Protein AF-0000000066933066 (afdb_homodimer)

pLDDT: mean 74.27, std 22.54, range [19.67, 98.56]

Sequence (942 aa):
MKIEQFQRMLKATSDQQSLPTPPEESVLEAAVDHGLSPKAQSNIPMHVYERLLEVFRLRLYSVWPIVSHDELITALRSNQEDYESYSLAAALCAAVIAQLRLPEHVVSSRSSSSELVAEAQRLRQLFEYREQYSMSSLLTSFFLHIYYANADKLRTAGFYLRETLTYAHGLKLHQLDTYTGIDSRERQLRLRVYWILFISERTYCVQNGLPTTLKPMHEFPSADPTEGYDAAPVPAFIGLIRLFTFLDGDILDSVPSSTSLACNLSAKDRISTLQRDLSCHPLSEGLNESQGVDILATRNWIRILLWQYTIAHFAVSCHARDQAFSALLPTTIARDMLSVLENVSWKSIQPHGYGMVSGIHSLSGFRNNVLQELKVFRIADSLLDVLLCAPPSPGTRGLLMDSRHALHLLEKVLVDVGGTESQFLATLRKRMVESQLPVQNTLENDLQLSRHLETDGNKKPMDGPGPVSNEMKIEQFQRMLKATSDQQSLPTPPEESVLEAAVDHGLSPKAQSNIPMHVYERLLEVFRLRLYSVWPIVSHDELITALRSNQEDYESYSLAAALCAAVIAQLRLPEHVVSSRSSSSELVAEAQRLRQLFEYREQYSMSSLLTSFFLHIYYANADKLRTAGFYLRETLTYAHGLKLHQLDTYTGIDSRERQLRLRVYWILFISERTYCVQNGLPTTLKPMHEFPSADPTEGYDAAPVPAFIGLIRLFTFLDGDILDSVPSSTSLACNLSAKDRISTLQRDLSCHPLSEGLNESQGVDILATRNWIRILLWQYTIAHFAVSCHARDQAFSALLPTTIARDMLSVLENVSWKSIQPHGYGMVSGIHSLSGFRNNVLQELKVFRIADSLLDVLLCAPPSPGTRGLLMDSRHALHLLEKVLVDVGGTESQFLATLRKRMVESQLPVQNTLENDLQLSRHLETDGNKKPMDGPGPVSNE

Secondary structure (DSSP, 8-state):
-HHHHHHHHHHHHHHH-S--------GGGTTTTS-----------HHHHHHHHHHIIIIITTT-TTS-HHHHHHHHHH-TT-HHHHHHHHHHHHHHHHHHT--TTTS-TT--HHHHHHHHHHHHGGGTGGGS--HHHHHHHHHHHHHHHHTT-HHHHHHHHHHHHHHHHHTTTT-GGGGTTS-HHHHHHHHHHHHHHHHHHHHHHHHHT--------S------TTSSS----HHHHHHHHHHHTTS-GGGG--S-----THHHHHHHHHHHHHHHHHHTPPPPSS--HHHHHHHHHHHHHHHHHHHHHHHHHS--BTT-SSGGGBTTHHHHHHHHHHHHHHSS--TTS---SS-GGGGGGG-TTTTT-HHHHHHHHHHHHHHHHHHHHS---TTTHHHHHHHHHHHHHHHHHHHHHH-TT-HHHHHHHHHHHHTT-----STTHHHHHHHHHHHTT--------------/-HHHHHHHHHHHHHHH-S--------GGGGSTTS-----------HHHHHHHHHHIIIIITTT-TTS-HHHHHHHHHH-TT-HHHHHHHHHHHHHHHHHHT--TTTS-TT--HHHHHHHHHHHHHTTTGGGS--HHHHHHHHHHHHHHHHTT-HHHHHHHHHHHHHHHHHTTTT-GGGGTTS-HHHHHHHHHHHHHHHHHHHHHHHHHT--------S-----S--TTS----HHHHHHHHHHHTTS-GGGS--S-----THHHHHHHHHHHHHHHHHHTPPPPTT--HHHHHHHHHHHHHHHHHHHHHHHHHS--BTT-SSGGGBTTHHHHHHHHHHHHHHHS--TT----SS--GGGGGG-TTTTT-HHHHHHHHHHHHHHHHHHHHS---TTTHHHHHHHHHHHHHHHHHHHHHH-TT-HHHHHHHHHHHHTT-----STTHHHHHHHHHHHTTS-------------

Foldseek 3Di:
DLLVVLLVVLLVVVVVLPQDPPPDCDPVNVVPPPDVPVDDPPPDDLVLLLVLLVVCLVPPCLVQVQDDSVVLNCVVVVDVLPLLSLLLSLLQSLLSCLQLVPPQVVRPPRAGSVNSNVSSVVSCVVPVVPVDQDPSSLNSLQSNLSNCVSVVNLVSSVVSLVVSVVSLVVVVLLPCVVVPPDDPVVSLSSQSSLLSSLLVQLLSCQSRVHDDDHADDPDHRDCDPPPPRSNNNRQLSVLSSVLSNLVDDCLSHSDPDPDDDVVVVVVVVVLLVSLVCLVPPDDTPDDDLLSRLVSLLSSLLVSLSSLSSCSNHHAADCPDPRLSRHLLVLLVSLVSNLVSQQPRDCVVPDDDDVCRLSSVLVSSSQASHVSNLVSLLSSLVSLLSSLQRPDDDPVCVVSSVSSLVSSLSSLVNSCSRNNPPRSSSVVSQVSCVVSVNHNPDDPPVVVVVVVVVVVVPPPPVPPPDDPPPDD/DLLVVLLVVLLVVVVVPQLPPPPPCDPVVVPPPDDVPVDDPPPDDLVLLLVLLVVCVVPPCLVVVQDDSVVLNCVVVVDVLPLLSLLLSLLQSLLSCLQLVPPQVVRPPRAGSVNSNVSSVVSCVVPVVLVDQDPSSLNSLQSNLSNCVSVVNLVSSVVSLVVSVVSLVVVVLLPCVVVPPDDPVVSLSSQSSLLSSLLVQLLSCQSRVHDDDHADDPDHRDCDPPPPSPNNNRQLSVLSSVLSNLVDDCLSHSDPDPDDDVVVVVVVVVLLVSLVCLVPPDDTPDDDLLSRLVSLLSSLLVSLSSLSSCSNHHAADCPDPRLSRHLLVLLVSLVSNLVSQQPRDCVVPDDDDVCRLSSVLVSSSQASHVSNLVSLLSSLVSLLSSLQRPDDDPVCVVSSVSSLVSSLVSLVNSCSRNNPPRSSSVVSQVSCVVSVNHNPDDPPVVVVVVVVVVVVVPPPVPPPPPDPPDD

Solvent-accessible surface area (backbone atoms only — not comparable to full-atom values): 53076 Å² total; per-residue (Å²): 112,54,56,58,48,31,34,49,45,48,50,51,43,62,68,55,54,60,75,73,77,70,82,72,82,48,78,79,55,73,72,64,69,65,72,82,52,89,63,76,85,75,74,77,56,68,65,60,54,54,53,42,46,48,49,34,60,75,71,40,26,63,78,52,70,69,69,58,60,67,60,52,53,50,48,54,72,74,35,86,79,41,34,60,59,49,14,25,49,24,13,43,39,18,20,48,35,42,50,66,60,50,58,64,66,77,38,58,89,81,55,44,52,66,50,26,42,51,43,17,56,54,33,38,64,74,67,54,56,58,74,48,78,46,70,56,60,25,50,22,29,40,23,44,15,50,24,27,47,61,67,72,35,52,51,44,13,48,55,26,42,51,51,20,50,50,33,39,54,69,65,39,57,86,39,69,75,72,50,63,90,55,56,69,67,57,45,42,43,47,40,41,46,46,52,53,47,48,48,51,46,49,55,51,18,66,67,67,74,37,83,77,80,78,73,87,70,96,71,76,60,75,62,68,48,75,72,79,52,81,64,38,63,34,52,56,52,50,46,46,52,59,57,50,60,68,67,47,74,61,74,56,45,81,65,80,71,87,66,58,74,81,60,44,56,62,45,47,51,50,47,40,48,50,48,49,50,55,73,64,53,76,79,63,74,91,56,51,69,68,47,45,46,50,47,52,45,49,47,44,35,52,51,46,53,50,40,56,44,38,46,65,74,40,86,52,33,86,78,39,88,52,60,58,35,25,58,54,41,49,41,56,44,43,50,54,49,50,49,52,56,62,65,46,76,38,76,83,36,62,91,86,69,106,63,65,71,49,34,52,65,54,30,55,82,53,26,50,26,67,68,51,38,48,38,52,41,53,48,36,53,46,31,51,50,36,66,73,36,56,72,89,35,87,87,41,43,66,55,49,51,49,32,53,53,48,36,54,51,43,52,50,41,37,39,59,30,46,33,89,80,23,66,62,50,52,52,49,50,52,51,27,49,75,67,72,52,57,79,77,62,79,82,62,60,73,52,50,59,57,45,56,60,51,54,68,65,61,69,66,84,75,76,69,80,74,81,82,76,81,123,113,52,58,58,49,32,34,50,44,47,52,52,42,63,67,55,54,61,74,72,76,70,80,72,82,48,77,79,56,70,73,64,68,67,71,82,52,89,62,78,85,73,73,78,56,67,64,59,55,52,53,43,47,50,48,35,59,75,70,40,26,63,79,52,69,68,68,58,59,68,60,51,52,48,49,54,73,73,37,87,79,42,35,60,59,50,15,25,51,24,14,45,40,20,19,48,35,40,49,65,61,49,57,64,68,78,37,59,91,81,56,46,51,65,51,26,43,52,44,17,55,54,33,38,64,74,68,52,56,58,74,49,78,45,69,55,60,26,50,21,29,40,23,43,15,50,24,28,46,62,67,72,34,52,52,44,13,50,53,25,41,50,51,20,49,50,33,39,54,70,65,38,58,85,40,68,76,71,50,63,90,56,56,68,68,58,45,40,43,46,41,43,46,47,50,53,48,47,50,51,47,47,55,51,18,66,67,66,73,37,83,73,80,78,72,87,71,96,70,74,59,72,64,63,59,51,95,85,54,77,64,39,62,32,52,54,52,50,46,46,51,58,56,51,62,69,67,48,71,63,74,57,45,82,66,80,70,87,66,60,72,81,60,43,56,61,44,46,51,52,48,42,49,49,49,49,50,56,74,63,52,75,78,64,76,91,54,52,69,69,47,45,46,50,47,53,45,47,48,46,35,51,51,47,52,52,42,56,45,38,46,66,74,40,86,54,33,85,80,40,87,53,61,57,35,25,58,53,41,47,43,56,43,44,50,52,47,52,50,51,56,60,63,44,78,36,77,83,43,66,85,87,66,105,61,60,73,50,31,52,67,61,30,56,82,51,28,49,26,67,66,52,37,47,37,53,41,52,46,34,52,47,31,52,50,37,68,73,35,55,71,90,36,87,86,42,43,64,55,50,52,51,32,53,52,48,36,54,52,43,53,50,41,37,38,62,29,46,34,88,80,24,64,62,49,51,52,50,51,51,51,28,47,74,67,72,51,57,78,77,64,79,83,63,60,72,54,49,58,57,44,55,60,52,54,68,64,62,65,63,81,76,75,68,81,75,84,77,77,80,124

Structure (mmCIF, N/CA/C/O backbone):
data_AF-0000000066933066-model_v1
#
loop_
_entity.id
_entity.type
_entity.pdbx_description
1 polymer 'Unplaced genomic scaffold supercont1.4, whole genome shotgun sequence'
#
loop_
_atom_site.group_PDB
_atom_site.id
_atom_site.type_symbol
_atom_site.label_atom_id
_atom_site.label_alt_id
_atom_site.label_comp_id
_atom_site.label_asym_id
_atom_site.label_entity_id
_atom_site.label_seq_id
_atom_site.pdbx_PDB_ins_code
_atom_site.Cartn_x
_atom_site.Cartn_y
_atom_site.Cartn_z
_atom_site.occupancy
_atom_site.B_iso_or_equiv
_atom_site.auth_seq_id
_atom_site.auth_comp_id
_atom_site.auth_asym_id
_atom_site.auth_atom_id
_atom_site.pdbx_PDB_model_num
ATOM 1 N N . MET A 1 1 ? -17.562 4.559 35.719 1 35.97 1 MET A N 1
ATOM 2 C CA . MET A 1 1 ? -18.656 4.355 34.781 1 35.97 1 MET A CA 1
ATOM 3 C C . MET A 1 1 ? -18.531 5.301 33.594 1 35.97 1 MET A C 1
ATOM 5 O O . MET A 1 1 ? -18.594 4.871 32.438 1 35.97 1 MET A O 1
ATOM 9 N N . LYS A 1 2 ? -18.172 6.633 33.875 1 45.44 2 LYS A N 1
ATOM 10 C CA . LYS A 1 2 ? -18.25 7.691 32.875 1 45.44 2 LYS A CA 1
ATOM 11 C C . LYS A 1 2 ? -17.031 7.676 31.953 1 45.44 2 LYS A C 1
ATOM 13 O O . LYS A 1 2 ? -17.172 7.867 30.734 1 45.44 2 LYS A O 1
ATOM 18 N N . ILE A 1 3 ? -15.93 7.359 32.562 1 44.94 3 ILE A N 1
ATOM 19 C CA . ILE A 1 3 ? -14.727 7.254 31.75 1 44.94 3 ILE A CA 1
ATOM 20 C C . ILE A 1 3 ? -14.836 6.047 30.828 1 44.94 3 ILE A C 1
ATOM 22 O O . ILE A 1 3 ? -14.445 6.113 29.656 1 44.94 3 ILE A O 1
ATOM 26 N N . GLU A 1 4 ? -15.367 5.051 31.391 1 54.62 4 GLU A N 1
ATOM 27 C CA . GLU A 1 4 ? -15.594 3.867 30.562 1 54.62 4 GLU A CA 1
ATOM 28 C C . GLU A 1 4 ? -16.547 4.176 29.406 1 54.62 4 GLU A C 1
ATOM 30 O O . GLU A 1 4 ? -16.344 3.697 28.297 1 54.62 4 GLU A O 1
ATOM 35 N N . GLN A 1 5 ? -17.625 4.953 29.719 1 48.53 5 GLN A N 1
ATOM 36 C CA . GLN A 1 5 ? -18.547 5.371 28.672 1 48.53 5 GLN A CA 1
ATOM 37 C C . GLN A 1 5 ? -17.844 6.23 27.625 1 48.53 5 GLN A C 1
ATOM 39 O O . GLN A 1 5 ? -18.109 6.094 26.422 1 48.53 5 GLN A O 1
ATOM 44 N N . PHE A 1 6 ? -17.016 6.891 28.156 1 49.16 6 PHE A N 1
ATOM 45 C CA . PHE A 1 6 ? -16.203 7.75 27.312 1 49.16 6 PHE A CA 1
ATOM 46 C C . PHE A 1 6 ? -15.336 6.922 26.359 1 49.16 6 PHE A C 1
ATOM 48 O O . PHE A 1 6 ? -15.273 7.191 25.172 1 49.16 6 PHE A O 1
ATOM 55 N N . GLN A 1 7 ? -14.734 6.066 26.938 1 54.09 7 GLN A N 1
ATOM 56 C CA . GLN A 1 7 ? -13.891 5.18 26.141 1 54.09 7 GLN A CA 1
ATOM 57 C C . GLN A 1 7 ? -14.711 4.426 25.109 1 54.09 7 GLN A C 1
ATOM 59 O O . GLN A 1 7 ? -14.258 4.234 23.969 1 54.09 7 GLN A O 1
ATOM 64 N N . ARG A 1 8 ? -15.883 4.207 25.453 1 56.34 8 ARG A N 1
ATOM 65 C CA . ARG A 1 8 ? -16.797 3.539 24.516 1 56.34 8 ARG A CA 1
ATOM 66 C C . ARG A 1 8 ? -17.234 4.48 23.406 1 56.34 8 ARG A C 1
ATOM 68 O O . ARG A 1 8 ? -17.328 4.074 22.25 1 56.34 8 ARG A O 1
ATOM 75 N N . MET A 1 9 ? -17.469 5.691 23.812 1 46.34 9 MET A N 1
ATOM 76 C CA . MET A 1 9 ? -17.891 6.707 22.859 1 46.34 9 MET A CA 1
ATOM 77 C C . MET A 1 9 ? -16.75 7.031 21.891 1 46.34 9 MET A C 1
ATOM 79 O O . MET A 1 9 ? -16.984 7.188 20.688 1 46.34 9 MET A O 1
ATOM 83 N N . LEU A 1 10 ? -15.688 7.129 22.5 1 48.66 10 LEU A N 1
ATOM 84 C CA . LEU A 1 10 ? -14.531 7.426 21.672 1 48.66 10 LEU A CA 1
ATOM 85 C C . LEU A 1 10 ? -14.273 6.293 20.688 1 48.66 10 LEU A C 1
ATOM 87 O O . LEU A 1 10 ? -13.914 6.543 19.531 1 48.66 10 LEU A O 1
ATOM 91 N N . LYS A 1 11 ? -14.484 5.184 21.25 1 52.5 11 LYS A N 1
ATOM 92 C CA . LYS A 1 11 ? -14.367 4.016 20.391 1 52.5 11 LYS A CA 1
ATOM 93 C C . LYS A 1 11 ? -15.414 4.059 19.266 1 52.5 11 LYS A C 1
ATOM 95 O O . LYS A 1 11 ? -15.117 3.707 18.125 1 52.5 11 LYS A O 1
ATOM 100 N N . ALA A 1 12 ? -16.562 4.551 19.625 1 46.25 12 ALA A N 1
ATOM 101 C CA . ALA A 1 12 ? -17.656 4.66 18.656 1 46.25 12 ALA A CA 1
ATOM 102 C C . ALA A 1 12 ? -17.391 5.785 17.656 1 46.25 12 ALA A C 1
ATOM 104 O O . ALA A 1 12 ? -17.703 5.656 16.469 1 46.25 12 ALA A O 1
ATOM 105 N N . THR A 1 13 ? -16.953 6.832 18.281 1 43.28 13 THR A N 1
ATOM 106 C CA . THR A 1 13 ? -16.688 7.992 17.438 1 43.28 13 THR A CA 1
ATOM 107 C C . THR A 1 13 ? -15.438 7.766 16.594 1 43.28 13 THR A C 1
ATOM 109 O O . THR A 1 13 ? -15.297 8.336 15.508 1 43.28 13 THR A O 1
ATOM 112 N N . SER A 1 14 ? -14.57 7.176 17.281 1 42.84 14 SER A N 1
ATOM 113 C CA . SER A 1 14 ? -13.383 6.875 16.5 1 42.84 14 SER A CA 1
ATOM 114 C C . SER A 1 14 ? -13.734 6.094 15.234 1 42.84 14 SER A C 1
ATOM 116 O O . SER A 1 14 ? -13.094 6.246 14.203 1 42.84 14 SER A O 1
ATOM 118 N N . ASP A 1 15 ? -14.836 5.336 15.367 1 44.06 15 ASP A N 1
ATOM 119 C CA . ASP A 1 15 ? -15.328 4.578 14.219 1 44.06 15 ASP A CA 1
ATOM 120 C C . ASP A 1 15 ? -15.914 5.504 13.156 1 44.06 15 ASP A C 1
ATOM 122 O O . ASP A 1 15 ? -15.883 5.188 11.969 1 44.06 15 ASP A O 1
ATOM 126 N N . GLN A 1 16 ? -16.578 6.609 13.641 1 36.72 16 GLN A N 1
ATOM 127 C CA . GLN A 1 16 ? -17.266 7.539 12.742 1 36.72 16 GLN A CA 1
ATOM 128 C C . GLN A 1 16 ? -16.297 8.555 12.156 1 36.72 16 GLN A C 1
ATOM 130 O O . GLN A 1 16 ? -16.688 9.391 11.336 1 36.72 16 GLN A O 1
ATOM 135 N N . GLN A 1 17 ? -15.266 8.648 12.695 1 37.28 17 GLN A N 1
ATOM 136 C CA . GLN A 1 17 ? -14.461 9.82 12.391 1 37.28 17 GLN A CA 1
ATOM 137 C C . GLN A 1 17 ? -14.008 9.812 10.93 1 37.28 17 GLN A C 1
ATOM 139 O O . GLN A 1 17 ? -12.914 10.289 10.609 1 37.28 17 GLN A O 1
ATOM 144 N N . SER A 1 18 ? -14.508 8.969 10.164 1 37.22 18 SER A N 1
ATOM 145 C CA . SER A 1 18 ? -14.258 9.352 8.773 1 37.22 18 SER A CA 1
ATOM 146 C C . SER A 1 18 ? -14.891 10.703 8.453 1 37.22 18 SER A C 1
ATOM 148 O O . SER A 1 18 ? -16.062 10.93 8.758 1 37.22 18 SER A O 1
ATOM 150 N N . LEU A 1 19 ? -14.227 11.812 8.531 1 34.75 19 LEU A N 1
ATOM 151 C CA . LEU A 1 19 ? -14.797 13.102 8.156 1 34.75 19 LEU A CA 1
ATOM 152 C C . LEU A 1 19 ? -15.844 12.938 7.062 1 34.75 19 LEU A C 1
ATOM 154 O O . LEU A 1 19 ? -15.547 12.414 5.984 1 34.75 19 LEU A O 1
ATOM 158 N N . PRO A 1 20 ? -17.078 12.969 7.457 1 32.28 20 PRO A N 1
ATOM 159 C CA . PRO A 1 20 ? -18.062 13.016 6.367 1 32.28 20 PRO A CA 1
ATOM 160 C C . PRO A 1 20 ? -17.75 14.102 5.336 1 32.28 20 PRO A C 1
ATOM 162 O O . PRO A 1 20 ? -17.359 15.211 5.703 1 32.28 20 PRO A O 1
ATOM 165 N N . THR A 1 21 ? -17.359 13.812 4.176 1 33 21 THR A N 1
ATOM 166 C CA . THR A 1 21 ? -17.266 14.805 3.109 1 33 21 THR A CA 1
ATOM 167 C C . THR A 1 21 ? -18.578 15.586 2.977 1 33 21 THR A C 1
ATOM 169 O O . THR A 1 21 ? -19.609 15 2.666 1 33 21 THR A O 1
ATOM 172 N N . PRO A 1 22 ? -18.844 16.547 3.791 1 27.61 22 PRO A N 1
ATOM 173 C CA . PRO A 1 22 ? -20.062 17.281 3.457 1 27.61 22 PRO A CA 1
ATOM 174 C C . PRO A 1 22 ? -20.172 17.594 1.966 1 27.61 22 PRO A C 1
ATOM 176 O O . PRO A 1 22 ? -19.156 17.75 1.282 1 27.61 22 PRO A O 1
ATOM 179 N N . PRO A 1 23 ? -21.359 17.375 1.329 1 28.88 23 PRO A N 1
ATOM 180 C CA . PRO A 1 23 ? -21.578 17.719 -0.077 1 28.88 23 PRO A CA 1
ATOM 181 C C . PRO A 1 23 ? -21.312 19.188 -0.374 1 28.88 23 PRO A C 1
ATOM 183 O O . PRO A 1 23 ? -21.734 19.703 -1.419 1 28.88 23 PRO A O 1
ATOM 186 N N . GLU A 1 24 ? -20.938 20.031 0.603 1 26.03 24 GLU A N 1
ATOM 187 C CA . GLU A 1 24 ? -21.109 21.422 0.189 1 26.03 24 GLU A CA 1
ATOM 188 C C . GLU A 1 24 ? -20.328 21.719 -1.09 1 26.03 24 GLU A C 1
ATOM 190 O O . GLU A 1 24 ? -19.281 21.125 -1.338 1 26.03 24 GLU A O 1
ATOM 195 N N . GLU A 1 25 ? -21.062 22.5 -2.062 1 29.55 25 GLU A N 1
ATOM 196 C CA . GLU A 1 25 ? -20.766 23.109 -3.354 1 29.55 25 GLU A CA 1
ATOM 197 C C . GLU A 1 25 ? -19.469 23.922 -3.287 1 29.55 25 GLU A C 1
ATOM 199 O O . GLU A 1 25 ? -19.484 25.062 -2.844 1 29.55 25 GLU A O 1
ATOM 204 N N . SER A 1 26 ? -18.531 23.609 -2.646 1 27.66 26 SER A N 1
ATOM 205 C CA . SER A 1 26 ? -17.359 24.469 -2.531 1 27.66 26 SER A CA 1
ATOM 206 C C . SER A 1 26 ? -16.969 25.062 -3.887 1 27.66 26 SER A C 1
ATOM 208 O O . SER A 1 26 ? -17.234 24.453 -4.926 1 27.66 26 SER A O 1
ATOM 210 N N . VAL A 1 27 ? -16.578 26.344 -3.877 1 28.69 27 VAL A N 1
ATOM 211 C CA . VAL A 1 27 ? -16.25 27.266 -4.969 1 28.69 27 VAL A CA 1
ATOM 212 C C . VAL A 1 27 ? -15.219 26.625 -5.895 1 28.69 27 VAL A C 1
ATOM 214 O O . VAL A 1 27 ? -15.102 2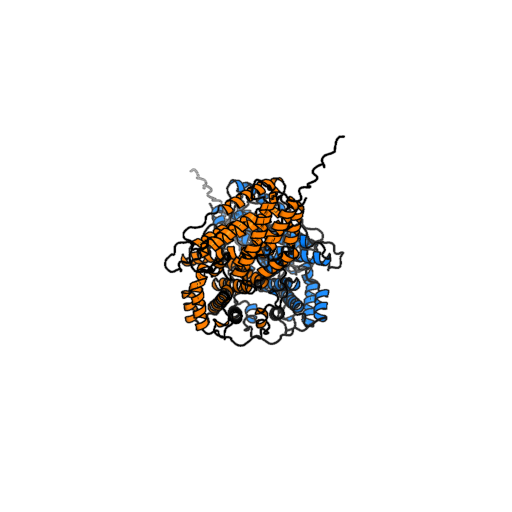7 -7.062 1 28.69 27 VAL A O 1
ATOM 217 N N . LEU A 1 28 ? -14.328 25.875 -5.332 1 29.52 28 LEU A N 1
ATOM 218 C CA . LEU A 1 28 ? -13.406 25.297 -6.301 1 29.52 28 LEU A CA 1
ATOM 219 C C . LEU A 1 28 ? -14.109 24.266 -7.172 1 29.52 28 LEU A C 1
ATOM 221 O O . LEU A 1 28 ? -13.469 23.578 -7.977 1 29.52 28 LEU A O 1
ATOM 225 N N . GLU A 1 29 ? -15.422 23.812 -6.84 1 31.02 29 GLU A N 1
ATOM 226 C CA . GLU A 1 29 ? -16.297 22.844 -7.496 1 31.02 29 GLU A CA 1
ATOM 227 C C . GLU A 1 29 ? -16.547 23.234 -8.953 1 31.02 29 GLU A C 1
ATOM 229 O O . GLU A 1 29 ? -16.969 22.406 -9.758 1 31.02 29 GLU A O 1
ATOM 234 N N . ALA A 1 30 ? -16.766 24.609 -9.125 1 29.3 30 ALA A N 1
ATOM 235 C CA . ALA A 1 30 ? -17.203 25.016 -10.453 1 29.3 30 ALA A CA 1
ATOM 236 C C . ALA A 1 30 ? -16.234 24.531 -11.523 1 29.3 30 ALA A C 1
ATOM 238 O O . ALA A 1 30 ? -16.547 24.562 -12.719 1 29.3 30 ALA A O 1
ATOM 239 N N . ALA A 1 31 ? -14.953 24.594 -11.164 1 28.48 31 ALA A N 1
ATOM 240 C CA . ALA A 1 31 ? -14.055 24.422 -12.312 1 28.48 31 ALA A CA 1
ATOM 241 C C . ALA A 1 31 ? -13.938 22.953 -12.703 1 28.48 31 ALA A C 1
ATOM 243 O O . ALA A 1 31 ? -13.258 22.609 -13.672 1 28.48 31 ALA A O 1
ATOM 244 N N . VAL A 1 32 ? -14.383 21.984 -11.805 1 31.08 32 VAL A N 1
ATOM 245 C CA . VAL A 1 32 ? -14.016 20.609 -12.133 1 31.08 32 VAL A CA 1
ATOM 246 C C . VAL A 1 32 ? -15 20.047 -13.156 1 31.08 32 VAL A C 1
ATOM 248 O O . VAL A 1 32 ? -14.883 18.891 -13.555 1 31.08 32 VAL A O 1
ATOM 251 N N . ASP A 1 33 ? -16.156 20.516 -13.25 1 30.17 33 ASP A N 1
ATOM 252 C CA . ASP A 1 33 ? -17.156 19.812 -14.047 1 30.17 33 ASP A CA 1
ATOM 253 C C . ASP A 1 33 ? -16.703 19.672 -15.492 1 30.17 33 ASP A C 1
ATOM 255 O O . ASP A 1 33 ? -17.516 19.406 -16.391 1 30.17 33 ASP A O 1
ATOM 259 N N . HIS A 1 34 ? -15.75 20.531 -15.977 1 29.75 34 HIS A N 1
ATOM 260 C CA . HIS A 1 34 ? -15.68 20.484 -17.438 1 29.75 34 HIS A CA 1
ATOM 261 C C . HIS A 1 34 ? -15.32 19.094 -17.922 1 29.75 34 HIS A C 1
ATOM 263 O O . HIS A 1 34 ? -14.508 18.391 -17.297 1 29.75 34 HIS A O 1
ATOM 269 N N . GLY A 1 35 ? -16.203 18.375 -18.5 1 29.97 35 GLY A N 1
ATOM 270 C CA . GLY A 1 35 ? -16.078 17.156 -19.297 1 29.97 35 GLY A CA 1
ATOM 271 C C . GLY A 1 35 ? -14.703 17 -19.922 1 29.97 35 GLY A C 1
ATOM 272 O O . GLY A 1 35 ? -14.164 17.953 -20.5 1 29.97 35 GLY A O 1
ATOM 273 N N . LEU A 1 36 ? -13.836 16.188 -19.281 1 31.94 36 LEU A N 1
ATOM 274 C CA . LEU A 1 36 ? -12.547 15.859 -19.875 1 31.94 36 LEU A CA 1
ATOM 275 C C . LEU A 1 36 ? -12.688 15.609 -21.375 1 31.94 36 LEU A C 1
ATOM 277 O O . LEU A 1 36 ? -13.086 14.523 -21.797 1 31.94 36 LEU A O 1
ATOM 281 N N . SER A 1 37 ? -13.477 16.344 -22.062 1 30.86 37 SER A N 1
ATOM 282 C CA . SER A 1 37 ? -13.242 16.25 -23.484 1 30.86 37 SER A CA 1
ATOM 283 C C . SER A 1 37 ? -11.758 16.109 -23.797 1 30.86 37 SER A C 1
ATOM 285 O O . SER A 1 37 ? -10.914 16.656 -23.094 1 30.86 37 SER A O 1
ATOM 287 N N . PRO A 1 38 ? -11.32 15.039 -24.484 1 35.34 38 PRO A N 1
ATOM 288 C CA . PRO A 1 38 ? -9.938 15.156 -24.953 1 35.34 38 PRO A CA 1
ATOM 289 C C . PRO A 1 38 ? -9.57 16.594 -25.344 1 35.34 38 PRO A C 1
ATOM 291 O O . PRO A 1 38 ? -9.984 17.078 -26.391 1 35.34 38 PRO A O 1
ATOM 294 N N . LYS A 1 39 ? -9.891 17.484 -24.5 1 34.09 39 LYS A N 1
ATOM 295 C CA . LYS A 1 39 ? -9.586 18.844 -24.938 1 34.09 39 LYS A CA 1
ATOM 296 C C . LYS A 1 39 ? -8.281 18.891 -25.734 1 34.09 39 LYS A C 1
ATOM 298 O O . LYS A 1 39 ? -7.434 18.016 -25.594 1 34.09 39 LYS A O 1
ATOM 303 N N . ALA A 1 40 ? -8.07 20.203 -26.281 1 35.47 40 ALA A N 1
ATOM 304 C CA . ALA A 1 40 ? -6.98 20.797 -27.047 1 35.47 40 ALA A CA 1
ATOM 305 C C . ALA A 1 40 ? -5.648 20.641 -26.312 1 35.47 40 ALA A C 1
ATOM 307 O O . ALA A 1 40 ? -5.617 20.516 -25.094 1 35.47 40 ALA A O 1
ATOM 308 N N . GLN A 1 41 ? -4.508 20.344 -26.859 1 46.69 41 GLN A N 1
ATOM 309 C CA . GLN A 1 41 ? -3.074 20.438 -26.609 1 46.69 41 GLN A CA 1
ATOM 310 C C . GLN A 1 41 ? -2.752 21.578 -25.656 1 46.69 41 GLN A C 1
ATOM 312 O O . GLN A 1 41 ? -2.705 22.75 -26.062 1 46.69 41 GLN A O 1
ATOM 317 N N . SER A 1 42 ? -3.375 21.672 -24.516 1 54.88 42 SER A N 1
ATOM 318 C CA . SER A 1 42 ? -3.041 22.875 -23.766 1 54.88 42 SER A CA 1
ATOM 319 C C . SER A 1 42 ? -1.538 22.984 -23.531 1 54.88 42 SER A C 1
ATOM 321 O O . SER A 1 42 ? -0.926 22.078 -22.969 1 54.88 42 SER A O 1
ATOM 323 N N . ASN A 1 43 ? -0.791 23.516 -24.406 1 71.75 43 ASN A N 1
ATOM 324 C CA . ASN A 1 43 ? 0.638 23.781 -24.297 1 71.75 43 ASN A CA 1
ATOM 325 C C . ASN A 1 43 ? 0.919 24.891 -23.281 1 71.75 43 ASN A C 1
ATOM 327 O O . ASN A 1 43 ? 0.68 26.062 -23.562 1 71.75 43 ASN A O 1
ATOM 331 N N . ILE A 1 44 ? 1.054 24.547 -21.969 1 88 44 ILE A N 1
ATOM 332 C CA . ILE A 1 44 ? 1.485 25.5 -20.953 1 88 44 ILE A CA 1
ATOM 333 C C . ILE A 1 44 ? 2.807 26.141 -21.375 1 88 44 ILE A C 1
ATOM 335 O O . ILE A 1 44 ? 3.777 25.438 -21.672 1 88 44 ILE A O 1
ATOM 339 N N . PRO A 1 45 ? 2.74 27.422 -21.531 1 88.56 45 PRO A N 1
ATOM 340 C CA . PRO A 1 45 ? 3.967 28.094 -21.969 1 88.56 45 PRO A CA 1
ATOM 341 C C . PRO A 1 45 ? 5.117 27.922 -20.984 1 88.56 45 PRO A C 1
ATOM 343 O O . PRO A 1 45 ? 4.891 27.812 -19.781 1 88.56 45 PRO A O 1
ATOM 346 N N . MET A 1 46 ? 6.309 28.078 -21.469 1 91.31 46 MET A N 1
ATOM 347 C CA . MET A 1 46 ? 7.523 27.828 -20.688 1 91.31 46 MET A CA 1
ATOM 348 C C . MET A 1 46 ? 7.66 28.844 -19.562 1 91.31 46 MET A C 1
ATOM 350 O O . MET A 1 46 ? 8.164 28.531 -18.484 1 91.31 46 MET A O 1
ATOM 354 N N . HIS A 1 47 ? 7.23 30.016 -19.75 1 89 47 HIS A N 1
ATOM 355 C CA . HIS A 1 47 ? 7.414 31.062 -18.75 1 89 47 HIS A CA 1
ATOM 356 C C . HIS A 1 47 ? 6.594 30.781 -17.5 1 89 47 HIS A C 1
ATOM 358 O O . HIS A 1 47 ? 6.98 31.172 -16.391 1 89 47 HIS A O 1
ATOM 364 N N . VAL A 1 48 ? 5.457 30.125 -17.656 1 90.5 48 VAL A N 1
ATOM 365 C CA . VAL A 1 48 ? 4.629 29.75 -16.516 1 90.5 48 VAL A CA 1
ATOM 366 C C . VAL A 1 48 ? 5.383 28.75 -15.633 1 90.5 48 VAL A C 1
ATOM 368 O O . VAL A 1 48 ? 5.418 28.891 -14.406 1 90.5 48 VAL A O 1
ATOM 371 N N . TYR A 1 49 ? 6.02 27.75 -16.281 1 93.88 49 TYR A N 1
ATOM 372 C CA . TYR A 1 49 ? 6.828 26.797 -15.539 1 93.88 49 TYR A CA 1
ATOM 373 C C . TYR A 1 49 ? 7.965 27.484 -14.797 1 93.88 49 TYR A C 1
ATOM 375 O O . TYR A 1 49 ? 8.18 27.234 -13.609 1 93.88 49 TYR A O 1
ATOM 383 N N . GLU A 1 50 ? 8.586 28.375 -15.492 1 93.19 50 GLU A N 1
ATOM 384 C CA . GLU A 1 50 ? 9.75 29.047 -14.922 1 93.19 50 GLU A CA 1
ATOM 385 C C . GLU A 1 50 ? 9.367 29.891 -13.703 1 93.19 50 GLU A C 1
ATOM 387 O O . GLU A 1 50 ? 10.062 29.875 -12.688 1 93.19 50 GLU A O 1
ATOM 392 N N . ARG A 1 51 ? 8.305 30.547 -13.789 1 91.5 51 ARG A N 1
ATOM 393 C CA . ARG A 1 51 ? 7.848 31.391 -12.695 1 91.5 51 ARG A CA 1
ATOM 394 C C . ARG A 1 51 ? 7.477 30.562 -11.477 1 91.5 51 ARG A C 1
ATOM 396 O O . ARG A 1 51 ? 7.902 30.875 -10.359 1 91.5 51 ARG A O 1
ATOM 403 N N . LEU A 1 52 ? 6.723 29.516 -11.688 1 92.56 52 LEU A N 1
ATOM 404 C CA . LEU A 1 52 ? 6.242 28.719 -10.57 1 92.56 52 LEU A CA 1
ATOM 405 C C . LEU A 1 52 ? 7.375 27.891 -9.969 1 92.56 52 LEU A C 1
ATOM 407 O O . LEU A 1 52 ? 7.398 27.656 -8.758 1 92.56 52 LEU A O 1
ATOM 411 N N . LEU A 1 53 ? 8.305 27.453 -10.812 1 94.88 53 LEU A N 1
ATOM 412 C CA . LEU A 1 53 ? 9.469 26.734 -10.297 1 94.88 53 LEU A CA 1
ATOM 413 C C . LEU A 1 53 ? 10.352 27.656 -9.461 1 94.88 53 LEU A C 1
ATOM 415 O O . LEU A 1 53 ? 10.969 27.203 -8.492 1 94.88 53 LEU A O 1
ATOM 419 N N . GLU A 1 54 ? 10.352 28.891 -9.852 1 91.19 54 GLU A N 1
ATOM 420 C CA . GLU A 1 54 ? 11.086 29.859 -9.039 1 91.19 54 GLU A CA 1
ATOM 421 C C . GLU A 1 54 ? 10.414 30.062 -7.684 1 91.19 54 GLU A C 1
ATOM 423 O O . GLU A 1 54 ? 11.086 30.172 -6.66 1 91.19 54 GLU A O 1
ATOM 428 N N . VAL A 1 55 ? 9.141 30.109 -7.66 1 88.5 55 VAL A N 1
ATOM 429 C CA . VAL A 1 55 ? 8.398 30.219 -6.402 1 88.5 55 VAL A CA 1
ATOM 430 C C . VAL A 1 55 ? 8.688 29 -5.535 1 88.5 55 VAL A C 1
ATOM 432 O O . VAL A 1 55 ? 8.891 29.125 -4.324 1 88.5 55 VAL A O 1
ATOM 435 N N . PHE A 1 56 ? 8.695 27.844 -6.141 1 90.25 56 PHE A N 1
ATOM 436 C CA . PHE A 1 56 ? 9.031 26.609 -5.434 1 90.25 56 PHE A CA 1
ATOM 437 C C . PHE A 1 56 ? 10.406 26.719 -4.781 1 90.25 56 PHE A C 1
ATOM 439 O O . PHE A 1 56 ? 10.562 26.422 -3.596 1 90.25 56 PHE A O 1
ATOM 446 N N . ARG A 1 57 ? 11.367 27.109 -5.578 1 89.31 57 ARG A N 1
ATOM 447 C CA . ARG A 1 57 ? 12.742 27.203 -5.102 1 89.31 57 ARG A CA 1
ATOM 448 C C . ARG A 1 57 ? 12.844 28.141 -3.896 1 89.31 57 ARG A C 1
ATOM 450 O O . ARG A 1 57 ? 13.531 27.828 -2.92 1 89.31 57 ARG A O 1
ATOM 457 N N . LEU A 1 58 ? 12.062 29.125 -3.875 1 81.75 58 LEU A N 1
ATOM 458 C CA . LEU A 1 58 ? 12.195 30.172 -2.869 1 81.75 58 LEU A CA 1
ATOM 459 C C . LEU A 1 58 ? 11.352 29.859 -1.638 1 81.75 58 LEU A C 1
ATOM 461 O O . LEU A 1 58 ? 11.766 30.125 -0.51 1 81.75 58 LEU A O 1
ATOM 465 N N . ARG A 1 59 ? 10.227 29.188 -1.887 1 77.75 59 ARG A N 1
ATOM 466 C CA . ARG A 1 59 ? 9.273 29.156 -0.783 1 77.75 59 ARG A CA 1
ATOM 467 C C . ARG A 1 59 ? 9.031 27.734 -0.301 1 77.75 59 ARG A C 1
ATOM 469 O O . ARG A 1 59 ? 8.656 27.516 0.854 1 77.75 59 ARG A O 1
ATOM 476 N N . LEU A 1 60 ? 9.234 26.75 -1.185 1 82.19 60 LEU A N 1
ATOM 477 C CA . LEU A 1 60 ? 8.766 25.422 -0.797 1 82.19 60 LEU A CA 1
ATOM 478 C C . LEU A 1 60 ? 9.906 24.422 -0.835 1 82.19 60 LEU A C 1
ATOM 480 O O . LEU A 1 60 ? 9.742 23.281 -0.386 1 82.19 60 LEU A O 1
ATOM 484 N N . TYR A 1 61 ? 11.047 24.812 -1.267 1 83.75 61 TYR A N 1
ATOM 485 C CA . TYR A 1 61 ? 12.156 23.875 -1.33 1 83.75 61 TYR A CA 1
ATOM 486 C C . TYR A 1 61 ? 12.547 23.406 0.064 1 83.75 61 TYR A C 1
ATOM 488 O O . TYR A 1 61 ? 12.984 22.266 0.234 1 83.75 61 TYR A O 1
ATOM 496 N N . SER A 1 62 ? 12.406 24.203 1.059 1 76.38 62 SER A N 1
ATOM 497 C CA . SER A 1 62 ? 12.719 23.828 2.432 1 76.38 62 SER A CA 1
ATOM 498 C C . SER A 1 62 ? 11.766 22.75 2.939 1 76.38 62 SER A C 1
ATOM 500 O O . SER A 1 62 ? 12.102 22.016 3.865 1 76.38 62 SER A O 1
ATOM 502 N N . VAL A 1 63 ? 10.602 22.672 2.334 1 79 63 VAL A N 1
ATOM 503 C CA . VAL A 1 63 ? 9.586 21.688 2.721 1 79 63 VAL A CA 1
ATOM 504 C C . VAL A 1 63 ? 9.781 20.406 1.922 1 79 63 VAL A C 1
ATOM 506 O O . VAL A 1 63 ? 9.688 19.312 2.473 1 79 63 VAL A O 1
ATOM 509 N N . TRP A 1 64 ? 10.047 20.625 0.627 1 87.12 64 TRP A N 1
ATOM 510 C CA . TRP A 1 64 ? 10.242 19.469 -0.257 1 87.12 64 TRP A CA 1
ATOM 511 C C . TRP A 1 64 ? 11.594 19.547 -0.956 1 87.12 64 TRP A C 1
ATOM 513 O O . TRP A 1 64 ? 11.664 19.766 -2.17 1 87.12 64 TRP A O 1
ATOM 523 N N . PRO A 1 65 ? 12.633 19.297 -0.263 1 87.94 65 PRO A N 1
ATOM 524 C CA . PRO A 1 65 ? 13.953 19.391 -0.878 1 87.94 65 PRO A CA 1
ATOM 525 C C . PRO A 1 65 ? 14.289 18.172 -1.732 1 87.94 65 PRO A C 1
ATOM 527 O O . PRO A 1 65 ? 15.344 17.547 -1.553 1 87.94 65 PRO A O 1
ATOM 530 N N . ILE A 1 66 ? 13.453 17.906 -2.715 1 92.69 66 ILE A N 1
ATOM 531 C CA . ILE A 1 66 ? 13.602 16.656 -3.43 1 92.69 66 ILE A CA 1
ATOM 532 C C . ILE A 1 66 ? 13.609 16.906 -4.934 1 92.69 66 ILE A C 1
ATOM 534 O O . ILE A 1 66 ? 13.758 15.977 -5.73 1 92.69 66 ILE A O 1
ATOM 538 N N . VAL A 1 67 ? 13.445 18.172 -5.371 1 94.31 67 VAL A N 1
ATOM 539 C CA . VAL A 1 67 ? 13.531 18.5 -6.789 1 94.31 67 VAL A CA 1
ATOM 540 C C . VAL A 1 67 ? 14.562 19.609 -6.996 1 94.31 67 VAL A C 1
ATOM 542 O O . VAL A 1 67 ? 14.516 20.641 -6.332 1 94.31 67 VAL A O 1
ATOM 545 N N . SER A 1 68 ? 15.461 19.359 -7.832 1 91 68 SER A N 1
ATOM 546 C CA . SER A 1 68 ? 16.422 20.406 -8.203 1 91 68 SER A CA 1
ATOM 547 C C . SER A 1 68 ? 15.82 21.375 -9.227 1 91 68 SER A C 1
ATOM 549 O O . SER A 1 68 ? 15.531 20.969 -10.352 1 91 68 SER A O 1
ATOM 551 N N . HIS A 1 69 ? 15.703 22.578 -8.82 1 92.62 69 HIS A N 1
ATOM 552 C CA . HIS A 1 69 ? 15.172 23.609 -9.703 1 92.62 69 HIS A CA 1
ATOM 553 C C . HIS A 1 69 ? 15.992 23.719 -10.984 1 92.62 69 HIS A C 1
ATOM 555 O O . HIS A 1 69 ? 15.445 23.672 -12.086 1 92.62 69 HIS A O 1
ATOM 561 N N . ASP A 1 70 ? 17.312 23.781 -10.859 1 91.81 70 ASP A N 1
ATOM 562 C CA . ASP A 1 70 ? 18.203 24 -11.992 1 91.81 70 ASP A CA 1
ATOM 563 C C . ASP A 1 70 ? 18.188 22.812 -12.953 1 91.81 70 ASP A C 1
ATOM 565 O O . ASP A 1 70 ? 18.156 22.984 -14.172 1 91.81 70 ASP A O 1
ATOM 569 N N . GLU A 1 71 ? 18.156 21.688 -12.383 1 93.38 71 GLU A N 1
ATOM 570 C CA . GLU A 1 71 ? 18.156 20.484 -13.219 1 93.38 71 GLU A CA 1
ATOM 571 C C . GLU A 1 71 ? 16.844 20.359 -13.992 1 93.38 71 GLU A C 1
ATOM 573 O O . GLU A 1 71 ? 16.844 19.969 -15.164 1 93.38 71 GLU A O 1
ATOM 578 N N . LEU A 1 72 ? 15.773 20.672 -13.312 1 96.19 72 LEU A N 1
ATOM 579 C CA . LEU A 1 72 ? 14.469 20.531 -13.953 1 96.19 72 LEU A CA 1
ATOM 580 C C . LEU A 1 72 ? 14.312 21.562 -15.07 1 96.19 72 LEU A C 1
ATOM 582 O O . LEU A 1 72 ? 13.859 21.234 -16.172 1 96.19 72 LEU A O 1
ATOM 586 N N . ILE A 1 73 ? 14.781 22.797 -14.875 1 95.31 73 ILE A N 1
ATOM 587 C CA . ILE A 1 73 ? 14.688 23.844 -15.875 1 95.31 73 ILE A CA 1
ATOM 588 C C . ILE A 1 73 ? 15.562 23.5 -17.078 1 95.31 73 ILE A C 1
ATOM 590 O O . ILE A 1 73 ? 15.164 23.688 -18.219 1 95.31 73 ILE A O 1
ATOM 594 N N . THR A 1 74 ? 16.703 23 -16.766 1 95.38 74 THR A N 1
ATOM 595 C CA . THR A 1 74 ? 17.609 22.594 -17.844 1 95.38 74 THR A CA 1
ATOM 596 C C . THR A 1 74 ? 17 21.484 -18.688 1 95.38 74 THR A C 1
ATOM 598 O O . THR A 1 74 ? 17.094 21.5 -19.906 1 95.38 74 THR A O 1
ATOM 601 N N . ALA A 1 75 ? 16.375 20.547 -18.031 1 95.94 75 ALA A N 1
ATOM 602 C CA . ALA A 1 75 ? 15.734 19.438 -18.734 1 95.94 75 ALA A CA 1
ATOM 603 C C . ALA A 1 75 ? 14.609 19.953 -19.625 1 95.94 75 ALA A C 1
ATOM 605 O O . ALA A 1 75 ? 14.461 19.5 -20.766 1 95.94 75 ALA A O 1
ATOM 606 N N . LEU A 1 76 ? 13.828 20.875 -19.141 1 96.06 76 LEU A N 1
ATOM 607 C CA . LEU A 1 76 ? 12.703 21.422 -19.891 1 96.06 76 LEU A CA 1
ATOM 608 C C . LEU A 1 76 ? 13.195 22.203 -21.109 1 96.06 76 LEU A C 1
ATOM 610 O O . LEU A 1 76 ? 12.594 22.125 -22.188 1 96.06 76 LEU A O 1
ATOM 614 N N . ARG A 1 77 ? 14.305 22.844 -20.969 1 95 77 ARG A N 1
ATOM 615 C CA . ARG A 1 77 ? 14.844 23.672 -22.047 1 95 77 ARG A CA 1
ATOM 616 C C . ARG A 1 77 ? 15.562 22.828 -23.078 1 95 77 ARG A C 1
ATOM 618 O O . ARG A 1 77 ? 15.578 23.156 -24.266 1 95 77 ARG A O 1
ATOM 625 N N . SER A 1 78 ? 16.125 21.766 -22.656 1 94.56 78 SER A N 1
ATOM 626 C CA . SER A 1 78 ? 16.984 20.953 -23.516 1 94.56 78 SER A CA 1
ATOM 627 C C . SER A 1 78 ? 16.156 20.141 -24.5 1 94.56 78 SER A C 1
ATOM 629 O O . SER A 1 78 ? 16.594 19.875 -25.625 1 94.56 78 SER A O 1
ATOM 631 N N . ASN A 1 79 ? 15.023 19.562 -24.031 1 93 79 ASN A N 1
ATOM 632 C CA . ASN A 1 79 ? 14.242 18.641 -24.844 1 93 79 ASN A CA 1
ATOM 633 C C . ASN A 1 79 ? 12.742 18.859 -24.656 1 93 79 ASN A C 1
ATOM 635 O O . ASN A 1 79 ? 12.188 18.469 -23.625 1 93 79 ASN A O 1
ATOM 639 N N . GLN A 1 80 ? 12.156 19.234 -25.672 1 89.06 80 GLN A N 1
ATOM 640 C CA . GLN A 1 80 ? 10.734 19.531 -25.609 1 89.06 80 GLN A CA 1
ATOM 641 C C . GLN A 1 80 ? 9.906 18.25 -25.578 1 89.06 80 GLN A C 1
ATOM 643 O O . GLN A 1 80 ? 8.734 18.266 -25.203 1 89.06 80 GLN A O 1
ATOM 648 N N . GLU A 1 81 ? 10.562 17.156 -25.891 1 92 81 GLU A N 1
ATOM 649 C CA . GLU A 1 81 ? 9.844 15.891 -25.891 1 92 81 GLU A CA 1
ATOM 650 C C . GLU A 1 81 ? 10.125 15.086 -24.625 1 92 81 GLU A C 1
ATOM 652 O O . GLU A 1 81 ? 9.805 13.898 -24.562 1 92 81 GLU A O 1
ATOM 657 N N . ASP A 1 82 ? 10.703 15.727 -23.703 1 95.19 82 ASP A N 1
ATOM 658 C CA . ASP A 1 82 ? 10.883 15.094 -22.406 1 95.19 82 ASP A CA 1
ATOM 659 C C . ASP A 1 82 ? 9.594 15.133 -21.594 1 95.19 82 ASP A C 1
ATOM 661 O O . ASP A 1 82 ? 9.508 15.859 -20.594 1 95.19 82 ASP A O 1
ATOM 665 N N . TYR A 1 83 ? 8.672 14.344 -22 1 95.81 83 TYR A N 1
ATOM 666 C CA . TYR A 1 83 ? 7.336 14.344 -21.422 1 95.81 83 TYR A CA 1
ATOM 667 C C . TYR A 1 83 ? 7.387 14.07 -19.922 1 95.81 83 TYR A C 1
ATOM 669 O O . TYR A 1 83 ? 6.562 14.586 -19.156 1 95.81 83 TYR A O 1
ATOM 677 N N . GLU A 1 84 ? 8.336 13.289 -19.547 1 96.62 84 GLU A N 1
ATOM 678 C CA . GLU A 1 84 ? 8.453 12.945 -18.125 1 96.62 84 GLU A CA 1
ATOM 679 C C . GLU A 1 84 ? 8.82 14.164 -17.297 1 96.62 84 GLU A C 1
ATOM 681 O O . GLU A 1 84 ? 8.195 14.414 -16.25 1 96.62 84 GLU A O 1
ATOM 686 N N . SER A 1 85 ? 9.789 14.953 -17.75 1 97.25 85 SER A N 1
ATOM 687 C CA . SER A 1 85 ? 10.188 16.156 -17.031 1 97.25 85 SER A CA 1
ATOM 688 C C . SER A 1 85 ? 9.07 17.203 -17.047 1 97.25 85 SER A C 1
ATOM 690 O O . SER A 1 85 ? 8.844 17.891 -16.062 1 97.25 85 SER A O 1
ATOM 692 N N . TYR A 1 86 ? 8.414 17.312 -18.141 1 97.19 86 TYR A N 1
ATOM 693 C CA . TYR A 1 86 ? 7.312 18.266 -18.234 1 97.19 86 TYR A CA 1
ATOM 694 C C . TYR A 1 86 ? 6.16 17.859 -17.328 1 97.19 86 TYR A C 1
ATOM 696 O O . TYR A 1 86 ? 5.5 18.719 -16.734 1 97.19 86 TYR A O 1
ATOM 704 N N . SER A 1 87 ? 5.875 16.531 -17.297 1 97.69 87 SER A N 1
ATOM 705 C CA . SER A 1 87 ? 4.84 16.031 -16.391 1 97.69 87 SER A CA 1
ATOM 706 C C . SER A 1 87 ? 5.172 16.359 -14.945 1 97.69 87 SER A C 1
ATOM 708 O O . SER A 1 87 ? 4.301 16.797 -14.188 1 97.69 87 SER A O 1
ATOM 710 N N . LEU A 1 88 ? 6.402 16.188 -14.586 1 98.31 88 LEU A N 1
ATOM 711 C CA . LEU A 1 88 ? 6.848 16.516 -13.234 1 98.31 88 LEU A CA 1
ATOM 712 C C . LEU A 1 88 ? 6.699 18 -12.953 1 98.31 88 LEU A C 1
ATOM 714 O O . LEU A 1 88 ? 6.18 18.391 -11.898 1 98.31 88 LEU A O 1
ATOM 718 N N . ALA A 1 89 ? 7.148 18.781 -13.906 1 98 89 ALA A N 1
ATOM 719 C CA . ALA A 1 89 ? 7.07 20.234 -13.742 1 98 89 ALA A CA 1
ATOM 720 C C . ALA A 1 89 ? 5.621 20.688 -13.578 1 98 89 ALA A C 1
ATOM 722 O O . ALA A 1 89 ? 5.32 21.531 -12.727 1 98 89 ALA A O 1
ATOM 723 N N . ALA A 1 90 ? 4.762 20.156 -14.367 1 97.44 90 ALA A N 1
ATOM 724 C CA . ALA A 1 90 ? 3.348 20.516 -14.305 1 97.44 90 ALA A CA 1
ATOM 725 C C . ALA A 1 90 ? 2.74 20.125 -12.961 1 97.44 90 ALA A C 1
ATOM 727 O O . ALA A 1 90 ? 2.021 20.922 -12.344 1 97.44 90 ALA A O 1
ATOM 728 N N . ALA A 1 91 ? 3.004 18.875 -12.516 1 98.06 91 ALA A N 1
ATOM 729 C CA . ALA A 1 91 ? 2.492 18.406 -11.234 1 98.06 91 ALA A CA 1
ATOM 730 C C . ALA A 1 91 ? 3.033 19.266 -10.086 1 98.06 91 ALA A C 1
ATOM 732 O O . ALA A 1 91 ? 2.283 19.656 -9.188 1 98.06 91 ALA A O 1
ATOM 733 N N . LEU A 1 92 ? 4.34 19.547 -10.133 1 98 92 LEU A N 1
ATOM 734 C CA . LEU A 1 92 ? 4.973 20.375 -9.109 1 98 92 LEU A CA 1
ATOM 735 C C . LEU A 1 92 ? 4.363 21.766 -9.07 1 98 92 LEU A C 1
ATOM 737 O O . LEU A 1 92 ? 4.051 22.281 -7.996 1 98 92 LEU A O 1
ATOM 741 N N . CYS A 1 93 ? 4.191 22.328 -10.219 1 95.5 93 CYS A N 1
ATOM 742 C CA . CYS A 1 93 ? 3.625 23.672 -10.297 1 95.5 93 CYS A CA 1
ATOM 743 C C . CYS A 1 93 ? 2.201 23.688 -9.75 1 95.5 93 CYS A C 1
ATOM 745 O O . CYS A 1 93 ? 1.821 24.625 -9.039 1 95.5 93 CYS A O 1
ATOM 747 N N . ALA A 1 94 ? 1.423 22.703 -10.125 1 95 94 ALA A N 1
ATOM 748 C CA . ALA A 1 94 ? 0.072 22.609 -9.578 1 95 94 ALA A CA 1
ATOM 749 C C . ALA A 1 94 ? 0.101 22.5 -8.055 1 95 94 ALA A C 1
ATOM 751 O O . ALA A 1 94 ? -0.694 23.156 -7.371 1 95 94 ALA A O 1
ATOM 752 N N . ALA A 1 95 ? 1.002 21.734 -7.488 1 94.06 95 ALA A N 1
ATOM 753 C CA . ALA A 1 95 ? 1.14 21.562 -6.043 1 94.06 95 ALA A CA 1
ATOM 754 C C . ALA A 1 95 ? 1.551 22.875 -5.375 1 94.06 95 ALA A C 1
ATOM 756 O O . ALA A 1 95 ? 1.099 23.188 -4.27 1 94.06 95 ALA A O 1
ATOM 757 N N . VAL A 1 96 ? 2.418 23.625 -6.047 1 90.69 96 VAL A N 1
ATOM 758 C CA . VAL A 1 96 ? 2.875 24.906 -5.52 1 90.69 96 VAL A CA 1
ATOM 759 C C . VAL A 1 96 ? 1.688 25.859 -5.379 1 90.69 96 VAL A C 1
ATOM 761 O O . VAL A 1 96 ? 1.507 26.484 -4.332 1 90.69 96 VAL A O 1
ATOM 764 N N . ILE A 1 97 ? 0.921 25.891 -6.391 1 88.44 97 ILE A N 1
ATOM 765 C CA . ILE A 1 97 ? -0.245 26.766 -6.375 1 88.44 97 ILE A CA 1
ATOM 766 C C . ILE A 1 97 ? -1.189 26.344 -5.25 1 88.44 97 ILE A C 1
ATOM 768 O O . ILE A 1 97 ? -1.669 27.188 -4.488 1 88.44 97 ILE A O 1
ATOM 772 N N . ALA A 1 98 ? -1.421 25.094 -5.145 1 86.25 98 ALA A N 1
ATOM 773 C CA . ALA A 1 98 ? -2.373 24.578 -4.164 1 86.25 98 ALA A CA 1
ATOM 774 C C . ALA A 1 98 ? -1.85 24.766 -2.744 1 86.25 98 ALA A C 1
ATOM 776 O O . ALA A 1 98 ? -2.588 25.188 -1.853 1 86.25 98 ALA A O 1
ATOM 777 N N . GLN A 1 99 ? -0.586 24.469 -2.576 1 82.5 99 GLN A N 1
ATOM 778 C CA . GLN A 1 99 ? 0.022 24.531 -1.252 1 82.5 99 GLN A CA 1
ATOM 779 C C . GLN A 1 99 ? 0.053 25.953 -0.715 1 82.5 99 GLN A C 1
ATOM 781 O O . GLN A 1 99 ? -0.157 26.188 0.479 1 82.5 99 GLN A O 1
ATOM 786 N N . LEU A 1 100 ? 0.351 26.828 -1.583 1 77.75 100 LEU A N 1
ATOM 787 C CA . LEU A 1 100 ? 0.493 28.219 -1.163 1 77.75 100 LEU A CA 1
ATOM 788 C C . LEU A 1 100 ? -0.815 28.984 -1.352 1 77.75 100 LEU A C 1
ATOM 790 O O . LEU A 1 100 ? -0.893 30.188 -1.052 1 77.75 100 LEU A O 1
ATOM 794 N N . ARG A 1 101 ? -1.834 28.297 -1.874 1 77.62 101 ARG A N 1
ATOM 795 C CA . ARG A 1 101 ? -3.129 28.906 -2.156 1 77.62 101 ARG A CA 1
ATOM 796 C C . ARG A 1 101 ? -2.963 30.188 -2.967 1 77.62 101 ARG A C 1
ATOM 798 O O . ARG A 1 101 ? -3.51 31.234 -2.605 1 77.62 101 ARG A O 1
ATOM 805 N N . LEU A 1 102 ? -2.127 30.031 -3.869 1 74.31 102 LEU A N 1
ATOM 806 C CA . LEU A 1 102 ? -1.883 31.188 -4.727 1 74.31 102 LEU A CA 1
ATOM 807 C C . LEU A 1 102 ? -3.131 31.547 -5.523 1 74.31 102 LEU A C 1
ATOM 809 O O . LEU A 1 102 ? -3.848 30.656 -5.992 1 74.31 102 LEU A O 1
ATOM 813 N N . PRO A 1 103 ? -3.422 32.875 -5.363 1 64.44 103 PRO A N 1
ATOM 814 C CA . PRO A 1 103 ? -4.598 33.25 -6.152 1 64.44 103 PRO A CA 1
ATOM 815 C C . PRO A 1 103 ? -4.492 32.812 -7.613 1 64.44 103 PRO A C 1
ATOM 817 O O . PRO A 1 103 ? -3.389 32.75 -8.164 1 64.44 103 PRO A O 1
ATOM 820 N N . GLU A 1 104 ? -5.516 32.25 -8.039 1 56.62 104 GLU A N 1
ATOM 821 C CA . GLU A 1 104 ? -5.547 31.766 -9.422 1 56.62 104 GLU A CA 1
ATOM 822 C C . GLU A 1 104 ? -5.031 32.812 -10.383 1 56.62 104 GLU A C 1
ATOM 824 O O . GLU A 1 104 ? -4.434 32.5 -11.414 1 56.62 104 GLU A O 1
ATOM 829 N N . HIS A 1 105 ? -5.289 34.094 -9.984 1 48.66 105 HIS A N 1
ATOM 830 C CA . HIS A 1 105 ? -4.93 35.188 -10.891 1 48.66 105 HIS A CA 1
ATOM 831 C C . HIS A 1 105 ? -3.42 35.375 -10.938 1 48.66 105 HIS A C 1
ATOM 833 O O . HIS A 1 105 ? -2.91 36.062 -11.828 1 48.66 105 HIS A O 1
ATOM 839 N N . VAL A 1 106 ? -2.805 35.25 -9.906 1 49.44 106 VAL A N 1
ATOM 840 C CA . VAL A 1 106 ? -1.354 35.406 -9.938 1 49.44 106 VAL A CA 1
ATOM 841 C C . VAL A 1 106 ? -0.765 34.531 -11.039 1 49.44 106 VAL A C 1
ATOM 843 O O . VAL A 1 106 ? 0.246 34.906 -11.648 1 49.44 106 VAL A O 1
ATOM 846 N N . VAL A 1 107 ? -1.325 33.438 -11.172 1 51.38 107 VAL A N 1
ATOM 847 C CA . VAL A 1 107 ? -0.893 32.625 -12.312 1 51.38 107 VAL A CA 1
ATOM 848 C C . VAL A 1 107 ? -1.587 33.094 -13.586 1 51.38 107 VAL A C 1
ATOM 850 O O . VAL A 1 107 ? -2.742 33.531 -13.539 1 51.38 107 VAL A O 1
ATOM 853 N N . SER A 1 108 ? -0.919 33.688 -14.445 1 48.16 108 SER A N 1
ATOM 854 C CA . SER A 1 108 ? -1.521 34.188 -15.672 1 48.16 108 SER A CA 1
ATOM 855 C C . SER A 1 108 ? -2.848 33.5 -15.969 1 48.16 108 SER A C 1
ATOM 857 O O . SER A 1 108 ? -3.053 32.344 -15.578 1 48.16 108 SER A O 1
ATOM 859 N N . SER A 1 109 ? -3.982 34.281 -16.141 1 45.19 109 SER A N 1
ATOM 860 C CA . SER A 1 109 ? -5.367 34 -16.484 1 45.19 109 SER A CA 1
ATOM 861 C C . SER A 1 109 ? -5.496 32.625 -17.156 1 45.19 109 SER A C 1
ATOM 863 O O . SER A 1 109 ? -6.551 32 -17.094 1 45.19 109 SER A O 1
ATOM 865 N N . ARG A 1 110 ? -4.375 32.188 -17.797 1 47.78 110 ARG A N 1
ATOM 866 C CA . ARG A 1 110 ? -4.57 31.141 -18.797 1 47.78 110 ARG A CA 1
ATOM 867 C C . ARG A 1 110 ? -4.383 29.766 -18.188 1 47.78 110 ARG A C 1
ATOM 869 O O . ARG A 1 110 ? -4.848 28.766 -18.75 1 47.78 110 ARG A O 1
ATOM 876 N N . SER A 1 111 ? -3.488 29.75 -17.062 1 59.72 111 SER A N 1
ATOM 877 C CA . SER A 1 111 ? -3.275 28.344 -16.703 1 59.72 111 SER A CA 1
ATOM 878 C C . SER A 1 111 ? -3.619 28.094 -15.242 1 59.72 111 SER A C 1
ATOM 880 O O . SER A 1 111 ? -2.879 28.5 -14.344 1 59.72 111 SER A O 1
ATOM 882 N N . SER A 1 112 ? -4.766 27.547 -14.961 1 79.06 112 SER A N 1
ATOM 883 C CA . SER A 1 112 ? -5.266 27.156 -13.648 1 79.06 112 SER A CA 1
ATOM 884 C C . SER A 1 112 ? -4.559 25.906 -13.125 1 79.06 112 SER A C 1
ATOM 886 O O . SER A 1 112 ? -3.867 25.234 -13.883 1 79.06 112 SER A O 1
ATOM 888 N N . SER A 1 113 ? -4.375 25.844 -11.82 1 85.19 113 SER A N 1
ATOM 889 C CA . SER A 1 113 ? -3.803 24.656 -11.203 1 85.19 113 SER A CA 1
ATOM 890 C C . SER A 1 113 ? -4.43 23.391 -11.773 1 85.19 113 SER A C 1
ATOM 892 O O . SER A 1 113 ? -3.736 22.391 -11.992 1 85.19 113 SER A O 1
ATOM 894 N N . SER A 1 114 ? -5.637 23.5 -12.148 1 87 114 SER A N 1
ATOM 895 C CA . SER A 1 114 ? -6.324 22.344 -12.719 1 87 114 SER A CA 1
ATOM 896 C C . SER A 1 114 ? -5.797 22.031 -14.117 1 87 114 SER A C 1
ATOM 898 O O . SER A 1 114 ? -5.715 20.859 -14.5 1 87 114 SER A O 1
ATOM 900 N N . GLU A 1 115 ? -5.477 23.078 -14.805 1 91.12 115 GLU A N 1
ATOM 901 C CA . GLU A 1 115 ? -4.91 22.875 -16.125 1 91.12 115 GLU A CA 1
ATOM 902 C C . GLU A 1 115 ? -3.535 22.219 -16.047 1 91.12 115 GLU A C 1
ATOM 904 O O . GLU A 1 115 ? -3.18 21.391 -16.906 1 91.12 115 GLU A O 1
ATOM 909 N N . LEU A 1 116 ? -2.83 22.641 -15.094 1 94.12 116 LEU A N 1
ATOM 910 C CA . LEU A 1 116 ? -1.506 22.062 -14.891 1 94.12 116 LEU A CA 1
ATOM 911 C C . LEU A 1 116 ? -1.606 20.578 -14.547 1 94.12 116 LEU A C 1
ATOM 913 O O . LEU A 1 116 ? -0.836 19.766 -15.062 1 94.12 116 LEU A O 1
ATOM 917 N N . VAL A 1 117 ? -2.549 20.219 -13.742 1 95.25 117 VAL A N 1
ATOM 918 C CA . VAL A 1 117 ? -2.764 18.828 -13.383 1 95.25 117 VAL A CA 1
ATOM 919 C C . VAL A 1 117 ? -3.18 18.016 -14.609 1 95.25 117 VAL A C 1
ATOM 921 O O . VAL A 1 117 ? -2.688 16.906 -14.836 1 95.25 117 VAL A O 1
ATOM 924 N N . ALA A 1 118 ? -4.066 18.594 -15.352 1 93.69 118 ALA A N 1
ATOM 925 C CA . ALA A 1 118 ? -4.508 17.938 -16.578 1 93.69 118 ALA A CA 1
ATOM 926 C C . ALA A 1 118 ? -3.344 17.719 -17.531 1 93.69 118 ALA A C 1
ATOM 928 O O . ALA A 1 118 ? -3.246 16.672 -18.172 1 93.69 118 ALA A O 1
ATOM 929 N N . GLU A 1 119 ? -2.508 18.719 -17.594 1 95 119 GLU A N 1
ATOM 930 C CA . GLU A 1 119 ? -1.334 18.609 -18.469 1 95 119 GLU A CA 1
ATOM 931 C C . GLU A 1 119 ? -0.376 17.531 -17.969 1 95 119 GLU A C 1
ATOM 933 O O . GLU A 1 119 ? 0.172 16.766 -18.766 1 95 119 GLU A O 1
ATOM 938 N N . ALA A 1 120 ? -0.132 17.5 -16.672 1 96.69 120 ALA A N 1
ATOM 939 C CA . ALA A 1 120 ? 0.728 16.469 -16.109 1 96.69 120 ALA A CA 1
ATOM 940 C C . ALA A 1 120 ? 0.208 15.078 -16.438 1 96.69 120 ALA A C 1
ATOM 942 O O . ALA A 1 120 ? 0.98 14.195 -16.828 1 96.69 120 ALA A O 1
ATOM 943 N N . GLN A 1 121 ? -1.102 14.898 -16.344 1 94.5 121 GLN A N 1
ATOM 944 C CA . GLN A 1 121 ? -1.727 13.602 -16.594 1 94.5 121 GLN A CA 1
ATOM 945 C C . GLN A 1 121 ? -1.666 13.25 -18.078 1 94.5 121 GLN A C 1
ATOM 947 O O . GLN A 1 121 ? -1.412 12.094 -18.438 1 94.5 121 GLN A O 1
ATOM 952 N N . ARG A 1 122 ? -1.934 14.18 -18.844 1 94.31 122 ARG A N 1
ATOM 953 C CA . ARG A 1 122 ? -1.86 13.953 -20.281 1 94.31 122 ARG A CA 1
ATOM 954 C C . ARG A 1 122 ? -0.451 13.555 -20.703 1 94.31 122 ARG A C 1
ATOM 956 O O . ARG A 1 122 ? -0.27 12.578 -21.438 1 94.31 122 ARG A O 1
ATOM 963 N N . LEU A 1 123 ? 0.55 14.258 -20.281 1 95.19 123 LEU A N 1
ATOM 964 C CA . LEU A 1 123 ? 1.941 14.047 -20.672 1 95.19 123 LEU A CA 1
ATOM 965 C C . LEU A 1 123 ? 2.43 12.672 -20.219 1 95.19 123 LEU A C 1
ATOM 967 O O . LEU A 1 123 ? 3.148 11.992 -20.953 1 95.19 123 LEU A O 1
ATOM 971 N N . ARG A 1 124 ? 2.037 12.25 -18.969 1 93.56 124 ARG A N 1
ATOM 972 C CA . ARG A 1 124 ? 2.574 10.992 -18.469 1 93.56 124 ARG A CA 1
ATOM 973 C C . ARG A 1 124 ? 1.99 9.805 -19.219 1 93.56 124 ARG A C 1
ATOM 975 O O . ARG A 1 124 ? 2.58 8.719 -19.234 1 93.56 124 ARG A O 1
ATOM 982 N N . GLN A 1 125 ? 0.88 10 -19.938 1 89.69 125 GLN A N 1
ATOM 983 C CA . GLN A 1 125 ? 0.29 8.938 -20.75 1 89.69 125 GLN A CA 1
ATOM 984 C C . GLN A 1 125 ? 1.073 8.734 -22.047 1 89.69 125 GLN A C 1
ATOM 986 O O . GLN A 1 125 ? 0.945 7.691 -22.688 1 89.69 125 GLN A O 1
ATOM 991 N N . LEU A 1 126 ? 1.868 9.656 -22.359 1 91.81 126 LEU A N 1
ATOM 992 C CA . LEU A 1 126 ? 2.572 9.625 -23.625 1 91.81 126 LEU A CA 1
ATOM 993 C C . LEU A 1 126 ? 3.805 8.727 -23.547 1 91.81 126 LEU A C 1
ATOM 995 O O . LEU A 1 126 ? 4.387 8.367 -24.578 1 91.81 126 LEU A O 1
ATOM 999 N N . PHE A 1 127 ? 4.273 8.203 -22.359 1 90.94 127 PHE A N 1
ATOM 1000 C CA . PHE A 1 127 ? 5.434 7.324 -22.266 1 90.94 127 PHE A CA 1
ATOM 1001 C C . PHE A 1 127 ? 5.152 6.16 -21.328 1 90.94 127 PHE A C 1
ATOM 1003 O O . PHE A 1 127 ? 6.07 5.598 -20.734 1 90.94 127 PHE A O 1
ATOM 1010 N N . GLU A 1 128 ? 4.066 5.621 -21.141 1 86.88 128 GLU A N 1
ATOM 1011 C CA . GLU A 1 128 ? 3.682 4.492 -20.297 1 86.88 128 GLU A CA 1
ATOM 1012 C C . GLU A 1 128 ? 4.336 4.578 -18.922 1 86.88 128 GLU A C 1
ATOM 1014 O O . GLU A 1 128 ? 5.098 3.688 -18.531 1 86.88 128 GLU A O 1
ATOM 1019 N N . TYR A 1 129 ? 4.043 5.457 -18.156 1 92.06 129 TYR A N 1
ATOM 1020 C CA . TYR A 1 129 ? 4.715 5.828 -16.922 1 92.06 129 TYR A CA 1
ATOM 1021 C C . TYR A 1 129 ? 4.684 4.68 -15.914 1 92.06 129 TYR A C 1
ATOM 1023 O O . TYR A 1 129 ? 5.551 4.586 -15.039 1 92.06 129 TYR A O 1
ATOM 1031 N N . ARG A 1 130 ? 3.799 3.697 -16.078 1 92.38 130 ARG A N 1
ATOM 1032 C CA . ARG A 1 130 ? 3.652 2.631 -15.094 1 92.38 130 ARG A CA 1
ATOM 1033 C C . ARG A 1 130 ? 4.676 1.525 -15.32 1 92.38 130 ARG A C 1
ATOM 1035 O O . ARG A 1 130 ? 4.977 0.752 -14.414 1 92.38 130 ARG A O 1
ATOM 1042 N N . GLU A 1 131 ? 5.18 1.453 -16.5 1 90.62 131 GLU A N 1
ATOM 1043 C CA . GLU A 1 131 ? 6.066 0.345 -16.844 1 90.62 131 GLU A CA 1
ATOM 1044 C C . GLU A 1 131 ? 7.523 0.707 -16.578 1 90.62 131 GLU A C 1
ATOM 1046 O O . GLU A 1 131 ? 8.414 -0.127 -16.75 1 90.62 131 GLU A O 1
ATOM 1051 N N . GLN A 1 132 ? 7.703 1.913 -16.141 1 89.31 132 GLN A N 1
ATOM 1052 C CA . GLN A 1 132 ? 9.062 2.344 -15.828 1 89.31 132 GLN A CA 1
ATOM 1053 C C . GLN A 1 132 ? 9.133 3.01 -14.461 1 89.31 132 GLN A C 1
ATOM 1055 O O . GLN A 1 132 ? 8.492 4.039 -14.227 1 89.31 132 GLN A O 1
ATOM 1060 N N . TYR A 1 133 ? 9.953 2.354 -13.648 1 92.88 133 TYR A N 1
ATOM 1061 C CA . TYR A 1 133 ? 10.156 3.006 -12.359 1 92.88 133 TYR A CA 1
ATOM 1062 C C . TYR A 1 133 ? 11.188 4.121 -12.469 1 92.88 133 TYR A C 1
ATOM 1064 O O . TYR A 1 133 ? 12.32 3.889 -12.906 1 92.88 133 TYR A O 1
ATOM 1072 N N . SER A 1 134 ? 10.781 5.281 -12.211 1 95.88 134 SER A N 1
ATOM 1073 C CA . SER A 1 134 ? 11.695 6.418 -12.242 1 95.88 134 SER A CA 1
ATOM 1074 C C . SER A 1 134 ? 11.406 7.387 -11.102 1 95.88 134 SER A C 1
ATOM 1076 O O . SER A 1 134 ? 10.281 7.457 -10.609 1 95.88 134 SER A O 1
ATOM 1078 N N . MET A 1 135 ? 12.43 8.117 -10.742 1 96.31 135 MET A N 1
ATOM 1079 C CA . MET A 1 135 ? 12.297 9.109 -9.68 1 96.31 135 MET A CA 1
ATOM 1080 C C . MET A 1 135 ? 11.367 10.234 -10.102 1 96.31 135 MET A C 1
ATOM 1082 O O . MET A 1 135 ? 10.539 10.703 -9.305 1 96.31 135 MET A O 1
ATOM 1086 N N . SER A 1 136 ? 11.461 10.617 -11.312 1 97.06 136 SER A N 1
ATOM 1087 C CA . SER A 1 136 ? 10.633 11.703 -11.82 1 97.06 136 SER A CA 1
ATOM 1088 C C . SER A 1 136 ? 9.148 11.336 -11.789 1 97.06 136 SER A C 1
ATOM 1090 O O . SER A 1 136 ? 8.305 12.156 -11.422 1 97.06 136 SER A O 1
ATOM 1092 N N . SER A 1 137 ? 8.844 10.109 -12.172 1 97.5 137 SER A N 1
ATOM 1093 C CA . SER A 1 137 ? 7.457 9.656 -12.133 1 97.5 137 SER A CA 1
ATOM 1094 C C . SER A 1 137 ? 6.949 9.539 -10.703 1 97.5 137 SER A C 1
ATOM 1096 O O . SER A 1 137 ? 5.785 9.836 -10.422 1 97.5 137 SER A O 1
ATOM 1098 N N . LEU A 1 138 ? 7.809 9.062 -9.812 1 98.44 138 LEU A N 1
ATOM 1099 C CA . LEU A 1 138 ? 7.473 9.023 -8.391 1 98.44 138 LEU A CA 1
ATOM 1100 C C . LEU A 1 138 ? 7.098 10.406 -7.879 1 98.44 138 LEU A C 1
ATOM 1102 O O . LEU A 1 138 ? 6.051 10.578 -7.258 1 98.44 138 LEU A O 1
ATOM 1106 N N . LEU A 1 139 ? 7.949 11.375 -8.203 1 98.56 139 LEU A N 1
ATOM 1107 C CA . LEU A 1 139 ? 7.742 12.734 -7.73 1 98.56 139 LEU A CA 1
ATOM 1108 C C . LEU A 1 139 ? 6.484 13.344 -8.352 1 98.56 139 LEU A C 1
ATOM 1110 O O . LEU A 1 139 ? 5.77 14.102 -7.695 1 98.56 139 LEU A O 1
ATOM 1114 N N . THR A 1 140 ? 6.223 13.008 -9.594 1 98.56 140 THR A N 1
ATOM 1115 C CA . THR A 1 140 ? 5 13.484 -10.234 1 98.56 140 THR A CA 1
ATOM 1116 C C . THR A 1 140 ? 3.77 13.023 -9.461 1 98.56 140 THR A C 1
ATOM 1118 O O . THR A 1 140 ? 2.895 13.828 -9.141 1 98.56 140 THR A O 1
ATOM 1121 N N . SER A 1 141 ? 3.701 11.734 -9.148 1 98.5 141 SER A N 1
ATOM 1122 C CA . SER A 1 141 ? 2.59 11.203 -8.359 1 98.5 141 SER A CA 1
ATOM 1123 C C . SER A 1 141 ? 2.512 11.867 -6.992 1 98.5 141 SER A C 1
ATOM 1125 O O . SER A 1 141 ? 1.419 12.156 -6.496 1 98.5 141 SER A O 1
ATOM 1127 N N . PHE A 1 142 ? 3.627 12.133 -6.418 1 98.38 142 PHE A N 1
ATOM 1128 C CA . PHE A 1 142 ? 3.674 12.742 -5.098 1 98.38 142 PHE A CA 1
ATOM 1129 C C . PHE A 1 142 ? 3.066 14.141 -5.125 1 98.38 142 PHE A C 1
ATOM 1131 O O . PHE A 1 142 ? 2.268 14.5 -4.254 1 98.38 142 PHE A O 1
ATOM 1138 N N . PHE A 1 143 ? 3.457 14.875 -6.098 1 98.38 143 PHE A N 1
ATOM 1139 C CA . PHE A 1 143 ? 2.967 16.25 -6.148 1 98.38 143 PHE A CA 1
ATOM 1140 C C . PHE A 1 143 ? 1.496 16.281 -6.547 1 98.38 143 PHE A C 1
ATOM 1142 O O . PHE A 1 143 ? 0.756 17.172 -6.129 1 98.38 143 PHE A O 1
ATOM 1149 N N . LEU A 1 144 ? 1.068 15.312 -7.312 1 97.75 144 LEU A N 1
ATOM 1150 C CA . LEU A 1 144 ? -0.367 15.188 -7.543 1 97.75 144 LEU A CA 1
ATOM 1151 C C . LEU A 1 144 ? -1.101 14.883 -6.238 1 97.75 144 LEU A C 1
ATOM 1153 O O . LEU A 1 144 ? -2.193 15.406 -6 1 97.75 144 LEU A O 1
ATOM 1157 N N . HIS A 1 145 ? -0.536 14.062 -5.406 1 97 145 HIS A N 1
ATOM 1158 C CA . HIS A 1 145 ? -1.085 13.812 -4.082 1 97 145 HIS A CA 1
ATOM 1159 C C . HIS A 1 145 ? -1.22 15.102 -3.281 1 97 145 HIS A C 1
ATOM 1161 O O . HIS A 1 145 ? -2.262 15.352 -2.67 1 97 145 HIS A O 1
ATOM 1167 N N . ILE A 1 146 ? -0.146 15.891 -3.322 1 93.44 146 ILE A N 1
ATOM 1168 C CA . ILE A 1 146 ? -0.145 17.141 -2.576 1 93.44 146 ILE A CA 1
ATOM 1169 C C . ILE A 1 146 ? -1.243 18.062 -3.107 1 93.44 146 ILE A C 1
ATOM 1171 O O . ILE A 1 146 ? -1.979 18.672 -2.33 1 93.44 146 ILE A O 1
ATOM 1175 N N . TYR A 1 147 ? -1.346 18.141 -4.398 1 93.25 147 TYR A N 1
ATOM 1176 C CA . TYR A 1 147 ? -2.354 19 -5.016 1 93.25 147 TYR A CA 1
ATOM 1177 C C . TYR A 1 147 ? -3.754 18.594 -4.57 1 93.25 147 TYR A C 1
ATOM 1179 O O . TYR A 1 147 ? -4.527 19.438 -4.105 1 93.25 147 TYR A O 1
ATOM 1187 N N . TYR A 1 148 ? -4.098 17.344 -4.664 1 92.19 148 TYR A N 1
ATOM 1188 C CA . TYR A 1 148 ? -5.457 16.891 -4.383 1 92.19 148 TYR A CA 1
ATOM 1189 C C . TYR A 1 148 ? -5.75 16.938 -2.889 1 92.19 148 TYR A C 1
ATOM 1191 O O . TYR A 1 148 ? -6.891 17.172 -2.482 1 92.19 148 TYR A O 1
ATOM 1199 N N . ALA A 1 149 ? -4.742 16.688 -2.09 1 88.5 149 ALA A N 1
ATOM 1200 C CA . ALA A 1 149 ? -4.926 16.812 -0.647 1 88.5 149 ALA A CA 1
ATOM 1201 C C . ALA A 1 149 ? -5.336 18.234 -0.273 1 88.5 149 ALA A C 1
ATOM 1203 O O . ALA A 1 149 ? -6.188 18.422 0.597 1 88.5 149 ALA A O 1
ATOM 1204 N N . ASN A 1 150 ? -4.715 19.172 -0.978 1 82.56 150 ASN A N 1
ATOM 1205 C CA . ASN A 1 150 ? -5.023 20.562 -0.704 1 82.56 150 ASN A CA 1
ATOM 1206 C C . ASN A 1 150 ? -6.344 20.984 -1.345 1 82.56 150 ASN A C 1
ATOM 1208 O O . ASN A 1 150 ? -6.953 21.969 -0.93 1 82.56 150 ASN A O 1
ATOM 1212 N N . ALA A 1 151 ? -6.797 20.234 -2.361 1 81.69 151 ALA A N 1
ATOM 1213 C CA . ALA A 1 151 ? -8.055 20.531 -3.039 1 81.69 151 ALA A CA 1
ATOM 1214 C C . ALA A 1 151 ? -9.227 19.812 -2.355 1 81.69 151 ALA A C 1
ATOM 1216 O O . ALA A 1 151 ? -10.328 19.766 -2.898 1 81.69 151 ALA A O 1
ATOM 1217 N N . ASP A 1 152 ? -8.977 19.172 -1.239 1 79.06 152 ASP A N 1
ATOM 1218 C CA . ASP A 1 152 ? -9.969 18.484 -0.423 1 79.06 152 ASP A CA 1
ATOM 1219 C C . ASP A 1 152 ? -10.547 17.281 -1.166 1 79.06 152 ASP A C 1
ATOM 1221 O O . ASP A 1 152 ? -11.742 17.016 -1.08 1 79.06 152 ASP A O 1
ATOM 1225 N N . LYS A 1 153 ? -9.781 16.812 -2.029 1 88.25 153 LYS A N 1
ATOM 1226 C CA . LYS A 1 153 ? -10.07 15.523 -2.646 1 88.25 153 LYS A CA 1
ATOM 1227 C C . LYS A 1 153 ? -9.188 14.422 -2.053 1 88.25 153 LYS A C 1
ATOM 1229 O O . LYS A 1 153 ? -8.297 13.906 -2.723 1 88.25 153 LYS A O 1
ATOM 1234 N N . LEU A 1 154 ? -9.539 14.055 -0.912 1 86.75 154 LEU A N 1
ATOM 1235 C CA . LEU A 1 154 ? -8.664 13.242 -0.065 1 86.75 154 LEU A CA 1
ATOM 1236 C C . LEU A 1 154 ? -8.555 11.82 -0.603 1 86.75 154 LEU A C 1
ATOM 1238 O O . LEU A 1 154 ? -7.496 11.195 -0.508 1 86.75 154 LEU A O 1
ATOM 1242 N N . ARG A 1 155 ? -9.633 11.336 -1.084 1 91.94 155 ARG A N 1
ATOM 1243 C CA . ARG A 1 155 ? -9.555 9.969 -1.604 1 91.94 155 ARG A CA 1
ATOM 1244 C C . ARG A 1 155 ? -8.641 9.898 -2.822 1 91.94 155 ARG A C 1
ATOM 1246 O O . ARG A 1 155 ? -7.777 9.023 -2.908 1 91.94 155 ARG A O 1
ATOM 1253 N N . THR A 1 156 ? -8.828 10.852 -3.732 1 94.31 156 THR A N 1
ATOM 1254 C CA . THR A 1 156 ? -7.941 10.93 -4.887 1 94.31 156 THR A CA 1
ATOM 1255 C C . THR A 1 156 ? -6.492 11.109 -4.441 1 94.31 156 THR A C 1
ATOM 1257 O O . THR A 1 156 ? -5.586 10.492 -5.008 1 94.31 156 THR A O 1
ATOM 1260 N N . ALA A 1 157 ? -6.336 11.969 -3.453 1 94.62 157 ALA A N 1
ATOM 1261 C CA . ALA A 1 157 ? -5 12.172 -2.895 1 94.62 157 ALA A CA 1
ATOM 1262 C C . ALA A 1 157 ? -4.418 10.852 -2.385 1 94.62 157 ALA A C 1
ATOM 1264 O O . ALA A 1 157 ? -3.227 10.586 -2.559 1 94.62 157 ALA A O 1
ATOM 1265 N N . GLY A 1 158 ? -5.258 10.062 -1.765 1 94.94 158 GLY A N 1
ATOM 1266 C CA . GLY A 1 158 ? -4.828 8.766 -1.271 1 94.94 158 GLY A CA 1
ATOM 1267 C C . GLY A 1 158 ? -4.352 7.832 -2.371 1 94.94 158 GLY A C 1
ATOM 1268 O O . GLY A 1 158 ? -3.344 7.141 -2.213 1 94.94 158 GLY A O 1
ATOM 1269 N N . PHE A 1 159 ? -5.02 7.824 -3.49 1 96.19 159 PHE A N 1
ATOM 1270 C CA . PHE A 1 159 ? -4.633 6.988 -4.621 1 96.19 159 PHE A CA 1
ATOM 1271 C C . PHE A 1 159 ? -3.268 7.398 -5.156 1 96.19 159 PHE A C 1
ATOM 1273 O O . PHE A 1 159 ? 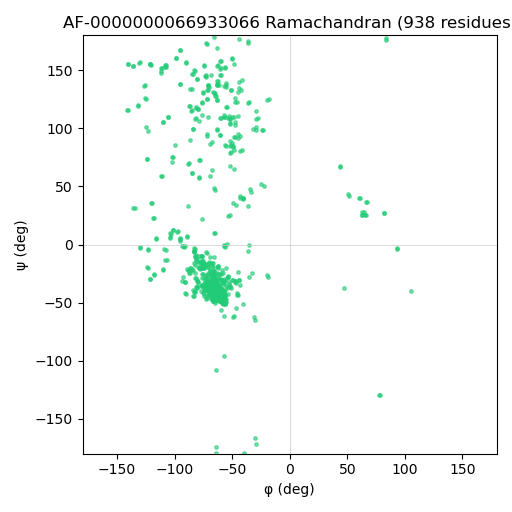-2.432 6.547 -5.465 1 96.19 159 PHE A O 1
ATOM 1280 N N . TYR A 1 160 ? -3.039 8.672 -5.262 1 97.31 160 TYR A N 1
ATOM 1281 C CA . TYR A 1 160 ? -1.76 9.141 -5.781 1 97.31 160 TYR A CA 1
ATOM 1282 C C . TYR A 1 160 ? -0.64 8.883 -4.777 1 97.31 160 TYR A C 1
ATOM 1284 O O . TYR A 1 160 ? 0.5 8.617 -5.168 1 97.31 160 TYR A O 1
ATOM 1292 N N . LEU A 1 161 ? -0.975 8.984 -3.523 1 97.19 161 LEU A N 1
ATOM 1293 C CA . LEU A 1 161 ? 0.02 8.633 -2.518 1 97.19 161 LEU A CA 1
ATOM 1294 C C . LEU A 1 161 ? 0.424 7.164 -2.643 1 97.19 161 LEU A C 1
ATOM 1296 O O . LEU A 1 161 ? 1.612 6.84 -2.609 1 97.19 161 LEU A O 1
ATOM 1300 N N . ARG A 1 162 ? -0.55 6.355 -2.789 1 96.06 162 ARG A N 1
ATOM 1301 C CA . ARG A 1 162 ? -0.269 4.934 -2.932 1 96.06 162 ARG A CA 1
ATOM 1302 C C . ARG A 1 162 ? 0.513 4.656 -4.211 1 96.06 162 ARG A C 1
ATOM 1304 O O . ARG A 1 162 ? 1.367 3.768 -4.242 1 96.06 162 ARG A O 1
ATOM 1311 N N . GLU A 1 163 ? 0.139 5.328 -5.215 1 96.69 163 GLU A N 1
ATOM 1312 C CA . GLU A 1 163 ? 0.922 5.227 -6.441 1 96.69 163 GLU A CA 1
ATOM 1313 C C . GLU A 1 163 ? 2.375 5.625 -6.207 1 96.69 163 GLU A C 1
ATOM 1315 O O . GLU A 1 163 ? 3.295 4.949 -6.676 1 96.69 163 GLU A O 1
ATOM 1320 N N . THR A 1 164 ? 2.564 6.711 -5.496 1 98.19 164 THR A N 1
ATOM 1321 C CA . THR A 1 164 ? 3.902 7.188 -5.156 1 98.19 164 THR A CA 1
ATOM 1322 C C . THR A 1 164 ? 4.676 6.117 -4.387 1 98.19 164 THR A C 1
ATOM 1324 O O . THR A 1 164 ? 5.844 5.859 -4.68 1 98.19 164 THR A O 1
ATOM 1327 N N . LEU A 1 165 ? 4.004 5.535 -3.461 1 97.06 165 LEU A N 1
ATOM 1328 C CA . LEU A 1 165 ? 4.645 4.523 -2.627 1 97.06 165 LEU A CA 1
ATOM 1329 C C . LEU A 1 165 ? 4.984 3.283 -3.445 1 97.06 165 LEU A C 1
ATOM 1331 O O . LEU A 1 165 ? 5.992 2.619 -3.184 1 97.06 165 LEU A O 1
ATOM 1335 N N . THR A 1 166 ? 4.125 2.957 -4.418 1 95.56 166 THR A N 1
ATOM 1336 C CA . THR A 1 166 ? 4.43 1.851 -5.32 1 95.56 166 THR A CA 1
ATOM 1337 C C . THR A 1 166 ? 5.738 2.104 -6.066 1 95.56 166 THR A C 1
ATOM 1339 O O . THR A 1 166 ? 6.578 1.209 -6.176 1 95.56 166 THR A O 1
ATOM 1342 N N . TYR A 1 167 ? 5.945 3.336 -6.547 1 97.12 167 TYR A N 1
ATOM 1343 C CA . TYR A 1 167 ? 7.203 3.711 -7.18 1 97.12 167 TYR A CA 1
ATOM 1344 C C . TYR A 1 167 ? 8.367 3.566 -6.207 1 97.12 167 TYR A C 1
ATOM 1346 O O . TYR A 1 167 ? 9.438 3.08 -6.578 1 97.12 167 TYR A O 1
ATOM 1354 N N . ALA A 1 168 ? 8.133 4.023 -4.98 1 97.56 168 ALA A N 1
ATOM 1355 C CA . ALA A 1 168 ? 9.195 3.996 -3.98 1 97.56 168 ALA A CA 1
ATOM 1356 C C . ALA A 1 168 ? 9.672 2.57 -3.729 1 97.56 168 ALA A C 1
ATOM 1358 O O . ALA A 1 168 ? 10.875 2.318 -3.652 1 97.56 168 ALA A O 1
ATOM 1359 N N . HIS A 1 169 ? 8.75 1.675 -3.613 1 94.62 169 HIS A N 1
ATOM 1360 C CA . HIS A 1 169 ? 9.094 0.271 -3.412 1 94.62 169 HIS A CA 1
ATOM 1361 C C . HIS A 1 169 ? 9.75 -0.319 -4.656 1 94.62 169 HIS A C 1
ATOM 1363 O O . HIS A 1 169 ? 10.695 -1.105 -4.547 1 94.62 169 HIS A O 1
ATOM 1369 N N . GLY A 1 170 ? 9.195 0.057 -5.793 1 92.94 170 GLY A N 1
ATOM 1370 C CA . GLY A 1 170 ? 9.789 -0.409 -7.035 1 92.94 170 GLY A CA 1
ATOM 1371 C C . GLY A 1 170 ? 11.227 0.04 -7.215 1 92.94 170 GLY A C 1
ATOM 1372 O O . GLY A 1 170 ? 12.047 -0.702 -7.754 1 92.94 170 GLY A O 1
ATOM 1373 N N . LEU A 1 171 ? 11.523 1.253 -6.758 1 95.5 171 LEU A N 1
ATOM 1374 C CA . LEU A 1 171 ? 12.867 1.815 -6.848 1 95.5 171 LEU A CA 1
ATOM 1375 C C . LEU A 1 171 ? 13.734 1.323 -5.699 1 95.5 171 LEU A C 1
ATOM 1377 O O . LEU A 1 171 ? 14.906 1.698 -5.598 1 95.5 171 LEU A O 1
ATOM 1381 N N . LYS A 1 172 ? 13.141 0.539 -4.781 1 93.31 172 LYS A N 1
ATOM 1382 C CA . LYS A 1 172 ? 13.82 -0.06 -3.639 1 93.31 172 LYS A CA 1
ATOM 1383 C C . LYS A 1 172 ? 14.414 1.013 -2.732 1 93.31 172 LYS A C 1
ATOM 1385 O O . LYS A 1 172 ? 15.539 0.862 -2.234 1 93.31 172 LYS A O 1
ATOM 1390 N N . LEU A 1 173 ? 13.672 2.068 -2.547 1 96 173 LEU A N 1
ATOM 1391 C CA . LEU A 1 173 ? 14.141 3.141 -1.681 1 96 173 LEU A CA 1
ATOM 1392 C C . LEU A 1 173 ? 14.227 2.674 -0.231 1 96 173 LEU A C 1
ATOM 1394 O O . LEU A 1 173 ? 14.969 3.25 0.57 1 96 173 LEU A O 1
ATOM 1398 N N . HIS A 1 174 ? 13.5 1.663 0.108 1 91.38 174 HIS A N 1
ATOM 1399 C CA . HIS A 1 174 ? 13.43 1.161 1.477 1 91.38 174 HIS A CA 1
ATOM 1400 C C . HIS A 1 174 ? 14.594 0.219 1.774 1 91.38 174 HIS A C 1
ATOM 1402 O O . HIS A 1 174 ? 14.773 -0.206 2.918 1 91.38 174 HIS A O 1
ATOM 1408 N N . GLN A 1 175 ? 15.352 -0.06 0.797 1 90.12 175 GLN A N 1
ATOM 1409 C CA . GLN A 1 175 ? 16.469 -0.976 0.959 1 90.12 175 GLN A CA 1
ATOM 1410 C C . GLN A 1 175 ? 17.812 -0.234 0.873 1 90.12 175 GLN A C 1
ATOM 1412 O O . GLN A 1 175 ? 18.328 0.002 -0.222 1 90.12 175 GLN A O 1
ATOM 1417 N N . LEU A 1 176 ? 18.469 -0.043 1.947 1 90.12 176 LEU A N 1
ATOM 1418 C CA . LEU A 1 176 ? 19.688 0.751 2.021 1 90.12 176 LEU A CA 1
ATOM 1419 C C . LEU A 1 176 ? 20.844 0.049 1.306 1 90.12 176 LEU A C 1
ATOM 1421 O O . LEU A 1 176 ? 21.797 0.698 0.866 1 90.12 176 LEU A O 1
ATOM 1425 N N . ASP A 1 177 ? 20.703 -1.213 1.178 1 85.81 177 ASP A N 1
ATOM 1426 C CA . ASP A 1 177 ? 21.75 -1.981 0.506 1 85.81 177 ASP A CA 1
ATOM 1427 C C . ASP A 1 177 ? 21.891 -1.553 -0.953 1 85.81 177 ASP A C 1
ATOM 1429 O O . ASP A 1 177 ? 22.984 -1.649 -1.529 1 85.81 177 ASP A O 1
ATOM 1433 N N . THR A 1 178 ? 20.812 -1.118 -1.465 1 88.94 178 THR A N 1
ATOM 1434 C CA . THR A 1 178 ? 20.828 -0.714 -2.867 1 88.94 178 THR A CA 1
ATOM 1435 C C . THR A 1 178 ? 21.516 0.642 -3.031 1 88.94 178 THR A C 1
ATOM 1437 O O . THR A 1 178 ? 21.797 1.066 -4.152 1 88.94 178 THR A O 1
ATOM 1440 N N . TYR A 1 179 ? 21.781 1.302 -1.906 1 90.5 179 TYR A N 1
ATOM 1441 C CA . TYR A 1 179 ? 22.406 2.617 -1.947 1 90.5 179 TYR A CA 1
ATOM 1442 C C . TYR A 1 179 ? 23.922 2.494 -2.086 1 90.5 179 TYR A C 1
ATOM 1444 O O . TYR A 1 179 ? 24.609 3.486 -2.326 1 90.5 179 TYR A O 1
ATOM 1452 N N . THR A 1 180 ? 24.359 1.294 -2.02 1 89.25 180 THR A N 1
ATOM 1453 C CA . THR A 1 180 ? 25.797 1.084 -2.098 1 89.25 180 THR A CA 1
ATOM 1454 C C . THR A 1 180 ? 26.297 1.33 -3.516 1 89.25 180 THR A C 1
ATOM 1456 O O . THR A 1 180 ? 25.719 0.829 -4.48 1 89.25 180 THR A O 1
ATOM 1459 N N . GLY A 1 181 ? 27.266 2.197 -3.674 1 90.31 181 GLY A N 1
ATOM 1460 C CA . GLY A 1 181 ? 27.922 2.424 -4.953 1 90.31 181 GLY A CA 1
ATOM 1461 C C . GLY A 1 181 ? 27.297 3.559 -5.746 1 90.31 181 GLY A C 1
ATOM 1462 O O . GLY A 1 181 ? 27.781 3.902 -6.828 1 90.31 181 GLY A O 1
ATOM 1463 N N . ILE A 1 182 ? 26.281 4.082 -5.207 1 90.56 182 ILE A N 1
ATOM 1464 C CA . ILE A 1 182 ? 25.672 5.168 -5.957 1 90.56 182 ILE A CA 1
ATOM 1465 C C . ILE A 1 182 ? 26.297 6.5 -5.555 1 90.56 182 ILE A C 1
ATOM 1467 O O . ILE A 1 182 ? 26.953 6.594 -4.516 1 90.56 182 ILE A O 1
ATOM 1471 N N . ASP A 1 183 ? 26.203 7.453 -6.449 1 90.38 183 ASP A N 1
ATOM 1472 C CA . ASP A 1 183 ? 26.75 8.781 -6.18 1 90.38 183 ASP A CA 1
ATOM 1473 C C . ASP A 1 183 ? 26.094 9.406 -4.957 1 90.38 183 ASP A C 1
ATOM 1475 O O . ASP A 1 183 ? 24.938 9.109 -4.641 1 90.38 183 ASP A O 1
ATOM 1479 N N . SER A 1 184 ? 26.875 10.281 -4.289 1 86.81 184 SER A N 1
ATOM 1480 C CA . SER A 1 184 ? 26.438 10.891 -3.039 1 86.81 184 SER A CA 1
ATOM 1481 C C . SER A 1 184 ? 25.188 11.727 -3.242 1 86.81 184 SER A C 1
ATOM 1483 O O . SER A 1 184 ? 24.312 11.766 -2.373 1 86.81 184 SER A O 1
ATOM 1485 N N . ARG A 1 185 ? 25.109 12.406 -4.32 1 85.88 185 ARG A N 1
ATOM 1486 C CA . ARG A 1 185 ? 23.953 13.234 -4.605 1 85.88 185 ARG A CA 1
ATOM 1487 C C . ARG A 1 185 ? 22.688 12.383 -4.75 1 85.88 185 ARG A C 1
ATOM 1489 O O . ARG A 1 185 ? 21.641 12.727 -4.211 1 85.88 185 ARG A O 1
ATOM 1496 N N . GLU A 1 186 ? 22.859 11.336 -5.438 1 90.5 186 GLU A N 1
ATOM 1497 C CA . GLU A 1 186 ? 21.734 10.422 -5.629 1 90.5 186 GLU A CA 1
ATOM 1498 C C . GLU A 1 186 ? 21.344 9.75 -4.312 1 90.5 186 GLU A C 1
ATOM 1500 O O . GLU A 1 186 ? 20.156 9.555 -4.043 1 90.5 186 GLU A O 1
ATOM 1505 N N . ARG A 1 187 ? 22.328 9.453 -3.592 1 91.19 187 ARG A N 1
ATOM 1506 C CA . ARG A 1 187 ? 22.062 8.844 -2.291 1 91.19 187 ARG A CA 1
ATOM 1507 C C . ARG A 1 187 ? 21.266 9.789 -1.396 1 91.19 187 ARG A C 1
ATOM 1509 O O . ARG A 1 187 ? 20.297 9.375 -0.762 1 91.19 187 ARG A O 1
ATOM 1516 N N . GLN A 1 188 ? 21.641 11.031 -1.362 1 89.62 188 GLN A N 1
ATOM 1517 C CA . GLN A 1 188 ? 20.953 12.023 -0.551 1 89.62 188 GLN A CA 1
ATOM 1518 C C . GLN A 1 188 ? 19.516 12.227 -1.04 1 89.62 188 GLN A C 1
ATOM 1520 O O . GLN A 1 188 ? 18.594 12.375 -0.234 1 89.62 188 GLN A O 1
ATOM 1525 N N . LEU A 1 189 ? 19.375 12.258 -2.293 1 92.5 189 LEU A N 1
ATOM 1526 C CA . LEU A 1 189 ? 18.031 12.43 -2.848 1 92.5 189 LEU A CA 1
ATOM 1527 C C . LEU A 1 189 ? 17.125 11.266 -2.457 1 92.5 189 LEU A C 1
ATOM 1529 O O . LEU A 1 189 ? 15.984 11.477 -2.051 1 92.5 189 LEU A O 1
ATOM 1533 N N . ARG A 1 190 ? 17.609 10.062 -2.559 1 95.25 190 ARG A N 1
ATOM 1534 C CA . ARG A 1 190 ? 16.844 8.875 -2.219 1 95.25 190 ARG A CA 1
ATOM 1535 C C . ARG A 1 190 ? 16.438 8.883 -0.749 1 95.25 190 ARG A C 1
ATOM 1537 O O . ARG A 1 190 ? 15.289 8.562 -0.411 1 95.25 190 ARG A O 1
ATOM 1544 N N . LEU A 1 191 ? 17.375 9.312 0.047 1 93.81 191 LEU A N 1
ATOM 1545 C CA . LEU A 1 191 ? 17.094 9.391 1.475 1 93.81 191 LEU A CA 1
ATOM 1546 C C . LEU A 1 191 ? 16.031 10.445 1.757 1 93.81 191 LEU A C 1
ATOM 1548 O O . LEU A 1 191 ? 15.078 10.203 2.508 1 93.81 191 LEU A O 1
ATOM 1552 N N . ARG A 1 192 ? 16.156 11.539 1.183 1 92.69 192 ARG A N 1
ATOM 1553 C CA . ARG A 1 192 ? 15.195 12.617 1.396 1 92.69 192 ARG A CA 1
ATOM 1554 C C . ARG A 1 192 ? 13.805 12.227 0.922 1 92.69 192 ARG A C 1
ATOM 1556 O O . ARG A 1 192 ? 12.812 12.453 1.622 1 92.69 192 ARG A O 1
ATOM 1563 N N . VAL A 1 193 ? 13.773 11.625 -0.223 1 96.31 193 VAL A N 1
ATOM 1564 C CA . VAL A 1 193 ? 12.492 11.219 -0.775 1 96.31 193 VAL A CA 1
ATOM 1565 C C . VAL A 1 193 ? 11.844 10.18 0.139 1 96.31 193 VAL A C 1
ATOM 1567 O O . VAL A 1 193 ? 10.656 10.281 0.462 1 96.31 193 VAL A O 1
ATOM 1570 N N . TYR A 1 194 ? 12.609 9.234 0.601 1 96.69 194 TYR A N 1
ATOM 1571 C CA . TYR A 1 194 ? 12.062 8.195 1.461 1 96.69 194 TYR A CA 1
ATOM 1572 C C . TYR A 1 194 ? 11.438 8.789 2.717 1 96.69 194 TYR A C 1
ATOM 1574 O O . TYR A 1 194 ? 10.312 8.445 3.086 1 96.69 194 TYR A O 1
ATOM 1582 N N . TRP A 1 195 ? 12.125 9.68 3.281 1 93.44 195 TRP A N 1
ATOM 1583 C CA . TRP A 1 195 ? 11.664 10.203 4.562 1 93.44 195 TRP A CA 1
ATOM 1584 C C . TRP A 1 195 ? 10.492 11.164 4.363 1 93.44 195 TRP A C 1
ATOM 1586 O O . TRP A 1 195 ? 9.594 11.242 5.207 1 93.44 195 TRP A O 1
ATOM 1596 N N . ILE A 1 196 ? 10.461 11.914 3.326 1 94.44 196 ILE A N 1
ATOM 1597 C CA . ILE A 1 196 ? 9.305 12.75 3.021 1 94.44 196 ILE A CA 1
ATOM 1598 C C . ILE A 1 196 ? 8.07 11.867 2.828 1 94.44 196 ILE A C 1
ATOM 1600 O O . ILE A 1 196 ? 6.984 12.195 3.312 1 94.44 196 ILE A O 1
ATOM 1604 N N . LEU A 1 197 ? 8.266 10.766 2.158 1 96.75 197 LEU A N 1
ATOM 1605 C CA . LEU A 1 197 ? 7.164 9.836 1.949 1 96.75 197 LEU A CA 1
ATOM 1606 C C . LEU A 1 197 ? 6.746 9.18 3.264 1 96.75 197 LEU A C 1
ATOM 1608 O O . LEU A 1 197 ? 5.555 8.961 3.498 1 96.75 197 LEU A O 1
ATOM 1612 N N . PHE A 1 198 ? 7.742 8.891 4.066 1 94.88 198 PHE A N 1
ATOM 1613 C CA . PHE A 1 198 ? 7.48 8.336 5.391 1 94.88 198 PHE A CA 1
ATOM 1614 C C . PHE A 1 198 ? 6.559 9.25 6.188 1 94.88 198 PHE A C 1
ATOM 1616 O O . PHE A 1 198 ? 5.566 8.797 6.758 1 94.88 198 PHE A O 1
ATOM 1623 N N . ILE A 1 199 ? 6.832 10.477 6.129 1 90.31 199 ILE A N 1
ATOM 1624 C CA . ILE A 1 199 ? 6.066 11.477 6.859 1 90.31 199 ILE A CA 1
ATOM 1625 C C . ILE A 1 199 ? 4.695 11.656 6.207 1 90.31 199 ILE A C 1
ATOM 1627 O O . ILE A 1 199 ? 3.672 11.656 6.895 1 90.31 199 ILE A O 1
ATOM 1631 N N . SER A 1 200 ? 4.641 11.781 4.926 1 92.38 200 SER A N 1
ATOM 1632 C CA . SER A 1 200 ? 3.396 12 4.195 1 92.38 200 SER A CA 1
ATOM 1633 C C . SER A 1 200 ? 2.436 10.828 4.367 1 92.38 200 SER A C 1
ATOM 1635 O O . SER A 1 200 ? 1.236 11.031 4.574 1 92.38 200 SER A O 1
ATOM 1637 N N . GLU A 1 201 ? 2.996 9.617 4.254 1 93.25 201 GLU A N 1
ATOM 1638 C CA . GLU A 1 201 ? 2.156 8.438 4.406 1 93.25 201 GLU A CA 1
ATOM 1639 C C . GLU A 1 201 ? 1.525 8.375 5.797 1 93.25 201 GLU A C 1
ATOM 1641 O O . GLU A 1 201 ? 0.323 8.141 5.926 1 93.25 201 GLU A O 1
ATOM 1646 N N . ARG A 1 202 ? 2.305 8.617 6.762 1 88.81 202 ARG A N 1
ATOM 1647 C CA . ARG A 1 202 ? 1.815 8.531 8.133 1 88.81 202 ARG A CA 1
ATOM 1648 C C . ARG A 1 202 ? 0.76 9.594 8.406 1 88.81 202 ARG A C 1
ATOM 1650 O O . ARG A 1 202 ? -0.247 9.328 9.07 1 88.81 202 ARG A O 1
ATOM 1657 N N . THR A 1 203 ? 1.038 10.766 7.938 1 86.06 203 THR A N 1
ATOM 1658 C CA . THR A 1 203 ? 0.074 11.844 8.125 1 86.06 203 THR A CA 1
ATOM 1659 C C . THR A 1 203 ? -1.257 11.5 7.457 1 86.06 203 THR A C 1
ATOM 1661 O O . THR A 1 203 ? -2.316 11.633 8.078 1 86.06 203 THR A O 1
ATOM 1664 N N . TYR A 1 204 ? -1.197 11.039 6.277 1 89.44 204 TYR A N 1
ATOM 1665 C CA . TYR A 1 204 ? -2.408 10.695 5.539 1 89.44 204 TYR A CA 1
ATOM 1666 C C . TYR A 1 204 ? -3.119 9.508 6.176 1 89.44 204 TYR A C 1
ATOM 1668 O O . TYR A 1 204 ? -4.34 9.516 6.336 1 89.44 204 TYR A O 1
ATOM 1676 N N . CYS A 1 205 ? -2.365 8.469 6.457 1 88 205 CYS A N 1
ATOM 1677 C CA . CYS A 1 205 ? -2.941 7.219 6.949 1 88 205 CYS A CA 1
ATOM 1678 C C . CYS A 1 205 ? -3.562 7.41 8.328 1 88 205 CYS A C 1
ATOM 1680 O O . CYS A 1 205 ? -4.621 6.852 8.617 1 88 205 CYS A O 1
ATOM 1682 N N . VAL A 1 206 ? -2.932 8.156 9.141 1 81.94 206 VAL A N 1
ATOM 1683 C CA . VAL A 1 206 ? -3.479 8.43 10.461 1 81.94 206 VAL A CA 1
ATOM 1684 C C . VAL A 1 206 ? -4.801 9.18 10.328 1 81.94 206 VAL A C 1
ATOM 1686 O O . VAL A 1 206 ? -5.758 8.898 11.055 1 81.94 206 VAL A O 1
ATOM 1689 N N . GLN A 1 207 ? -4.797 10.07 9.438 1 77.81 207 GLN A N 1
ATOM 1690 C CA . GLN A 1 207 ? -5.984 10.891 9.234 1 77.81 207 GLN A CA 1
ATOM 1691 C C . GLN A 1 207 ? -7.137 10.062 8.68 1 77.81 207 GLN A C 1
ATOM 1693 O O . GLN A 1 207 ? -8.305 10.336 8.969 1 77.81 207 GLN A O 1
ATOM 1698 N N . ASN A 1 208 ? -6.82 9.086 8.008 1 81.31 208 ASN A N 1
ATOM 1699 C CA . ASN A 1 208 ? -7.867 8.367 7.289 1 81.31 208 ASN A CA 1
ATOM 1700 C C . ASN A 1 208 ? -8.023 6.941 7.797 1 81.31 208 ASN A C 1
ATOM 1702 O O . ASN A 1 208 ? -8.805 6.164 7.242 1 81.31 208 ASN A O 1
ATOM 1706 N N . GLY A 1 209 ? -7.293 6.602 8.852 1 79.25 209 GLY A N 1
ATOM 1707 C CA . GLY A 1 209 ? -7.41 5.277 9.438 1 79.25 209 GLY A CA 1
ATOM 1708 C C . GLY A 1 209 ? -6.922 4.172 8.523 1 79.25 209 GLY A C 1
ATOM 1709 O O . GLY A 1 209 ? -7.566 3.129 8.398 1 79.25 209 GLY A O 1
ATOM 1710 N N . LEU A 1 210 ? -5.891 4.418 7.777 1 84.81 210 LEU A N 1
ATOM 1711 C CA . LEU A 1 210 ? -5.328 3.461 6.832 1 84.81 210 LEU A CA 1
ATOM 1712 C C . LEU A 1 210 ? -3.996 2.914 7.336 1 84.81 210 LEU A C 1
ATOM 1714 O O . LEU A 1 210 ? -3.303 3.576 8.109 1 84.81 210 LEU A O 1
ATOM 1718 N N . PRO A 1 211 ? -3.633 1.711 6.93 1 85.38 211 PRO A N 1
ATOM 1719 C CA . PRO A 1 211 ? -2.334 1.165 7.324 1 85.38 211 PRO A CA 1
ATOM 1720 C C . PRO A 1 211 ? -1.17 1.805 6.57 1 85.38 211 PRO A C 1
ATOM 1722 O O . PRO A 1 211 ? -1.351 2.299 5.453 1 85.38 211 PRO A O 1
ATOM 1725 N N . THR A 1 212 ? -0.043 1.784 7.199 1 88.94 212 THR A N 1
ATOM 1726 C CA . THR A 1 212 ? 1.176 2.295 6.582 1 88.94 212 THR A CA 1
ATOM 1727 C C . THR A 1 212 ? 2.012 1.152 6.012 1 88.94 212 THR A C 1
ATOM 1729 O O . THR A 1 212 ? 1.846 -0.003 6.406 1 88.94 212 THR A O 1
ATOM 1732 N N . THR A 1 213 ? 2.898 1.461 5.117 1 87.75 213 THR A N 1
ATOM 1733 C CA . THR A 1 213 ? 3.727 0.438 4.488 1 87.75 213 THR A CA 1
ATOM 1734 C C . THR A 1 213 ? 5.207 0.716 4.73 1 87.75 213 THR A C 1
ATOM 1736 O O . THR A 1 213 ? 6.016 -0.212 4.801 1 87.75 213 THR A O 1
ATOM 1739 N N . LEU A 1 214 ? 5.602 1.99 4.871 1 91.06 214 LEU A N 1
ATOM 1740 C CA . LEU A 1 214 ? 7.012 2.328 5.027 1 91.06 214 LEU A CA 1
ATOM 1741 C C . LEU A 1 214 ? 7.465 2.115 6.469 1 91.06 214 LEU A C 1
ATOM 1743 O O . LEU A 1 214 ? 6.695 2.344 7.406 1 91.06 214 LEU A O 1
ATOM 1747 N N . LYS A 1 215 ? 8.648 1.656 6.59 1 87.25 215 LYS A N 1
ATOM 1748 C CA . LYS A 1 215 ? 9.273 1.46 7.895 1 87.25 215 LYS A CA 1
ATOM 1749 C C . LYS A 1 215 ? 10.422 2.441 8.109 1 87.25 215 LYS A C 1
ATOM 1751 O O . LYS A 1 215 ? 11 2.943 7.141 1 87.25 215 LYS A O 1
ATOM 1756 N N . PRO A 1 216 ? 10.68 2.787 9.406 1 88.12 216 PRO A N 1
ATOM 1757 C CA . PRO A 1 216 ? 11.82 3.682 9.633 1 88.12 216 PRO A CA 1
ATOM 1758 C C . PRO A 1 216 ? 13.148 3.068 9.211 1 88.12 216 PRO A C 1
ATOM 1760 O O . PRO A 1 216 ? 13.367 1.865 9.391 1 88.12 216 PRO A O 1
ATOM 1763 N N . MET A 1 217 ? 13.938 3.877 8.578 1 89.12 217 MET A N 1
ATOM 1764 C CA . MET A 1 217 ? 15.281 3.459 8.211 1 89.12 217 MET A CA 1
ATOM 1765 C C . MET A 1 217 ? 16.297 3.91 9.258 1 89.12 217 MET A C 1
ATOM 1767 O O . MET A 1 217 ? 16.016 4.801 10.055 1 89.12 217 MET A O 1
ATOM 1771 N N . HIS A 1 218 ? 17.484 3.35 9.133 1 87.88 218 HIS A N 1
ATOM 1772 C CA . HIS A 1 218 ? 18.5 3.66 10.125 1 87.88 218 HIS A CA 1
ATOM 1773 C C . HIS A 1 218 ? 19.406 4.793 9.648 1 87.88 218 HIS A C 1
ATOM 1775 O O . HIS A 1 218 ? 20.344 5.191 10.359 1 87.88 218 HIS A O 1
ATOM 1781 N N . GLU A 1 219 ? 19.125 5.32 8.547 1 90.81 219 GLU A N 1
ATOM 1782 C CA . GLU A 1 219 ? 19.953 6.398 8.016 1 90.81 219 GLU A CA 1
ATOM 1783 C C . GLU A 1 219 ? 19.109 7.633 7.695 1 90.81 219 GLU A C 1
ATOM 1785 O O . GLU A 1 219 ? 18 7.52 7.148 1 90.81 219 GLU A O 1
ATOM 1790 N N . PHE A 1 220 ? 19.672 8.805 8.078 1 88.69 220 PHE A N 1
ATOM 1791 C CA . PHE A 1 220 ? 19.031 10.086 7.812 1 88.69 220 PHE A CA 1
ATOM 1792 C C . PHE A 1 220 ? 19.781 10.852 6.723 1 88.69 220 PHE A C 1
ATOM 1794 O O . PHE A 1 220 ? 20.953 10.578 6.457 1 88.69 220 PHE A O 1
ATOM 1801 N N . PRO A 1 221 ? 19.016 11.727 6.059 1 88.12 221 PRO A N 1
ATOM 1802 C CA . PRO A 1 221 ? 19.719 12.602 5.121 1 88.12 221 PRO A CA 1
ATOM 1803 C C . PRO A 1 221 ? 20.766 13.477 5.805 1 88.12 221 PRO A C 1
ATOM 1805 O O . PRO A 1 221 ? 20.609 13.82 6.98 1 88.12 221 PRO A O 1
ATOM 1808 N N . SER A 1 222 ? 21.828 13.703 5.07 1 81.31 222 SER A N 1
ATOM 1809 C CA . SER A 1 222 ? 22.906 14.531 5.617 1 81.31 222 SER A CA 1
ATOM 1810 C C . SER A 1 222 ? 22.469 15.984 5.73 1 81.31 222 SER A C 1
ATOM 1812 O O . SER A 1 222 ? 21.781 16.5 4.848 1 81.31 222 SER A O 1
ATOM 1814 N N . ALA A 1 223 ? 22.797 16.609 6.895 1 67.5 223 ALA A N 1
ATOM 1815 C CA . ALA A 1 223 ? 22.5 18.016 7.125 1 67.5 223 ALA A CA 1
ATOM 1816 C C . ALA A 1 223 ? 23.547 18.922 6.477 1 67.5 223 ALA A C 1
ATOM 1818 O O . ALA A 1 223 ? 23.359 20.125 6.371 1 67.5 223 ALA A O 1
ATOM 1819 N N . ASP A 1 224 ? 24.672 18.25 6.094 1 62.12 224 ASP A N 1
ATOM 1820 C CA . ASP A 1 224 ? 25.797 19.047 5.633 1 62.12 224 ASP A CA 1
ATOM 1821 C C . ASP A 1 224 ? 25.516 19.672 4.266 1 62.12 224 ASP A C 1
ATOM 1823 O O . ASP A 1 224 ? 25.172 18.953 3.318 1 62.12 224 ASP A O 1
ATOM 1827 N N . PRO A 1 225 ? 25.344 21 4.285 1 55.06 225 PRO A N 1
ATOM 1828 C CA . PRO A 1 225 ? 25.141 21.719 3.031 1 55.06 225 PRO A CA 1
ATOM 1829 C C . PRO A 1 225 ? 26.25 21.469 2.018 1 55.06 225 PRO A C 1
ATOM 1831 O O . PRO A 1 225 ? 26.188 21.938 0.877 1 55.06 225 PRO A O 1
ATOM 1834 N N . THR A 1 226 ? 27.328 21.031 2.553 1 49.28 226 THR A N 1
ATOM 1835 C CA . THR A 1 226 ? 28.531 21.125 1.726 1 49.28 226 THR A CA 1
ATOM 1836 C C . THR A 1 226 ? 28.25 20.625 0.31 1 49.28 226 THR A C 1
ATOM 1838 O O . THR A 1 226 ? 28.906 21.078 -0.645 1 49.28 226 THR A O 1
ATOM 1841 N N . GLU A 1 227 ? 27.766 19.469 0.159 1 46 227 GLU A N 1
ATOM 1842 C CA . GLU A 1 227 ? 27.891 19 -1.219 1 46 227 GLU A CA 1
ATOM 1843 C C . GLU A 1 227 ? 26.703 19.469 -2.061 1 46 227 GLU A C 1
ATOM 1845 O O . GLU A 1 227 ? 25.578 18.969 -1.904 1 46 227 GLU A O 1
ATOM 1850 N N . GLY A 1 228 ? 26.891 20.719 -2.684 1 45.81 228 GLY A N 1
ATOM 1851 C CA . GLY A 1 228 ? 26.203 21.375 -3.777 1 45.81 228 GLY A CA 1
ATOM 1852 C C . GLY A 1 228 ? 24.703 21.328 -3.65 1 45.81 228 GLY A C 1
ATOM 1853 O O . GLY A 1 228 ? 23.969 21.812 -4.527 1 45.81 228 GLY A O 1
ATOM 1854 N N . TYR A 1 229 ? 24.266 20.312 -3.199 1 48.78 229 TYR A N 1
ATOM 1855 C CA . TYR A 1 229 ? 22.812 20.266 -3.316 1 48.78 229 TYR A CA 1
ATOM 1856 C C . TYR A 1 229 ? 22.156 21.328 -2.436 1 48.78 229 TYR A C 1
ATOM 1858 O O . TYR A 1 229 ? 22.75 21.766 -1.438 1 48.78 229 TYR A O 1
ATOM 1866 N N . ASP A 1 230 ? 21.266 22.109 -2.865 1 50.22 230 ASP A N 1
ATOM 1867 C CA . ASP A 1 230 ? 20.484 23.219 -2.309 1 50.22 230 ASP A CA 1
ATOM 1868 C C . ASP A 1 230 ? 20.219 23 -0.822 1 50.22 230 ASP A C 1
ATOM 1870 O O . ASP A 1 230 ? 19.766 21.922 -0.415 1 50.22 230 ASP A O 1
ATOM 1874 N N . ALA A 1 231 ? 21.031 23.672 0.025 1 47.88 231 ALA A N 1
ATOM 1875 C CA . ALA A 1 231 ? 21.094 23.75 1.481 1 47.88 231 ALA A CA 1
ATOM 1876 C C . ALA A 1 231 ? 19.703 23.719 2.105 1 47.88 231 ALA A C 1
ATOM 1878 O O . ALA A 1 231 ? 19.062 24.766 2.256 1 47.88 231 ALA A O 1
ATOM 1879 N N . ALA A 1 232 ? 18.812 23.125 1.655 1 52.16 232 ALA A N 1
ATOM 1880 C CA . ALA A 1 232 ? 17.547 23.125 2.375 1 52.16 232 ALA A CA 1
ATOM 1881 C C . ALA A 1 232 ? 17.75 22.828 3.859 1 52.16 232 ALA A C 1
ATOM 1883 O O . ALA A 1 232 ? 18.688 22.125 4.23 1 52.16 232 ALA A O 1
ATOM 1884 N N . PRO A 1 233 ? 17.234 23.875 4.617 1 55.66 233 PRO A N 1
ATOM 1885 C CA . PRO A 1 233 ? 17.359 23.766 6.074 1 55.66 233 PRO A CA 1
ATOM 1886 C C . PRO A 1 233 ? 17.031 22.375 6.594 1 55.66 233 PRO A C 1
ATOM 1888 O O . PRO A 1 233 ? 15.859 21.984 6.641 1 55.66 233 PRO A O 1
ATOM 1891 N N . VAL A 1 234 ? 18.094 21.484 6.746 1 67.19 234 VAL A N 1
ATOM 1892 C CA . VAL A 1 234 ? 18.219 20.047 6.992 1 67.19 234 VAL A CA 1
ATOM 1893 C C . VAL A 1 234 ? 17.891 19.75 8.453 1 67.19 234 VAL A C 1
ATOM 1895 O O . VAL A 1 234 ? 17.234 18.75 8.758 1 67.19 234 VAL A O 1
ATOM 1898 N N . PRO A 1 235 ? 17.938 20.859 9.258 1 75.81 235 PRO A N 1
ATOM 1899 C CA . PRO A 1 235 ? 17.734 20.422 10.648 1 75.81 235 PRO A CA 1
ATOM 1900 C C . PRO A 1 235 ? 16.266 20.234 10.992 1 75.81 235 PRO A C 1
ATOM 1902 O O . PRO A 1 235 ? 15.906 19.281 11.695 1 75.81 235 PRO A O 1
ATOM 1905 N N . ALA A 1 236 ? 15.477 21.188 10.453 1 81.31 236 ALA A N 1
ATOM 1906 C CA . ALA A 1 236 ? 14.047 21.062 10.727 1 81.31 236 ALA A CA 1
ATOM 1907 C C . ALA A 1 236 ? 13.484 19.766 10.141 1 81.31 236 ALA A C 1
ATOM 1909 O O . ALA A 1 236 ? 12.648 19.109 10.758 1 81.31 236 ALA A O 1
ATOM 1910 N N . PHE A 1 237 ? 14.008 19.5 8.984 1 85.31 237 PHE A N 1
ATOM 1911 C CA . PHE A 1 237 ? 13.555 18.281 8.305 1 85.31 237 PHE A CA 1
ATOM 1912 C C . PHE A 1 237 ? 13.922 17.047 9.117 1 85.31 237 PHE A C 1
ATOM 1914 O O . PHE A 1 237 ? 13.086 16.156 9.32 1 85.31 237 PHE A O 1
ATOM 1921 N N . ILE A 1 238 ? 15.055 16.984 9.641 1 86 238 ILE A N 1
ATOM 1922 C CA . ILE A 1 238 ? 15.523 15.867 10.445 1 86 238 ILE A CA 1
ATOM 1923 C C . ILE A 1 238 ? 14.727 15.789 11.742 1 86 238 ILE A C 1
ATOM 1925 O O . ILE A 1 238 ? 14.391 14.695 12.203 1 86 238 ILE A O 1
ATOM 1929 N N . GLY A 1 239 ? 14.523 16.969 12.297 1 85.94 239 GLY A N 1
ATOM 1930 C CA . GLY A 1 239 ? 13.695 17 13.492 1 85.94 239 GLY A CA 1
ATOM 1931 C C . GLY A 1 239 ? 12.312 16.406 13.273 1 85.94 239 GLY A C 1
ATOM 1932 O O . GLY A 1 239 ? 11.805 15.664 14.125 1 85.94 239 GLY A O 1
ATOM 1933 N N . LEU A 1 240 ? 11.734 16.688 12.148 1 87.62 240 LEU A N 1
ATOM 1934 C CA . LEU A 1 240 ? 10.422 16.156 11.82 1 87.62 240 LEU A CA 1
ATOM 1935 C C . LEU A 1 240 ? 10.477 14.641 11.633 1 87.62 240 LEU A C 1
ATOM 1937 O O . LEU A 1 240 ? 9.578 13.922 12.07 1 87.62 240 LEU A O 1
ATOM 1941 N N . ILE A 1 241 ? 11.531 14.203 10.93 1 89.31 241 ILE A N 1
ATOM 1942 C CA . ILE A 1 241 ? 11.711 12.766 10.727 1 89.31 241 ILE A CA 1
ATOM 1943 C C . ILE A 1 241 ? 11.742 12.055 12.07 1 89.31 241 ILE A C 1
ATOM 1945 O O . ILE A 1 241 ? 11.023 11.07 12.281 1 89.31 241 ILE A O 1
ATOM 1949 N N . ARG A 1 242 ? 12.461 12.555 12.938 1 88.44 242 ARG A N 1
ATOM 1950 C CA . ARG A 1 242 ? 12.617 11.922 14.25 1 88.44 242 ARG A CA 1
ATOM 1951 C C . ARG A 1 242 ? 11.289 11.859 14.992 1 88.44 242 ARG A C 1
ATOM 1953 O O . ARG A 1 242 ? 10.977 10.852 15.625 1 88.44 242 ARG A O 1
ATOM 1960 N N . LEU A 1 243 ? 10.578 12.891 14.891 1 89.62 243 LEU A N 1
ATOM 1961 C CA . LEU A 1 243 ? 9.273 12.914 15.539 1 89.62 243 LEU A CA 1
ATOM 1962 C C . LEU A 1 243 ? 8.352 11.852 14.961 1 89.62 243 LEU A C 1
ATOM 1964 O O . LEU A 1 243 ? 7.672 11.141 15.695 1 89.62 243 LEU A O 1
ATOM 1968 N N . PHE A 1 244 ? 8.375 11.734 13.703 1 90.69 244 PHE A N 1
ATOM 1969 C CA . PHE A 1 244 ? 7.441 10.828 13.055 1 90.69 244 PHE A CA 1
ATOM 1970 C C . PHE A 1 244 ? 7.852 9.375 13.266 1 90.69 244 PHE A C 1
ATOM 1972 O O . PHE A 1 244 ? 7.055 8.461 13.062 1 90.69 244 PHE A O 1
ATOM 1979 N N . THR A 1 245 ? 9.047 9.102 13.625 1 89.06 245 THR A N 1
ATOM 1980 C CA . THR A 1 245 ? 9.461 7.738 13.93 1 89.06 245 THR A CA 1
ATOM 1981 C C . THR A 1 245 ? 8.773 7.234 15.195 1 89.06 245 THR A C 1
ATOM 1983 O O . THR A 1 245 ? 8.75 6.027 15.453 1 89.06 245 THR A O 1
ATOM 1986 N N . PHE A 1 246 ? 8.211 8.195 15.945 1 86.31 246 PHE A N 1
ATOM 1987 C CA . PHE A 1 246 ? 7.449 7.777 17.125 1 86.31 246 PHE A CA 1
ATOM 1988 C C . PHE A 1 246 ? 6.148 7.105 16.703 1 86.31 246 PHE A C 1
ATOM 1990 O O . PHE A 1 246 ? 5.562 6.344 17.484 1 86.31 246 PHE A O 1
ATOM 1997 N N . LEU A 1 247 ? 5.738 7.484 15.516 1 82.69 247 LEU A N 1
ATOM 1998 C CA . LEU A 1 247 ? 4.48 6.93 15.023 1 82.69 247 LEU A CA 1
ATOM 1999 C C . LEU A 1 247 ? 4.711 5.578 14.352 1 82.69 247 LEU A C 1
ATOM 2001 O O . LEU A 1 247 ? 4.688 5.48 13.125 1 82.69 247 LEU A O 1
ATOM 2005 N N . ASP A 1 248 ? 5.176 4.633 15.039 1 73.94 248 ASP A N 1
ATOM 2006 C CA . ASP A 1 248 ? 5.457 3.32 14.461 1 73.94 248 ASP A CA 1
ATOM 2007 C C . ASP A 1 248 ? 4.656 2.229 15.172 1 73.94 248 ASP A C 1
ATOM 2009 O O . ASP A 1 248 ? 4.195 2.422 16.297 1 73.94 248 ASP A O 1
ATOM 2013 N N . GLY A 1 249 ? 4.434 1.164 14.469 1 63.31 249 GLY A N 1
ATOM 2014 C CA . GLY A 1 249 ? 3.834 -0.025 15.047 1 63.31 249 GLY A CA 1
ATOM 2015 C C . GLY A 1 249 ? 2.334 0.096 15.242 1 63.31 249 GLY A C 1
ATOM 2016 O O . GLY A 1 249 ? 1.625 0.577 14.359 1 63.31 249 GLY A O 1
ATOM 2017 N N . ASP A 1 250 ? 1.981 -0.244 16.469 1 60.47 250 ASP A N 1
ATOM 2018 C CA . ASP A 1 250 ? 0.586 -0.45 16.844 1 60.47 250 ASP A CA 1
ATOM 2019 C C . ASP A 1 250 ? -0.144 0.882 17 1 60.47 250 ASP A C 1
ATOM 2021 O O . ASP A 1 250 ? -1.365 0.949 16.844 1 60.47 250 ASP A O 1
ATOM 2025 N N . ILE A 1 251 ? 0.638 1.865 17.297 1 63.38 251 ILE A N 1
ATOM 2026 C CA . ILE A 1 251 ? -0.013 3.152 17.516 1 63.38 251 ILE A CA 1
ATOM 2027 C C . ILE A 1 251 ? -0.783 3.566 16.266 1 63.38 251 ILE A C 1
ATOM 2029 O O . ILE A 1 251 ? -1.823 4.223 16.359 1 63.38 251 ILE A O 1
ATOM 2033 N N . LEU A 1 252 ? -0.195 3.082 15.195 1 60.16 252 LEU A N 1
ATOM 2034 C CA . LEU A 1 252 ? -0.804 3.443 13.922 1 60.16 252 LEU A CA 1
ATOM 2035 C C . LEU A 1 252 ? -1.916 2.467 13.555 1 60.16 252 LEU A C 1
ATOM 2037 O O . LEU A 1 252 ? -2.75 2.764 12.695 1 60.16 252 LEU A O 1
ATOM 2041 N N . ASP A 1 253 ? -1.869 1.212 14.211 1 56.84 253 ASP A N 1
ATOM 2042 C CA . ASP A 1 253 ? -2.846 0.186 13.859 1 56.84 253 ASP A CA 1
ATOM 2043 C C . ASP A 1 253 ? -4.148 0.381 14.633 1 56.84 253 ASP A C 1
ATOM 2045 O O . ASP A 1 253 ? -4.141 0.521 15.852 1 56.84 253 ASP A O 1
ATOM 2049 N N . SER A 1 254 ? -5.074 0.952 14.031 1 48.81 254 SER A N 1
ATOM 2050 C CA . SER A 1 254 ? -6.367 1.226 14.648 1 48.81 254 SER A CA 1
ATOM 2051 C C . SER A 1 254 ? -6.91 -0.008 15.359 1 48.81 254 SER A C 1
ATOM 2053 O O . SER A 1 254 ? -7.883 0.082 16.109 1 48.81 254 SER A O 1
ATOM 2055 N N . VAL A 1 255 ? -6.598 -1.232 14.859 1 44.75 255 VAL A N 1
ATOM 2056 C CA . VAL A 1 255 ? -7.359 -2.363 15.375 1 44.75 255 VAL A CA 1
ATOM 2057 C C . VAL A 1 255 ? -6.723 -2.871 16.672 1 44.75 255 VAL A C 1
ATOM 2059 O O . VAL A 1 255 ? -5.523 -3.154 16.703 1 44.75 255 VAL A O 1
ATOM 2062 N N . PRO A 1 256 ? -7.496 -2.734 17.766 1 42.5 256 PRO A N 1
ATOM 2063 C CA . PRO A 1 256 ? -7.023 -3.33 19.016 1 42.5 256 PRO A CA 1
ATOM 2064 C C . PRO A 1 256 ? -6.562 -4.773 18.844 1 42.5 256 PRO A C 1
ATOM 2066 O O . PRO A 1 256 ? -7.289 -5.598 18.266 1 42.5 256 PRO A O 1
ATOM 2069 N N . SER A 1 257 ? -5.375 -5.012 18.609 1 41 257 SER A N 1
ATOM 2070 C CA . SER A 1 257 ? -4.949 -6.402 18.688 1 41 257 SER A CA 1
ATOM 2071 C C . SER A 1 257 ? -5.258 -6.996 20.062 1 41 257 SER A C 1
ATOM 2073 O O . SER A 1 257 ? -5.07 -6.332 21.078 1 41 257 SER A O 1
ATOM 2075 N N . SER A 1 258 ? -6.223 -7.926 20.172 1 38.03 258 SER A N 1
ATOM 2076 C CA . SER A 1 258 ? -6.551 -8.688 21.375 1 38.03 258 SER A CA 1
ATOM 2077 C C . SER A 1 258 ? -5.289 -9.18 22.078 1 38.03 258 SER A C 1
ATOM 2079 O O . SER A 1 258 ? -4.852 -10.312 21.859 1 38.03 258 SER A O 1
ATOM 2081 N N . THR A 1 259 ? -4.348 -8.492 22.188 1 38.94 259 THR A N 1
ATOM 2082 C CA . THR A 1 259 ? -3.213 -9.078 22.891 1 38.94 259 THR A CA 1
ATOM 2083 C C . THR A 1 259 ? -3.586 -9.398 24.344 1 38.94 259 THR A C 1
ATOM 2085 O O . THR A 1 259 ? -4.301 -8.641 24.984 1 38.94 259 THR A O 1
ATOM 2088 N N . SER A 1 260 ? -3.121 -10.523 24.875 1 36.94 260 SER A N 1
ATOM 2089 C CA . SER A 1 260 ? -3.236 -11.117 26.203 1 36.94 260 SER A CA 1
ATOM 2090 C C . SER A 1 260 ? -2.873 -10.117 27.281 1 36.94 260 SER A C 1
ATOM 2092 O O . SER A 1 260 ? -2.135 -9.156 27.031 1 36.94 260 SER A O 1
ATOM 2094 N N . LEU A 1 261 ? -3.318 -10.398 28.516 1 38.12 261 LEU A N 1
ATOM 2095 C CA . LEU A 1 261 ? -3.162 -9.68 29.781 1 38.12 261 LEU A CA 1
ATOM 2096 C C . LEU A 1 261 ? -1.701 -9.305 30.016 1 38.12 261 LEU A C 1
ATOM 2098 O O . LEU A 1 261 ? -1.404 -8.203 30.469 1 38.12 261 LEU A O 1
ATOM 2102 N N . ALA A 1 262 ? -0.87 -10.297 30.125 1 39.69 262 ALA A N 1
ATOM 2103 C CA . ALA A 1 262 ? 0.539 -10.148 30.484 1 39.69 262 ALA A CA 1
ATOM 2104 C C . ALA A 1 262 ? 1.228 -9.133 29.578 1 39.69 262 ALA A C 1
ATOM 2106 O O . ALA A 1 262 ? 2.111 -8.391 30.016 1 39.69 262 ALA A O 1
ATOM 2107 N N . CYS A 1 263 ? 0.888 -8.969 28.328 1 45.91 263 CYS A N 1
ATOM 2108 C CA . CYS A 1 263 ? 1.324 -8.109 27.234 1 45.91 263 CYS A CA 1
ATOM 2109 C C . CYS A 1 263 ? 0.874 -6.668 27.453 1 45.91 263 CYS A C 1
ATOM 2111 O O . CYS A 1 263 ? 1.411 -5.742 26.844 1 45.91 263 CYS A O 1
ATOM 2113 N N . ASN A 1 264 ? 0.062 -6.453 28.484 1 57.47 264 ASN A N 1
ATOM 2114 C CA . ASN A 1 264 ? -0.573 -5.184 28.812 1 57.47 264 ASN A CA 1
ATOM 2115 C C . ASN A 1 264 ? 0.362 -4.281 29.609 1 57.47 264 ASN A C 1
ATOM 2117 O O . ASN A 1 264 ? 0.436 -3.078 29.359 1 57.47 264 ASN A O 1
ATOM 2121 N N . LEU A 1 265 ? 1.02 -4.914 30.594 1 52.31 265 LEU A N 1
ATOM 2122 C CA . LEU A 1 265 ? 1.873 -4.051 31.406 1 52.31 265 LEU A CA 1
ATOM 2123 C C . LEU A 1 265 ? 3.033 -3.506 30.578 1 52.31 265 LEU A C 1
ATOM 2125 O O . LEU A 1 265 ? 3.377 -2.326 30.672 1 52.31 265 LEU A O 1
ATOM 2129 N N . SER A 1 266 ? 3.557 -4.465 29.859 1 75.25 266 SER A N 1
ATOM 2130 C CA . SER A 1 266 ? 4.66 -4.047 29 1 75.25 266 SER A CA 1
ATOM 2131 C C . SER A 1 266 ? 4.195 -3.033 27.969 1 75.25 266 SER A C 1
ATOM 2133 O O . SER A 1 266 ? 4.895 -2.061 27.688 1 75.25 266 SER A O 1
ATOM 2135 N N . ALA A 1 267 ? 3.014 -3.195 27.781 1 77.75 267 ALA A N 1
ATOM 2136 C CA . ALA A 1 267 ? 2.455 -2.252 26.812 1 77.75 267 ALA A CA 1
ATOM 2137 C C . ALA A 1 267 ? 2.195 -0.894 27.469 1 77.75 267 ALA A C 1
ATOM 2139 O O . ALA A 1 267 ? 2.438 0.148 26.844 1 77.75 267 ALA A O 1
ATOM 2140 N N . LYS A 1 268 ? 1.846 -0.887 28.766 1 83.12 268 LYS A N 1
ATOM 2141 C CA . LYS A 1 268 ? 1.601 0.354 29.5 1 83.12 268 LYS A CA 1
ATOM 2142 C C . LYS A 1 268 ? 2.898 1.128 29.719 1 83.12 268 LYS A C 1
ATOM 2144 O O . LYS A 1 268 ? 2.93 2.352 29.562 1 83.12 268 LYS A O 1
ATOM 2149 N N . ASP A 1 269 ? 3.83 0.407 30.016 1 86.94 269 ASP A N 1
ATOM 2150 C CA . ASP A 1 269 ? 5.125 1.044 30.219 1 86.94 269 ASP A CA 1
ATOM 2151 C C . ASP A 1 269 ? 5.648 1.671 28.938 1 86.94 269 ASP A C 1
ATOM 2153 O O . ASP A 1 269 ? 6.27 2.738 28.969 1 86.94 269 ASP A O 1
ATOM 2157 N N . ARG A 1 270 ? 5.457 0.946 27.938 1 85.25 270 ARG A N 1
ATOM 2158 C CA . ARG A 1 270 ? 5.898 1.461 26.641 1 85.25 270 ARG A CA 1
ATOM 2159 C C . ARG A 1 270 ? 5.18 2.762 26.297 1 85.25 270 ARG A C 1
ATOM 2161 O O . ARG A 1 270 ? 5.801 3.711 25.812 1 85.25 270 ARG A O 1
ATOM 2168 N N . ILE A 1 271 ? 3.916 2.803 26.609 1 87.94 271 ILE A N 1
ATOM 2169 C CA . ILE A 1 271 ? 3.121 3.992 26.328 1 87.94 271 ILE A CA 1
ATOM 2170 C C . ILE A 1 271 ? 3.592 5.148 27.203 1 87.94 271 ILE A C 1
ATOM 2172 O O . ILE A 1 271 ? 3.715 6.285 26.734 1 87.94 271 ILE A O 1
ATOM 2176 N N . SER A 1 272 ? 3.789 4.809 28.453 1 91.25 272 SER A N 1
ATOM 2177 C CA . SER A 1 272 ? 4.27 5.82 29.391 1 91.25 272 SER A CA 1
ATOM 2178 C C . SER A 1 272 ? 5.605 6.402 28.938 1 91.25 272 SER A C 1
ATOM 2180 O O . SER A 1 272 ? 5.797 7.617 28.969 1 91.25 272 SER A O 1
ATOM 2182 N N . THR A 1 273 ? 6.418 5.562 28.531 1 89.69 273 THR A N 1
ATOM 2183 C CA . THR A 1 273 ? 7.738 5.988 28.078 1 89.69 273 THR A CA 1
ATOM 2184 C C . THR A 1 273 ? 7.629 6.832 26.812 1 89.69 273 THR A C 1
ATOM 2186 O O . THR A 1 273 ? 8.312 7.848 26.672 1 89.69 273 THR A O 1
ATOM 2189 N N . LEU A 1 274 ? 6.828 6.43 25.891 1 89.19 274 LEU A N 1
ATOM 2190 C CA . LEU A 1 274 ? 6.656 7.145 24.625 1 89.19 274 LEU A CA 1
ATOM 2191 C C . LEU A 1 274 ? 6.121 8.555 24.875 1 89.19 274 LEU A C 1
ATOM 2193 O O . LEU A 1 274 ? 6.617 9.516 24.281 1 89.19 274 LEU A O 1
ATOM 2197 N N . GLN A 1 275 ? 5.117 8.648 25.719 1 91.56 275 GLN A N 1
ATOM 2198 C CA . GLN A 1 275 ? 4.535 9.953 26.031 1 91.56 275 GLN A CA 1
ATOM 2199 C C . GLN A 1 275 ? 5.551 10.867 26.703 1 91.56 275 GLN A C 1
ATOM 2201 O O . GLN A 1 275 ? 5.59 12.07 26.438 1 91.56 275 GLN A O 1
ATOM 2206 N N . ARG A 1 276 ? 6.289 10.297 27.516 1 91.56 276 ARG A N 1
ATOM 2207 C CA . ARG A 1 276 ? 7.324 11.062 28.203 1 91.56 276 ARG A CA 1
ATOM 2208 C C . ARG A 1 276 ? 8.406 11.516 27.234 1 91.56 276 ARG A C 1
ATOM 2210 O O . ARG A 1 276 ? 8.828 12.672 27.25 1 91.56 276 ARG A O 1
ATOM 2217 N N . ASP A 1 277 ? 8.836 10.586 26.422 1 90.12 277 ASP A N 1
ATOM 2218 C CA . ASP A 1 277 ? 9.875 10.906 25.453 1 90.12 277 ASP A CA 1
ATOM 2219 C C . ASP A 1 277 ? 9.414 12 24.484 1 90.12 277 ASP A C 1
ATOM 2221 O O . ASP A 1 277 ? 10.203 12.867 24.109 1 90.12 277 ASP A O 1
ATOM 2225 N N . LEU A 1 278 ? 8.234 11.969 24.109 1 91 278 LEU A N 1
ATOM 2226 C CA . LEU A 1 278 ? 7.688 12.984 23.203 1 91 278 LEU A CA 1
ATOM 2227 C C . LEU A 1 278 ? 7.625 14.344 23.891 1 91 278 LEU A C 1
ATOM 2229 O O . LEU A 1 278 ? 7.973 15.359 23.281 1 91 278 LEU A O 1
ATOM 2233 N N . SER A 1 279 ? 7.184 14.32 25.094 1 88.62 279 SER A N 1
ATOM 2234 C CA . SER A 1 279 ? 7.023 15.578 25.812 1 88.62 279 SER A CA 1
ATOM 2235 C C . SER A 1 279 ? 8.367 16.25 26.062 1 88.62 279 SER A C 1
ATOM 2237 O O . SER A 1 279 ? 8.461 17.469 26.078 1 88.62 279 SER A O 1
ATOM 2239 N N . CYS A 1 280 ? 9.336 15.406 26.141 1 85.5 280 CYS A N 1
ATOM 2240 C CA . CYS A 1 280 ? 10.656 15.93 26.469 1 85.5 280 CYS A CA 1
ATOM 2241 C C . CYS A 1 280 ? 11.539 15.977 25.234 1 85.5 280 CYS A C 1
ATOM 2243 O O . CYS A 1 280 ? 12.727 16.297 25.328 1 85.5 280 CYS A O 1
ATOM 2245 N N . HIS A 1 281 ? 10.938 15.688 24.156 1 84.81 281 HIS A N 1
ATOM 2246 C CA . HIS A 1 281 ? 11.75 15.656 22.953 1 84.81 281 HIS A CA 1
ATOM 2247 C C . HIS A 1 281 ? 12.336 17.031 22.641 1 84.81 281 HIS A C 1
ATOM 2249 O O . HIS A 1 281 ? 11.594 18.016 22.516 1 84.81 281 HIS A O 1
ATOM 2255 N N . PRO A 1 282 ? 13.609 17.078 22.516 1 80.44 282 PRO A N 1
ATOM 2256 C CA . PRO A 1 282 ? 14.25 18.375 22.359 1 80.44 282 PRO A CA 1
ATOM 2257 C C . PRO A 1 282 ? 14.016 18.969 20.969 1 80.44 282 PRO A C 1
ATOM 2259 O O . PRO A 1 282 ? 13.867 18.234 19.984 1 80.44 282 PRO A O 1
ATOM 2262 N N . LEU A 1 283 ? 13.898 20.297 20.984 1 77.88 283 LEU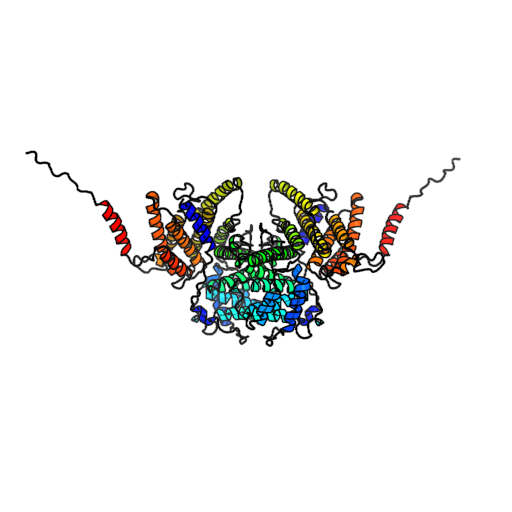 A N 1
ATOM 2263 C CA . LEU A 1 283 ? 13.859 21 19.719 1 77.88 283 LEU A CA 1
ATOM 2264 C C . LEU A 1 283 ? 15.25 21.078 19.094 1 77.88 283 LEU A C 1
ATOM 2266 O O . LEU A 1 283 ? 16.234 21.297 19.797 1 77.88 283 LEU A O 1
ATOM 2270 N N . SER A 1 284 ? 15.289 20.734 17.875 1 71.62 284 SER A N 1
ATOM 2271 C CA . SER A 1 284 ? 16.562 20.828 17.156 1 71.62 284 SER A CA 1
ATOM 2272 C C . SER A 1 284 ? 17.109 22.25 17.219 1 71.62 284 SER A C 1
ATOM 2274 O O . SER A 1 284 ? 16.359 23.219 17.328 1 71.62 284 SER A O 1
ATOM 2276 N N . GLU A 1 285 ? 18.438 22.375 17.141 1 73.69 285 GLU A N 1
ATOM 2277 C CA . GLU A 1 285 ? 19.094 23.672 17.156 1 73.69 285 GLU A CA 1
ATOM 2278 C C . GLU A 1 285 ? 19.094 24.312 15.766 1 73.69 285 GLU A C 1
ATOM 2280 O O . GLU A 1 285 ? 19.016 23.609 14.75 1 73.69 285 GLU A O 1
ATOM 2285 N N . GLY A 1 286 ? 19.062 25.578 15.789 1 73.5 286 GLY A N 1
ATOM 2286 C CA . GLY A 1 286 ? 19.234 26.312 14.547 1 73.5 286 GLY A CA 1
ATOM 2287 C C . GLY A 1 286 ? 17.969 26.406 13.734 1 73.5 286 GLY A C 1
ATOM 2288 O O . GLY A 1 286 ? 18.016 26.516 12.508 1 73.5 286 GLY A O 1
ATOM 2289 N N . LEU A 1 287 ? 16.859 26.344 14.406 1 76.81 287 LEU A N 1
ATOM 2290 C CA . LEU A 1 287 ? 15.602 26.438 13.695 1 76.81 287 LEU A CA 1
ATOM 2291 C C . LEU A 1 287 ? 15.086 27.875 13.695 1 76.81 287 LEU A C 1
ATOM 2293 O O . LEU A 1 287 ? 15.273 28.609 14.672 1 76.81 287 LEU A O 1
ATOM 2297 N N . ASN A 1 288 ? 14.594 28.234 12.531 1 74.38 288 ASN A N 1
ATOM 2298 C CA . ASN A 1 288 ? 13.867 29.5 12.562 1 74.38 288 ASN A CA 1
ATOM 2299 C C . ASN A 1 288 ? 12.523 29.359 13.266 1 74.38 288 ASN A C 1
ATOM 2301 O O . ASN A 1 288 ? 12.141 28.266 13.672 1 74.38 288 ASN A O 1
ATOM 2305 N N . GLU A 1 289 ? 11.945 30.438 13.43 1 73.56 289 GLU A N 1
ATOM 2306 C CA . GLU A 1 289 ? 10.711 30.484 14.211 1 73.56 289 GLU A CA 1
ATOM 2307 C C . GLU A 1 289 ? 9.633 29.609 13.594 1 73.56 289 GLU A C 1
ATOM 2309 O O . GLU A 1 289 ? 8.961 28.844 14.297 1 73.56 289 GLU A O 1
ATOM 2314 N N . SER A 1 290 ? 9.477 29.75 12.289 1 73.06 290 SER A N 1
ATOM 2315 C CA . SER A 1 290 ? 8.445 28.969 11.609 1 73.06 290 SER A CA 1
ATOM 2316 C C . SER A 1 290 ? 8.719 27.469 11.727 1 73.06 290 SER A C 1
ATOM 2318 O O . SER A 1 290 ? 7.793 26.688 11.93 1 73.06 290 SER A O 1
ATOM 2320 N N . GLN A 1 291 ? 9.969 27.141 11.648 1 75.94 291 GLN A N 1
ATOM 2321 C CA . GLN A 1 291 ? 10.359 25.734 11.758 1 75.94 291 GLN A CA 1
ATOM 2322 C C . GLN A 1 291 ? 10.125 25.203 13.164 1 75.94 291 GLN A C 1
ATOM 2324 O O . GLN A 1 291 ? 9.648 24.078 13.336 1 75.94 291 GLN A O 1
ATOM 2329 N N . GLY A 1 292 ? 10.438 26.016 14.047 1 80.25 292 GLY A N 1
ATOM 2330 C CA . GLY A 1 292 ? 10.219 25.625 15.43 1 80.25 292 GLY A CA 1
ATOM 2331 C C . GLY A 1 292 ? 8.766 25.375 15.758 1 80.25 292 GLY A C 1
ATOM 2332 O O . GLY A 1 292 ? 8.43 24.406 16.422 1 80.25 292 GLY A O 1
ATOM 2333 N N . VAL A 1 293 ? 7.957 26.266 15.289 1 80.31 293 VAL A N 1
ATOM 2334 C CA . VAL A 1 293 ? 6.523 26.141 15.523 1 80.31 293 VAL A CA 1
ATOM 2335 C C . VAL A 1 293 ? 6.004 24.859 14.883 1 80.31 293 VAL A C 1
ATOM 2337 O O . VAL A 1 293 ? 5.191 24.141 15.484 1 80.31 293 VAL A O 1
ATOM 2340 N N . ASP A 1 294 ? 6.473 24.562 13.711 1 80 294 ASP A N 1
ATOM 2341 C CA . ASP A 1 294 ? 6.039 23.359 13.008 1 80 294 ASP A CA 1
ATOM 2342 C C . ASP A 1 294 ? 6.422 22.109 13.781 1 80 294 ASP A C 1
ATOM 2344 O O . ASP A 1 294 ? 5.621 21.172 13.898 1 80 294 ASP A O 1
ATOM 2348 N N . ILE A 1 295 ? 7.594 22.078 14.273 1 85.25 295 ILE A N 1
ATOM 2349 C CA . ILE A 1 295 ? 8.102 20.922 15 1 85.25 295 ILE A CA 1
ATOM 2350 C C . ILE A 1 295 ? 7.305 20.719 16.297 1 85.25 295 ILE A C 1
ATOM 2352 O O . ILE A 1 295 ? 6.875 19.609 16.609 1 85.25 295 ILE A O 1
ATOM 2356 N N . LEU A 1 296 ? 7.113 21.797 16.969 1 87.75 296 LEU A N 1
ATOM 2357 C CA . LEU A 1 296 ? 6.418 21.719 18.25 1 87.75 296 LEU A CA 1
ATOM 2358 C C . LEU A 1 296 ? 4.949 21.359 18.047 1 87.75 296 LEU A C 1
ATOM 2360 O O . LEU A 1 296 ? 4.379 20.594 18.828 1 87.75 296 LEU A O 1
ATOM 2364 N N . ALA A 1 297 ? 4.375 21.953 17.016 1 86.25 297 ALA A N 1
ATOM 2365 C CA . ALA A 1 297 ? 2.996 21.609 16.688 1 86.25 297 ALA A CA 1
ATOM 2366 C C . ALA A 1 297 ? 2.875 20.125 16.328 1 86.25 297 ALA A C 1
ATOM 2368 O O . ALA A 1 297 ? 1.907 19.469 16.719 1 86.25 297 ALA A O 1
ATOM 2369 N N . THR A 1 298 ? 3.842 19.656 15.578 1 88.06 298 THR A N 1
ATOM 2370 C CA . THR A 1 298 ? 3.854 18.234 15.203 1 88.06 298 THR A CA 1
ATOM 2371 C C . THR A 1 298 ? 4.012 17.344 16.438 1 88.06 298 THR A C 1
ATOM 2373 O O . THR A 1 298 ? 3.334 16.328 16.547 1 88.06 298 THR A O 1
ATOM 2376 N N . ARG A 1 299 ? 4.898 17.75 17.266 1 91.75 299 ARG A N 1
ATOM 2377 C CA . ARG A 1 299 ? 5.094 17 18.516 1 91.75 299 ARG A CA 1
ATOM 2378 C C . ARG A 1 299 ? 3.791 16.875 19.297 1 91.75 299 ARG A C 1
ATOM 2380 O O . ARG A 1 299 ? 3.43 15.789 19.734 1 91.75 299 ARG A O 1
ATOM 2387 N N . ASN A 1 300 ? 3.145 17.969 19.469 1 92 300 ASN A N 1
ATOM 2388 C CA . ASN A 1 300 ? 1.893 17.969 20.219 1 92 300 ASN A CA 1
ATOM 2389 C C . ASN A 1 300 ? 0.812 17.156 19.516 1 92 300 ASN A C 1
ATOM 2391 O O . ASN A 1 300 ? -0.001 16.5 20.172 1 92 300 ASN A O 1
ATOM 2395 N N . TRP A 1 301 ? 0.833 17.25 18.25 1 91.25 301 TRP A N 1
ATOM 2396 C CA . TRP A 1 301 ? -0.107 16.453 17.469 1 91.25 301 TRP A CA 1
ATOM 2397 C C . TRP A 1 301 ? 0.122 14.961 17.703 1 91.25 301 TRP A C 1
ATOM 2399 O O . TRP A 1 301 ? -0.83 14.203 17.922 1 91.25 301 TRP A O 1
ATOM 2409 N N . ILE A 1 302 ? 1.304 14.508 17.672 1 90.75 302 ILE A N 1
ATOM 2410 C CA . ILE A 1 302 ? 1.632 13.102 17.875 1 90.75 302 ILE A CA 1
ATOM 2411 C C . ILE A 1 302 ? 1.267 12.688 19.297 1 90.75 302 ILE A C 1
ATOM 2413 O O . ILE A 1 302 ? 0.795 11.57 19.531 1 90.75 302 ILE A O 1
ATOM 2417 N N . ARG A 1 303 ? 1.484 13.586 20.219 1 92.75 303 ARG A N 1
ATOM 2418 C CA . ARG A 1 303 ? 1.09 13.312 21.594 1 92.75 303 ARG A CA 1
ATOM 2419 C C . ARG A 1 303 ? -0.41 13.055 21.703 1 92.75 303 ARG A C 1
ATOM 2421 O O . ARG A 1 303 ? -0.846 12.172 22.438 1 92.75 303 ARG A O 1
ATOM 2428 N N . ILE A 1 304 ? -1.196 13.805 20.969 1 92.38 304 ILE A N 1
ATOM 2429 C CA . ILE A 1 304 ? -2.645 13.625 20.953 1 92.38 304 ILE A CA 1
ATOM 2430 C C . ILE A 1 304 ? -2.99 12.273 20.328 1 92.38 304 ILE A C 1
ATOM 2432 O O . ILE A 1 304 ? -3.871 11.562 20.828 1 92.38 304 ILE A O 1
ATOM 2436 N N . LEU A 1 305 ? -2.324 11.969 19.266 1 88.69 305 LEU A N 1
ATOM 2437 C CA . LEU A 1 305 ? -2.561 10.68 18.625 1 88.69 305 LEU A CA 1
ATOM 2438 C C . LEU A 1 305 ? -2.285 9.531 19.594 1 88.69 305 LEU A C 1
ATOM 2440 O O . LEU A 1 305 ? -3.051 8.562 19.656 1 88.69 305 LEU A O 1
ATOM 2444 N N . LEU A 1 306 ? -1.197 9.648 20.312 1 88.25 306 LEU A N 1
ATOM 2445 C CA . LEU A 1 306 ? -0.84 8.625 21.297 1 88.25 306 LEU A CA 1
ATOM 2446 C C . LEU A 1 306 ? -1.886 8.539 22.406 1 88.25 306 LEU A C 1
ATOM 2448 O O . LEU A 1 306 ? -2.213 7.449 22.875 1 88.25 306 LEU A O 1
ATOM 2452 N N . TRP A 1 307 ? -2.328 9.656 22.797 1 90.69 307 TRP A N 1
ATOM 2453 C CA . TRP A 1 307 ? -3.379 9.688 23.812 1 90.69 307 TRP A CA 1
ATOM 2454 C C . TRP A 1 307 ? -4.641 9 23.312 1 90.69 307 TRP A C 1
ATOM 2456 O O . TRP A 1 307 ? -5.273 8.234 24.047 1 90.69 307 TRP A O 1
ATOM 2466 N N . GLN A 1 308 ? -5.043 9.273 22.141 1 85.12 308 GLN A N 1
ATOM 2467 C CA . GLN A 1 308 ? -6.211 8.633 21.547 1 85.12 308 GLN A CA 1
ATOM 2468 C C . GLN A 1 308 ? -6.055 7.113 21.516 1 85.12 308 GLN A C 1
ATOM 2470 O O . GLN A 1 308 ? -7.008 6.379 21.781 1 85.12 308 GLN A O 1
ATOM 2475 N N . TYR A 1 309 ? -4.883 6.715 21.172 1 83.56 309 TYR A N 1
ATOM 2476 C CA . TYR A 1 309 ? -4.594 5.289 21.219 1 83.56 309 TYR A CA 1
ATOM 2477 C C . TYR A 1 309 ? -4.719 4.754 22.641 1 83.56 309 TYR A C 1
ATOM 2479 O O . TYR A 1 309 ? -5.27 3.676 22.859 1 83.56 309 TYR A O 1
ATOM 2487 N N . THR A 1 310 ? -4.172 5.465 23.562 1 85.25 310 THR A N 1
ATOM 2488 C CA . THR A 1 310 ? -4.129 5.055 24.969 1 85.25 310 THR A CA 1
ATOM 2489 C C . THR A 1 310 ? -5.539 4.895 25.531 1 85.25 310 THR A C 1
ATOM 2491 O O . THR A 1 310 ? -5.848 3.889 26.172 1 85.25 310 THR A O 1
ATOM 2494 N N . ILE A 1 311 ? -6.398 5.797 25.25 1 84.69 311 ILE A N 1
ATOM 2495 C CA . ILE A 1 311 ? -7.738 5.77 25.828 1 84.69 311 ILE A CA 1
ATOM 2496 C C . ILE A 1 311 ? -8.555 4.648 25.188 1 84.69 311 ILE A C 1
ATOM 2498 O O . ILE A 1 311 ? -9.492 4.125 25.797 1 84.69 311 ILE A O 1
ATOM 2502 N N . ALA A 1 312 ? -8.203 4.305 23.984 1 76.62 312 ALA A N 1
ATOM 2503 C CA . ALA A 1 312 ? -8.906 3.229 23.297 1 76.62 312 ALA A CA 1
ATOM 2504 C C . ALA A 1 312 ? -8.469 1.862 23.812 1 76.62 312 ALA A C 1
ATOM 2506 O O . ALA A 1 312 ? -9.211 0.883 23.703 1 76.62 312 ALA A O 1
ATOM 2507 N N . HIS A 1 313 ? -7.301 1.792 24.453 1 78.19 313 HIS A N 1
ATOM 2508 C CA . HIS A 1 313 ? -6.742 0.474 24.734 1 78.19 313 HIS A CA 1
ATOM 2509 C C . HIS A 1 313 ? -6.496 0.289 26.234 1 78.19 313 HIS A C 1
ATOM 2511 O O . HIS A 1 313 ? -6.355 -0.84 26.703 1 78.19 313 HIS A O 1
ATOM 2517 N N . PHE A 1 314 ? -6.422 1.353 26.922 1 83 314 PHE A N 1
ATOM 2518 C CA . PHE A 1 314 ? -6.098 1.27 28.328 1 83 314 PHE A CA 1
ATOM 2519 C C . PHE A 1 314 ? -7.082 2.084 29.172 1 83 314 PHE A C 1
ATOM 2521 O O . PHE A 1 314 ? -7.742 2.986 28.641 1 83 314 PHE A O 1
ATOM 2528 N N . ALA A 1 315 ? -7.148 1.655 30.391 1 83.81 315 ALA A N 1
ATOM 2529 C CA . ALA A 1 315 ? -7.949 2.453 31.312 1 83.81 315 ALA A CA 1
ATOM 2530 C C . ALA A 1 315 ? -7.262 3.775 31.641 1 83.81 315 ALA A C 1
ATOM 2532 O O . ALA A 1 315 ? -6.047 3.812 31.859 1 83.81 315 ALA A O 1
ATOM 2533 N N . VAL A 1 316 ? -8.055 4.809 31.562 1 86.75 316 VAL A N 1
ATOM 2534 C CA . VAL A 1 316 ? -7.531 6.137 31.859 1 86.75 316 VAL A CA 1
ATOM 2535 C C . VAL A 1 316 ? -8.32 6.758 33 1 86.75 316 VAL A C 1
ATOM 2537 O O . VAL A 1 316 ? -9.414 6.297 33.344 1 86.75 316 VAL A O 1
ATOM 2540 N N . SER A 1 317 ? -7.664 7.672 33.688 1 85.31 317 SER A N 1
ATOM 2541 C CA . SER A 1 317 ? -8.297 8.336 34.844 1 85.31 317 SER A CA 1
ATOM 2542 C C . SER A 1 317 ? -8.031 9.836 34.812 1 85.31 317 SER A C 1
ATOM 2544 O O . SER A 1 317 ? -7.043 10.289 34.219 1 85.31 317 SER A O 1
ATOM 2546 N N . CYS A 1 318 ? -8.938 10.711 35.438 1 83.19 318 CYS A N 1
ATOM 2547 C CA . CYS A 1 318 ? -8.734 12.156 35.562 1 83.19 318 CYS A CA 1
ATOM 2548 C C . CYS A 1 318 ? -7.691 12.469 36.625 1 83.19 318 CYS A C 1
ATOM 2550 O O . CYS A 1 318 ? -7.16 13.586 36.656 1 83.19 318 CYS A O 1
ATOM 2552 N N . HIS A 1 319 ? -7.477 11.438 37.406 1 81.56 319 HIS A N 1
ATOM 2553 C CA . HIS A 1 319 ? -6.523 11.617 38.5 1 81.56 319 HIS A CA 1
ATOM 2554 C C . HIS A 1 319 ? -5.355 10.648 38.375 1 81.56 319 HIS A C 1
ATOM 2556 O O . HIS A 1 319 ? -4.855 10.141 39.375 1 81.56 319 HIS A O 1
ATOM 2562 N N . ALA A 1 320 ? -5.023 10.438 37.125 1 86.69 320 ALA A N 1
ATOM 2563 C CA . ALA A 1 320 ? -3.949 9.477 36.906 1 86.69 320 ALA A CA 1
ATOM 2564 C C . ALA A 1 320 ? -2.605 10.031 37.344 1 86.69 320 ALA A C 1
ATOM 2566 O O . ALA A 1 320 ? -2.316 11.219 37.156 1 86.69 320 ALA A O 1
ATOM 2567 N N . ARG A 1 321 ? -1.799 9.25 38 1 88.44 321 ARG A N 1
ATOM 2568 C CA . ARG A 1 321 ? -0.45 9.633 38.406 1 88.44 321 ARG A CA 1
ATOM 2569 C C . ARG A 1 321 ? 0.466 9.773 37.188 1 88.44 321 ARG A C 1
ATOM 2571 O O . ARG A 1 321 ? 1.253 10.719 37.094 1 88.44 321 ARG A O 1
ATOM 2578 N N . ASP A 1 322 ? 0.33 8.812 36.344 1 91.38 322 ASP A N 1
ATOM 2579 C CA . ASP A 1 322 ? 1.044 8.875 35.062 1 91.38 322 ASP A CA 1
ATOM 2580 C C . ASP A 1 322 ? 0.241 9.641 34.031 1 91.38 322 ASP A C 1
ATOM 2582 O O . ASP A 1 322 ? -0.839 9.211 33.625 1 91.38 322 ASP A O 1
ATOM 2586 N N . GLN A 1 323 ? 0.828 10.719 33.562 1 89.88 323 GLN A N 1
ATOM 2587 C CA . GLN A 1 323 ? 0.132 11.625 32.656 1 89.88 323 GLN A CA 1
ATOM 2588 C C . GLN A 1 323 ? -0.279 10.914 31.375 1 89.88 323 GLN A C 1
ATOM 2590 O O . GLN A 1 323 ? -1.249 11.305 30.719 1 89.88 323 GLN A O 1
ATOM 2595 N N . ALA A 1 324 ? 0.483 9.852 31.078 1 91.69 324 ALA A N 1
ATOM 2596 C CA . ALA A 1 324 ? 0.188 9.117 29.859 1 91.69 324 ALA A CA 1
ATOM 2597 C C . ALA A 1 324 ? -1.21 8.508 29.906 1 91.69 324 ALA A C 1
ATOM 2599 O O . ALA A 1 324 ? -1.83 8.266 28.859 1 91.69 324 ALA A O 1
ATOM 2600 N N . PHE A 1 325 ? -1.708 8.375 31.078 1 92 325 PHE A N 1
ATOM 2601 C CA . PHE A 1 325 ? -3.004 7.727 31.234 1 92 325 PHE A CA 1
ATOM 2602 C C . PHE A 1 325 ? -4.02 8.688 31.844 1 92 325 PHE A C 1
ATOM 2604 O O . PHE A 1 325 ? -5.023 8.258 32.406 1 92 325 PHE A O 1
ATOM 2611 N N . SER A 1 326 ? -3.734 9.922 31.672 1 90.25 326 SER A N 1
ATOM 2612 C CA . SER A 1 326 ? -4.668 10.938 32.125 1 90.25 326 SER A CA 1
ATOM 2613 C C . SER A 1 326 ? -5.742 11.227 31.094 1 90.25 326 SER A C 1
ATOM 2615 O O . SER A 1 326 ? -5.426 11.5 29.938 1 90.25 326 SER A O 1
ATOM 2617 N N . ALA A 1 327 ? -6.965 11.281 31.531 1 88.31 327 ALA A N 1
ATOM 2618 C CA . ALA A 1 327 ? -8.07 11.633 30.641 1 88.31 327 ALA A CA 1
ATOM 2619 C C . ALA A 1 327 ? -8 13.109 30.234 1 88.31 327 ALA A C 1
ATOM 2621 O O . ALA A 1 327 ? -8.625 13.516 29.25 1 88.31 327 ALA A O 1
ATOM 2622 N N . LEU A 1 328 ? -7.199 13.859 31 1 88.5 328 LEU A N 1
ATOM 2623 C CA . LEU A 1 328 ? -7.16 15.305 30.797 1 88.5 328 LEU A CA 1
ATOM 2624 C C . LEU A 1 328 ? -5.891 15.711 30.047 1 88.5 328 LEU A C 1
ATOM 2626 O O . LEU A 1 328 ? -5.629 16.906 29.875 1 88.5 328 LEU A O 1
ATOM 2630 N N . LEU A 1 329 ? -5.18 14.766 29.562 1 92 329 LEU A N 1
ATOM 2631 C CA . LEU A 1 329 ? -3.91 15.039 28.906 1 92 329 LEU A CA 1
ATOM 2632 C C . LEU A 1 329 ? -4.109 15.969 27.703 1 92 329 LEU A C 1
ATOM 2634 O O . LEU A 1 329 ? -3.279 16.844 27.453 1 92 329 LEU A O 1
ATOM 2638 N N . PRO A 1 330 ? -5.148 15.906 26.891 1 93.62 330 PRO A N 1
ATOM 2639 C CA . PRO A 1 330 ? -5.363 16.828 25.781 1 93.62 330 PRO A CA 1
ATOM 2640 C C . PRO A 1 330 ? -5.41 18.281 26.219 1 93.62 330 PRO A C 1
ATOM 2642 O O . PRO A 1 330 ? -5.02 19.172 25.453 1 93.62 330 PRO A O 1
ATOM 2645 N N . THR A 1 331 ? -5.883 18.5 27.422 1 91.75 331 THR A N 1
ATOM 2646 C CA . THR A 1 331 ? -5.91 19.875 27.938 1 91.75 331 THR A CA 1
ATOM 2647 C C . THR A 1 331 ? -4.496 20.422 28.078 1 91.75 331 THR A C 1
ATOM 2649 O O . THR A 1 331 ? -4.215 21.547 27.672 1 91.75 331 THR A O 1
ATOM 2652 N N . THR A 1 332 ? -3.709 19.609 28.656 1 91.81 332 THR A N 1
ATOM 2653 C CA . THR A 1 332 ? -2.318 20.016 28.828 1 91.81 332 THR A CA 1
ATOM 2654 C C . THR A 1 332 ? -1.646 20.219 27.469 1 91.81 332 THR A C 1
ATOM 2656 O O . THR A 1 332 ? -0.898 21.172 27.281 1 91.81 332 THR A O 1
ATOM 2659 N N . ILE A 1 333 ? -1.889 19.344 26.547 1 94.44 333 ILE A N 1
ATOM 2660 C CA . ILE A 1 333 ? -1.282 19.422 25.234 1 94.44 333 ILE A CA 1
ATOM 2661 C C . ILE A 1 333 ? -1.783 20.656 24.5 1 94.44 333 ILE A C 1
ATOM 2663 O O . ILE A 1 333 ? -1.016 21.328 23.812 1 94.44 333 ILE A O 1
ATOM 2667 N N . ALA A 1 334 ? -3.008 20.953 24.656 1 93.38 334 ALA A N 1
ATOM 2668 C CA . ALA A 1 334 ? -3.576 22.141 24.031 1 93.38 334 ALA A CA 1
ATOM 2669 C C . ALA A 1 334 ? -2.914 23.406 24.578 1 93.38 334 ALA A C 1
ATOM 2671 O O . ALA A 1 334 ? -2.625 24.344 23.812 1 93.38 334 ALA A O 1
ATOM 2672 N N . ARG A 1 335 ? -2.713 23.406 25.828 1 90.62 335 ARG A N 1
ATOM 2673 C CA . ARG A 1 335 ? -2.027 24.531 26.438 1 90.62 335 ARG A CA 1
ATOM 2674 C C . ARG A 1 335 ? -0.613 24.688 25.891 1 90.62 335 ARG A C 1
ATOM 2676 O O . ARG A 1 335 ? -0.159 25.797 25.625 1 90.62 335 ARG A O 1
ATOM 2683 N N . ASP A 1 336 ? 0.031 23.578 25.797 1 89.75 336 ASP A N 1
ATOM 2684 C CA . ASP A 1 336 ? 1.369 23.594 25.203 1 89.75 336 ASP A CA 1
ATOM 2685 C C . ASP A 1 336 ? 1.34 24.125 23.781 1 89.75 336 ASP A C 1
ATOM 2687 O O . ASP A 1 336 ? 2.217 24.906 23.391 1 89.75 336 ASP A O 1
ATOM 2691 N N . MET A 1 337 ? 0.365 23.75 23.016 1 88.94 337 MET A N 1
ATOM 2692 C CA . MET A 1 337 ? 0.218 24.203 21.641 1 88.94 337 MET A CA 1
ATOM 2693 C C . MET A 1 337 ? 0.003 25.719 21.578 1 88.94 337 MET A C 1
ATOM 2695 O O . MET A 1 337 ? 0.619 26.391 20.75 1 88.94 337 MET A O 1
ATOM 2699 N N . LEU A 1 338 ? -0.848 26.172 22.453 1 86.12 338 LEU A N 1
ATOM 2700 C CA . LEU A 1 338 ? -1.158 27.609 22.469 1 86.12 338 LEU A CA 1
ATOM 2701 C C . LEU A 1 338 ? 0.053 28.422 22.922 1 86.12 338 LEU A C 1
ATOM 2703 O O . LEU A 1 338 ? 0.288 29.516 22.406 1 86.12 338 LEU A O 1
ATOM 2707 N N . SER A 1 339 ? 0.758 27.812 23.828 1 84.5 339 SER A N 1
ATOM 2708 C CA . SER A 1 339 ? 1.972 28.484 24.281 1 84.5 339 SER A CA 1
ATOM 2709 C C . SER A 1 339 ? 2.986 28.625 23.156 1 84.5 339 SER A C 1
ATOM 2711 O O . SER A 1 339 ? 3.664 29.641 23.047 1 84.5 339 SER A O 1
ATOM 2713 N N . VAL A 1 340 ? 3.133 27.641 22.328 1 81.06 340 VAL A N 1
ATOM 2714 C CA . VAL A 1 340 ? 4.031 27.656 21.172 1 81.06 340 VAL A CA 1
ATOM 2715 C C . VAL A 1 340 ? 3.6 28.75 20.203 1 81.06 340 VAL A C 1
ATOM 2717 O O . VAL A 1 340 ? 4.438 29.469 19.672 1 81.06 340 VAL A O 1
ATOM 2720 N N . LEU A 1 341 ? 2.389 28.875 20.016 1 78.12 341 LEU A N 1
ATOM 2721 C CA . LEU A 1 341 ? 1.854 29.797 19.016 1 78.12 341 LEU A CA 1
ATOM 2722 C C . LEU A 1 341 ? 1.926 31.234 19.531 1 78.12 341 LEU A C 1
ATOM 2724 O O . LEU A 1 341 ? 2.041 32.188 18.75 1 78.12 341 LEU A O 1
ATOM 2728 N N . GLU A 1 342 ? 1.847 31.328 20.875 1 72.75 342 GLU A N 1
ATOM 2729 C CA . GLU A 1 342 ? 1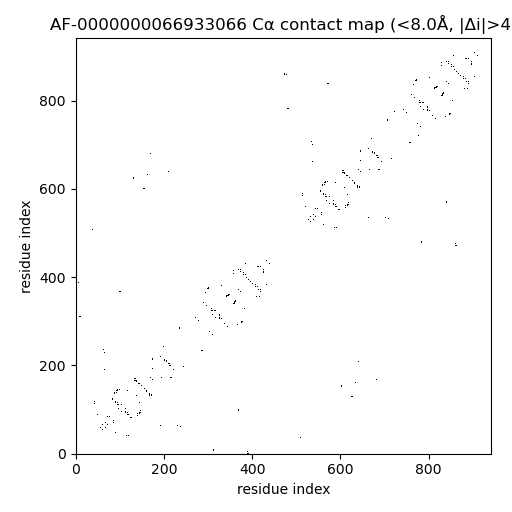.909 32.656 21.5 1 72.75 342 GLU A CA 1
ATOM 2730 C C . GLU A 1 342 ? 3.33 33.219 21.469 1 72.75 342 GLU A C 1
ATOM 2732 O O . GLU A 1 342 ? 3.523 34.438 21.391 1 72.75 342 GLU A O 1
ATOM 2737 N N . ASN A 1 343 ? 4.359 32.344 21.688 1 65.12 343 ASN A N 1
ATOM 2738 C CA . ASN A 1 343 ? 5.754 32.75 21.766 1 65.12 343 ASN A CA 1
ATOM 2739 C C . ASN A 1 343 ? 6.312 33.094 20.375 1 65.12 343 ASN A C 1
ATOM 2741 O O . ASN A 1 343 ? 7.457 33.531 20.266 1 65.12 343 ASN A O 1
ATOM 2745 N N . VAL A 1 344 ? 5.82 32.781 19.422 1 59.25 344 VAL A N 1
ATOM 2746 C CA . VAL A 1 344 ? 6.273 33.125 18.078 1 59.25 344 VAL A CA 1
ATOM 2747 C C . VAL A 1 344 ? 6.211 34.625 17.859 1 59.25 344 VAL A C 1
ATOM 2749 O O . VAL A 1 344 ? 5.219 35.281 18.203 1 59.25 344 VAL A O 1
ATOM 2752 N N . SER A 1 345 ? 7.578 35.281 18.031 1 50.38 345 SER A N 1
ATOM 2753 C CA . SER A 1 345 ? 7.824 36.719 17.844 1 50.38 345 SER A CA 1
ATOM 2754 C C . SER A 1 345 ? 6.852 37.312 16.828 1 50.38 345 SER A C 1
ATOM 2756 O O . SER A 1 345 ? 6.586 36.719 15.789 1 50.38 345 SER A O 1
ATOM 2758 N N . TRP A 1 346 ? 6.047 38.188 17.406 1 38.62 346 TRP A N 1
ATOM 2759 C CA . TRP A 1 346 ? 5.223 39.219 16.766 1 38.62 346 TRP A CA 1
ATOM 2760 C C . TRP A 1 346 ? 5.988 39.938 15.656 1 38.62 346 TRP A C 1
ATOM 2762 O O . TRP A 1 346 ? 5.461 40.844 15.008 1 38.62 346 TRP A O 1
ATOM 2772 N N . LYS A 1 347 ? 7.203 40.125 15.797 1 38.09 347 LYS A N 1
ATOM 2773 C CA . LYS A 1 347 ? 7.762 41.125 14.898 1 38.09 347 LYS A CA 1
ATOM 2774 C C . LYS A 1 347 ? 7.008 41.156 13.57 1 38.09 347 LYS A C 1
ATOM 2776 O O . LYS A 1 347 ? 6.906 42.219 12.938 1 38.09 347 LYS A O 1
ATOM 2781 N N . SER A 1 348 ? 6.961 40.188 12.789 1 32.78 348 SER A N 1
ATOM 2782 C CA . SER A 1 348 ? 6.379 40.531 11.5 1 32.78 348 SER A CA 1
ATOM 2783 C C . SER A 1 348 ? 4.895 40.844 11.633 1 32.78 348 SER A C 1
ATOM 2785 O O . SER A 1 348 ? 4.27 41.344 10.688 1 32.78 348 SER A O 1
ATOM 2787 N N . ILE A 1 349 ? 4.043 40.25 12.586 1 33.03 349 ILE A N 1
ATOM 2788 C CA . ILE A 1 349 ? 2.652 40.688 12.539 1 33.03 349 ILE A CA 1
ATOM 2789 C C . ILE A 1 349 ? 2.379 41.688 13.672 1 33.03 349 ILE A C 1
ATOM 2791 O O . ILE A 1 349 ? 2.391 41.312 14.844 1 33.03 349 ILE A O 1
ATOM 2795 N N . GLN A 1 350 ? 2.828 42.969 13.766 1 29.34 350 GLN A N 1
ATOM 2796 C CA . GLN A 1 350 ? 2.533 44.062 14.695 1 29.34 350 GLN A CA 1
ATOM 2797 C C . GLN A 1 350 ? 1.03 44.188 14.93 1 29.34 350 GLN A C 1
ATOM 2799 O O . GLN A 1 350 ? 0.591 45.031 15.727 1 29.34 350 GLN A O 1
ATOM 2804 N N . PRO A 1 351 ? -0.174 44.156 14.312 1 31.09 351 PRO A N 1
ATOM 2805 C CA . PRO A 1 351 ? -1.031 45.25 14.797 1 31.09 351 PRO A CA 1
ATOM 2806 C C . PRO A 1 351 ? -1.34 45.125 16.281 1 31.09 351 PRO A C 1
ATOM 2808 O O . PRO A 1 351 ? -1.197 44.031 16.875 1 31.09 351 PRO A O 1
ATOM 2811 N N . HIS A 1 352 ? -1.959 46.125 17.156 1 26.94 352 HIS A N 1
ATOM 2812 C CA . HIS A 1 352 ? -2.275 46.688 18.469 1 26.94 352 HIS A CA 1
ATOM 2813 C C . HIS A 1 352 ? -3.01 45.656 19.344 1 26.94 352 HIS A C 1
ATOM 2815 O O . HIS A 1 352 ? -2.682 45.5 20.516 1 26.94 352 HIS A O 1
ATOM 2821 N N . GLY A 1 353 ? -4.48 45.625 19.438 1 27.58 353 GLY A N 1
ATOM 2822 C CA . GLY A 1 353 ? -5.391 45.344 20.547 1 27.58 353 GLY A CA 1
ATOM 2823 C C . GLY A 1 353 ? -5.281 43.906 21.062 1 27.58 353 GLY A C 1
ATOM 2824 O O . GLY A 1 353 ? -4.543 43.094 20.5 1 27.58 353 GLY A O 1
ATOM 2825 N N . TYR A 1 354 ? -6.164 43.469 22.188 1 29.59 354 TYR A N 1
ATOM 2826 C CA . TYR A 1 354 ? -6.297 42.25 22.984 1 29.59 354 TYR A CA 1
ATOM 2827 C C . TYR A 1 354 ? -6.043 41 22.141 1 29.59 354 TYR A C 1
ATOM 2829 O O . TYR A 1 354 ? -6.359 39.906 22.562 1 29.59 354 TYR A O 1
ATOM 2837 N N . GLY A 1 355 ? -5.828 40.938 20.812 1 32.66 355 GLY A N 1
ATOM 2838 C CA . GLY A 1 355 ? -5.93 40.469 19.438 1 32.66 355 GLY A CA 1
ATOM 2839 C C . GLY A 1 355 ? -4.926 39.375 19.094 1 32.66 355 GLY A C 1
ATOM 2840 O O . GLY A 1 355 ? -3.846 39.656 18.578 1 32.66 355 GLY A O 1
ATOM 2841 N N . MET A 1 356 ? -4.414 38.375 19.891 1 33.5 356 MET A N 1
ATOM 2842 C CA . MET A 1 356 ? -3.359 37.406 20.188 1 33.5 356 MET A CA 1
ATOM 2843 C C . MET A 1 356 ? -3.133 36.469 19.016 1 33.5 356 MET A C 1
ATOM 2845 O O . MET A 1 356 ? -1.995 36.094 18.734 1 33.5 356 MET A O 1
ATOM 2849 N N . VAL A 1 357 ? -4.152 35.75 18.688 1 38.59 357 VAL A N 1
ATOM 2850 C CA . VAL A 1 357 ? -4.039 34.719 17.672 1 38.59 357 VAL A CA 1
ATOM 2851 C C . VAL A 1 357 ? -3.484 35.312 16.375 1 38.59 357 VAL A C 1
ATOM 2853 O O . VAL A 1 357 ? -3.465 34.656 15.336 1 38.59 357 VAL A O 1
ATOM 2856 N N . SER A 1 358 ? -3.174 36.656 16.344 1 36.81 358 SER A N 1
ATOM 2857 C CA . SER A 1 358 ? -2.781 37.406 15.164 1 36.81 358 SER A CA 1
ATOM 2858 C C . SER A 1 358 ? -1.42 36.969 14.648 1 36.81 358 SER A C 1
ATOM 2860 O O . SER A 1 358 ? -1.106 37.156 13.469 1 36.81 358 SER A O 1
ATOM 2862 N N . GLY A 1 359 ? -0.607 36.438 15.523 1 43.66 359 GLY A N 1
ATOM 2863 C CA . GLY A 1 359 ? 0.755 36.094 15.141 1 43.66 359 GLY A CA 1
ATOM 2864 C C . GLY A 1 359 ? 0.831 34.969 14.117 1 43.66 359 GLY A C 1
ATOM 2865 O O . GLY A 1 359 ? 1.761 34.938 13.312 1 43.66 359 GLY A O 1
ATOM 2866 N N . ILE A 1 360 ? -0.161 34.25 14.117 1 49.03 360 ILE A N 1
ATOM 2867 C CA . ILE A 1 360 ? -0.158 33.094 13.203 1 49.03 360 ILE A CA 1
ATOM 2868 C C . ILE A 1 360 ? -0.211 33.594 11.758 1 49.03 360 ILE A C 1
ATOM 2870 O O . ILE A 1 360 ? 0.315 32.938 10.859 1 49.03 360 ILE A O 1
ATOM 2874 N N . HIS A 1 361 ? -0.671 34.938 11.664 1 46.91 361 HIS A N 1
ATOM 2875 C CA . HIS A 1 361 ? -0.809 35.438 10.312 1 46.91 361 HIS A CA 1
ATOM 2876 C C . HIS A 1 361 ? 0.551 35.594 9.641 1 46.91 361 HIS A C 1
ATOM 2878 O O . HIS A 1 361 ? 0.646 35.562 8.406 1 46.91 361 HIS A O 1
ATOM 2884 N N . SER A 1 362 ? 1.533 35.781 10.562 1 45.44 362 SER A N 1
ATOM 2885 C CA . SER A 1 362 ? 2.855 36 9.977 1 45.44 362 SER A CA 1
ATOM 2886 C C . SER A 1 362 ? 3.502 34.656 9.586 1 45.44 362 SER A C 1
ATOM 2888 O O . SER A 1 362 ? 4.512 34.656 8.875 1 45.44 362 SER A O 1
ATOM 2890 N N . LEU A 1 363 ? 2.893 33.688 10.062 1 54.47 363 LEU A N 1
ATOM 2891 C CA . LEU A 1 363 ? 3.508 32.406 9.758 1 54.47 363 LEU A CA 1
ATOM 2892 C C . LEU A 1 363 ? 3.01 31.859 8.414 1 54.47 363 LEU A C 1
ATOM 2894 O O . LEU A 1 363 ? 2.121 31.016 8.375 1 54.47 363 LEU A O 1
ATOM 2898 N N . SER A 1 364 ? 3.473 32.562 7.438 1 51.03 364 SER A N 1
ATOM 2899 C CA . SER A 1 364 ? 3.039 32.25 6.086 1 51.03 364 SER A CA 1
ATOM 2900 C C . SER A 1 364 ? 3.102 30.734 5.848 1 51.03 364 SER A C 1
ATOM 2902 O O . SER A 1 364 ? 2.176 30.141 5.281 1 51.03 364 SER A O 1
ATOM 2904 N N . GLY A 1 365 ? 4.277 30.156 6.355 1 55.97 365 GLY A N 1
ATOM 2905 C CA . GLY A 1 365 ? 4.445 28.734 6.094 1 55.97 365 GLY A CA 1
ATOM 2906 C C . GLY A 1 365 ? 3.498 27.875 6.895 1 55.97 365 GLY A C 1
ATOM 2907 O O . GLY A 1 365 ? 3.186 26.75 6.488 1 55.97 365 GLY A O 1
ATOM 2908 N N . PHE A 1 366 ? 3.061 28.516 7.867 1 57.81 366 PHE A N 1
ATOM 2909 C CA . PHE A 1 366 ? 2.137 27.797 8.727 1 57.81 366 PHE A CA 1
ATOM 2910 C C . PHE A 1 366 ? 0.701 27.953 8.242 1 57.81 366 PHE A C 1
ATOM 2912 O O . PHE A 1 366 ? -0.114 27.047 8.383 1 57.81 366 PHE A O 1
ATOM 2919 N N . ARG A 1 367 ? 0.607 29.031 7.5 1 55.78 367 ARG A N 1
ATOM 2920 C CA . ARG A 1 367 ? -0.729 29.312 6.984 1 55.78 367 ARG A CA 1
ATOM 2921 C C . ARG A 1 367 ? -0.998 28.516 5.707 1 55.78 367 ARG A C 1
ATOM 2923 O O . ARG A 1 367 ? -0.083 28.281 4.914 1 55.78 367 ARG A O 1
ATOM 2930 N N . ASN A 1 368 ? -2.102 28.266 5.715 1 54.53 368 ASN A N 1
ATOM 2931 C CA . ASN A 1 368 ? -2.635 27.656 4.504 1 54.53 368 ASN A CA 1
ATOM 2932 C C . ASN A 1 368 ? -1.986 26.297 4.227 1 54.53 368 ASN A C 1
ATOM 2934 O O . ASN A 1 368 ? -1.67 25.984 3.076 1 54.53 368 ASN A O 1
ATOM 2938 N N . ASN A 1 369 ? -1.554 25.766 5.258 1 65.88 369 ASN A N 1
ATOM 2939 C CA . ASN A 1 369 ? -1.039 24.406 5.207 1 65.88 369 ASN A CA 1
ATOM 2940 C C . ASN A 1 369 ? -2.014 23.406 5.836 1 65.88 369 ASN A C 1
ATOM 2942 O O . ASN A 1 369 ? -2.271 23.469 7.039 1 65.88 369 ASN A O 1
ATOM 2946 N N . VAL A 1 370 ? -2.547 22.672 5.02 1 70.06 370 VAL A N 1
ATOM 2947 C CA . VAL A 1 370 ? -3.605 21.766 5.43 1 70.06 370 VAL A CA 1
ATOM 2948 C C . VAL A 1 370 ? -3.102 20.859 6.555 1 70.06 370 VAL A C 1
ATOM 2950 O O . VAL A 1 370 ? -3.865 20.484 7.445 1 70.06 370 VAL A O 1
ATOM 2953 N N . LEU A 1 371 ? -1.854 20.594 6.496 1 73.31 371 LEU A N 1
ATOM 2954 C CA . LEU A 1 371 ? -1.292 19.734 7.535 1 73.31 371 LEU A CA 1
ATOM 2955 C C . LEU A 1 371 ? -1.34 20.438 8.891 1 73.31 371 LEU A C 1
ATOM 2957 O O . LEU A 1 371 ? -1.629 19.797 9.906 1 73.31 371 LEU A O 1
ATOM 2961 N N . GLN A 1 372 ? -1.049 21.688 8.875 1 78.62 372 GLN A N 1
ATOM 2962 C CA . GLN A 1 372 ? -1.114 22.453 10.117 1 78.62 372 GLN A CA 1
ATOM 2963 C C . GLN A 1 372 ? -2.553 22.578 10.609 1 78.62 372 GLN A C 1
ATOM 2965 O O . GLN A 1 372 ? -2.816 22.484 11.812 1 78.62 372 GLN A O 1
ATOM 2970 N N . GLU A 1 373 ? -3.406 22.781 9.742 1 81.69 373 GLU A N 1
ATOM 2971 C CA . GLU A 1 373 ? -4.824 22.828 10.086 1 81.69 373 GLU A CA 1
ATOM 2972 C C . GLU A 1 373 ? -5.27 21.531 10.758 1 81.69 373 GLU A C 1
ATOM 2974 O O . GLU A 1 373 ? -5.996 21.547 11.75 1 81.69 373 GLU A O 1
ATOM 2979 N N . LEU A 1 374 ? -4.809 20.547 10.164 1 83 374 LEU A N 1
ATOM 2980 C CA . LEU A 1 374 ? -5.18 19.234 10.672 1 83 374 LEU A CA 1
ATOM 2981 C C . LEU A 1 374 ? -4.68 19.047 12.102 1 83 374 LEU A C 1
ATOM 2983 O O . LEU A 1 374 ? -5.402 18.516 12.945 1 83 374 LEU A O 1
ATOM 2987 N N . LYS A 1 375 ? -3.486 19.438 12.328 1 85.31 375 LYS A N 1
ATOM 2988 C CA . LYS A 1 375 ? -2.891 19.281 13.656 1 85.31 375 LYS A CA 1
ATOM 2989 C C . LYS A 1 375 ? -3.682 20.047 14.703 1 85.31 375 LYS A C 1
ATOM 2991 O O . LYS A 1 375 ? -4.023 19.5 15.758 1 85.31 375 LYS A O 1
ATOM 2996 N N . VAL A 1 376 ? -4 21.25 14.383 1 87.62 376 VAL A N 1
ATOM 2997 C CA . VAL A 1 376 ? -4.75 22.094 15.305 1 87.62 376 VAL A CA 1
ATOM 2998 C C . VAL A 1 376 ? -6.156 21.531 15.5 1 87.62 376 VAL A C 1
ATOM 3000 O O . VAL A 1 376 ? -6.66 21.469 16.625 1 87.62 376 VAL A O 1
ATOM 3003 N N . PHE A 1 377 ? -6.691 21.156 14.5 1 91.06 377 PHE A N 1
ATOM 3004 C CA . PHE A 1 377 ? -8.039 20.594 14.547 1 91.06 377 PHE A CA 1
ATOM 3005 C C . PHE A 1 377 ? -8.078 19.375 15.469 1 91.06 377 PHE A C 1
ATOM 3007 O O . PHE A 1 377 ? -8.984 19.25 16.297 1 91.06 377 PHE A O 1
ATOM 3014 N N . ARG A 1 378 ? -7.172 18.5 15.273 1 89.38 378 ARG A N 1
ATOM 3015 C CA . ARG A 1 378 ? -7.184 17.25 16.031 1 89.38 378 ARG A CA 1
ATOM 3016 C C . ARG A 1 378 ? -7.039 17.531 17.531 1 89.38 378 ARG A C 1
ATOM 3018 O O . ARG A 1 378 ? -7.633 16.828 18.359 1 89.38 378 ARG A O 1
ATOM 3025 N N . ILE A 1 379 ? -6.223 18.453 17.828 1 92.69 379 ILE A N 1
ATOM 3026 C CA . ILE A 1 379 ? -6.062 18.812 19.234 1 92.69 379 ILE A CA 1
ATOM 3027 C C . ILE A 1 379 ? -7.367 19.406 19.766 1 92.69 379 ILE A C 1
ATOM 3029 O O . ILE A 1 379 ? -7.848 19 20.828 1 92.69 379 ILE A O 1
ATOM 3033 N N . ALA A 1 380 ? -7.93 20.266 19 1 93.88 380 ALA A N 1
ATOM 3034 C CA . ALA A 1 380 ? -9.195 20.875 19.406 1 93.88 380 ALA A CA 1
ATOM 3035 C C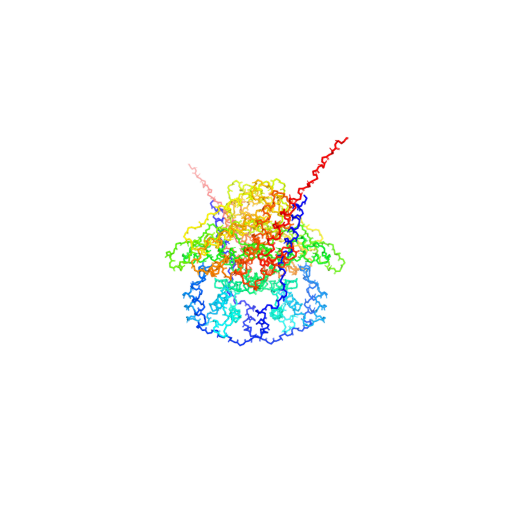 . ALA A 1 380 ? -10.297 19.828 19.531 1 93.88 380 ALA A C 1
ATOM 3037 O O . ALA A 1 380 ? -11.078 19.844 20.484 1 93.88 380 ALA A O 1
ATOM 3038 N N . ASP A 1 381 ? -10.32 18.984 18.609 1 92.56 381 ASP A N 1
ATOM 3039 C CA . ASP A 1 381 ? -11.312 17.922 18.594 1 92.56 381 ASP A CA 1
ATOM 3040 C C . ASP A 1 381 ? -11.18 17.016 19.812 1 92.56 381 ASP A C 1
ATOM 3042 O O . ASP A 1 381 ? -12.18 16.594 20.391 1 92.56 381 ASP A O 1
ATOM 3046 N N . SER A 1 382 ? -9.992 16.719 20.156 1 91.19 382 SER A N 1
ATOM 3047 C CA . SER A 1 382 ? -9.742 15.891 21.344 1 91.19 382 SER A CA 1
ATOM 3048 C C . SER A 1 382 ? -10.172 16.609 22.609 1 91.19 382 SER A C 1
ATOM 3050 O O . SER A 1 382 ? -10.648 15.984 23.562 1 91.19 382 SER A O 1
ATOM 3052 N N . LEU A 1 383 ? -9.992 17.906 22.625 1 90.81 383 LEU A N 1
ATOM 3053 C CA . LEU A 1 383 ? -10.461 18.688 23.766 1 90.81 383 LEU A CA 1
ATOM 3054 C C . LEU A 1 383 ? -11.977 18.594 23.906 1 90.81 383 LEU A C 1
ATOM 3056 O O . LEU A 1 383 ? -12.5 18.531 25.016 1 90.81 383 LEU A O 1
ATOM 3060 N N . LEU A 1 384 ? -12.594 18.672 22.812 1 89.25 384 LEU A N 1
ATOM 3061 C CA . LEU A 1 384 ? -14.047 18.531 22.828 1 89.25 384 LEU A CA 1
ATOM 3062 C C . LEU A 1 384 ? -14.469 17.188 23.422 1 89.25 384 LEU A C 1
ATOM 3064 O O . LEU A 1 384 ? -15.422 17.125 24.203 1 89.25 384 LEU A O 1
ATOM 3068 N N . ASP A 1 385 ? -13.734 16.172 23.094 1 84.62 385 ASP A N 1
ATOM 3069 C CA . ASP A 1 385 ? -14.008 14.859 23.656 1 84.62 385 ASP A CA 1
ATOM 3070 C C . ASP A 1 385 ? -13.844 14.867 25.172 1 84.62 385 ASP A C 1
ATOM 3072 O O . ASP A 1 385 ? -14.633 14.258 25.891 1 84.62 385 ASP A O 1
ATOM 3076 N N . VAL A 1 386 ? -12.82 15.523 25.594 1 85.62 386 VAL A N 1
ATOM 3077 C CA . VAL A 1 386 ? -12.562 15.633 27.031 1 85.62 386 VAL A CA 1
ATOM 3078 C C . VAL A 1 386 ? -13.719 16.359 27.719 1 85.62 386 VAL A C 1
ATOM 3080 O O . VAL A 1 386 ? -14.219 15.93 28.75 1 85.62 386 VAL A O 1
ATOM 3083 N N . LEU A 1 387 ? -14.148 17.406 27.141 1 85.56 387 LEU A N 1
ATOM 3084 C CA . LEU A 1 387 ? -15.195 18.234 27.719 1 85.56 387 LEU A CA 1
ATOM 3085 C C . LEU A 1 387 ? -16.531 17.5 27.75 1 85.56 387 LEU A C 1
ATOM 3087 O O . LEU A 1 387 ? -17.344 17.719 28.656 1 85.56 387 LEU A O 1
ATOM 3091 N N . LEU A 1 388 ? -16.719 16.656 26.875 1 80.44 388 LEU A N 1
ATOM 3092 C CA . LEU A 1 388 ? -17.969 15.906 26.797 1 80.44 388 LEU A CA 1
ATOM 3093 C C . LEU A 1 388 ? -17.984 14.734 27.766 1 80.44 388 LEU A C 1
ATOM 3095 O O . LEU A 1 388 ? -19.031 14.336 28.266 1 80.44 388 LEU A O 1
ATOM 3099 N N . CYS A 1 389 ? -16.812 14.203 28.062 1 75.19 389 CYS A N 1
ATOM 3100 C CA . CYS A 1 389 ? -16.797 12.93 28.781 1 75.19 389 CYS A CA 1
ATOM 3101 C C . CYS A 1 389 ? -16.312 13.109 30.203 1 75.19 389 CYS A C 1
ATOM 3103 O O . CYS A 1 389 ? -16.578 12.266 31.062 1 75.19 389 CYS A O 1
ATOM 3105 N N . ALA A 1 390 ? -15.609 14.141 30.484 1 74.56 390 ALA A N 1
ATOM 3106 C CA . ALA A 1 390 ? -15.039 14.281 31.828 1 74.56 390 ALA A CA 1
ATOM 3107 C C . ALA A 1 390 ? -16.109 14.695 32.844 1 74.56 390 ALA A C 1
ATOM 3109 O O . ALA A 1 390 ? -16.875 15.617 32.594 1 74.56 390 ALA A O 1
ATOM 3110 N N . PRO A 1 391 ? -16.219 13.828 33.875 1 71.12 391 PRO A N 1
ATOM 3111 C CA . PRO A 1 391 ? -17.203 14.172 34.875 1 71.12 391 PRO A CA 1
ATOM 3112 C C . PRO A 1 391 ? -16.875 15.484 35.594 1 71.12 391 PRO A C 1
ATOM 3114 O O . PRO A 1 391 ? -15.703 15.773 35.844 1 71.12 391 PRO A O 1
ATOM 3117 N N . PRO A 1 392 ? -17.922 16.25 35.781 1 69.5 392 PRO A N 1
ATOM 3118 C CA . PRO A 1 392 ? -17.672 17.484 36.531 1 69.5 392 PRO A CA 1
ATOM 3119 C C . PRO A 1 392 ? -17.406 17.234 38.031 1 69.5 392 PRO A C 1
ATOM 3121 O O . PRO A 1 392 ? -18.188 16.562 38.688 1 69.5 392 PRO A O 1
ATOM 3124 N N . SER A 1 393 ? -16.25 17.141 38.406 1 69.62 393 SER A N 1
ATOM 3125 C CA . SER A 1 393 ? -15.891 17.062 39.812 1 69.62 393 SER A CA 1
ATOM 3126 C C . SER A 1 393 ? -15.148 18.328 40.25 1 69.62 393 SER A C 1
ATOM 3128 O O . SER A 1 393 ? -14.57 19.031 39.438 1 69.62 393 SER A O 1
ATOM 3130 N N . PRO A 1 394 ? -15.367 18.625 41.531 1 67.31 394 PRO A N 1
ATOM 3131 C CA . PRO A 1 394 ? -14.68 19.828 42.031 1 67.31 394 PRO A CA 1
ATOM 3132 C C . PRO A 1 394 ? -13.195 19.828 41.688 1 67.31 394 PRO A C 1
ATOM 3134 O O . PRO A 1 394 ? -12.625 20.891 41.406 1 67.31 394 PRO A O 1
ATOM 3137 N N . GLY A 1 395 ? -12.57 18.719 41.594 1 70.5 395 GLY A N 1
ATOM 3138 C CA . GLY A 1 395 ? -11.148 18.656 41.344 1 70.5 395 GLY A CA 1
ATOM 3139 C C . GLY A 1 395 ? -10.812 18.859 39.875 1 70.5 395 GLY A C 1
ATOM 3140 O O . GLY A 1 395 ? -9.688 19.234 39.531 1 70.5 395 GLY A O 1
ATOM 3141 N N . THR A 1 396 ? -11.789 18.656 39.062 1 76.62 396 THR A N 1
ATOM 3142 C CA . THR A 1 396 ? -11.516 18.703 37.625 1 76.62 396 THR A CA 1
ATOM 3143 C C . THR A 1 396 ? -12.109 19.969 37 1 76.62 396 THR A C 1
ATOM 3145 O O . THR A 1 396 ? -11.852 20.281 35.844 1 76.62 396 THR A O 1
ATOM 3148 N N . ARG A 1 397 ? -12.82 20.703 37.812 1 77.38 397 ARG A N 1
ATOM 3149 C CA . ARG A 1 397 ? -13.555 21.859 37.312 1 77.38 397 ARG A CA 1
ATOM 3150 C C . ARG A 1 397 ? -12.609 22.875 36.688 1 77.38 397 ARG A C 1
ATOM 3152 O O . ARG A 1 397 ? -12.891 23.422 35.594 1 77.38 397 ARG A O 1
ATOM 3159 N N . GLY A 1 398 ? -11.508 23.141 37.406 1 77.94 398 GLY A N 1
ATOM 3160 C CA . GLY A 1 398 ? -10.539 24.094 36.875 1 77.94 398 GLY A CA 1
ATOM 3161 C C . GLY A 1 398 ? -9.961 23.672 35.531 1 77.94 398 GLY A C 1
ATOM 3162 O O . GLY A 1 398 ? -9.875 24.484 34.625 1 77.94 398 GLY A O 1
ATOM 3163 N N . LEU A 1 399 ? -9.719 22.484 35.469 1 78.19 399 LEU A N 1
ATOM 3164 C CA . LEU A 1 399 ? -9.117 21.953 34.25 1 78.19 399 LEU A CA 1
ATOM 3165 C C . LEU A 1 399 ? -10.117 21.938 33.094 1 78.19 399 LEU A C 1
ATOM 3167 O O . LEU A 1 399 ? -9.75 22.156 31.938 1 78.19 399 LEU A O 1
ATOM 3171 N N . LEU A 1 400 ? -11.336 21.734 33.438 1 81.12 400 LEU A N 1
ATOM 3172 C CA . LEU A 1 400 ? -12.375 21.719 32.406 1 81.12 400 LEU A CA 1
ATOM 3173 C C . LEU A 1 400 ? -12.633 23.125 31.875 1 81.12 400 LEU A C 1
ATOM 3175 O O . LEU A 1 400 ? -12.883 23.312 30.688 1 81.12 400 LEU A O 1
ATOM 3179 N N . MET A 1 401 ? -12.508 24.047 32.812 1 82.06 401 MET A N 1
ATOM 3180 C CA . MET A 1 401 ? -12.633 25.438 32.375 1 82.06 401 MET A CA 1
ATOM 3181 C C . MET A 1 401 ? -11.484 25.828 31.453 1 82.06 401 MET A C 1
ATOM 3183 O O . MET A 1 401 ? -11.695 26.484 30.438 1 82.06 401 MET A O 1
ATOM 3187 N N . ASP A 1 402 ? -10.359 25.375 31.859 1 83.81 402 ASP A N 1
ATOM 3188 C CA . ASP A 1 402 ? -9.188 25.609 31.031 1 83.81 402 ASP A CA 1
ATOM 3189 C C . ASP A 1 402 ? -9.352 24.953 29.656 1 83.81 402 ASP A C 1
ATOM 3191 O O . ASP A 1 402 ? -8.922 25.516 28.641 1 83.81 402 ASP A O 1
ATOM 3195 N N . SER A 1 403 ? -9.914 23.781 29.641 1 87.44 403 SER A N 1
ATOM 3196 C CA . SER A 1 403 ? -10.148 23.062 28.391 1 87.44 403 SER A CA 1
ATOM 3197 C C . SER A 1 403 ? -11.094 23.812 27.469 1 87.44 403 SER A C 1
ATOM 3199 O O . SER A 1 403 ? -10.883 23.875 26.266 1 87.44 403 SER A O 1
ATOM 3201 N N . ARG A 1 404 ? -12.086 24.359 28.062 1 88.06 404 ARG A N 1
ATOM 3202 C CA . ARG A 1 404 ? -13.055 25.125 27.281 1 88.06 404 ARG A CA 1
ATOM 3203 C C . ARG A 1 404 ? -12.406 26.359 26.656 1 88.06 404 ARG A C 1
ATOM 3205 O O . ARG A 1 404 ? -12.633 26.672 25.484 1 88.06 404 ARG A O 1
ATOM 3212 N N . HIS A 1 405 ? -11.656 27.016 27.5 1 86.94 405 HIS A N 1
ATOM 3213 C CA . HIS A 1 405 ? -10.953 28.203 27.016 1 86.94 405 HIS A CA 1
ATOM 3214 C C . HIS A 1 405 ? -9.984 27.844 25.891 1 86.94 405 HIS A C 1
ATOM 3216 O O . HIS A 1 405 ? -9.922 28.547 24.875 1 86.94 405 HIS A O 1
ATOM 3222 N N . ALA A 1 406 ? -9.266 26.859 26.109 1 89.94 406 ALA A N 1
ATOM 3223 C CA . ALA A 1 406 ? -8.305 26.406 25.109 1 89.94 406 ALA A CA 1
ATOM 3224 C C . ALA A 1 406 ? -9.008 26.031 23.812 1 89.94 406 ALA A C 1
ATOM 3226 O O . ALA A 1 406 ? -8.492 26.281 22.719 1 89.94 406 ALA A O 1
ATOM 3227 N N . LEU A 1 407 ? -10.133 25.391 23.922 1 92.62 407 LEU A N 1
ATOM 3228 C CA . LEU A 1 407 ? -10.906 24.984 22.75 1 92.62 407 LEU A CA 1
ATOM 3229 C C . LEU A 1 407 ? -11.297 26.203 21.922 1 92.62 407 LEU A C 1
ATOM 3231 O O . LEU A 1 407 ? -11.141 26.188 20.688 1 92.62 407 LEU A O 1
ATOM 3235 N N . HIS A 1 408 ? -11.703 27.219 22.562 1 88.81 408 HIS A N 1
ATOM 3236 C CA . HIS A 1 408 ? -12.117 28.438 21.859 1 88.81 408 HIS A CA 1
ATOM 3237 C C . HIS A 1 408 ? -10.93 29.109 21.188 1 88.81 408 HIS A C 1
ATOM 3239 O O . HIS A 1 408 ? -11.047 29.625 20.078 1 88.81 408 HIS A O 1
ATOM 3245 N N . LEU A 1 409 ? -9.867 29.125 21.906 1 86.25 409 LEU A N 1
ATOM 3246 C CA . LEU A 1 409 ? -8.672 29.719 21.328 1 86.25 409 LEU A CA 1
ATOM 3247 C C . LEU A 1 409 ? -8.195 28.938 20.125 1 86.25 409 LEU A C 1
ATOM 3249 O O . LEU A 1 409 ? -7.77 29.516 19.125 1 86.25 409 LEU A O 1
ATOM 3253 N N . LEU A 1 410 ? -8.25 27.625 20.188 1 89.94 410 LEU A N 1
ATOM 3254 C CA . LEU A 1 410 ? -7.836 26.797 19.078 1 89.94 410 LEU A CA 1
ATOM 3255 C C . LEU A 1 410 ? -8.773 26.969 17.891 1 89.94 410 LEU A C 1
ATOM 3257 O O . LEU A 1 410 ? -8.344 26.891 16.734 1 89.94 410 LEU A O 1
ATOM 3261 N N . GLU A 1 411 ? -10.023 27.188 18.188 1 90.69 411 GLU A N 1
ATOM 3262 C CA . GLU A 1 411 ? -10.977 27.484 17.125 1 90.69 411 GLU A CA 1
ATOM 3263 C C . GLU A 1 411 ? -10.586 28.75 16.359 1 90.69 411 GLU A C 1
ATOM 3265 O O . GLU A 1 411 ? -10.664 28.797 15.133 1 90.69 411 GLU A O 1
ATOM 3270 N N . LYS A 1 412 ? -10.125 29.703 17.062 1 84.62 412 LYS A N 1
ATOM 3271 C CA . LYS A 1 412 ? -9.672 30.938 16.453 1 84.62 412 LYS A CA 1
ATOM 3272 C C . LYS A 1 412 ? -8.391 30.719 15.648 1 84.62 412 LYS A C 1
ATOM 3274 O O . LYS A 1 412 ? -8.219 31.312 14.578 1 84.62 412 LYS A O 1
ATOM 3279 N N . VAL A 1 413 ? -7.574 29.938 16.25 1 84.12 413 VAL A N 1
ATOM 3280 C CA . VAL A 1 413 ? -6.336 29.609 15.547 1 84.12 413 VAL A CA 1
ATOM 3281 C C . VAL A 1 413 ? -6.652 28.922 14.219 1 84.12 413 VAL A C 1
ATOM 3283 O O . VAL A 1 413 ? -5.996 29.172 13.211 1 84.12 413 VAL A O 1
ATOM 3286 N N . LEU A 1 414 ? -7.621 28.047 14.195 1 86.06 414 LEU A N 1
ATOM 3287 C CA . LEU A 1 414 ? -8.008 27.328 12.984 1 86.06 414 LEU A CA 1
ATOM 3288 C C . LEU A 1 414 ? -8.523 28.297 11.922 1 86.06 414 LEU A C 1
ATOM 3290 O O . LEU A 1 414 ? -8.32 28.078 10.727 1 86.06 414 LEU A O 1
ATOM 3294 N N . VAL A 1 415 ? -9.188 29.344 12.367 1 81.12 415 VAL A N 1
ATOM 3295 C CA . VAL A 1 415 ? -9.641 30.375 11.438 1 81.12 415 VAL A CA 1
ATOM 3296 C C . VAL A 1 415 ? -8.445 31.078 10.797 1 81.12 415 VAL A C 1
ATOM 3298 O O . VAL A 1 415 ? -8.438 31.328 9.586 1 81.12 415 VAL A O 1
ATOM 3301 N N . ASP A 1 416 ? -7.492 31.281 11.594 1 76.56 416 ASP A N 1
ATOM 3302 C CA . ASP A 1 416 ? -6.316 32 11.133 1 76.56 416 ASP A CA 1
ATOM 3303 C C . ASP A 1 416 ? -5.473 31.156 10.195 1 76.56 416 ASP A C 1
ATOM 3305 O O . ASP A 1 416 ? -4.891 31.672 9.234 1 76.56 416 ASP A O 1
ATOM 3309 N N . VAL A 1 417 ? -5.391 29.922 10.516 1 76.44 417 VAL A N 1
ATOM 3310 C CA . VAL A 1 417 ? -4.496 29.047 9.766 1 76.44 417 VAL A CA 1
ATOM 3311 C C . VAL A 1 417 ? -5.195 28.547 8.508 1 76.44 417 VAL A C 1
ATOM 3313 O O . VAL A 1 417 ? -4.57 28.422 7.449 1 76.44 417 VAL A O 1
ATOM 3316 N N . GLY A 1 418 ? -6.41 28.234 8.555 1 75.44 418 GLY A N 1
ATOM 3317 C CA . GLY A 1 418 ? -7.098 27.594 7.445 1 75.44 418 GLY A CA 1
ATOM 3318 C C . GLY A 1 418 ? -8.07 28.516 6.738 1 75.44 418 GLY A C 1
ATOM 3319 O O . GLY A 1 418 ? -8.523 28.219 5.629 1 75.44 418 GLY A O 1
ATOM 3320 N N . GLY A 1 419 ? -8.359 29.609 7.34 1 74.94 419 GLY A N 1
ATOM 3321 C CA . GLY A 1 419 ? -9.359 30.5 6.777 1 74.94 419 GLY A CA 1
ATOM 3322 C C . GLY A 1 419 ? -10.773 30.109 7.148 1 74.94 419 GLY A C 1
ATOM 3323 O O . GLY A 1 419 ? -11 29.078 7.781 1 74.94 419 GLY A O 1
ATOM 3324 N N . THR A 1 420 ? -11.688 30.891 6.758 1 77.31 420 THR A N 1
ATOM 3325 C CA . THR A 1 420 ? -13.086 30.703 7.133 1 77.31 420 THR A CA 1
ATOM 3326 C C . THR A 1 420 ? -13.711 29.547 6.348 1 77.31 420 THR A C 1
ATOM 3328 O O . THR A 1 420 ? -14.727 28.984 6.762 1 77.31 420 THR A O 1
ATOM 3331 N N . GLU A 1 421 ? -13.07 29.219 5.328 1 75.31 421 GLU A N 1
ATOM 3332 C CA . GLU A 1 421 ? -13.648 28.172 4.484 1 75.31 421 GLU A CA 1
ATOM 3333 C C . GLU A 1 421 ? -13.031 26.812 4.789 1 75.31 421 GLU A C 1
ATOM 3335 O O . GLU A 1 421 ? -13.281 25.844 4.078 1 75.31 421 GLU A O 1
ATOM 3340 N N . SER A 1 422 ? -12.312 26.75 5.812 1 78.88 422 SER A N 1
ATOM 3341 C CA . SER A 1 422 ? -11.656 25.5 6.195 1 78.88 422 SER A CA 1
ATOM 3342 C C . SER A 1 422 ? -12.68 24.422 6.562 1 78.88 422 SER A C 1
ATOM 3344 O O . SER A 1 422 ? -13.586 24.672 7.355 1 78.88 422 SER A O 1
ATOM 3346 N N . GLN A 1 423 ? -12.539 23.266 6.016 1 81.75 423 GLN A N 1
ATOM 3347 C CA . GLN A 1 423 ? -13.43 22.156 6.34 1 81.75 423 GLN A CA 1
ATOM 3348 C C . GLN A 1 423 ? -13.227 21.688 7.777 1 81.75 423 GLN A C 1
ATOM 3350 O O . GLN A 1 423 ? -14.172 21.266 8.438 1 81.75 423 GLN A O 1
ATOM 3355 N N . PHE A 1 424 ? -12.039 21.797 8.211 1 85.44 424 PHE A N 1
ATOM 3356 C CA . PHE A 1 424 ? -11.75 21.406 9.586 1 85.44 424 PHE A CA 1
ATOM 3357 C C . PHE A 1 424 ? -12.461 22.328 10.57 1 85.44 424 PHE A C 1
ATOM 3359 O O . PHE A 1 424 ? -13 21.875 11.578 1 85.44 424 PHE A O 1
ATOM 3366 N N . LEU A 1 425 ? -12.461 23.609 10.195 1 87.88 425 LEU A N 1
ATOM 3367 C CA . LEU A 1 425 ? -13.156 24.594 11.031 1 87.88 425 LEU A CA 1
ATOM 3368 C C . LEU A 1 425 ? -14.648 24.297 11.07 1 87.88 425 LEU A C 1
ATOM 3370 O O . LEU A 1 425 ? -15.266 24.328 12.141 1 87.88 425 LEU A O 1
ATOM 3374 N N . ALA A 1 426 ? -15.141 24.031 9.945 1 89.38 426 ALA A N 1
ATOM 3375 C CA . ALA A 1 426 ? -16.578 23.75 9.844 1 89.38 426 ALA A CA 1
ATOM 3376 C C . ALA A 1 426 ? -16.953 22.531 10.672 1 89.38 426 ALA A C 1
ATOM 3378 O O . ALA A 1 426 ? -17.969 22.547 11.375 1 89.38 426 ALA A O 1
ATOM 3379 N N . THR A 1 427 ? -16.172 21.531 10.586 1 89.38 427 THR A N 1
ATOM 3380 C CA . THR A 1 427 ? -16.422 20.297 11.328 1 89.38 427 THR A CA 1
ATOM 3381 C C . THR A 1 427 ? -16.344 20.547 12.828 1 89.38 427 THR A C 1
ATOM 3383 O O . THR A 1 427 ? -17.188 20.062 13.594 1 89.38 427 THR A O 1
ATOM 3386 N N . LEU A 1 428 ? -15.344 21.312 13.242 1 92.19 428 LEU A N 1
ATOM 3387 C CA . LEU A 1 428 ? -15.172 21.594 14.656 1 92.19 428 LEU A CA 1
ATOM 3388 C C . LEU A 1 428 ? -16.359 22.391 15.195 1 92.19 428 LEU A C 1
ATOM 3390 O O . LEU A 1 428 ? -16.906 22.078 16.25 1 92.19 428 LEU A O 1
ATOM 3394 N N . ARG A 1 429 ? -16.734 23.344 14.438 1 91.19 429 ARG A N 1
ATOM 3395 C CA . ARG A 1 429 ? -17.828 24.203 14.867 1 91.19 429 ARG A CA 1
ATOM 3396 C C . ARG A 1 429 ? -19.141 23.422 14.93 1 91.19 429 ARG A C 1
ATOM 3398 O O . ARG A 1 429 ? -19.953 23.625 15.836 1 91.19 429 ARG A O 1
ATOM 3405 N N . LYS A 1 430 ? -19.328 22.609 13.984 1 91.12 430 LYS A N 1
ATOM 3406 C CA . LYS A 1 430 ? -20.516 21.75 14.008 1 91.12 430 LYS A CA 1
ATOM 3407 C C . LYS A 1 430 ? -20.547 20.891 15.266 1 91.12 430 LYS A C 1
ATOM 3409 O O . LYS A 1 430 ? -21.578 20.797 15.938 1 91.12 430 LYS A O 1
ATOM 3414 N N . ARG A 1 431 ? -19.469 20.312 15.594 1 90.19 431 ARG A N 1
ATOM 3415 C CA . ARG A 1 431 ? -19.375 19.469 16.781 1 90.19 431 ARG A CA 1
ATOM 3416 C C . ARG A 1 431 ? -19.547 20.297 18.062 1 90.19 431 ARG A C 1
ATOM 3418 O O . ARG A 1 431 ? -20.156 19.828 19.031 1 90.19 431 ARG A O 1
ATOM 3425 N N . MET A 1 432 ? -18.984 21.453 18.078 1 90.44 432 MET A N 1
ATOM 3426 C CA . MET A 1 432 ? -19.109 22.344 19.219 1 90.44 432 MET A CA 1
ATOM 3427 C C . MET A 1 432 ? -20.562 22.719 19.469 1 90.44 432 MET A C 1
ATOM 3429 O O . MET A 1 432 ? -21.031 22.719 20.609 1 90.44 432 MET A O 1
ATOM 3433 N N . VAL A 1 433 ? -21.266 22.922 18.406 1 88.5 433 VAL A N 1
ATOM 3434 C CA . VAL A 1 433 ? -22.688 23.281 18.5 1 88.5 433 VAL A CA 1
ATOM 3435 C C . VAL A 1 433 ? -23.484 22.078 19 1 88.5 433 VAL A C 1
ATOM 3437 O O . VAL A 1 433 ? -24.344 22.219 19.875 1 88.5 433 VAL A O 1
ATOM 3440 N N . GLU A 1 434 ? -23.156 20.953 18.469 1 85.12 434 GLU A N 1
ATOM 3441 C CA . GLU A 1 434 ? -23.859 19.734 18.859 1 85.12 434 GLU A CA 1
ATOM 3442 C C . GLU A 1 434 ? -23.594 19.406 20.328 1 85.12 434 GLU A C 1
ATOM 3444 O O . GLU A 1 434 ? -24.422 18.797 21 1 85.12 434 GLU A O 1
ATOM 3449 N N . SER A 1 435 ? -22.484 19.844 20.812 1 81.94 435 SER A N 1
ATOM 3450 C CA . SER A 1 435 ? -22.078 19.531 22.188 1 81.94 435 SER A CA 1
ATOM 3451 C C . SER A 1 435 ? -22.469 20.656 23.141 1 81.94 435 SER A C 1
ATOM 3453 O O . SER A 1 435 ? -22.094 20.641 24.312 1 81.94 435 SER A O 1
ATOM 3455 N N . GLN A 1 436 ? -23.188 21.641 22.641 1 78.25 436 GLN A N 1
ATOM 3456 C CA . GLN A 1 436 ? -23.688 22.781 23.406 1 78.25 436 GLN A CA 1
ATOM 3457 C C . GLN A 1 436 ? -22.531 23.609 23.969 1 78.25 436 GLN A C 1
ATOM 3459 O O . GLN A 1 436 ? -22.547 24 25.141 1 78.25 436 GLN A O 1
ATOM 3464 N N . LEU A 1 437 ? -21.469 23.547 23.281 1 76 437 LEU A N 1
ATOM 3465 C CA . LEU A 1 437 ? -20.328 24.422 23.562 1 76 437 LEU A CA 1
ATOM 3466 C C . LEU A 1 437 ? -20.125 25.438 22.438 1 76 437 LEU A C 1
ATOM 3468 O O . LEU A 1 437 ? -19.094 25.438 21.766 1 76 437 LEU A O 1
ATOM 3472 N N . PRO A 1 438 ? -21.141 26.266 22.156 1 69.44 438 PRO A N 1
ATOM 3473 C CA . PRO A 1 438 ? -21.094 27.125 20.969 1 69.44 438 PRO A CA 1
ATOM 3474 C C . PRO A 1 438 ? -19.953 28.141 21 1 69.44 438 PRO A C 1
ATOM 3476 O O . PRO A 1 438 ? -19.391 28.406 22.078 1 69.44 438 PRO A O 1
ATOM 3479 N N . VAL A 1 439 ? -19.469 28.594 19.797 1 66.56 439 VAL A N 1
ATOM 3480 C CA . VAL A 1 439 ? -18.406 29.578 19.625 1 66.56 439 VAL A CA 1
ATOM 3481 C C . VAL A 1 439 ? -18.703 30.828 20.438 1 66.56 439 VAL A C 1
ATOM 3483 O O . VAL A 1 439 ? -19.859 31.266 20.516 1 66.56 439 VAL A O 1
ATOM 3486 N N . GLN A 1 440 ? -17.953 31 21.5 1 53.5 440 GLN A N 1
ATOM 3487 C CA . GLN A 1 440 ? -18.172 32.188 22.312 1 53.5 440 GLN A CA 1
ATOM 3488 C C . GLN A 1 440 ? -18.406 33.406 21.438 1 53.5 440 GLN A C 1
ATOM 3490 O O . GLN A 1 440 ? -17.562 33.75 20.594 1 53.5 440 GLN A O 1
ATOM 3495 N N . ASN A 1 441 ? -19.484 33.656 20.938 1 43.94 441 ASN A N 1
ATOM 3496 C CA . ASN A 1 441 ? -19.594 35.062 20.531 1 43.94 441 ASN A CA 1
ATOM 3497 C C . ASN A 1 441 ? -18.75 35.969 21.406 1 43.94 441 ASN A C 1
ATOM 3499 O O . ASN A 1 441 ? -18.312 35.562 22.484 1 43.94 441 ASN A O 1
ATOM 3503 N N . THR A 1 442 ? -18.812 37.406 21.344 1 35.69 442 THR A N 1
ATOM 3504 C CA . THR A 1 442 ? -18.141 38.406 22.172 1 35.69 442 THR A CA 1
ATOM 3505 C C . THR A 1 442 ? -18.109 37.969 23.625 1 35.69 442 THR A C 1
ATOM 3507 O O . THR A 1 442 ? -18.906 37.156 24.047 1 35.69 442 THR A O 1
ATOM 3510 N N . LEU A 1 443 ? -17.453 38.906 24.656 1 35 443 LEU A N 1
ATOM 3511 C CA . LEU A 1 443 ? -17.156 39.281 26.047 1 35 443 LEU A CA 1
ATOM 3512 C C . LEU A 1 443 ? -18.344 38.938 26.953 1 35 443 LEU A C 1
ATOM 3514 O O . LEU A 1 443 ? -18.234 39.031 28.172 1 35 443 LEU A O 1
ATOM 3518 N N . GLU A 1 444 ? -19.547 38.906 26.531 1 36.53 444 GLU A N 1
ATOM 3519 C CA . GLU A 1 444 ? -20.656 39.125 27.453 1 36.53 444 GLU A CA 1
ATOM 3520 C C . GLU A 1 444 ? -20.984 37.844 28.234 1 36.53 444 GLU A C 1
ATOM 3522 O O . GLU A 1 444 ? -21.344 37.906 29.406 1 36.53 444 GLU A O 1
ATOM 3527 N N . ASN A 1 445 ? -20.891 36.719 27.641 1 36.09 445 ASN A N 1
ATOM 3528 C CA . ASN A 1 445 ? -21.438 35.625 28.422 1 36.09 445 ASN A CA 1
ATOM 3529 C C . ASN A 1 445 ? -20.406 35.031 29.391 1 36.09 445 ASN A C 1
ATOM 3531 O O . ASN A 1 445 ? -20.688 34.125 30.141 1 36.09 445 ASN A O 1
ATOM 3535 N N . ASP A 1 446 ? -19.172 35.125 29.172 1 35.12 446 ASP A N 1
ATOM 3536 C CA . ASP A 1 446 ? -18.25 34.75 30.234 1 35.12 446 ASP A CA 1
ATOM 3537 C C . ASP A 1 446 ? -18.562 35.5 31.531 1 35.12 446 ASP A C 1
ATOM 3539 O O . ASP A 1 446 ? -18.156 35.062 32.625 1 35.12 446 ASP A O 1
ATOM 3543 N N . LEU A 1 447 ? -19.141 36.688 31.484 1 35.28 447 LEU A N 1
ATOM 3544 C CA . LEU A 1 447 ? -19.562 37.469 32.656 1 35.28 447 LEU A CA 1
ATOM 3545 C C . LEU A 1 447 ? -20.734 36.781 33.344 1 35.28 447 LEU A C 1
ATOM 3547 O O . LEU A 1 447 ? -20.859 36.875 34.562 1 35.28 447 LEU A O 1
ATOM 3551 N N . GLN A 1 448 ? -21.672 36.188 32.656 1 36.41 448 GLN A N 1
ATOM 3552 C CA . GLN A 1 448 ? -22.844 35.656 33.344 1 36.41 448 GLN A CA 1
ATOM 3553 C C . GLN A 1 448 ? -22.516 34.344 34.062 1 36.41 448 GLN A C 1
ATOM 3555 O O . GLN A 1 448 ? -23.109 34.031 35.094 1 36.41 448 GLN A O 1
ATOM 3560 N N . LEU A 1 449 ? -21.672 33.5 33.531 1 36.03 449 LEU A N 1
ATOM 3561 C CA . LEU A 1 449 ? -21.375 32.281 34.281 1 36.03 449 LEU A CA 1
ATOM 3562 C C . LEU A 1 449 ? -20.547 32.594 35.531 1 36.03 449 LEU A C 1
ATOM 3564 O O . LEU A 1 449 ? -20.734 32 36.562 1 36.03 449 LEU A O 1
ATOM 3568 N N . SER A 1 450 ? -19.688 33.594 35.469 1 35.69 450 SER A N 1
ATOM 3569 C CA . SER A 1 450 ? -19.062 34.031 36.719 1 35.69 450 SER A CA 1
ATOM 3570 C C . SER A 1 450 ? -20.109 34.594 37.688 1 35.69 450 SER A C 1
ATOM 3572 O O . SER A 1 450 ? -19.938 34.531 38.906 1 35.69 450 SER A O 1
ATOM 3574 N N . ARG A 1 451 ? -21.188 35.219 37.156 1 39.91 451 ARG A N 1
ATOM 3575 C CA . ARG A 1 451 ? -22.203 35.812 38.031 1 39.91 451 ARG A CA 1
ATOM 3576 C C . ARG A 1 451 ? -23.078 34.75 38.688 1 39.91 451 ARG A C 1
ATOM 3578 O O . ARG A 1 451 ? -23.469 34.875 39.844 1 39.91 451 ARG A O 1
ATOM 3585 N N . HIS A 1 452 ? -23.406 33.656 37.938 1 39.41 452 HIS A N 1
ATOM 3586 C CA . HIS A 1 452 ? -24.281 32.688 38.562 1 39.41 452 HIS A CA 1
ATOM 3587 C C . HIS A 1 452 ? -23.531 31.875 39.625 1 39.41 452 HIS A C 1
ATOM 3589 O O . HIS A 1 452 ? -24.141 31.375 40.562 1 39.41 452 HIS A O 1
ATOM 3595 N N . LEU A 1 453 ? -22.25 31.656 39.438 1 37.53 453 LEU A N 1
ATOM 3596 C CA . LEU A 1 453 ? -21.516 30.969 40.5 1 37.53 453 LEU A CA 1
ATOM 3597 C C . LEU A 1 453 ? -21.344 31.891 41.719 1 37.53 453 LEU A C 1
ATOM 3599 O O . LEU A 1 453 ? -21.203 31.406 42.844 1 37.53 453 LEU A O 1
ATOM 3603 N N . GLU A 1 454 ? -21.234 33.219 41.469 1 38.59 454 GLU A N 1
ATOM 3604 C CA . GLU A 1 454 ? -21.172 34.094 42.656 1 38.59 454 GLU A CA 1
ATOM 3605 C C . GLU A 1 454 ? -22.5 34.156 43.375 1 38.59 454 GLU A C 1
ATOM 3607 O O . GLU A 1 454 ? -22.547 34.344 44.594 1 38.59 454 GLU A O 1
ATOM 3612 N N . THR A 1 455 ? -23.625 34.125 42.594 1 40.5 455 THR A N 1
ATOM 3613 C CA . THR A 1 455 ? -24.891 34.344 43.281 1 40.5 455 THR A CA 1
ATOM 3614 C C . THR A 1 455 ? -25.234 33.125 44.156 1 40.5 455 THR A C 1
ATOM 3616 O O . THR A 1 455 ? -25.984 33.25 45.125 1 40.5 455 THR A O 1
ATOM 3619 N N . ASP A 1 456 ? -24.859 31.906 43.75 1 39.38 456 ASP A N 1
ATOM 3620 C CA . ASP A 1 456 ? -25.344 30.828 44.594 1 39.38 456 ASP A CA 1
ATOM 3621 C C . ASP A 1 456 ? -24.562 30.781 45.906 1 39.38 456 ASP A C 1
ATOM 3623 O O . ASP A 1 456 ? -24.859 29.953 46.781 1 39.38 456 ASP A O 1
ATOM 3627 N N . GLY A 1 457 ? -23.328 31.391 45.938 1 35.62 457 GLY A N 1
ATOM 3628 C CA . GLY A 1 457 ? -22.656 31.328 47.219 1 35.62 457 GLY A CA 1
ATOM 3629 C C . GLY A 1 457 ? -23.281 32.219 48.281 1 35.62 457 GLY A C 1
ATOM 3630 O O . GLY A 1 457 ? -22.922 32.156 49.438 1 35.62 457 GLY A O 1
ATOM 3631 N N . ASN A 1 458 ? -23.719 33.406 47.812 1 35.75 458 ASN A N 1
ATOM 3632 C CA . ASN A 1 458 ? -24.016 34.344 48.875 1 35.75 458 ASN A CA 1
ATOM 3633 C C . ASN A 1 458 ? -25.375 34.062 49.531 1 35.75 458 ASN A C 1
ATOM 3635 O O . ASN A 1 458 ? -25.953 34.938 50.156 1 35.75 458 ASN A O 1
ATOM 3639 N N . LYS A 1 459 ? -26.203 33.156 48.938 1 35.66 459 LYS A N 1
ATOM 3640 C CA . LYS A 1 459 ? -27.438 33.094 49.719 1 35.66 459 LYS A CA 1
ATOM 3641 C C . LYS A 1 459 ? -27.203 32.5 51.094 1 35.66 459 LYS A C 1
ATOM 3643 O O . LYS A 1 459 ? -27.109 31.281 51.25 1 35.66 459 LYS A O 1
ATOM 3648 N N . LYS A 1 460 ? -26.375 33.219 51.938 1 34.66 460 LYS A N 1
ATOM 3649 C CA . LYS A 1 460 ? -26.391 32.938 53.375 1 34.66 460 LYS A CA 1
ATOM 3650 C C . LYS A 1 460 ? -27.812 32.969 53.938 1 34.66 460 LYS A C 1
ATOM 3652 O O . LYS A 1 460 ? -28.531 33.969 53.719 1 34.66 460 LYS A O 1
ATOM 3657 N N . PRO A 1 461 ? -28.484 31.797 54.25 1 31.88 461 PRO A N 1
ATOM 3658 C CA . PRO A 1 461 ? -29.75 31.844 54.969 1 31.88 461 PRO A CA 1
ATOM 3659 C C . PRO A 1 461 ? -29.688 32.688 56.25 1 31.88 461 PRO A C 1
ATOM 3661 O O . PRO A 1 461 ? -28.812 32.469 57.094 1 31.88 461 PRO A O 1
ATOM 3664 N N . MET A 1 462 ? -29.875 33.969 56.188 1 27.8 462 MET A N 1
ATOM 3665 C CA . MET A 1 462 ? -29.953 34.906 57.312 1 27.8 462 MET A CA 1
ATOM 3666 C C . MET A 1 462 ? -30.984 34.469 58.312 1 27.8 462 MET A C 1
ATOM 3668 O O . MET A 1 462 ? -32.094 35 58.375 1 27.8 462 MET A O 1
ATOM 3672 N N . ASP A 1 463 ? -31.406 33.219 58.5 1 29.28 463 ASP A N 1
ATOM 3673 C CA . ASP A 1 463 ? -32.5 32.969 59.438 1 29.28 463 ASP A CA 1
ATOM 3674 C C . ASP A 1 463 ? -32.062 33.312 60.875 1 29.28 463 ASP A C 1
ATOM 3676 O O . ASP A 1 463 ? -31.344 32.531 61.5 1 29.28 463 ASP A O 1
ATOM 3680 N N . GLY A 1 464 ? -31.469 34.469 61.125 1 26.02 464 GLY A N 1
ATOM 3681 C CA . GLY A 1 464 ? -31.219 34.812 62.531 1 26.02 464 GLY A CA 1
ATOM 3682 C C . GLY A 1 464 ? -32.469 34.812 63.375 1 26.02 464 GLY A C 1
ATOM 3683 O O . GLY A 1 464 ? -33.562 35.125 62.906 1 26.02 464 GLY A O 1
ATOM 3684 N N . PRO A 1 465 ? -32.594 33.781 64.375 1 30.56 465 PRO A N 1
ATOM 3685 C CA . PRO A 1 465 ? -33.688 33.688 65.312 1 30.56 465 PRO A CA 1
ATOM 3686 C C . PRO A 1 465 ? -34 35 66 1 30.56 465 PRO A C 1
ATOM 3688 O O . PRO A 1 465 ? -33.094 35.781 66.25 1 30.56 465 PRO A O 1
ATOM 3691 N N . GLY A 1 466 ? -35.062 35.75 65.625 1 28.61 466 GLY A N 1
ATOM 3692 C CA . GLY A 1 466 ? -35.562 36.938 66.312 1 28.61 466 GLY A CA 1
ATOM 3693 C C . GLY A 1 466 ? -35.656 36.75 67.812 1 28.61 466 GLY A C 1
ATOM 3694 O O . GLY A 1 466 ? -35.75 35.594 68.312 1 28.61 466 GLY A O 1
ATOM 3695 N N . PRO A 1 467 ? -34.969 37.625 68.625 1 30.05 467 PRO A N 1
ATOM 3696 C CA . PRO A 1 467 ? -34.875 37.625 70.125 1 30.05 467 PRO A CA 1
ATOM 3697 C C . PRO A 1 467 ? -36.219 37.406 70.812 1 30.05 467 PRO A C 1
ATOM 3699 O O . PRO A 1 467 ? -37.25 37.906 70.312 1 30.05 467 PRO A O 1
ATOM 3702 N N . VAL A 1 468 ? -36.562 36.125 71.188 1 26.81 468 VAL A N 1
ATOM 3703 C CA . VAL A 1 468 ? -37.719 35.875 72.062 1 26.81 468 VAL A CA 1
ATOM 3704 C C . VAL A 1 468 ? -37.656 36.781 73.312 1 26.81 468 VAL A C 1
ATOM 3706 O O . VAL A 1 468 ? -36.656 36.812 74 1 26.81 468 VAL A O 1
ATOM 3709 N N . SER A 1 469 ? -38.25 38.062 73.125 1 24.91 469 SER A N 1
ATOM 3710 C CA . SER A 1 469 ? -38.531 38.969 74.25 1 24.91 469 SER A CA 1
ATOM 3711 C C . SER A 1 469 ? -39.281 38.25 75.375 1 24.91 469 SER A C 1
ATOM 3713 O O . SER A 1 469 ? -40.375 37.688 75.125 1 24.91 469 SER A O 1
ATOM 3715 N N . ASN A 1 470 ? -38.594 37.562 76.25 1 24.7 470 ASN A N 1
ATOM 3716 C CA . ASN A 1 470 ? -39.094 37.125 77.5 1 24.7 470 ASN A CA 1
ATOM 3717 C C . ASN A 1 470 ? -39.781 38.25 78.25 1 24.7 470 ASN A C 1
ATOM 3719 O O . ASN A 1 470 ? -39.188 39.281 78.625 1 24.7 470 ASN A O 1
ATOM 3723 N N . GLU A 1 471 ? -41.094 38.531 77.875 1 20.03 471 GLU A N 1
ATOM 3724 C CA . GLU A 1 471 ? -42 38.844 79 1 20.03 471 GLU A CA 1
ATOM 3725 C C . GLU A 1 471 ? -42.25 37.594 79.875 1 20.03 471 GLU A C 1
ATOM 3727 O O . GLU A 1 471 ? -42.375 36.5 79.312 1 20.03 471 GLU A O 1
ATOM 3732 N N . MET B 1 1 ? 32.656 -23.703 3.859 1 36.16 1 MET B N 1
ATOM 3733 C CA . MET B 1 1 ? 33.062 -22.609 2.975 1 36.16 1 MET B CA 1
ATOM 3734 C C . MET B 1 1 ? 32.062 -22.438 1.834 1 36.16 1 MET B C 1
ATOM 3736 O O . MET B 1 1 ? 31.625 -21.312 1.567 1 36.16 1 MET B O 1
ATOM 3740 N N . LYS B 1 2 ? 31.594 -23.594 1.221 1 45.78 2 LYS B N 1
ATOM 3741 C CA . LYS B 1 2 ? 30.844 -23.562 -0.03 1 45.78 2 LYS B CA 1
ATOM 3742 C C . LYS B 1 2 ? 29.375 -23.203 0.219 1 45.78 2 LYS B C 1
ATOM 3744 O O . LYS B 1 2 ? 28.781 -22.453 -0.544 1 45.78 2 LYS B O 1
ATOM 3749 N N . ILE B 1 3 ? 28.906 -23.703 1.328 1 44.91 3 ILE B N 1
ATOM 3750 C CA . ILE B 1 3 ? 27.531 -23.375 1.679 1 44.91 3 ILE B CA 1
ATOM 3751 C C . ILE B 1 3 ? 27.438 -21.891 2.031 1 44.91 3 ILE B C 1
ATOM 3753 O O . ILE B 1 3 ? 26.469 -21.203 1.66 1 44.91 3 ILE B O 1
ATOM 3757 N N . GLU B 1 4 ? 28.422 -21.469 2.701 1 54.84 4 GLU B N 1
ATOM 3758 C CA . GLU B 1 4 ? 28.469 -20.047 3.018 1 54.84 4 GLU B CA 1
ATOM 3759 C C . GLU B 1 4 ? 28.516 -19.203 1.75 1 54.84 4 GLU B C 1
ATOM 3761 O O . GLU B 1 4 ? 27.891 -18.156 1.673 1 54.84 4 GLU B O 1
ATOM 3766 N N . GLN B 1 5 ? 29.344 -19.672 0.773 1 48.69 5 GLN B N 1
ATOM 3767 C CA . GLN B 1 5 ? 29.406 -18.984 -0.509 1 48.69 5 GLN B CA 1
ATOM 3768 C C . GLN B 1 5 ? 28.062 -19 -1.213 1 48.69 5 GLN B C 1
ATOM 3770 O O . GLN B 1 5 ? 27.656 -18 -1.817 1 48.69 5 GLN B O 1
ATOM 3775 N N . PHE B 1 6 ? 27.516 -20.016 -0.964 1 49.16 6 PHE B N 1
ATOM 3776 C CA . PHE B 1 6 ? 26.188 -20.188 -1.534 1 49.16 6 PHE B CA 1
ATOM 3777 C C . PHE B 1 6 ? 25.203 -19.203 -0.914 1 49.16 6 PHE B C 1
ATOM 3779 O O . PHE B 1 6 ? 24.438 -18.562 -1.627 1 49.16 6 PHE B O 1
ATOM 3786 N N . GLN B 1 7 ? 25.25 -19.172 0.282 1 54.59 7 GLN B N 1
ATOM 3787 C CA . GLN B 1 7 ? 24.375 -18.25 0.997 1 54.59 7 GLN B CA 1
ATOM 3788 C C . GLN B 1 7 ? 24.672 -16.797 0.592 1 54.59 7 GLN B C 1
ATOM 3790 O O . GLN B 1 7 ? 23.75 -15.992 0.446 1 54.59 7 GLN B O 1
ATOM 3795 N N . ARG B 1 8 ? 25.844 -16.594 0.264 1 56.81 8 ARG B N 1
ATOM 3796 C CA . ARG B 1 8 ? 26.25 -15.266 -0.192 1 56.81 8 ARG B CA 1
ATOM 3797 C C . ARG B 1 8 ? 25.75 -15 -1.604 1 56.81 8 ARG B C 1
ATOM 3799 O O . ARG B 1 8 ? 25.312 -13.883 -1.91 1 56.81 8 ARG B O 1
ATOM 3806 N N . MET B 1 9 ? 25.859 -16 -2.389 1 48.22 9 MET B N 1
ATOM 3807 C CA . MET B 1 9 ? 25.406 -15.898 -3.771 1 48.22 9 MET B CA 1
ATOM 3808 C C . MET B 1 9 ? 23.891 -15.703 -3.834 1 48.22 9 MET B C 1
ATOM 3810 O O . MET B 1 9 ? 23.391 -14.906 -4.629 1 48.22 9 MET B O 1
ATOM 3814 N N . LEU B 1 10 ? 23.328 -16.5 -3.043 1 48.53 10 LEU B N 1
ATOM 3815 C CA . LEU B 1 10 ? 21.875 -16.391 -3.008 1 48.53 10 LEU B CA 1
ATOM 3816 C C . LEU B 1 10 ? 21.438 -15 -2.525 1 48.53 10 LEU B C 1
ATOM 3818 O O . LEU B 1 10 ? 20.469 -14.438 -3.039 1 48.53 10 LEU B O 1
ATOM 3822 N N . LYS B 1 11 ? 22.219 -14.625 -1.597 1 52.09 11 LYS B N 1
ATOM 3823 C CA . LYS B 1 11 ? 21.953 -13.273 -1.114 1 52.09 11 LYS B CA 1
ATOM 3824 C C . LYS B 1 11 ? 22.188 -12.242 -2.217 1 52.09 11 LYS B C 1
ATOM 3826 O O . LYS B 1 11 ? 21.438 -11.273 -2.334 1 52.09 11 LYS B O 1
ATOM 3831 N N . ALA B 1 12 ? 23.156 -12.539 -3.029 1 46.31 12 ALA B N 1
ATOM 3832 C CA . ALA B 1 12 ? 23.5 -11.648 -4.141 1 46.31 12 ALA B CA 1
ATOM 3833 C C . ALA B 1 12 ? 22.453 -11.758 -5.258 1 46.31 12 ALA B C 1
ATOM 3835 O O . ALA B 1 12 ? 22.094 -10.75 -5.875 1 46.31 12 ALA B O 1
ATOM 3836 N N . THR B 1 13 ? 22.172 -13 -5.473 1 43.19 13 THR B N 1
ATOM 3837 C CA . THR B 1 13 ? 21.203 -13.242 -6.535 1 43.19 13 THR B CA 1
ATOM 3838 C C . THR B 1 13 ? 19.797 -12.812 -6.102 1 43.19 13 THR B C 1
ATOM 3840 O O . THR B 1 13 ? 18.984 -12.422 -6.938 1 43.19 13 THR B O 1
ATOM 3843 N N . SER B 1 14 ? 19.609 -13.133 -4.91 1 42.84 14 SER B N 1
ATOM 3844 C CA . SER B 1 14 ? 18.312 -12.656 -4.434 1 42.84 14 SER B CA 1
ATOM 3845 C C . SER B 1 14 ? 18.156 -11.164 -4.664 1 42.84 14 SER B C 1
ATOM 3847 O O . SER B 1 14 ? 17.031 -10.68 -4.883 1 42.84 14 SER B O 1
ATOM 3849 N N . ASP B 1 15 ? 19.312 -10.484 -4.68 1 44.03 15 ASP B N 1
ATOM 3850 C CA . ASP B 1 15 ? 19.312 -9.055 -4.961 1 44.03 15 ASP B CA 1
ATOM 3851 C C . ASP B 1 15 ? 18.969 -8.781 -6.422 1 44.03 15 ASP B C 1
ATOM 3853 O O . ASP B 1 15 ? 18.391 -7.746 -6.746 1 44.03 15 ASP B O 1
ATOM 3857 N N . GLN B 1 16 ? 19.5 -9.695 -7.316 1 36.81 16 GLN B N 1
ATOM 3858 C CA . GLN B 1 16 ? 19.328 -9.516 -8.758 1 36.81 16 GLN B CA 1
ATOM 3859 C C . GLN B 1 16 ? 17.969 -10.039 -9.219 1 36.81 16 GLN B C 1
ATOM 3861 O O . GLN B 1 16 ? 17.625 -9.914 -10.398 1 36.81 16 GLN B O 1
ATOM 3866 N N . GLN B 1 17 ? 17.438 -10.75 -8.484 1 37.16 17 GLN B N 1
ATOM 3867 C CA . GLN B 1 17 ? 16.328 -11.531 -9.016 1 37.16 17 GLN B CA 1
ATOM 3868 C C . GLN B 1 17 ? 15.172 -10.633 -9.445 1 37.16 17 GLN B C 1
ATOM 3870 O O . GLN B 1 17 ? 14 -11.016 -9.336 1 37.16 17 GLN B O 1
ATOM 3875 N N . SER B 1 18 ? 15.375 -9.398 -9.484 1 37.34 18 SER B N 1
ATOM 3876 C CA . SER B 1 18 ? 14.312 -8.766 -10.258 1 37.34 18 SER B CA 1
ATOM 3877 C C . SER B 1 18 ? 14.281 -9.289 -11.688 1 37.34 18 SER B C 1
ATOM 3879 O O . SER B 1 18 ? 15.32 -9.352 -12.352 1 37.34 18 SER B O 1
ATOM 3881 N N . LEU B 1 19 ? 13.516 -10.258 -12.062 1 34.75 19 LEU B N 1
ATOM 3882 C CA . LEU B 1 19 ? 13.414 -10.727 -13.445 1 34.75 19 LEU B CA 1
ATOM 3883 C C . LEU B 1 19 ? 13.695 -9.586 -14.422 1 34.75 19 LEU B C 1
ATOM 3885 O O . LEU B 1 19 ? 13 -8.57 -14.406 1 34.75 19 LEU B O 1
ATOM 3889 N N . PRO B 1 20 ? 14.898 -9.539 -14.914 1 32.09 20 PRO B N 1
ATOM 3890 C CA . PRO B 1 20 ? 15.07 -8.555 -15.992 1 32.09 20 PRO B CA 1
ATOM 3891 C C . PRO B 1 20 ? 13.984 -8.648 -17.062 1 32.09 20 PRO B C 1
ATOM 3893 O O . PRO B 1 20 ? 13.594 -9.75 -17.453 1 32.09 20 PRO B O 1
ATOM 3896 N N . THR B 1 21 ? 13.117 -7.754 -17.188 1 33.03 21 THR B N 1
ATOM 3897 C CA . THR B 1 21 ? 12.219 -7.707 -18.344 1 33.03 21 THR B CA 1
ATOM 3898 C C . THR B 1 21 ? 13.016 -7.777 -19.641 1 33.03 21 THR B C 1
ATOM 3900 O O . THR B 1 21 ? 13.82 -6.895 -19.938 1 33.03 21 THR B O 1
ATOM 3903 N N . PRO B 1 22 ? 13.477 -8.906 -20.078 1 27.36 22 PRO B N 1
ATOM 3904 C CA . PRO B 1 22 ? 14.102 -8.82 -21.406 1 27.36 22 PRO B CA 1
ATOM 3905 C C . PRO B 1 22 ? 13.297 -7.957 -22.375 1 27.36 22 PRO B C 1
ATOM 3907 O O . PRO B 1 22 ? 12.07 -7.875 -22.266 1 27.36 22 PRO B O 1
ATOM 3910 N N . PRO B 1 23 ? 13.922 -7.039 -23.109 1 28.78 23 PRO B N 1
ATOM 3911 C CA . PRO B 1 23 ? 13.242 -6.234 -24.125 1 28.78 23 PRO B CA 1
ATOM 3912 C C . PRO B 1 23 ? 12.547 -7.09 -25.188 1 28.78 23 PRO B C 1
ATOM 3914 O O . PRO B 1 23 ? 12.195 -6.586 -26.25 1 28.78 23 PRO B O 1
ATOM 3917 N N . GLU B 1 24 ? 12.609 -8.43 -25.125 1 25.66 24 GLU B N 1
ATOM 3918 C CA . GLU B 1 24 ? 12.211 -9.016 -26.406 1 25.66 24 GLU B CA 1
ATOM 3919 C C . GLU B 1 24 ? 10.82 -8.539 -26.828 1 25.66 24 GLU B C 1
ATOM 3921 O O . GLU B 1 24 ? 9.984 -8.25 -25.969 1 25.66 24 GLU B O 1
ATOM 3926 N N . GLU B 1 25 ? 10.719 -8.156 -28.203 1 29.06 25 GLU B N 1
ATOM 3927 C CA . GLU B 1 25 ? 9.633 -7.762 -29.094 1 29.06 25 GLU B CA 1
ATOM 3928 C C . GLU B 1 25 ? 8.445 -8.711 -28.969 1 29.06 25 GLU B C 1
ATOM 3930 O O . GLU B 1 25 ? 8.445 -9.797 -29.547 1 29.06 25 GLU B O 1
ATOM 3935 N N . SER B 1 26 ? 8.109 -9.25 -27.938 1 28.19 26 SER B N 1
ATOM 3936 C CA . SER B 1 26 ? 7.055 -10.258 -27.875 1 28.19 26 SER B CA 1
ATOM 3937 C C . SER B 1 26 ? 5.867 -9.867 -28.75 1 28.19 26 SER B C 1
ATOM 3939 O O . SER B 1 26 ? 5.621 -8.68 -28.984 1 28.19 26 SER B O 1
ATOM 3941 N N . VAL B 1 27 ? 5.262 -10.844 -29.422 1 27.34 27 VAL B N 1
ATOM 3942 C CA . VAL B 1 27 ? 4.211 -10.844 -30.422 1 27.34 27 VAL B CA 1
ATOM 3943 C C . VAL B 1 27 ? 2.992 -10.086 -29.906 1 27.34 27 VAL B C 1
ATOM 3945 O O . VAL B 1 27 ? 2.156 -9.625 -30.688 1 27.34 27 VAL B O 1
ATOM 3948 N N . LEU B 1 28 ? 2.732 -10.227 -28.594 1 28.91 28 LEU B N 1
ATOM 3949 C CA . LEU B 1 28 ? 1.567 -9.43 -28.219 1 28.91 28 LEU B CA 1
ATOM 3950 C C . LEU B 1 28 ? 1.858 -7.938 -28.359 1 28.91 28 LEU B C 1
ATOM 3952 O O . LEU B 1 28 ? 1.031 -7.105 -27.984 1 28.91 28 LEU B O 1
ATOM 3956 N N . GLU B 1 29 ? 3.18 -7.496 -28.578 1 30.72 29 GLU B N 1
ATOM 3957 C CA . GLU B 1 29 ? 3.689 -6.145 -28.797 1 30.72 29 GLU B CA 1
ATOM 3958 C C . GLU B 1 29 ? 2.986 -5.477 -29.969 1 30.72 29 GLU B C 1
ATOM 3960 O O . GLU B 1 29 ? 3.207 -4.293 -30.234 1 30.72 29 GLU B O 1
ATOM 3965 N N . ALA B 1 30 ? 2.682 -6.309 -30.953 1 30.55 30 ALA B N 1
ATOM 3966 C CA . ALA B 1 30 ? 2.164 -5.664 -32.156 1 30.55 30 ALA B CA 1
ATOM 3967 C C . ALA B 1 30 ? 0.981 -4.758 -31.828 1 30.55 30 ALA B C 1
ATOM 3969 O O . ALA B 1 30 ? 0.735 -3.773 -32.531 1 30.55 30 ALA B O 1
ATOM 3970 N N . ALA B 1 31 ? 0.11 -5.242 -30.969 1 29.66 31 ALA B N 1
ATOM 3971 C CA . ALA B 1 31 ? -1.158 -4.52 -30.969 1 29.66 31 ALA B CA 1
ATOM 3972 C C . ALA B 1 31 ? -1.073 -3.258 -30.109 1 29.66 31 ALA B C 1
ATOM 3974 O O . ALA B 1 31 ? -2.043 -2.502 -30.016 1 29.66 31 ALA B O 1
ATOM 3975 N N . VAL B 1 32 ? 0.036 -3.064 -29.312 1 30.67 32 VAL B N 1
ATOM 3976 C CA . VAL B 1 32 ? -0.114 -2.025 -28.297 1 30.67 32 VAL B CA 1
ATOM 3977 C C . VAL B 1 32 ? 0.266 -0.669 -28.891 1 30.67 32 VAL B C 1
ATOM 3979 O O . VAL B 1 32 ? 0.278 0.342 -28.188 1 30.67 32 VAL B O 1
ATOM 3982 N N . ASP B 1 33 ? 1.02 -0.592 -29.891 1 29.83 33 ASP B N 1
ATOM 3983 C CA . ASP B 1 33 ? 1.563 0.705 -30.281 1 29.83 33 ASP B CA 1
ATOM 3984 C C . ASP B 1 33 ? 0.446 1.707 -30.562 1 29.83 33 ASP B C 1
ATOM 3986 O O . ASP B 1 33 ? 0.681 2.75 -31.172 1 29.83 33 ASP B O 1
ATOM 3990 N N . HIS B 1 34 ? -0.807 1.24 -30.922 1 29.53 34 HIS B N 1
ATOM 3991 C CA . HIS B 1 34 ? -1.632 2.301 -31.484 1 29.53 34 HIS B CA 1
ATOM 3992 C C . HIS B 1 34 ? -1.831 3.438 -30.484 1 29.53 34 HIS B C 1
ATOM 3994 O O . HIS B 1 34 ? -2.018 3.197 -29.297 1 29.53 34 HIS B O 1
ATOM 4000 N N . GLY B 1 35 ? -1.271 4.566 -30.641 1 29.56 35 GLY B N 1
ATOM 4001 C CA . GLY B 1 35 ? -1.494 5.875 -30.047 1 29.56 35 GLY B CA 1
ATOM 4002 C C . GLY B 1 35 ? -2.9 6.051 -29.516 1 29.56 35 GLY B C 1
ATOM 4003 O O . GLY B 1 35 ? -3.877 5.723 -30.188 1 29.56 35 GLY B O 1
ATOM 4004 N N . LEU B 1 36 ? -3.066 5.863 -28.188 1 31.64 36 LEU B N 1
ATOM 4005 C CA . LEU B 1 36 ? -4.352 6.129 -27.547 1 31.64 36 LEU B CA 1
ATOM 4006 C C . LEU B 1 36 ? -4.984 7.395 -28.109 1 31.64 36 LEU B C 1
ATOM 4008 O O . LEU B 1 36 ? -4.625 8.508 -27.719 1 31.64 36 LEU B O 1
ATOM 4012 N N . SER B 1 37 ? -4.906 7.645 -29.375 1 30.94 37 SER B N 1
ATOM 4013 C CA . SER B 1 37 ? -5.844 8.672 -29.828 1 30.94 37 SER B CA 1
ATOM 4014 C C . SER B 1 37 ? -7.164 8.578 -29.062 1 30.94 37 SER B C 1
ATOM 4016 O O . SER B 1 37 ? -7.586 7.492 -28.672 1 30.94 37 SER B O 1
ATOM 4018 N N . PRO B 1 38 ? -7.609 9.625 -28.391 1 35.28 38 PRO B N 1
ATOM 4019 C CA . PRO B 1 38 ? -9 9.531 -27.938 1 35.28 38 PRO B CA 1
ATOM 4020 C C . PRO B 1 38 ? -9.891 8.758 -28.906 1 35.28 38 PRO B C 1
ATOM 4022 O O . PRO B 1 38 ? -10.281 9.297 -29.953 1 35.28 38 PRO B O 1
ATOM 4025 N N . LYS B 1 39 ? -9.406 7.668 -29.344 1 33.84 39 LYS B N 1
ATOM 4026 C CA . LYS B 1 39 ? -10.242 7 -30.344 1 33.84 39 LYS B CA 1
ATOM 4027 C C . LYS B 1 39 ? -11.719 7.172 -30.016 1 33.84 39 LYS B C 1
ATOM 4029 O O . LYS B 1 39 ? -12.086 7.422 -28.875 1 33.84 39 LYS B O 1
ATOM 4034 N N . ALA B 1 40 ? -12.547 6.617 -31.062 1 35.62 40 ALA B N 1
ATOM 4035 C CA . ALA B 1 40 ? -13.992 6.469 -31.25 1 35.62 40 ALA B CA 1
ATOM 4036 C C . ALA B 1 40 ? -14.617 5.719 -30.078 1 35.62 40 ALA B C 1
ATOM 4038 O O . ALA B 1 40 ? -13.945 4.945 -29.391 1 35.62 40 ALA B O 1
ATOM 4039 N N . GLN B 1 41 ? -15.727 6.02 -29.484 1 46.81 41 GLN B N 1
ATOM 4040 C CA . GLN B 1 41 ? -16.766 5.414 -28.656 1 46.81 41 GLN B CA 1
ATOM 4041 C C . GLN B 1 41 ? -16.797 3.898 -28.828 1 46.81 41 GLN B C 1
ATOM 4043 O O . GLN B 1 41 ? -17.359 3.4 -29.812 1 46.81 41 GLN B O 1
ATOM 4048 N N . SER B 1 42 ? -15.703 3.217 -28.719 1 54.34 42 SER B N 1
ATOM 4049 C CA . SER B 1 42 ? -15.875 1.802 -29.016 1 54.34 42 SER B CA 1
ATOM 4050 C C . SER B 1 42 ? -16.969 1.174 -28.156 1 54.34 42 SER B C 1
ATOM 4052 O O . SER B 1 42 ? -16.891 1.207 -26.938 1 54.34 42 SER B O 1
ATOM 4054 N N . ASN B 1 43 ? -18.188 1.257 -28.516 1 71.56 43 ASN B N 1
ATOM 4055 C CA . ASN B 1 43 ? -19.328 0.625 -27.875 1 71.56 43 ASN B CA 1
ATOM 4056 C C . ASN B 1 43 ? -19.281 -0.894 -28.016 1 71.56 43 ASN B C 1
ATOM 4058 O O . ASN B 1 43 ? -19.547 -1.43 -29.094 1 71.56 43 ASN B O 1
ATOM 4062 N N . ILE B 1 44 ? -18.609 -1.594 -27.078 1 88 44 ILE B N 1
ATOM 4063 C CA . ILE B 1 44 ? -18.641 -3.051 -27.031 1 88 44 ILE B CA 1
ATOM 4064 C C . ILE B 1 44 ? -20.094 -3.531 -26.953 1 88 44 ILE B C 1
ATOM 4066 O O . ILE B 1 44 ? -20.844 -3.109 -26.078 1 88 44 ILE B O 1
ATOM 4070 N N . PRO B 1 45 ? -20.438 -4.254 -27.969 1 88.44 45 PRO B N 1
ATOM 4071 C CA . PRO B 1 45 ? -21.828 -4.727 -27.984 1 88.44 45 PRO B CA 1
ATOM 4072 C C . PRO B 1 45 ? -22.172 -5.586 -26.766 1 88.44 45 PRO B C 1
ATOM 4074 O O . PRO B 1 45 ? -21.297 -6.297 -26.25 1 88.44 45 PRO B O 1
ATOM 4077 N N . MET B 1 46 ? -23.422 -5.676 -26.453 1 91.31 46 MET B N 1
ATOM 4078 C CA . MET B 1 46 ? -23.906 -6.363 -25.266 1 91.31 46 MET B CA 1
ATOM 4079 C C . MET B 1 46 ? -23.672 -7.867 -25.359 1 91.31 46 MET B C 1
ATOM 4081 O O . MET B 1 46 ? -23.391 -8.523 -24.359 1 91.31 46 MET B O 1
ATOM 4085 N N . HIS B 1 47 ? -23.734 -8.406 -26.484 1 89 47 HIS B N 1
ATOM 4086 C CA . HIS B 1 47 ? -23.609 -9.844 -26.641 1 89 47 HIS B CA 1
ATOM 4087 C C . HIS B 1 47 ? -22.188 -10.312 -26.297 1 89 47 HIS B C 1
ATOM 4089 O O . HIS B 1 47 ? -22 -11.445 -25.844 1 89 47 HIS B O 1
ATOM 4095 N N . VAL B 1 48 ? -21.203 -9.469 -26.547 1 90.38 48 VAL B N 1
ATOM 4096 C CA . VAL B 1 48 ? -19.828 -9.797 -26.203 1 90.38 48 VAL B CA 1
ATOM 4097 C C . VAL B 1 48 ? -19.688 -9.938 -24.688 1 90.38 48 VAL B C 1
ATOM 4099 O O . VAL B 1 48 ? -19.094 -10.898 -24.188 1 90.38 48 VAL B O 1
ATOM 4102 N N . TYR B 1 49 ? -20.297 -8.992 -23.953 1 93.81 49 TYR B N 1
ATOM 4103 C CA . TYR B 1 49 ? -20.297 -9.07 -22.484 1 93.81 49 TYR B CA 1
ATOM 4104 C C . TYR B 1 49 ? -20.969 -10.344 -22.016 1 93.81 49 TYR B C 1
ATOM 4106 O O . TYR B 1 49 ? -20.438 -11.062 -21.156 1 93.81 49 TYR B O 1
ATOM 4114 N N . GLU B 1 50 ? -22.094 -10.617 -22.625 1 93.12 50 GLU B N 1
ATOM 4115 C CA . GLU B 1 50 ? -22.875 -11.766 -22.188 1 93.12 50 GLU B CA 1
ATOM 4116 C C . GLU B 1 50 ? -22.125 -13.07 -22.406 1 93.12 50 GLU B C 1
ATOM 4118 O O . GLU B 1 50 ? -22.141 -13.945 -21.547 1 93.12 50 GLU B O 1
ATOM 4123 N N . ARG B 1 51 ? -21.5 -13.18 -23.469 1 91.44 51 ARG B N 1
ATOM 4124 C CA . ARG B 1 51 ? -20.75 -14.391 -23.797 1 91.44 51 ARG B CA 1
ATOM 4125 C C . ARG B 1 51 ? -19.594 -14.594 -22.844 1 91.44 51 ARG B C 1
ATOM 4127 O O . ARG B 1 51 ? -19.406 -15.68 -22.297 1 91.44 51 ARG B O 1
ATOM 4134 N N . LEU B 1 52 ? -18.828 -13.555 -22.641 1 92.5 52 LEU B N 1
ATOM 4135 C CA . LEU B 1 52 ? -17.641 -13.664 -21.797 1 92.5 52 LEU B CA 1
ATOM 4136 C C . LEU B 1 52 ? -18 -13.82 -20.328 1 92.5 52 LEU B C 1
ATOM 4138 O O . LEU B 1 52 ? -17.312 -14.508 -19.578 1 92.5 52 LEU B O 1
ATOM 4142 N N . LEU B 1 53 ? -19.094 -13.188 -19.922 1 94.88 53 LEU B N 1
ATOM 4143 C CA . LEU B 1 53 ? -19.562 -13.359 -18.547 1 94.88 53 LEU B CA 1
ATOM 4144 C C . LEU B 1 53 ? -20.047 -14.789 -18.312 1 94.88 53 LEU B C 1
ATOM 4146 O O . LEU B 1 53 ? -19.906 -15.32 -17.219 1 94.88 53 LEU B O 1
ATOM 4150 N N . GLU B 1 54 ? -20.578 -15.352 -19.359 1 91.19 54 GLU B N 1
ATOM 4151 C CA . GLU B 1 54 ? -20.969 -16.75 -19.25 1 91.19 54 GLU B CA 1
ATOM 4152 C C . GLU B 1 54 ? -19.75 -17.656 -19.109 1 91.19 54 GLU B C 1
ATOM 4154 O O . GLU B 1 54 ? -19.766 -18.609 -18.328 1 91.19 54 GLU B O 1
ATOM 4159 N N . VAL B 1 55 ? -18.734 -17.375 -19.828 1 88.38 55 VAL B N 1
ATOM 4160 C CA . VAL B 1 55 ? -17.484 -18.125 -19.703 1 88.38 55 VAL B CA 1
ATOM 4161 C C . VAL B 1 55 ? -16.938 -17.984 -18.297 1 88.38 55 VAL B C 1
ATOM 4163 O O . VAL B 1 55 ? -16.484 -18.969 -17.688 1 88.38 55 VAL B O 1
ATOM 4166 N N . PHE B 1 56 ? -16.969 -16.781 -17.766 1 90.19 56 PHE B N 1
ATOM 4167 C CA . PHE B 1 56 ? -16.547 -16.547 -16.406 1 90.19 56 PHE B CA 1
ATOM 4168 C C . PHE B 1 56 ? -17.312 -17.422 -15.422 1 90.19 56 PHE B C 1
ATOM 4170 O O . PHE B 1 56 ? -16.719 -18.094 -14.578 1 90.19 56 PHE B O 1
ATOM 4177 N N . ARG B 1 57 ? -18.625 -17.375 -15.555 1 89.19 57 ARG B N 1
ATOM 4178 C CA . ARG B 1 57 ? -19.484 -18.125 -14.648 1 89.19 57 ARG B CA 1
ATOM 4179 C C . ARG B 1 57 ? -19.156 -19.609 -14.68 1 89.19 57 ARG B C 1
ATOM 4181 O O . ARG B 1 57 ? -19.094 -20.266 -13.625 1 89.19 57 ARG B O 1
ATOM 4188 N N . LEU B 1 58 ? -18.766 -20.094 -15.766 1 81.75 58 LEU B N 1
ATOM 4189 C CA . LEU B 1 58 ? -18.594 -21.531 -15.945 1 81.75 58 LEU B CA 1
ATOM 4190 C C . LEU B 1 58 ? -17.172 -21.953 -15.602 1 81.75 58 LEU B C 1
ATOM 4192 O O . LEU B 1 58 ? -16.969 -23.031 -15.031 1 81.75 58 LEU B O 1
ATOM 4196 N N . ARG B 1 59 ? -16.25 -21.047 -15.859 1 77.88 59 ARG B N 1
ATOM 4197 C CA . ARG B 1 59 ? -14.875 -21.547 -15.836 1 77.88 59 ARG B CA 1
ATOM 4198 C C . ARG B 1 59 ? -14.055 -20.859 -14.75 1 77.88 59 ARG B C 1
ATOM 4200 O O . ARG B 1 59 ? -13.078 -21.438 -14.25 1 77.88 59 ARG B O 1
ATOM 4207 N N . LEU B 1 60 ? -14.438 -19.641 -14.383 1 82 60 LEU B N 1
ATOM 4208 C CA . LEU B 1 60 ? -13.508 -18.906 -13.531 1 82 60 LEU B CA 1
ATOM 4209 C C . LEU B 1 60 ? -14.18 -18.484 -12.227 1 82 60 LEU B C 1
ATOM 4211 O O . LEU B 1 60 ? -13.516 -17.984 -11.312 1 82 60 LEU B O 1
ATOM 4215 N N . TYR B 1 61 ? -15.445 -18.75 -12.102 1 83.69 61 TYR B N 1
ATOM 4216 C CA . TYR B 1 61 ? -16.125 -18.359 -10.875 1 83.69 61 TYR B CA 1
ATOM 4217 C C . TYR B 1 61 ? -15.562 -19.109 -9.672 1 83.69 61 TYR B C 1
ATOM 4219 O O . TYR B 1 61 ? -15.539 -18.578 -8.555 1 83.69 61 TYR B O 1
ATOM 4227 N N . SER B 1 62 ? -15.125 -20.312 -9.844 1 76.31 62 SER B N 1
ATOM 4228 C CA . SER B 1 62 ? -14.531 -21.094 -8.766 1 76.31 62 SER B CA 1
ATOM 4229 C C . SER B 1 62 ? -13.219 -20.484 -8.289 1 76.31 62 SER B C 1
ATOM 4231 O O . SER B 1 62 ? -12.797 -20.719 -7.152 1 76.31 62 SER B O 1
ATOM 4233 N N . VAL B 1 63 ? -12.586 -19.688 -9.141 1 78.94 63 VAL B N 1
ATOM 4234 C CA . VAL B 1 63 ? -11.32 -19.047 -8.828 1 78.94 63 VAL B CA 1
ATOM 4235 C C . VAL B 1 63 ? -11.57 -17.672 -8.211 1 78.94 63 VAL B C 1
ATOM 4237 O O . VAL B 1 63 ? -10.922 -17.297 -7.238 1 78.94 63 VAL B O 1
ATOM 4240 N N . TRP B 1 64 ? -12.547 -17 -8.828 1 87.12 64 TRP B N 1
ATOM 4241 C CA . TRP B 1 64 ? -12.891 -15.664 -8.352 1 87.12 64 TRP B CA 1
ATOM 4242 C C . TRP B 1 64 ? -14.375 -15.578 -8 1 87.12 64 TRP B C 1
ATOM 4244 O O . TRP B 1 64 ? -15.141 -14.891 -8.68 1 87.12 64 TRP B O 1
ATOM 4254 N N . PRO B 1 65 ? -14.758 -16.156 -6.941 1 87.94 65 PRO B N 1
ATOM 4255 C CA . PRO B 1 65 ? -16.172 -16.141 -6.57 1 87.94 65 PRO B CA 1
ATOM 4256 C C . PRO B 1 65 ? -16.594 -14.812 -5.941 1 87.94 65 PRO B C 1
ATOM 4258 O O . PRO B 1 65 ? -17.188 -14.797 -4.855 1 87.94 65 PRO B O 1
ATOM 4261 N N . ILE B 1 66 ? -16.391 -13.734 -6.668 1 92.56 66 ILE B N 1
ATOM 4262 C CA . ILE B 1 66 ? -16.578 -12.43 -6.043 1 92.56 66 ILE B CA 1
ATOM 4263 C C . ILE B 1 66 ? -17.469 -11.562 -6.926 1 92.56 66 ILE B C 1
ATOM 4265 O O . ILE B 1 66 ? -17.781 -10.422 -6.574 1 92.56 66 ILE B O 1
ATOM 4269 N N . VAL B 1 67 ? -17.891 -12.055 -8.109 1 94.31 67 VAL B N 1
ATOM 4270 C CA . VAL B 1 67 ? -18.812 -11.32 -8.969 1 94.31 67 VAL B CA 1
ATOM 4271 C C . VAL B 1 67 ? -20.031 -12.18 -9.281 1 94.31 67 VAL B C 1
ATOM 4273 O O . VAL B 1 67 ? -19.891 -13.328 -9.719 1 94.31 67 VAL B O 1
ATOM 4276 N N . SER B 1 68 ? -21.141 -11.672 -9.016 1 90.94 68 SER B N 1
ATOM 4277 C CA . SER B 1 68 ? -22.375 -12.359 -9.398 1 90.94 68 SER B CA 1
ATOM 4278 C C . SER B 1 68 ? -22.688 -12.141 -10.875 1 90.94 68 SER B C 1
ATOM 4280 O O . SER B 1 68 ? -22.969 -11.008 -11.289 1 90.94 68 SER B O 1
ATOM 4282 N N . HIS B 1 69 ? -22.688 -13.203 -11.586 1 92.56 69 HIS B N 1
ATOM 4283 C CA . HIS B 1 69 ? -23.016 -13.141 -13.008 1 92.56 69 HIS B CA 1
ATOM 4284 C C . HIS B 1 69 ? -24.391 -12.539 -13.242 1 92.56 69 HIS B C 1
ATOM 4286 O O . HIS B 1 69 ? -24.531 -11.594 -14.023 1 92.56 69 HIS B O 1
ATOM 4292 N N . ASP B 1 70 ? -25.391 -13 -12.516 1 91.56 70 ASP B N 1
ATOM 4293 C CA . ASP B 1 70 ? -26.781 -12.586 -12.727 1 91.56 70 ASP B CA 1
ATOM 4294 C C . ASP B 1 70 ? -26.984 -11.125 -12.352 1 91.56 70 ASP B C 1
ATOM 4296 O O . ASP B 1 70 ? -27.672 -10.383 -13.062 1 91.56 70 ASP B O 1
ATOM 4300 N N . GLU B 1 71 ? -26.359 -10.75 -11.305 1 93.12 71 GLU B N 1
ATOM 4301 C CA . GLU B 1 71 ? -26.5 -9.367 -10.867 1 93.12 71 GLU B CA 1
ATOM 4302 C C . GLU B 1 71 ? -25.844 -8.406 -11.852 1 93.12 71 GLU B C 1
ATOM 4304 O O . GLU B 1 71 ? -26.375 -7.332 -12.141 1 93.12 71 GLU B O 1
ATOM 4309 N N . LEU B 1 72 ? -24.688 -8.812 -12.328 1 96.12 72 LEU B N 1
ATOM 4310 C CA . LEU B 1 72 ? -23.969 -7.941 -13.25 1 96.12 72 LEU B CA 1
ATOM 4311 C C . LEU B 1 72 ? -24.703 -7.816 -14.578 1 96.12 72 LEU B C 1
ATOM 4313 O O . LEU B 1 72 ? -24.859 -6.711 -15.102 1 96.12 72 LEU B O 1
ATOM 4317 N N . ILE B 1 73 ? -25.281 -8.891 -15.086 1 95.38 73 ILE B N 1
ATOM 4318 C CA . ILE B 1 73 ? -26.016 -8.883 -16.344 1 95.38 73 ILE B CA 1
ATOM 4319 C C . ILE B 1 73 ? -27.281 -8.039 -16.188 1 95.38 73 ILE B C 1
ATOM 4321 O O . ILE B 1 73 ? -27.641 -7.262 -17.078 1 95.38 73 ILE B O 1
ATOM 4325 N N . THR B 1 74 ? -27.906 -8.211 -15.078 1 95.38 74 THR B N 1
ATOM 4326 C CA . THR B 1 74 ? -29.109 -7.426 -14.812 1 95.38 74 THR B CA 1
ATOM 4327 C C . THR B 1 74 ? -28.797 -5.938 -14.773 1 95.38 74 THR B C 1
ATOM 4329 O O . THR B 1 74 ? -29.531 -5.117 -15.312 1 95.38 74 THR B O 1
ATOM 4332 N N . ALA B 1 75 ? -27.703 -5.617 -14.156 1 95.88 75 ALA B N 1
ATOM 4333 C CA . ALA B 1 75 ? -27.297 -4.223 -14.062 1 95.88 75 ALA B CA 1
ATOM 4334 C C . ALA B 1 75 ? -27 -3.646 -15.445 1 95.88 75 ALA B C 1
ATOM 4336 O O . ALA B 1 75 ? -27.391 -2.516 -15.75 1 95.88 75 ALA B O 1
ATOM 4337 N N . LEU B 1 76 ? -26.344 -4.406 -16.281 1 96.06 76 LEU B N 1
ATOM 4338 C CA . LEU B 1 76 ? -26 -3.959 -17.625 1 96.06 76 LEU B CA 1
ATOM 4339 C C . LEU B 1 76 ? -27.25 -3.766 -18.484 1 96.06 76 LEU B C 1
ATOM 4341 O O . LEU B 1 76 ? -27.328 -2.814 -19.266 1 96.06 76 LEU B O 1
ATOM 4345 N N . ARG B 1 77 ? -28.234 -4.578 -18.266 1 94.94 77 ARG B N 1
ATOM 4346 C CA . ARG B 1 77 ? -29.469 -4.531 -19.062 1 94.94 77 ARG B CA 1
ATOM 4347 C C . ARG B 1 77 ? -30.375 -3.418 -18.562 1 94.94 77 ARG B C 1
ATOM 4349 O O . ARG B 1 77 ? -31.125 -2.824 -19.359 1 94.94 77 ARG B O 1
ATOM 4356 N N . SER B 1 78 ? -30.312 -3.145 -17.328 1 94.62 78 SER B N 1
ATOM 4357 C CA . SER B 1 78 ? -31.266 -2.225 -16.703 1 94.62 78 SER B CA 1
ATOM 4358 C C . SER B 1 78 ? -30.922 -0.775 -17.031 1 94.62 78 SER B C 1
ATOM 4360 O O . SER B 1 78 ? -31.828 0.062 -17.156 1 94.62 78 SER B O 1
ATOM 4362 N N . ASN B 1 79 ? -29.625 -0.413 -17.031 1 93 79 ASN B N 1
ATOM 4363 C CA . ASN B 1 79 ? -29.203 0.975 -17.203 1 93 79 ASN B CA 1
ATOM 4364 C C . ASN B 1 79 ? -27.953 1.081 -18.062 1 93 79 ASN B C 1
ATOM 4366 O O . ASN B 1 79 ? -26.844 0.778 -17.609 1 93 79 ASN B O 1
ATOM 4370 N N . GLN B 1 80 ? -28.125 1.677 -19.125 1 88.94 80 GLN B N 1
ATOM 4371 C CA . GLN B 1 80 ? -27.016 1.801 -20.078 1 88.94 80 GLN B CA 1
ATOM 4372 C C . GLN B 1 80 ? -26.016 2.848 -19.609 1 88.94 80 GLN B C 1
ATOM 4374 O O . GLN B 1 80 ? -24.875 2.875 -20.078 1 88.94 80 GLN B O 1
ATOM 4379 N N . GLU B 1 81 ? -26.438 3.635 -18.641 1 91.88 81 GLU B N 1
ATOM 4380 C CA . GLU B 1 81 ? -25.531 4.676 -18.156 1 91.88 81 GLU B CA 1
ATOM 4381 C C . GLU B 1 81 ? -24.875 4.262 -16.844 1 91.88 81 GLU B C 1
ATOM 4383 O O . GLU B 1 81 ? -24.281 5.09 -16.156 1 91.88 81 GLU B O 1
ATOM 4388 N N . ASP B 1 82 ? -25.016 3.029 -16.531 1 95.12 82 ASP B N 1
ATOM 4389 C CA . ASP B 1 82 ? -24.297 2.512 -15.383 1 95.12 82 ASP B CA 1
ATOM 4390 C C . ASP B 1 82 ? -22.828 2.242 -15.719 1 95.12 82 ASP B C 1
ATOM 4392 O O . ASP B 1 82 ? -22.406 1.086 -15.805 1 95.12 82 ASP B O 1
ATOM 4396 N N . TYR B 1 83 ? -22.109 3.299 -15.859 1 95.75 83 TYR B N 1
ATOM 4397 C CA . TYR B 1 83 ? -20.719 3.238 -16.312 1 95.75 83 TYR B CA 1
ATOM 4398 C C . TYR B 1 83 ? -19.875 2.367 -15.391 1 95.75 83 TYR B C 1
ATOM 4400 O O . TYR B 1 83 ? -18.938 1.707 -15.836 1 95.75 83 TYR B O 1
ATOM 4408 N N . GLU B 1 84 ? -20.25 2.383 -14.156 1 96.62 84 GLU B N 1
ATOM 4409 C CA . GLU B 1 84 ? -19.484 1.604 -13.188 1 96.62 84 GLU B CA 1
ATOM 4410 C C . GLU B 1 84 ? -19.625 0.107 -13.445 1 96.62 84 GLU B C 1
ATOM 4412 O O . GLU B 1 84 ? -18.641 -0.624 -13.477 1 96.62 84 GLU B O 1
ATOM 4417 N N . SER B 1 85 ? -20.859 -0.344 -13.688 1 97.19 85 SER B N 1
ATOM 4418 C CA . SER B 1 85 ? -21.094 -1.756 -13.977 1 97.19 85 SER B CA 1
ATOM 4419 C C . SER B 1 85 ? -20.469 -2.154 -15.312 1 97.19 85 SER B C 1
ATOM 4421 O O . SER B 1 85 ? -19.922 -3.25 -15.445 1 97.19 85 SER B O 1
ATOM 4423 N N . TYR B 1 86 ? -20.578 -1.306 -16.266 1 97.12 86 TYR B N 1
ATOM 4424 C CA . TYR B 1 86 ? -19.984 -1.594 -17.562 1 97.12 86 TYR B CA 1
ATOM 4425 C C . TYR B 1 86 ? -18.469 -1.654 -17.469 1 97.12 86 TYR B C 1
ATOM 4427 O O . TYR B 1 86 ? -17.828 -2.471 -18.141 1 97.12 86 TYR B O 1
ATOM 4435 N N . SER B 1 87 ? -17.875 -0.709 -16.688 1 97.69 87 SER B N 1
ATOM 4436 C CA . SER B 1 87 ? -16.438 -0.741 -16.484 1 97.69 87 SER B CA 1
ATOM 4437 C C . SER B 1 87 ? -16 -2.057 -15.844 1 97.69 87 SER B C 1
ATOM 4439 O O . SER B 1 87 ? -15 -2.65 -16.266 1 97.69 87 SER B O 1
ATOM 4441 N N . LEU B 1 88 ? -16.734 -2.51 -14.891 1 98.31 88 LEU B N 1
ATOM 4442 C CA . LEU B 1 88 ? -16.453 -3.781 -14.234 1 98.31 88 LEU B CA 1
ATOM 4443 C C . LEU B 1 88 ? -16.562 -4.938 -15.227 1 98.31 88 LEU B C 1
ATOM 4445 O O . LEU B 1 88 ? -15.672 -5.793 -15.289 1 98.31 88 LEU B O 1
ATOM 4449 N N . ALA B 1 89 ? -17.641 -4.922 -15.969 1 98 89 ALA B N 1
ATOM 4450 C CA . ALA B 1 89 ? -17.859 -5.984 -16.953 1 98 89 ALA B CA 1
ATOM 4451 C C . ALA B 1 89 ? -16.719 -6.027 -17.969 1 98 89 ALA B C 1
ATOM 4453 O O . ALA B 1 89 ? -16.234 -7.105 -18.312 1 98 89 ALA B O 1
ATOM 4454 N N . ALA B 1 90 ? -16.328 -4.887 -18.438 1 97.38 90 ALA B N 1
ATOM 4455 C CA . ALA B 1 90 ? -15.25 -4.809 -19.422 1 97.38 90 ALA B CA 1
ATOM 4456 C C . ALA B 1 90 ? -13.938 -5.328 -18.844 1 97.38 90 ALA B C 1
ATOM 4458 O O . ALA B 1 90 ? -13.227 -6.105 -19.5 1 97.38 90 ALA B O 1
ATOM 4459 N N . ALA B 1 91 ? -13.586 -4.875 -17.625 1 98 91 ALA B N 1
ATOM 4460 C CA . ALA B 1 91 ? -12.359 -5.328 -16.969 1 98 91 ALA B CA 1
ATOM 4461 C C . ALA B 1 91 ? -12.391 -6.836 -16.734 1 98 91 ALA B C 1
ATOM 4463 O O . ALA B 1 91 ? -11.398 -7.527 -16.984 1 98 91 ALA B O 1
ATOM 4464 N N . LEU B 1 92 ? -13.539 -7.328 -16.25 1 97.94 92 LEU B N 1
ATOM 4465 C CA . LEU B 1 92 ? -13.695 -8.75 -15.992 1 97.94 92 LEU B CA 1
ATOM 4466 C C . LEU B 1 92 ? -13.539 -9.562 -17.281 1 97.94 92 LEU B C 1
ATOM 4468 O O . LEU B 1 92 ? -12.836 -10.57 -17.297 1 97.94 92 LEU B O 1
ATOM 4472 N N . CYS B 1 93 ? -14.172 -9.094 -18.297 1 95.44 93 CYS B N 1
ATOM 4473 C CA . CYS B 1 93 ? -14.109 -9.789 -19.578 1 95.44 93 CYS B CA 1
ATOM 4474 C C . CYS B 1 93 ? -12.68 -9.82 -20.109 1 95.44 93 CYS B C 1
ATOM 4476 O O . CYS B 1 93 ? -12.227 -10.844 -20.625 1 95.44 93 CYS B O 1
ATOM 4478 N N . ALA B 1 94 ? -11.992 -8.695 -20.016 1 94.94 94 ALA B N 1
ATOM 4479 C CA . ALA B 1 94 ? -10.594 -8.664 -20.422 1 94.94 94 ALA B CA 1
ATOM 4480 C C . ALA B 1 94 ? -9.766 -9.664 -19.609 1 94.94 94 ALA B C 1
ATOM 4482 O O . ALA B 1 94 ? -8.922 -10.375 -20.172 1 94.94 94 ALA B O 1
ATOM 4483 N N . ALA B 1 95 ? -9.984 -9.781 -18.328 1 94 95 ALA B N 1
ATOM 4484 C CA . ALA B 1 95 ? -9.273 -10.711 -17.453 1 94 95 ALA B CA 1
ATOM 4485 C C . ALA B 1 95 ? -9.57 -12.156 -17.828 1 94 95 ALA B C 1
ATOM 4487 O O . ALA B 1 95 ? -8.688 -13.016 -17.766 1 94 95 ALA B O 1
ATOM 4488 N N . VAL B 1 96 ? -10.828 -12.406 -18.188 1 90.44 96 VAL B N 1
ATOM 4489 C CA . VAL B 1 96 ? -11.234 -13.75 -18.578 1 90.44 96 VAL B CA 1
ATOM 4490 C C . VAL B 1 96 ? -10.453 -14.188 -19.828 1 90.44 96 VAL B C 1
ATOM 4492 O O . VAL B 1 96 ? -9.891 -15.289 -19.859 1 90.44 96 VAL B O 1
ATOM 4495 N N . ILE B 1 97 ? -10.391 -13.305 -20.734 1 88.31 97 ILE B N 1
ATOM 4496 C CA . ILE B 1 97 ? -9.672 -13.602 -21.969 1 88.31 97 ILE B CA 1
ATOM 4497 C C . ILE B 1 97 ? -8.203 -13.859 -21.656 1 88.31 97 ILE B C 1
ATOM 4499 O O . ILE B 1 97 ? -7.621 -14.836 -22.141 1 88.31 97 ILE B O 1
ATOM 4503 N N . ALA B 1 98 ? -7.625 -13.039 -20.875 1 86.06 98 ALA B N 1
ATOM 4504 C CA . ALA B 1 98 ? -6.199 -13.133 -20.562 1 86.06 98 ALA B CA 1
ATOM 4505 C C . ALA B 1 98 ? -5.895 -14.375 -19.734 1 86.06 98 ALA B C 1
ATOM 4507 O O . ALA B 1 98 ? -4.926 -15.094 -20.016 1 86.06 98 ALA B O 1
ATOM 4508 N N . GLN B 1 99 ? -6.754 -14.625 -18.781 1 82.31 99 GLN B N 1
ATOM 4509 C CA . GLN B 1 99 ? -6.535 -15.742 -17.859 1 82.31 99 GLN B CA 1
ATOM 4510 C C . GLN B 1 99 ? -6.633 -17.078 -18.594 1 82.31 99 GLN B C 1
ATOM 4512 O O . GLN B 1 99 ? -5.875 -18 -18.297 1 82.31 99 GLN B O 1
ATOM 4517 N N . LEU B 1 100 ? -7.566 -17.156 -19.438 1 77.62 100 LEU B N 1
ATOM 4518 C CA . LEU B 1 100 ? -7.805 -18.406 -20.141 1 77.62 100 LEU B CA 1
ATOM 4519 C C . LEU B 1 100 ? -7.055 -18.453 -21.469 1 77.62 100 LEU B C 1
ATOM 4521 O O . LEU B 1 100 ? -7.133 -19.438 -22.203 1 77.62 100 LEU B O 1
ATOM 4525 N N . ARG B 1 101 ? -6.34 -17.359 -21.797 1 77.44 101 ARG B N 1
ATOM 4526 C CA . ARG B 1 101 ? -5.613 -17.25 -23.047 1 77.44 101 ARG B CA 1
ATOM 4527 C C . ARG B 1 101 ? -6.508 -17.578 -24.234 1 77.44 101 ARG B C 1
ATOM 4529 O O . ARG B 1 101 ? -6.141 -18.391 -25.094 1 77.44 101 ARG B O 1
ATOM 4536 N N . LEU B 1 102 ? -7.637 -17.062 -24.078 1 74.12 102 LEU B N 1
ATOM 4537 C CA . LEU B 1 102 ? -8.594 -17.312 -25.156 1 74.12 102 LEU B CA 1
ATOM 4538 C C . LEU B 1 102 ? -8.117 -16.672 -26.453 1 74.12 102 LEU B C 1
ATOM 4540 O O . LEU B 1 102 ? -7.574 -15.555 -26.453 1 74.12 102 LEU B O 1
ATOM 4544 N N . PRO B 1 103 ? -8.109 -17.562 -27.469 1 64.06 103 PRO B N 1
ATOM 4545 C CA . PRO B 1 103 ? -7.684 -16.969 -28.734 1 64.06 103 PRO B CA 1
ATOM 4546 C C . PRO B 1 103 ? -8.453 -15.703 -29.078 1 64.06 103 PRO B C 1
ATOM 4548 O O . PRO B 1 103 ? -9.609 -15.547 -28.688 1 64.06 103 PRO B O 1
ATOM 4551 N N . GLU B 1 104 ? -7.711 -14.773 -29.438 1 56.34 104 GLU B N 1
ATOM 4552 C CA . GLU B 1 104 ? -8.32 -13.492 -29.781 1 56.34 104 GLU B CA 1
ATOM 4553 C C . GLU B 1 104 ? -9.523 -13.688 -30.703 1 56.34 104 GLU B C 1
ATOM 4555 O O . GLU B 1 104 ? -10.484 -12.914 -30.641 1 56.34 104 GLU B O 1
ATOM 4560 N N . HIS B 1 105 ? -9.422 -14.734 -31.562 1 48 105 HIS B N 1
ATOM 4561 C CA . HIS B 1 105 ? -10.477 -14.938 -32.531 1 48 105 HIS B CA 1
ATOM 4562 C C . HIS B 1 105 ? -11.758 -15.43 -31.891 1 48 105 HIS B C 1
ATOM 4564 O O . HIS B 1 105 ? -12.82 -15.422 -32.5 1 48 105 HIS B O 1
ATOM 4570 N N . VAL B 1 106 ? -11.672 -16.219 -30.953 1 49.12 106 VAL B N 1
ATOM 4571 C CA . VAL B 1 106 ? -12.883 -16.672 -30.281 1 49.12 106 VAL B CA 1
ATOM 4572 C C . VAL B 1 106 ? -13.727 -15.469 -29.859 1 49.12 106 VAL B C 1
ATOM 4574 O O . VAL B 1 106 ? -14.953 -15.547 -29.828 1 49.12 106 VAL B O 1
ATOM 4577 N N . VAL B 1 107 ? -13.055 -14.445 -29.469 1 51.53 107 VAL B N 1
ATOM 4578 C CA . VAL B 1 107 ? -13.812 -13.227 -29.188 1 51.53 107 VAL B CA 1
ATOM 4579 C C . VAL B 1 107 ? -14.078 -12.477 -30.484 1 51.53 107 VAL B C 1
ATOM 4581 O O . VAL B 1 107 ? -13.234 -12.469 -31.391 1 51.53 107 VAL B O 1
ATOM 4584 N N . SER B 1 108 ? -15.258 -12.445 -30.984 1 48.28 108 SER B N 1
ATOM 4585 C CA . SER B 1 108 ? -15.602 -11.781 -32.219 1 48.28 108 SER B CA 1
ATOM 4586 C C . SER B 1 108 ? -14.531 -10.766 -32.625 1 48.28 108 SER B C 1
ATOM 4588 O O . SER B 1 108 ? -13.852 -10.211 -31.766 1 48.28 108 SER B O 1
ATOM 4590 N N . SER B 1 109 ? -13.961 -10.875 -33.906 1 46.84 109 SER B N 1
ATOM 4591 C CA . SER B 1 109 ? -12.977 -10.086 -34.656 1 46.84 109 SER B CA 1
ATOM 4592 C C . SER B 1 109 ? -12.844 -8.68 -34.062 1 46.84 109 SER B C 1
ATOM 4594 O O . SER B 1 109 ? -11.836 -8.008 -34.281 1 46.84 109 SER B O 1
ATOM 4596 N N . ARG B 1 110 ? -13.984 -8.227 -33.438 1 48.34 110 ARG B N 1
ATOM 4597 C CA . ARG B 1 110 ? -14.117 -6.781 -33.281 1 48.34 110 ARG B CA 1
ATOM 4598 C C . ARG B 1 110 ? -13.586 -6.332 -31.922 1 48.34 110 ARG B C 1
ATOM 4600 O O . ARG B 1 110 ? -13.242 -5.16 -31.734 1 48.34 110 ARG B O 1
ATOM 4607 N N . SER B 1 111 ? -13.688 -7.262 -30.766 1 59.09 111 SER B N 1
ATOM 4608 C CA . SER B 1 111 ? -13.297 -6.617 -29.516 1 59.09 111 SER B CA 1
ATOM 4609 C C . SER B 1 111 ? -12.156 -7.375 -28.844 1 59.09 111 SER B C 1
ATOM 4611 O O . SER B 1 111 ? -12.359 -8.469 -28.297 1 59.09 111 SER B O 1
ATOM 4613 N N . SER B 1 112 ? -10.898 -6.945 -29.016 1 78.69 112 SER B N 1
ATOM 4614 C CA . SER B 1 112 ? -9.68 -7.469 -28.391 1 78.69 112 SER B CA 1
ATOM 4615 C C . SER B 1 112 ? -9.648 -7.184 -26.906 1 78.69 112 SER B C 1
ATOM 4617 O O . SER B 1 112 ? -10.43 -6.371 -26.406 1 78.69 112 SER B O 1
ATOM 4619 N N . SER B 1 113 ? -9.07 -8.117 -26.141 1 85.25 113 SER B N 1
ATOM 4620 C CA . SER B 1 113 ? -8.891 -7.898 -24.703 1 85.25 113 SER B CA 1
ATOM 4621 C C . SER B 1 113 ? -8.375 -6.492 -24.422 1 85.25 113 SER B C 1
ATOM 4623 O O . SER B 1 113 ? -8.789 -5.855 -23.453 1 85.25 113 SER B O 1
ATOM 4625 N N . SER B 1 114 ? -7.637 -6 -25.344 1 87 114 SER B N 1
ATOM 4626 C CA . SER B 1 114 ? -7.105 -4.648 -25.188 1 87 114 SER B CA 1
ATOM 4627 C C . SER B 1 114 ? -8.203 -3.602 -25.328 1 87 114 SER B C 1
ATOM 4629 O O . SER B 1 114 ? -8.18 -2.572 -24.656 1 87 114 SER B O 1
ATOM 4631 N N . GLU B 1 115 ? -9.094 -3.91 -26.203 1 91 115 GLU B N 1
ATOM 4632 C CA . GLU B 1 115 ? -10.211 -2.996 -26.391 1 91 115 GLU B CA 1
ATOM 4633 C C . GLU B 1 115 ? -11.109 -2.971 -25.156 1 91 115 GLU B C 1
ATOM 4635 O O . GLU B 1 115 ? -11.648 -1.922 -24.797 1 91 115 GLU B O 1
ATOM 4640 N N . LEU B 1 116 ? -11.266 -4.113 -24.625 1 94 116 LEU B N 1
ATOM 4641 C CA . LEU B 1 116 ? -12.07 -4.207 -23.406 1 94 116 LEU B CA 1
ATOM 4642 C C . LEU B 1 116 ? -11.422 -3.426 -22.266 1 94 116 LEU B C 1
ATOM 4644 O O . LEU B 1 116 ? -12.109 -2.721 -21.531 1 94 116 LEU B O 1
ATOM 4648 N N . VAL B 1 117 ? -10.141 -3.49 -22.141 1 95.19 117 VAL B N 1
ATOM 4649 C CA . VAL B 1 117 ? -9.406 -2.754 -21.109 1 95.19 117 VAL B CA 1
ATOM 4650 C C . VAL B 1 117 ? -9.547 -1.252 -21.359 1 95.19 117 VAL B C 1
ATOM 4652 O O . VAL B 1 117 ? -9.781 -0.481 -20.422 1 95.19 117 VAL B O 1
ATOM 4655 N N . ALA B 1 118 ? -9.375 -0.894 -22.594 1 93.62 118 ALA B N 1
ATOM 4656 C CA . ALA B 1 118 ? -9.516 0.516 -22.953 1 93.62 118 ALA B CA 1
ATOM 4657 C C . ALA B 1 118 ? -10.914 1.028 -22.609 1 93.62 118 ALA B C 1
ATOM 4659 O O . ALA B 1 118 ? -11.07 2.152 -22.141 1 93.62 118 ALA B O 1
ATOM 4660 N N . GLU B 1 119 ? -11.875 0.188 -22.891 1 94.94 119 GLU B N 1
ATOM 4661 C CA . GLU B 1 119 ? -13.258 0.555 -22.594 1 94.94 119 GLU B CA 1
ATOM 4662 C C . GLU B 1 119 ? -13.477 0.684 -21.094 1 94.94 119 GLU B C 1
ATOM 4664 O O . GLU B 1 119 ? -14.156 1.607 -20.625 1 94.94 119 GLU B O 1
ATOM 4669 N N . ALA B 1 120 ? -12.977 -0.257 -20.328 1 96.69 120 ALA B N 1
ATOM 4670 C CA . ALA B 1 120 ? -13.094 -0.187 -18.875 1 96.69 120 ALA B CA 1
ATOM 4671 C C . ALA B 1 120 ? -12.5 1.113 -18.344 1 96.69 120 ALA B C 1
ATOM 4673 O O . ALA B 1 120 ? -13.102 1.772 -17.484 1 96.69 120 ALA B O 1
ATOM 4674 N N . GLN B 1 121 ? -11.344 1.505 -18.875 1 94.5 121 GLN B N 1
ATOM 4675 C CA . GLN B 1 121 ? -10.656 2.709 -18.438 1 94.5 121 GLN B CA 1
ATOM 4676 C C . GLN B 1 121 ? -11.414 3.967 -18.844 1 94.5 121 GLN B C 1
ATOM 4678 O O . GLN B 1 121 ? -11.516 4.922 -18.078 1 94.5 121 GLN B O 1
ATOM 4683 N N . ARG B 1 122 ? -11.867 3.951 -20 1 94.25 122 ARG B N 1
ATOM 4684 C CA . ARG B 1 122 ? -12.648 5.086 -20.484 1 94.25 122 ARG B CA 1
ATOM 4685 C C . ARG B 1 122 ? -13.898 5.285 -19.641 1 94.25 122 ARG B C 1
ATOM 4687 O O . ARG B 1 122 ? -14.195 6.398 -19.203 1 94.25 122 ARG B O 1
ATOM 4694 N N . LEU B 1 123 ? -14.648 4.262 -19.391 1 95.06 123 LEU B N 1
ATOM 4695 C CA . LEU B 1 123 ? -15.922 4.316 -18.672 1 95.06 123 LEU B CA 1
ATOM 4696 C C . LEU B 1 123 ? -15.719 4.793 -17.25 1 95.06 123 LEU B C 1
ATOM 4698 O O . LEU B 1 123 ? -16.516 5.574 -16.719 1 95.06 123 LEU B O 1
ATOM 4702 N N . ARG B 1 124 ? -14.625 4.305 -16.578 1 93.56 124 ARG B N 1
ATOM 4703 C CA . ARG B 1 124 ? -14.453 4.652 -15.164 1 93.56 124 ARG B CA 1
ATOM 4704 C C . ARG B 1 124 ? -14.086 6.125 -15.008 1 93.56 124 ARG B C 1
ATOM 4706 O O . ARG B 1 124 ? -14.289 6.707 -13.938 1 93.56 124 ARG B O 1
ATOM 4713 N N . GLN B 1 125 ? -13.633 6.785 -16.094 1 89.69 125 GLN B N 1
ATOM 4714 C CA . GLN B 1 125 ? -13.32 8.211 -16.047 1 89.69 125 GLN B CA 1
ATOM 4715 C C . GLN B 1 125 ? -14.594 9.055 -16.094 1 89.69 125 GLN B C 1
ATOM 4717 O O . GLN B 1 125 ? -14.578 10.234 -15.734 1 89.69 125 GLN B O 1
ATOM 4722 N N . LEU B 1 126 ? -15.641 8.453 -16.453 1 91.81 126 LEU B N 1
ATOM 4723 C CA . LEU B 1 126 ? -16.891 9.188 -16.656 1 91.81 126 LEU B CA 1
ATOM 4724 C C . LEU B 1 126 ? -17.594 9.414 -15.32 1 91.81 126 LEU B C 1
ATOM 4726 O O . LEU B 1 126 ? -18.516 10.227 -15.242 1 91.81 126 LEU B O 1
ATOM 4730 N N . PHE B 1 127 ? -17.219 8.805 -14.156 1 90.94 127 PHE B N 1
ATOM 4731 C CA . PHE B 1 127 ? -17.859 9.031 -12.867 1 90.94 127 PHE B CA 1
ATOM 4732 C C . PHE B 1 127 ? -16.828 9.234 -11.766 1 90.94 127 PHE B C 1
ATOM 4734 O O . PHE B 1 127 ? -17.094 8.969 -10.594 1 90.94 127 PHE B O 1
ATOM 4741 N N . GLU B 1 128 ? -15.719 9.742 -11.898 1 86.81 128 GLU B N 1
ATOM 4742 C CA . GLU B 1 128 ? -14.664 10.016 -10.93 1 86.81 128 GLU B CA 1
ATOM 4743 C C . GLU B 1 128 ? -14.469 8.836 -9.977 1 86.81 128 GLU B C 1
ATOM 4745 O O . GLU B 1 128 ? -14.641 8.969 -8.766 1 86.81 128 GLU B O 1
ATOM 4750 N N . TYR B 1 129 ? -14.031 7.789 -10.391 1 92 129 TYR B N 1
ATOM 4751 C CA . TYR B 1 129 ? -14 6.508 -9.695 1 92 129 TYR B CA 1
ATOM 4752 C C . TYR B 1 129 ? -13.141 6.594 -8.438 1 92 129 TYR B C 1
ATOM 4754 O O . TYR B 1 129 ? -13.336 5.828 -7.492 1 92 129 TYR B O 1
ATOM 4762 N N . ARG B 1 130 ? -12.273 7.598 -8.312 1 92.38 130 ARG B N 1
ATOM 4763 C CA . ARG B 1 130 ? -11.344 7.664 -7.191 1 92.38 130 ARG B CA 1
ATOM 4764 C C . ARG B 1 130 ? -12.008 8.312 -5.977 1 92.38 130 ARG B C 1
ATOM 4766 O O . ARG B 1 130 ? -11.555 8.125 -4.844 1 92.38 130 ARG B O 1
ATOM 4773 N N . GLU B 1 131 ? -13.023 9.055 -6.207 1 90.69 131 GLU B N 1
ATOM 4774 C CA . GLU B 1 131 ? -13.633 9.805 -5.117 1 90.69 131 GLU B CA 1
ATOM 4775 C C . GLU B 1 131 ? -14.75 9.008 -4.453 1 90.69 131 GLU B C 1
ATOM 4777 O O . GLU B 1 131 ? -15.344 9.461 -3.469 1 90.69 131 GLU B O 1
ATOM 4782 N N . GLN B 1 132 ? -14.969 7.844 -4.977 1 89.44 132 GLN B N 1
ATOM 4783 C CA . GLN B 1 132 ? -15.992 6.992 -4.387 1 89.44 132 GLN B CA 1
ATOM 4784 C C . GLN B 1 132 ? -15.477 5.57 -4.176 1 89.44 132 GLN B C 1
ATOM 4786 O O . GLN B 1 132 ? -15.102 4.895 -5.133 1 89.44 132 GLN B O 1
ATOM 4791 N N . TYR B 1 133 ? -15.531 5.227 -2.896 1 93.06 133 TYR B N 1
ATOM 4792 C CA . TYR B 1 133 ? -15.164 3.838 -2.637 1 93.06 133 TYR B CA 1
ATOM 4793 C C . TYR B 1 133 ? -16.344 2.904 -2.912 1 93.06 133 TYR B C 1
ATOM 4795 O O . TYR B 1 133 ? -17.422 3.08 -2.35 1 93.06 133 TYR B O 1
ATOM 4803 N N . SER B 1 134 ? -16.172 2.053 -3.803 1 95.94 134 SER B N 1
ATOM 4804 C CA . SER B 1 134 ? -17.203 1.074 -4.113 1 95.94 134 SER B CA 1
ATOM 4805 C C . SER B 1 134 ? -16.609 -0.296 -4.406 1 95.94 134 SER B C 1
ATOM 4807 O O . SER B 1 134 ? -15.453 -0.396 -4.832 1 95.94 134 SER B O 1
ATOM 4809 N N . MET B 1 135 ? -17.422 -1.303 -4.191 1 96.31 135 MET B N 1
ATOM 4810 C CA . MET B 1 135 ? -16.984 -2.672 -4.453 1 96.31 135 MET B CA 1
ATOM 4811 C C . MET B 1 135 ? -16.766 -2.896 -5.945 1 96.31 135 MET B C 1
ATOM 4813 O O . MET B 1 135 ? -15.789 -3.547 -6.34 1 96.31 135 MET B O 1
ATOM 4817 N N . SER B 1 136 ? -17.594 -2.332 -6.734 1 97.06 136 SER B N 1
ATOM 4818 C CA . SER B 1 136 ? -17.484 -2.494 -8.18 1 97.06 136 SER B CA 1
ATOM 4819 C C . SER B 1 136 ? -16.188 -1.893 -8.711 1 97.06 136 SER B C 1
ATOM 4821 O O . SER B 1 136 ? -15.523 -2.484 -9.562 1 97.06 136 SER B O 1
ATOM 4823 N N . SER B 1 137 ? -15.836 -0.734 -8.203 1 97.5 137 SER B N 1
ATOM 4824 C CA . SER B 1 137 ? -14.594 -0.095 -8.625 1 97.5 137 SER B CA 1
ATOM 4825 C C . SER B 1 137 ? -13.383 -0.878 -8.141 1 97.5 137 SER B C 1
ATOM 4827 O O . SER B 1 137 ? -12.375 -0.977 -8.844 1 97.5 137 SER B O 1
ATOM 4829 N N . LEU B 1 138 ? -13.461 -1.401 -6.918 1 98.44 138 LEU B N 1
ATOM 4830 C CA . LEU B 1 138 ? -12.414 -2.273 -6.402 1 98.44 138 LEU B CA 1
ATOM 4831 C C . LEU B 1 138 ? -12.188 -3.463 -7.332 1 98.44 138 LEU B C 1
ATOM 4833 O O . LEU B 1 138 ? -11.055 -3.742 -7.73 1 98.44 138 LEU B O 1
ATOM 4837 N N . LEU B 1 139 ? -13.289 -4.109 -7.691 1 98.56 139 LEU B N 1
ATOM 4838 C CA . LEU B 1 139 ? -13.211 -5.297 -8.531 1 98.56 139 LEU B CA 1
ATOM 4839 C C . LEU B 1 139 ? -12.695 -4.949 -9.93 1 98.56 139 LEU B C 1
ATOM 4841 O O . LEU B 1 139 ? -11.961 -5.727 -10.531 1 98.56 139 LEU B O 1
ATOM 4845 N N . THR B 1 140 ? -13.07 -3.803 -10.422 1 98.56 140 THR B N 1
ATOM 4846 C CA . THR B 1 140 ? -12.562 -3.352 -11.711 1 98.56 140 THR B CA 1
ATOM 4847 C C . THR B 1 140 ? -11.039 -3.268 -11.688 1 98.56 140 THR B C 1
ATOM 4849 O O . THR B 1 140 ? -10.367 -3.809 -12.57 1 98.56 140 THR B O 1
ATOM 4852 N N . SER B 1 141 ? -10.484 -2.607 -10.695 1 98.5 141 SER B N 1
ATOM 4853 C CA . SER B 1 141 ? -9.031 -2.51 -10.555 1 98.5 141 SER B CA 1
ATOM 4854 C C . SER B 1 141 ? -8.398 -3.889 -10.414 1 98.5 141 SER B C 1
ATOM 4856 O O . SER B 1 141 ? -7.328 -4.145 -10.977 1 98.5 141 SER B O 1
ATOM 4858 N N . PHE B 1 142 ? -9.055 -4.75 -9.719 1 98.38 142 PHE B N 1
ATOM 4859 C CA . PHE B 1 142 ? -8.531 -6.094 -9.5 1 98.38 142 PHE B CA 1
ATOM 4860 C C . PHE B 1 142 ? -8.422 -6.852 -10.812 1 98.38 142 PHE B C 1
ATOM 4862 O O . PHE B 1 142 ? -7.402 -7.492 -11.078 1 98.38 142 PHE B O 1
ATOM 4869 N N . PHE B 1 143 ? -9.445 -6.77 -11.562 1 98.38 143 PHE B N 1
ATOM 4870 C CA . PHE B 1 143 ? -9.43 -7.527 -12.812 1 98.38 143 PHE B CA 1
ATOM 4871 C C . PHE B 1 143 ? -8.477 -6.895 -13.82 1 98.38 143 PHE B C 1
ATOM 4873 O O . PHE B 1 143 ? -7.887 -7.594 -14.641 1 98.38 143 PHE B O 1
ATOM 4880 N N . LEU B 1 144 ? -8.305 -5.602 -13.742 1 97.75 144 LEU B N 1
ATOM 4881 C CA . LEU B 1 144 ? -7.246 -4.988 -14.539 1 97.75 144 LEU B CA 1
ATOM 4882 C C . LEU B 1 144 ? -5.875 -5.504 -14.109 1 97.75 144 LEU B C 1
ATOM 4884 O O . LEU B 1 144 ? -5.008 -5.738 -14.953 1 97.75 144 LEU B O 1
ATOM 4888 N N . HIS B 1 145 ? -5.668 -5.68 -12.844 1 96.94 145 HIS B N 1
ATOM 4889 C CA . HIS B 1 145 ? -4.445 -6.289 -12.336 1 96.94 145 HIS B CA 1
ATOM 4890 C C . HIS B 1 145 ? -4.234 -7.68 -12.93 1 96.94 145 HIS B C 1
ATOM 4892 O O . HIS B 1 145 ? -3.135 -8.008 -13.383 1 96.94 145 HIS B O 1
ATOM 4898 N N . ILE B 1 146 ? -5.305 -8.453 -12.914 1 93.31 146 ILE B N 1
ATOM 4899 C CA . ILE B 1 146 ? -5.223 -9.812 -13.438 1 93.31 146 ILE B CA 1
ATOM 4900 C C . ILE B 1 146 ? -4.867 -9.781 -14.922 1 93.31 146 ILE B C 1
ATOM 4902 O O . ILE B 1 146 ? -4.012 -10.539 -15.375 1 93.31 146 ILE B O 1
ATOM 4906 N N . TYR B 1 147 ? -5.512 -8.914 -15.641 1 93 147 TYR B N 1
ATOM 4907 C CA . TYR B 1 147 ? -5.258 -8.797 -17.078 1 93 147 TYR B CA 1
ATOM 4908 C C . TYR B 1 147 ? -3.793 -8.477 -17.344 1 93 147 TYR B C 1
ATOM 4910 O O . TYR B 1 147 ? -3.139 -9.164 -18.125 1 93 147 TYR B O 1
ATOM 4918 N N . TYR B 1 148 ? -3.244 -7.477 -16.703 1 92.12 148 TYR B N 1
ATOM 4919 C CA . TYR B 1 148 ? -1.891 -7.012 -16.984 1 92.12 148 TYR B CA 1
ATOM 4920 C C . TYR B 1 148 ? -0.857 -8.008 -16.484 1 92.12 148 TYR B C 1
ATOM 4922 O O . TYR B 1 148 ? 0.212 -8.164 -17.078 1 92.12 148 TYR B O 1
ATOM 4930 N N . ALA B 1 149 ? -1.166 -8.656 -15.383 1 88.5 149 ALA B N 1
ATOM 4931 C CA . ALA B 1 149 ? -0.269 -9.703 -14.891 1 88.5 149 ALA B CA 1
ATOM 4932 C C . ALA B 1 149 ? -0.099 -10.805 -15.93 1 88.5 149 ALA B C 1
ATOM 4934 O O . ALA B 1 149 ? 1.004 -11.32 -16.125 1 88.5 149 ALA B O 1
ATOM 4935 N N . ASN B 1 150 ? -1.215 -11.109 -16.562 1 82.31 150 ASN B N 1
ATOM 4936 C CA . ASN B 1 150 ? -1.177 -12.156 -17.578 1 82.31 150 ASN B CA 1
ATOM 4937 C C . ASN B 1 150 ? -0.574 -11.656 -18.891 1 82.31 150 ASN B C 1
ATOM 4939 O O . ASN B 1 150 ? -0.111 -12.445 -19.719 1 82.31 150 ASN B O 1
ATOM 4943 N N . ALA B 1 151 ? -0.577 -10.32 -19.094 1 81.5 151 ALA B N 1
ATOM 4944 C CA . ALA B 1 151 ? -0.011 -9.727 -20.297 1 81.5 151 ALA B CA 1
ATOM 4945 C C . ALA B 1 151 ? 1.474 -9.422 -20.109 1 81.5 151 ALA B C 1
ATOM 4947 O O . ALA B 1 151 ? 2.076 -8.719 -20.938 1 81.5 151 ALA B O 1
ATOM 4948 N N . ASP B 1 152 ? 2.057 -9.836 -19.016 1 78.94 152 ASP B N 1
ATOM 4949 C CA . ASP B 1 152 ? 3.471 -9.68 -18.688 1 78.94 152 ASP B CA 1
ATOM 4950 C C . ASP B 1 152 ? 3.832 -8.211 -18.516 1 78.94 152 ASP B C 1
ATOM 4952 O O . ASP B 1 152 ? 4.906 -7.773 -18.922 1 78.94 152 ASP B O 1
ATOM 4956 N N . LYS B 1 153 ? 2.869 -7.496 -18.188 1 88.25 153 LYS B N 1
ATOM 4957 C CA . LYS B 1 153 ? 3.088 -6.125 -17.719 1 88.25 153 LYS B CA 1
ATOM 4958 C C . LYS B 1 153 ? 2.99 -6.031 -16.203 1 88.25 153 LYS B C 1
ATOM 4960 O O . LYS B 1 153 ? 2.037 -5.453 -15.672 1 88.25 153 LYS B O 1
ATOM 4965 N N . LEU B 1 154 ? 3.98 -6.477 -15.594 1 86.81 154 LEU B N 1
ATOM 4966 C CA . LEU B 1 154 ? 3.951 -6.746 -14.156 1 86.81 154 LEU B CA 1
ATOM 4967 C C . LEU B 1 154 ? 3.934 -5.445 -13.359 1 86.81 154 LEU B C 1
ATOM 4969 O O . LEU B 1 154 ? 3.295 -5.371 -12.305 1 86.81 154 LEU B O 1
ATOM 4973 N N . ARG B 1 155 ? 4.656 -4.508 -13.836 1 92 155 ARG B N 1
ATOM 4974 C CA . ARG B 1 155 ? 4.66 -3.252 -13.094 1 92 155 ARG B CA 1
ATOM 4975 C C . ARG B 1 155 ? 3.285 -2.594 -13.117 1 92 155 ARG B C 1
ATOM 4977 O O . ARG B 1 155 ? 2.771 -2.174 -12.086 1 92 155 ARG B O 1
ATOM 4984 N N . THR B 1 156 ? 2.699 -2.547 -14.312 1 94.31 156 THR B N 1
ATOM 4985 C CA . THR B 1 156 ? 1.342 -2.029 -14.438 1 94.31 156 THR B CA 1
ATOM 4986 C C . THR B 1 156 ? 0.377 -2.832 -13.562 1 94.31 156 THR B C 1
ATOM 4988 O O . THR B 1 156 ? -0.497 -2.262 -12.906 1 94.31 156 THR B O 1
ATOM 4991 N N . ALA B 1 157 ? 0.566 -4.133 -13.609 1 94.56 157 ALA B N 1
ATOM 4992 C CA . ALA B 1 157 ? -0.249 -5 -12.766 1 94.56 157 ALA B CA 1
ATOM 4993 C C . ALA B 1 157 ? -0.102 -4.621 -11.297 1 94.56 157 ALA B C 1
ATOM 4995 O O . ALA B 1 157 ? -1.081 -4.633 -10.539 1 94.56 157 ALA B O 1
ATOM 4996 N N . GLY B 1 158 ? 1.106 -4.309 -10.898 1 95 158 GLY B N 1
ATOM 4997 C CA . GLY B 1 158 ? 1.363 -3.895 -9.531 1 95 158 GLY B CA 1
ATOM 4998 C C . GLY B 1 158 ? 0.625 -2.627 -9.141 1 95 158 GLY B C 1
ATOM 4999 O O . GLY B 1 158 ? 0.082 -2.531 -8.039 1 95 158 GLY B O 1
ATOM 5000 N N . PHE B 1 159 ? 0.553 -1.669 -10.031 1 96.25 159 PHE B N 1
ATOM 5001 C CA . PHE B 1 159 ? -0.156 -0.422 -9.773 1 96.25 159 PHE B CA 1
ATOM 5002 C C . PHE B 1 159 ? -1.646 -0.678 -9.57 1 96.25 159 PHE B C 1
ATOM 5004 O O . PHE B 1 159 ? -2.262 -0.107 -8.664 1 96.25 159 PHE B O 1
ATOM 5011 N N . TYR B 1 160 ? -2.201 -1.516 -10.375 1 97.38 160 TYR B N 1
ATOM 5012 C CA . TYR B 1 160 ? -3.627 -1.798 -10.258 1 97.38 160 TYR B CA 1
ATOM 5013 C C . TYR B 1 160 ? -3.916 -2.611 -9 1 97.38 160 TYR B C 1
ATOM 5015 O O . TYR B 1 160 ? -4.969 -2.451 -8.383 1 97.38 160 TYR B O 1
ATOM 5023 N N . LEU B 1 161 ? -2.998 -3.467 -8.664 1 97.19 161 LEU B N 1
ATOM 5024 C CA . LEU B 1 161 ? -3.158 -4.184 -7.402 1 97.19 161 LEU B CA 1
ATOM 5025 C C . LEU B 1 161 ? -3.174 -3.217 -6.223 1 97.19 161 LEU B C 1
ATOM 5027 O O . LEU B 1 161 ? -4.023 -3.326 -5.336 1 97.19 161 LEU B O 1
ATOM 5031 N N . ARG B 1 162 ? -2.271 -2.312 -6.254 1 96.12 162 ARG B N 1
ATOM 5032 C CA . ARG B 1 162 ? -2.209 -1.329 -5.18 1 96.12 162 ARG B CA 1
ATOM 5033 C C . ARG B 1 162 ? -3.459 -0.455 -5.164 1 96.12 162 ARG B C 1
ATOM 5035 O O . ARG B 1 162 ? -3.932 -0.059 -4.098 1 96.12 162 ARG B O 1
ATOM 5042 N N . GLU B 1 163 ? -3.869 -0.118 -6.301 1 96.69 163 GLU B N 1
ATOM 5043 C CA . GLU B 1 163 ? -5.137 0.602 -6.387 1 96.69 163 GLU B CA 1
ATOM 5044 C C . GLU B 1 163 ? -6.273 -0.206 -5.762 1 96.69 163 GLU B C 1
ATOM 5046 O O . GLU B 1 163 ? -7.09 0.336 -5.016 1 96.69 163 GLU B O 1
ATOM 5051 N N . THR B 1 164 ? -6.309 -1.478 -6.09 1 98.19 164 THR B N 1
ATOM 5052 C CA . THR B 1 164 ? -7.32 -2.373 -5.535 1 98.19 164 THR B CA 1
ATOM 5053 C C . THR B 1 164 ? -7.25 -2.389 -4.012 1 98.19 164 THR B C 1
ATOM 5055 O O . THR B 1 164 ? -8.281 -2.311 -3.336 1 98.19 164 THR B O 1
ATOM 5058 N N . LEU B 1 165 ? -6.062 -2.471 -3.525 1 97.06 165 LEU B N 1
ATOM 5059 C CA . LEU B 1 165 ? -5.863 -2.535 -2.082 1 97.06 165 LEU B CA 1
ATOM 5060 C C . LEU B 1 165 ? -6.266 -1.222 -1.419 1 97.06 165 LEU B C 1
ATOM 5062 O O . LEU B 1 165 ? -6.758 -1.217 -0.289 1 97.06 165 LEU B O 1
ATOM 5066 N N . THR B 1 166 ? -6.023 -0.104 -2.121 1 95.56 166 THR B N 1
ATOM 5067 C CA . THR B 1 166 ? -6.473 1.187 -1.609 1 95.56 166 THR B CA 1
ATOM 5068 C C . THR B 1 166 ? -7.988 1.201 -1.432 1 95.56 166 THR B C 1
ATOM 5070 O O . THR B 1 166 ? -8.492 1.667 -0.408 1 95.56 166 THR B O 1
ATOM 5073 N N . TYR B 1 167 ? -8.734 0.656 -2.404 1 97.12 167 TYR B N 1
ATOM 5074 C CA . TYR B 1 167 ? -10.18 0.523 -2.279 1 97.12 167 TYR B CA 1
ATOM 5075 C C . TYR B 1 167 ? -10.547 -0.356 -1.09 1 97.12 167 TYR B C 1
ATOM 5077 O O . TYR B 1 167 ? -11.484 -0.046 -0.346 1 97.12 167 TYR B O 1
ATOM 5085 N N . ALA B 1 168 ? -9.812 -1.452 -0.963 1 97.56 168 ALA B N 1
ATOM 5086 C CA . ALA B 1 168 ? -10.109 -2.402 0.104 1 97.56 168 ALA B CA 1
ATOM 5087 C C . ALA B 1 168 ? -10 -1.742 1.475 1 97.56 168 ALA B C 1
ATOM 5089 O O . ALA B 1 168 ? -10.852 -1.938 2.34 1 97.56 168 ALA B O 1
ATOM 5090 N N . HIS B 1 169 ? -8.969 -0.98 1.658 1 94.62 169 HIS B N 1
ATOM 5091 C CA . HIS B 1 169 ? -8.773 -0.266 2.914 1 94.62 169 HIS B CA 1
ATOM 5092 C C . HIS B 1 169 ? -9.82 0.825 3.098 1 94.62 169 HIS B C 1
ATOM 5094 O O . HIS B 1 169 ? -10.32 1.033 4.207 1 94.62 169 HIS B O 1
ATOM 5100 N N . GLY B 1 170 ? -10.078 1.506 2 1 93 170 GLY B N 1
ATOM 5101 C CA . GLY B 1 170 ? -11.109 2.531 2.061 1 93 170 GLY B CA 1
ATOM 5102 C C . GLY B 1 170 ? -12.469 1.986 2.438 1 93 170 GLY B C 1
ATOM 5103 O O . GLY B 1 170 ? -13.234 2.645 3.15 1 93 170 GLY B O 1
ATOM 5104 N N . LEU B 1 171 ? -12.781 0.781 1.965 1 95.56 171 LEU B N 1
ATOM 5105 C CA . LEU B 1 171 ? -14.055 0.122 2.256 1 95.56 171 LEU B CA 1
ATOM 5106 C C . LEU B 1 171 ? -14.008 -0.569 3.615 1 95.56 171 LEU B C 1
ATOM 5108 O O . LEU B 1 171 ? -14.984 -1.188 4.035 1 95.56 171 LEU B O 1
ATOM 5112 N N . LYS B 1 172 ? -12.828 -0.527 4.266 1 93.31 172 LYS B N 1
ATOM 5113 C CA . LYS B 1 172 ? -12.602 -1.096 5.594 1 93.31 172 LYS B CA 1
ATOM 5114 C C . LYS B 1 172 ? -12.859 -2.6 5.598 1 93.31 172 LYS B C 1
ATOM 5116 O O . LYS B 1 172 ? -13.453 -3.131 6.543 1 93.31 172 LYS B O 1
ATOM 5121 N N . LEU B 1 173 ? -12.438 -3.248 4.543 1 96 173 LEU B N 1
ATOM 5122 C CA . LEU B 1 173 ? -12.617 -4.695 4.461 1 96 173 LEU B CA 1
ATOM 5123 C C . LEU B 1 173 ? -11.781 -5.41 5.516 1 96 173 LEU B C 1
ATOM 5125 O O . LEU B 1 173 ? -12.086 -6.543 5.895 1 96 173 LEU B O 1
ATOM 5129 N N . HIS B 1 174 ? -10.75 -4.785 5.988 1 91.38 174 HIS B N 1
ATOM 5130 C CA . HIS B 1 174 ? -9.828 -5.379 6.949 1 91.38 174 HIS B CA 1
ATOM 5131 C C . HIS B 1 174 ? -10.359 -5.254 8.375 1 91.38 174 HIS B C 1
ATOM 5133 O O . HIS B 1 174 ? -9.781 -5.816 9.305 1 91.38 174 HIS B O 1
ATOM 5139 N N . GLN B 1 175 ? -11.422 -4.582 8.516 1 90.06 175 GLN B N 1
ATOM 5140 C CA . GLN B 1 175 ? -12 -4.367 9.836 1 90.06 175 GLN B CA 1
ATOM 5141 C C . GLN B 1 175 ? -13.305 -5.148 10 1 90.06 175 GLN B C 1
ATOM 5143 O O . GLN B 1 175 ? -14.367 -4.676 9.602 1 90.06 175 GLN B O 1
ATOM 5148 N N . LEU B 1 176 ? -13.305 -6.195 10.727 1 89.94 176 LEU B N 1
ATOM 5149 C CA . LEU B 1 176 ? -14.445 -7.094 10.867 1 89.94 176 LEU B CA 1
ATOM 5150 C C . LEU B 1 176 ? -15.57 -6.418 11.641 1 89.94 176 LEU B C 1
ATOM 5152 O O . LEU B 1 176 ? -16.734 -6.789 11.492 1 89.94 176 LEU B O 1
ATOM 5156 N N . ASP B 1 177 ? -15.195 -5.445 12.398 1 85.81 177 ASP B N 1
ATOM 5157 C CA . ASP B 1 177 ? -16.203 -4.73 13.18 1 85.81 177 ASP B CA 1
ATOM 5158 C C . ASP B 1 177 ? -17.219 -4.039 12.273 1 85.81 177 ASP B C 1
ATOM 5160 O O . ASP B 1 177 ? -18.375 -3.852 12.656 1 85.81 177 ASP B O 1
ATOM 5164 N N . THR B 1 178 ? -16.75 -3.699 11.148 1 88.94 178 THR B N 1
ATOM 5165 C CA . THR B 1 178 ? -17.625 -2.998 10.211 1 88.94 178 THR B CA 1
ATOM 5166 C C . THR B 1 178 ? -18.609 -3.965 9.562 1 88.94 178 THR B C 1
ATOM 5168 O O . THR B 1 178 ? -19.547 -3.541 8.891 1 88.94 178 THR B O 1
ATOM 5171 N N . TYR B 1 179 ? -18.391 -5.262 9.773 1 90.38 179 TYR B N 1
ATOM 5172 C CA . TYR B 1 179 ? -19.25 -6.273 9.172 1 90.38 179 TYR B CA 1
ATOM 5173 C C . TYR B 1 179 ? -20.5 -6.484 10.008 1 90.38 179 TYR B C 1
ATOM 5175 O O . TYR B 1 179 ? -21.438 -7.156 9.578 1 90.38 179 TYR B O 1
ATOM 5183 N N . THR B 1 180 ? -20.5 -5.844 11.117 1 89.25 180 THR B N 1
ATOM 5184 C CA . THR B 1 180 ? -21.641 -6.02 12.008 1 89.25 180 THR B CA 1
ATOM 5185 C C . THR B 1 180 ? -22.891 -5.328 11.445 1 89.25 180 THR B C 1
ATOM 5187 O O . THR B 1 180 ? -22.812 -4.168 11.023 1 89.25 180 THR B O 1
ATOM 5190 N N . GLY B 1 181 ? -23.969 -6.047 11.289 1 90.12 181 GLY B N 1
ATOM 5191 C CA . GLY B 1 181 ? -25.234 -5.477 10.883 1 90.12 181 GLY B CA 1
ATOM 5192 C C . GLY B 1 181 ? -25.469 -5.52 9.383 1 90.12 181 GLY B C 1
ATOM 5193 O O . GLY B 1 181 ? -26.516 -5.117 8.891 1 90.12 181 GLY B O 1
ATOM 5194 N N . ILE B 1 182 ? -24.5 -5.98 8.727 1 90.44 182 ILE B N 1
ATOM 5195 C CA . ILE B 1 182 ? -24.688 -6.023 7.277 1 90.44 182 ILE B CA 1
ATOM 5196 C C . ILE B 1 182 ? -25.312 -7.359 6.879 1 90.44 182 ILE B C 1
ATOM 5198 O O . ILE B 1 182 ? -25.297 -8.312 7.66 1 90.44 182 ILE B O 1
ATOM 5202 N N . ASP B 1 183 ? -25.953 -7.371 5.734 1 90.06 183 ASP B N 1
ATOM 5203 C CA . ASP B 1 183 ? -26.578 -8.586 5.234 1 90.06 183 ASP B CA 1
ATOM 5204 C C . ASP B 1 183 ? -25.562 -9.695 5.016 1 90.06 183 ASP B C 1
ATOM 5206 O O . ASP B 1 183 ? -24.391 -9.414 4.75 1 90.06 183 ASP B O 1
ATOM 5210 N N . SER B 1 184 ? -26.047 -10.953 5.148 1 86.5 184 SER B N 1
ATOM 5211 C CA . SER B 1 184 ? -25.188 -12.117 5.074 1 86.5 184 SER B CA 1
ATOM 5212 C C . SER B 1 184 ? -24.5 -12.211 3.717 1 86.5 184 SER B C 1
ATOM 5214 O O . SER B 1 184 ? -23.328 -12.617 3.631 1 86.5 184 SER B O 1
ATOM 5216 N N . ARG B 1 185 ? -25.203 -11.898 2.705 1 85.62 185 ARG B N 1
ATOM 5217 C CA . ARG B 1 185 ? -24.625 -11.961 1.363 1 85.62 185 ARG B CA 1
ATOM 5218 C C . ARG B 1 185 ? -23.484 -10.961 1.213 1 85.62 185 ARG B C 1
ATOM 5220 O O . ARG B 1 185 ? -22.438 -11.297 0.656 1 85.62 185 ARG B O 1
ATOM 5227 N N . GLU B 1 186 ? -23.719 -9.82 1.703 1 90.44 186 GLU B N 1
ATOM 5228 C CA . GLU B 1 186 ? -22.688 -8.781 1.65 1 90.44 186 GLU B CA 1
ATOM 5229 C C . GLU B 1 186 ? -21.484 -9.148 2.521 1 90.44 186 GLU B C 1
ATOM 5231 O O . GLU B 1 186 ? -20.344 -8.898 2.146 1 90.44 186 GLU B O 1
ATOM 5236 N N . ARG B 1 187 ? -21.812 -9.711 3.6 1 90.88 187 ARG B N 1
ATOM 5237 C CA . ARG B 1 187 ? -20.734 -10.148 4.496 1 90.88 187 ARG B CA 1
ATOM 5238 C C . ARG B 1 187 ? -19.859 -11.195 3.828 1 90.88 187 ARG B C 1
ATOM 5240 O O . ARG B 1 187 ? -18.625 -11.109 3.893 1 90.88 187 ARG B O 1
ATOM 5247 N N . GLN B 1 188 ? -20.469 -12.148 3.186 1 89.56 188 GLN B N 1
ATOM 5248 C CA . GLN B 1 188 ? -19.719 -13.203 2.498 1 89.56 188 GLN B CA 1
ATOM 5249 C C . GLN B 1 188 ? -18.891 -12.625 1.354 1 89.56 188 GLN B C 1
ATOM 5251 O O . GLN B 1 188 ? -17.75 -13.047 1.135 1 89.56 188 GLN B O 1
ATOM 5256 N N . LEU B 1 189 ? -19.453 -11.734 0.667 1 92.38 189 LEU B N 1
ATOM 5257 C CA . LEU B 1 189 ? -18.734 -11.117 -0.437 1 92.38 189 LEU B CA 1
ATOM 5258 C C . LEU B 1 189 ? -17.5 -10.375 0.071 1 92.38 189 LEU B C 1
ATOM 5260 O O . LEU B 1 189 ? -16.406 -10.508 -0.5 1 92.38 189 LEU B O 1
ATOM 5264 N N . ARG B 1 190 ? -17.625 -9.625 1.113 1 95.12 190 ARG B N 1
ATOM 5265 C CA . ARG B 1 190 ? -16.516 -8.859 1.684 1 95.12 190 ARG B CA 1
ATOM 5266 C C . ARG B 1 190 ? -15.406 -9.789 2.15 1 95.12 190 ARG B C 1
ATOM 5268 O O . ARG B 1 190 ? -14.227 -9.516 1.914 1 95.12 190 ARG B O 1
ATOM 5275 N N . LEU B 1 191 ? -15.836 -10.867 2.744 1 93.69 191 LEU B N 1
ATOM 5276 C CA . LEU B 1 191 ? -14.852 -11.836 3.207 1 93.69 191 LEU B CA 1
ATOM 5277 C C . LEU B 1 191 ? -14.117 -12.477 2.031 1 93.69 191 LEU B C 1
ATOM 5279 O O . LEU B 1 191 ? -12.891 -12.586 2.045 1 93.69 191 LEU B O 1
ATOM 5283 N N . ARG B 1 192 ? -14.812 -12.844 1.065 1 92.69 192 ARG B N 1
ATOM 5284 C CA . ARG B 1 192 ? -14.203 -13.477 -0.102 1 92.69 192 ARG B CA 1
ATOM 5285 C C . ARG B 1 192 ? -13.242 -12.523 -0.806 1 92.69 192 ARG B C 1
ATOM 5287 O O . ARG B 1 192 ? -12.133 -12.914 -1.169 1 92.69 192 ARG B O 1
ATOM 5294 N N . VAL B 1 193 ? -13.695 -11.32 -0.948 1 96.31 193 VAL B N 1
ATOM 5295 C CA . VAL B 1 193 ? -12.859 -10.328 -1.62 1 96.31 193 VAL B CA 1
ATOM 5296 C C . VAL B 1 193 ? -11.578 -10.102 -0.816 1 96.31 193 VAL B C 1
ATOM 5298 O O . VAL B 1 193 ? -10.484 -10.086 -1.376 1 96.31 193 VAL B O 1
ATOM 5301 N N . TYR B 1 194 ? -11.695 -9.984 0.47 1 96.62 194 TYR B N 1
ATOM 5302 C CA . TYR B 1 194 ? -10.523 -9.742 1.304 1 96.62 194 TYR B CA 1
ATOM 5303 C C . TYR B 1 194 ? -9.5 -10.859 1.145 1 96.62 194 TYR B C 1
ATOM 5305 O O . TYR B 1 194 ? -8.312 -10.594 0.946 1 96.62 194 TYR B O 1
ATOM 5313 N N . TRP B 1 195 ? -9.969 -12.023 1.164 1 93.44 195 TRP B N 1
ATOM 5314 C CA . TRP B 1 195 ? -9.039 -13.148 1.151 1 93.44 195 TRP B CA 1
ATOM 5315 C C . TRP B 1 195 ? -8.461 -13.352 -0.241 1 93.44 195 TRP B C 1
ATOM 5317 O O . TRP B 1 195 ? -7.301 -13.766 -0.382 1 93.44 195 TRP B O 1
ATOM 5327 N N . ILE B 1 196 ? -9.188 -13.133 -1.268 1 94.31 196 ILE B N 1
ATOM 5328 C CA . ILE B 1 196 ? -8.641 -13.18 -2.619 1 94.31 196 ILE B CA 1
ATOM 5329 C C . ILE B 1 196 ? -7.531 -12.141 -2.764 1 94.31 196 ILE B C 1
ATOM 5331 O O . ILE B 1 196 ? -6.484 -12.422 -3.348 1 94.31 196 ILE B O 1
ATOM 5335 N N . LEU B 1 197 ? -7.77 -10.984 -2.211 1 96.75 197 LEU B N 1
ATOM 5336 C CA . LEU B 1 197 ? -6.762 -9.93 -2.26 1 96.75 197 LEU B CA 1
ATOM 5337 C C . LEU B 1 197 ? -5.547 -10.297 -1.412 1 96.75 197 LEU B C 1
ATOM 5339 O O . LEU B 1 197 ? -4.41 -10.008 -1.792 1 96.75 197 LEU B O 1
ATOM 5343 N N . PHE B 1 198 ? -5.836 -10.914 -0.294 1 94.75 198 PHE B N 1
ATOM 5344 C CA . PHE B 1 198 ? -4.766 -11.398 0.576 1 94.75 198 PHE B CA 1
ATOM 5345 C C . PHE B 1 198 ? -3.828 -12.328 -0.182 1 94.75 198 PHE B C 1
ATOM 5347 O O . PHE B 1 198 ? -2.607 -12.164 -0.135 1 94.75 198 PHE B O 1
ATOM 5354 N N . ILE B 1 199 ? -4.398 -13.18 -0.908 1 90.25 199 ILE B N 1
ATOM 5355 C CA . ILE B 1 199 ? -3.643 -14.164 -1.674 1 90.25 199 ILE B CA 1
ATOM 5356 C C . ILE B 1 199 ? -2.943 -13.484 -2.848 1 90.25 199 ILE B C 1
ATOM 5358 O O . ILE B 1 199 ? -1.751 -13.695 -3.078 1 90.25 199 ILE B O 1
ATOM 5362 N N . SER B 1 200 ? -3.627 -12.656 -3.568 1 92.31 200 SER B N 1
ATOM 5363 C CA . SER B 1 200 ? -3.082 -11.977 -4.742 1 92.31 200 SER B CA 1
ATOM 5364 C C . SER B 1 200 ? -1.921 -11.062 -4.367 1 92.31 200 SER B C 1
ATOM 5366 O O . SER B 1 200 ? -0.9 -11.031 -5.055 1 92.31 200 SER B O 1
ATOM 5368 N N . GLU B 1 201 ? -2.121 -10.32 -3.268 1 93.12 201 GLU B N 1
ATOM 5369 C CA . GLU B 1 201 ? -1.065 -9.414 -2.826 1 93.12 201 GLU B CA 1
ATOM 5370 C C . GLU B 1 201 ? 0.207 -10.18 -2.473 1 93.12 201 GLU B C 1
ATOM 5372 O O . GLU B 1 201 ? 1.302 -9.805 -2.896 1 93.12 201 GLU B O 1
ATOM 5377 N N . ARG B 1 202 ? 0.051 -11.211 -1.766 1 88.81 202 ARG B N 1
ATOM 5378 C CA . ARG B 1 202 ? 1.208 -11.977 -1.321 1 88.81 202 ARG B CA 1
ATOM 5379 C C . ARG B 1 202 ? 1.929 -12.617 -2.504 1 88.81 202 ARG B C 1
ATOM 5381 O O . ARG B 1 202 ? 3.16 -12.633 -2.551 1 88.81 202 ARG B O 1
ATOM 5388 N N . THR B 1 203 ? 1.155 -13.148 -3.389 1 86.06 203 THR B N 1
ATOM 5389 C CA . THR B 1 203 ? 1.754 -13.758 -4.574 1 86.06 203 THR B CA 1
ATOM 5390 C C . THR B 1 203 ? 2.545 -12.719 -5.367 1 86.06 203 THR B C 1
ATOM 5392 O O . THR B 1 203 ? 3.693 -12.961 -5.742 1 86.06 203 THR B O 1
ATOM 5395 N N . TYR B 1 204 ? 1.971 -11.609 -5.57 1 89.31 204 TYR B N 1
ATOM 5396 C CA . TYR B 1 204 ? 2.627 -10.555 -6.34 1 89.31 204 TYR B CA 1
ATOM 5397 C C . TYR B 1 204 ? 3.844 -10.016 -5.594 1 89.31 204 TYR B C 1
ATOM 5399 O O . TYR B 1 204 ? 4.906 -9.82 -6.191 1 89.31 204 TYR B O 1
ATOM 5407 N N . CYS B 1 205 ? 3.67 -9.711 -4.34 1 87.94 205 CYS B N 1
ATOM 5408 C CA . CYS B 1 205 ? 4.715 -9.07 -3.551 1 87.94 205 CYS B CA 1
ATOM 5409 C C . CYS B 1 205 ? 5.91 -10 -3.369 1 87.94 205 CYS B C 1
ATOM 5411 O O . CYS B 1 205 ? 7.059 -9.555 -3.412 1 87.94 205 CYS B O 1
ATOM 5413 N N . VAL B 1 206 ? 5.652 -11.219 -3.164 1 82 206 VAL B N 1
ATOM 5414 C CA . VAL B 1 206 ? 6.738 -12.18 -3.025 1 82 206 VAL B CA 1
ATOM 5415 C C . VAL B 1 206 ? 7.535 -12.258 -4.324 1 82 206 VAL B C 1
ATOM 5417 O O . VAL B 1 206 ? 8.766 -12.328 -4.301 1 82 206 VAL B O 1
ATOM 5420 N N . GLN B 1 207 ? 6.816 -12.234 -5.371 1 77.75 207 GLN B N 1
ATOM 5421 C CA . GLN B 1 207 ? 7.449 -12.336 -6.68 1 77.75 207 GLN B CA 1
ATOM 5422 C C . GLN B 1 207 ? 8.281 -11.102 -6.988 1 77.75 207 GLN B C 1
ATOM 5424 O O . GLN B 1 207 ? 9.305 -11.18 -7.668 1 77.75 207 GLN B O 1
ATOM 5429 N N . ASN B 1 208 ? 7.914 -10.062 -6.457 1 81.38 208 ASN B N 1
ATOM 5430 C CA . ASN B 1 208 ? 8.539 -8.812 -6.871 1 81.38 208 ASN B CA 1
ATOM 5431 C C . ASN B 1 208 ? 9.312 -8.164 -5.723 1 81.38 208 ASN B C 1
ATOM 5433 O O . ASN B 1 208 ? 9.836 -7.055 -5.867 1 81.38 208 ASN B O 1
ATOM 5437 N N . GLY B 1 209 ? 9.383 -8.844 -4.582 1 79.31 209 GLY B N 1
ATOM 5438 C CA . GLY B 1 209 ? 10.133 -8.336 -3.445 1 79.31 209 GLY B CA 1
ATOM 5439 C C . GLY B 1 209 ? 9.523 -7.082 -2.844 1 79.31 209 GLY B C 1
ATOM 5440 O O . GLY B 1 209 ? 10.234 -6.129 -2.525 1 79.31 209 GLY B O 1
ATOM 5441 N N . LEU B 1 210 ? 8.227 -7.004 -2.809 1 84.69 210 LEU B N 1
ATOM 5442 C CA . LEU B 1 210 ? 7.508 -5.848 -2.285 1 84.69 210 LEU B CA 1
ATOM 5443 C C . LEU B 1 210 ? 6.855 -6.172 -0.946 1 84.69 210 LEU B C 1
ATOM 5445 O O . LEU B 1 210 ? 6.547 -7.332 -0.667 1 84.69 210 LEU B O 1
ATOM 5449 N N . PRO B 1 211 ? 6.656 -5.168 -0.1 1 85.25 211 PRO B N 1
ATOM 5450 C CA . PRO B 1 211 ? 5.969 -5.414 1.171 1 85.25 211 PRO B CA 1
ATOM 5451 C C . PRO B 1 211 ? 4.465 -5.613 1.001 1 85.25 211 PRO B C 1
ATOM 5453 O O . PRO B 1 211 ? 3.881 -5.125 0.032 1 85.25 211 PRO B O 1
ATOM 5456 N N . THR B 1 212 ? 3.9 -6.324 1.927 1 88.94 212 THR B N 1
ATOM 5457 C CA . THR B 1 212 ? 2.459 -6.547 1.938 1 88.94 212 THR B CA 1
ATOM 5458 C C . THR B 1 212 ? 1.771 -5.594 2.912 1 88.94 212 THR B C 1
ATOM 5460 O O . THR B 1 212 ? 2.414 -5.043 3.807 1 88.94 212 THR B O 1
ATOM 5463 N N . THR B 1 213 ? 0.509 -5.414 2.748 1 87.75 213 THR B N 1
ATOM 5464 C CA . THR B 1 213 ? -0.235 -4.5 3.609 1 87.75 213 THR B CA 1
ATOM 5465 C C . THR B 1 213 ? -1.36 -5.234 4.332 1 87.75 213 THR B C 1
ATOM 5467 O O . THR B 1 213 ? -1.731 -4.867 5.449 1 87.75 213 THR B O 1
ATOM 5470 N N . LEU B 1 214 ? -1.926 -6.293 3.729 1 91.12 214 LEU B N 1
ATOM 5471 C CA . LEU B 1 214 ? -3.055 -6.992 4.332 1 91.12 214 LEU B CA 1
ATOM 5472 C C . LEU B 1 214 ? -2.582 -7.965 5.406 1 91.12 214 LEU B C 1
ATOM 5474 O O . LEU B 1 214 ? -1.517 -8.57 5.273 1 91.12 214 LEU B O 1
ATOM 5478 N N . LYS B 1 215 ? -3.344 -8.031 6.422 1 87.12 215 LYS B N 1
ATOM 5479 C CA . LYS B 1 215 ? -3.088 -8.969 7.512 1 87.12 215 LYS B CA 1
ATOM 5480 C C . LYS B 1 215 ? -4.145 -10.07 7.551 1 87.12 215 LYS B C 1
ATOM 5482 O O . LYS B 1 215 ? -5.262 -9.883 7.062 1 87.12 215 LYS B O 1
ATOM 5487 N N . PRO B 1 216 ? -3.74 -11.273 8.07 1 88.12 216 PRO B N 1
ATOM 5488 C CA . PRO B 1 216 ? -4.754 -12.328 8.18 1 88.12 216 PRO B CA 1
ATOM 5489 C C . PRO B 1 216 ? -5.895 -11.961 9.125 1 88.12 216 PRO B C 1
ATOM 5491 O O . PRO B 1 216 ? -5.66 -11.328 10.156 1 88.12 216 PRO B O 1
ATOM 5494 N N . MET B 1 217 ? -7.074 -12.266 8.688 1 89 217 MET B N 1
ATOM 5495 C CA . MET B 1 217 ? -8.25 -12.07 9.531 1 89 217 MET B CA 1
ATOM 5496 C C . MET B 1 217 ? -8.609 -13.367 10.266 1 89 217 MET B C 1
ATOM 5498 O O . MET B 1 217 ? -8.172 -14.445 9.867 1 89 217 MET B O 1
ATOM 5502 N N . HIS B 1 218 ? -9.484 -13.211 11.242 1 87.75 218 HIS B N 1
ATOM 5503 C CA . HIS B 1 218 ? -9.844 -14.367 12.047 1 87.75 218 HIS B CA 1
ATOM 5504 C C . HIS B 1 218 ? -11.117 -15.023 11.531 1 87.75 218 HIS B C 1
ATOM 5506 O O . HIS B 1 218 ? -11.586 -16.016 12.094 1 87.75 218 HIS B O 1
ATOM 5512 N N . GLU B 1 219 ? -11.609 -14.555 10.477 1 90.62 219 GLU B N 1
ATOM 5513 C CA . GLU B 1 219 ? -12.836 -15.117 9.922 1 90.62 219 GLU B CA 1
ATOM 5514 C C . GLU B 1 219 ? -12.656 -15.508 8.461 1 90.62 219 GLU B C 1
ATOM 5516 O O . GLU B 1 219 ? -12.055 -14.766 7.684 1 90.62 219 GLU B O 1
ATOM 5521 N N . PHE B 1 220 ? -13.195 -16.719 8.133 1 88.69 220 PHE B N 1
ATOM 5522 C CA . PHE B 1 220 ? -13.156 -17.219 6.766 1 88.69 220 PHE B CA 1
ATOM 5523 C C . PHE B 1 220 ? -14.531 -17.172 6.125 1 88.69 220 PHE B C 1
ATOM 5525 O O . PHE B 1 220 ? -15.547 -17.109 6.824 1 88.69 220 PHE B O 1
ATOM 5532 N N . PRO B 1 221 ? -14.492 -17.094 4.801 1 88 221 PRO B N 1
ATOM 5533 C CA . PRO B 1 221 ? -15.789 -17.203 4.137 1 88 221 PRO B CA 1
ATOM 5534 C C . PRO B 1 221 ? -16.484 -18.531 4.43 1 88 221 PRO B C 1
ATOM 5536 O O . PRO B 1 221 ? -15.82 -19.547 4.668 1 88 221 PRO B O 1
ATOM 5539 N N . SER B 1 222 ? -17.781 -18.453 4.496 1 81.62 222 SER B N 1
ATOM 5540 C CA . SER B 1 222 ? -18.547 -19.656 4.762 1 81.62 222 SER B CA 1
ATOM 5541 C C . SER B 1 222 ? -18.531 -20.594 3.562 1 81.62 222 SER B C 1
ATOM 5543 O O . SER B 1 222 ? -18.609 -20.156 2.416 1 81.62 222 SER B O 1
ATOM 5545 N N . ALA B 1 223 ? -18.328 -21.906 3.887 1 68.38 223 ALA B N 1
ATOM 5546 C CA . ALA B 1 223 ? -18.359 -22.922 2.842 1 68.38 223 ALA B CA 1
ATOM 5547 C C . ALA B 1 223 ? -19.797 -23.297 2.48 1 68.38 223 ALA B C 1
ATOM 5549 O O . ALA B 1 223 ? -20.031 -23.938 1.453 1 68.38 223 ALA B O 1
ATOM 5550 N N . ASP B 1 224 ? -20.672 -22.875 3.391 1 63.66 224 ASP B N 1
ATOM 5551 C CA . ASP B 1 224 ? -22.047 -23.281 3.191 1 63.66 224 ASP B CA 1
ATOM 5552 C C . ASP B 1 224 ? -22.719 -22.469 2.082 1 63.66 224 ASP B C 1
ATOM 5554 O O . ASP B 1 224 ? -22.656 -21.234 2.094 1 63.66 224 ASP B O 1
ATOM 5558 N N . PRO B 1 225 ? -22.969 -23.25 0.983 1 54.09 225 PRO B N 1
ATOM 5559 C CA . PRO B 1 225 ? -23.688 -22.531 -0.071 1 54.09 225 PRO B CA 1
ATOM 5560 C C . PRO B 1 225 ? -24.953 -21.844 0.439 1 54.09 225 PRO B C 1
ATOM 5562 O O . PRO B 1 225 ? -25.781 -22.484 1.09 1 54.09 225 PRO B O 1
ATOM 5565 N N . THR B 1 226 ? -24.875 -20.875 1.228 1 51.78 226 THR B N 1
ATOM 5566 C CA . THR B 1 226 ? -26.172 -20.297 1.556 1 51.78 226 THR B CA 1
ATOM 5567 C C . THR B 1 226 ? -26.984 -20.047 0.292 1 51.78 226 THR B C 1
ATOM 5569 O O . THR B 1 226 ? -26.422 -19.922 -0.801 1 51.78 226 THR B O 1
ATOM 5572 N N . GLU B 1 227 ? -28.328 -20 0.377 1 44.81 227 GLU B N 1
ATOM 5573 C CA . GLU B 1 227 ? -29.359 -19.703 -0.611 1 44.81 227 GLU B CA 1
ATOM 5574 C C . GLU B 1 227 ? -28.984 -18.484 -1.449 1 44.81 227 GLU B C 1
ATOM 5576 O O . GLU B 1 227 ? -28.703 -17.422 -0.907 1 44.81 227 GLU B O 1
ATOM 5581 N N . GLY B 1 228 ? -28.641 -18.75 -2.869 1 48.09 228 GLY B N 1
ATOM 5582 C CA . GLY B 1 228 ? -28.531 -17.812 -3.979 1 48.09 228 GLY B CA 1
ATOM 5583 C C . GLY B 1 228 ? -27.094 -17.516 -4.375 1 48.09 228 GLY B C 1
ATOM 5584 O O . GLY B 1 228 ? -26.859 -16.906 -5.418 1 48.09 228 GLY B O 1
ATOM 5585 N N . TYR B 1 229 ? -26.219 -17.375 -3.32 1 50.75 229 TYR B N 1
ATOM 5586 C CA . TYR B 1 229 ? -24.875 -17.016 -3.766 1 50.75 229 TYR B CA 1
ATOM 5587 C C . TYR B 1 229 ? -24.125 -18.234 -4.297 1 50.75 229 TYR B C 1
ATOM 5589 O O . TYR B 1 229 ? -24.219 -19.312 -3.727 1 50.75 229 TYR B O 1
ATOM 5597 N N . ASP B 1 230 ? -23.938 -18.375 -5.488 1 52.22 230 ASP B N 1
ATOM 5598 C CA . ASP B 1 230 ? -23.328 -19.438 -6.273 1 52.22 230 ASP B CA 1
ATOM 5599 C C . ASP B 1 230 ? -22.25 -20.172 -5.473 1 52.22 230 ASP B C 1
ATOM 5601 O O . ASP B 1 230 ? -21.422 -19.547 -4.82 1 52.22 230 ASP B O 1
ATOM 5605 N N . ALA B 1 231 ? -22.547 -21.406 -5.078 1 48.88 231 ALA B N 1
ATOM 5606 C CA . ALA B 1 231 ? -21.781 -22.406 -4.348 1 48.88 231 ALA B CA 1
ATOM 5607 C C . ALA B 1 231 ? -20.328 -22.438 -4.828 1 48.88 231 ALA B C 1
ATOM 5609 O O . ALA B 1 231 ? -20.031 -23.031 -5.875 1 48.88 231 ALA B O 1
ATOM 5610 N N . ALA B 1 232 ? -19.719 -21.484 -5.094 1 52.66 232 ALA B N 1
ATOM 5611 C CA . ALA B 1 232 ? -18.328 -21.656 -5.5 1 52.66 232 ALA B CA 1
ATOM 5612 C C . ALA B 1 232 ? -17.578 -22.578 -4.539 1 52.66 232 ALA B C 1
ATOM 5614 O O . ALA B 1 232 ? -17.906 -22.641 -3.352 1 52.66 232 ALA B O 1
ATOM 5615 N N . PRO B 1 233 ? -16.969 -23.625 -5.246 1 55.84 233 PRO B N 1
ATOM 5616 C CA . PRO B 1 233 ? -16.234 -24.625 -4.477 1 55.84 233 PRO B CA 1
ATOM 5617 C C . PRO B 1 233 ? -15.328 -24 -3.412 1 55.84 233 PRO B C 1
ATOM 5619 O O . PRO B 1 233 ? -14.25 -23.5 -3.73 1 55.84 233 PRO B O 1
ATOM 5622 N N . VAL B 1 234 ? -15.883 -23.828 -2.135 1 67 234 VAL B N 1
ATOM 5623 C CA . VAL B 1 234 ? -15.477 -23.078 -0.946 1 67 234 VAL B CA 1
ATOM 5624 C C . VAL B 1 234 ? -14.359 -23.828 -0.222 1 67 234 VAL B C 1
ATOM 5626 O O . VAL B 1 234 ? -13.406 -23.203 0.266 1 67 234 VAL B O 1
ATOM 5629 N N . PRO B 1 235 ? -14.242 -25.156 -0.584 1 75.5 235 PRO B N 1
ATOM 5630 C CA . PRO B 1 235 ? -13.219 -25.781 0.259 1 75.5 235 PRO B CA 1
ATOM 5631 C C . PRO B 1 235 ? -11.797 -25.516 -0.247 1 75.5 235 PRO B C 1
ATOM 5633 O O . PRO B 1 235 ? -10.891 -25.281 0.551 1 75.5 235 PRO B O 1
ATOM 5636 N N . ALA B 1 236 ? -11.711 -25.594 -1.597 1 81.25 236 ALA B N 1
ATOM 5637 C CA . ALA B 1 236 ? -10.391 -25.344 -2.156 1 81.25 236 ALA B CA 1
ATOM 5638 C C . ALA B 1 236 ? -9.922 -23.922 -1.848 1 81.25 236 ALA B C 1
ATOM 5640 O O . ALA B 1 236 ? -8.75 -23.703 -1.549 1 81.25 236 ALA B O 1
ATOM 5641 N N . PHE B 1 237 ? -10.906 -23.078 -1.917 1 85.25 237 PHE B N 1
ATOM 5642 C CA . PHE B 1 237 ? -10.602 -21.672 -1.639 1 85.25 237 PHE B CA 1
ATOM 5643 C C . PHE B 1 237 ? -10.133 -21.5 -0.198 1 85.25 237 PHE B C 1
ATOM 5645 O O . PHE B 1 237 ? -9.133 -20.828 0.059 1 85.25 237 PHE B O 1
ATOM 5652 N N . ILE B 1 238 ? -10.734 -22.109 0.707 1 85.94 238 ILE B N 1
ATOM 5653 C CA . ILE B 1 238 ? -10.391 -22.031 2.121 1 85.94 238 ILE B CA 1
ATOM 5654 C C . ILE B 1 238 ? -9.031 -22.672 2.357 1 85.94 238 ILE B C 1
ATOM 5656 O O . ILE B 1 238 ? -8.227 -22.172 3.152 1 85.94 238 ILE B O 1
ATOM 5660 N N . GLY B 1 239 ? -8.867 -23.797 1.678 1 85.75 239 GLY B N 1
ATOM 5661 C CA . GLY B 1 239 ? -7.566 -24.438 1.77 1 85.75 239 GLY B CA 1
ATOM 5662 C C . GLY B 1 239 ? -6.43 -23.531 1.328 1 85.75 239 GLY B C 1
ATOM 5663 O O . GLY B 1 239 ? -5.375 -23.5 1.966 1 85.75 239 GLY B O 1
ATOM 5664 N N . LEU B 1 240 ? -6.652 -22.797 0.291 1 87.5 240 LEU B N 1
ATOM 5665 C CA . LEU B 1 240 ? -5.641 -21.875 -0.213 1 87.5 240 LEU B CA 1
ATOM 5666 C C . LEU B 1 240 ? -5.402 -20.75 0.78 1 87.5 240 LEU B C 1
ATOM 5668 O O . LEU B 1 240 ? -4.258 -20.344 0.999 1 87.5 240 LEU B O 1
ATOM 5672 N N . ILE B 1 241 ? -6.504 -20.234 1.328 1 89.25 241 ILE B N 1
ATOM 5673 C CA . ILE B 1 241 ? -6.398 -19.172 2.326 1 89.25 241 ILE B CA 1
ATOM 5674 C C . ILE B 1 241 ? -5.508 -19.641 3.477 1 89.25 241 ILE B C 1
ATOM 5676 O O . ILE B 1 241 ? -4.57 -18.938 3.865 1 89.25 241 ILE B O 1
ATOM 5680 N N . ARG B 1 242 ? -5.738 -20.75 3.924 1 88.44 242 ARG B N 1
ATOM 5681 C CA . ARG B 1 242 ? -4.996 -21.281 5.062 1 88.44 242 ARG B CA 1
ATOM 5682 C C . ARG B 1 242 ? -3.512 -21.422 4.734 1 88.44 242 ARG B C 1
ATOM 5684 O O . ARG B 1 242 ? -2.656 -21.094 5.566 1 88.44 242 ARG B O 1
ATOM 5691 N N . LEU B 1 243 ? -3.268 -21.859 3.588 1 89.69 243 LEU B N 1
ATOM 5692 C CA . LEU B 1 243 ? -1.876 -22 3.172 1 89.69 243 LEU B CA 1
ATOM 5693 C C . LEU B 1 243 ? -1.183 -20.641 3.135 1 89.69 243 LEU B C 1
ATOM 5695 O O . LEU B 1 243 ? -0.055 -20.5 3.613 1 89.69 243 LEU B O 1
ATOM 5699 N N . PHE B 1 244 ? -1.848 -19.688 2.639 1 90.69 244 PHE B N 1
ATOM 5700 C CA . PHE B 1 244 ? -1.22 -18.391 2.451 1 90.69 244 PHE B CA 1
ATOM 5701 C C . PHE B 1 244 ? -1.062 -17.672 3.783 1 90.69 244 PHE B C 1
ATOM 5703 O O . PHE B 1 244 ? -0.303 -16.703 3.887 1 90.69 244 PHE B O 1
ATOM 5710 N N . THR B 1 245 ? -1.754 -18.031 4.793 1 89.06 245 THR B N 1
ATOM 5711 C CA . THR B 1 245 ? -1.57 -17.438 6.113 1 89.06 245 THR B CA 1
ATOM 5712 C C . THR B 1 245 ? -0.204 -17.797 6.688 1 89.06 245 THR B C 1
ATOM 5714 O O . THR B 1 245 ? 0.27 -17.156 7.629 1 89.06 245 THR B O 1
ATOM 5717 N N . PHE B 1 246 ? 0.408 -18.828 6.074 1 86.31 246 PHE B N 1
ATOM 5718 C CA . PHE B 1 246 ? 1.761 -19.172 6.496 1 86.31 246 PHE B CA 1
ATOM 5719 C C . PHE B 1 246 ? 2.752 -18.094 6.059 1 86.31 246 PHE B C 1
ATOM 5721 O O . PHE B 1 246 ? 3.838 -17.984 6.629 1 86.31 246 PHE B O 1
ATOM 5728 N N . LEU B 1 247 ? 2.332 -17.422 5.004 1 82.62 247 LEU B N 1
ATOM 5729 C CA . LEU B 1 247 ? 3.211 -16.391 4.473 1 82.62 247 LEU B CA 1
ATOM 5730 C C . LEU B 1 247 ? 3.014 -15.07 5.215 1 82.62 247 LEU B C 1
ATOM 5732 O O . LEU B 1 247 ? 2.387 -14.141 4.695 1 82.62 247 LEU B O 1
ATOM 5736 N N . ASP B 1 248 ? 3.254 -15.031 6.453 1 73.88 248 ASP B N 1
ATOM 5737 C CA . ASP B 1 248 ? 3.061 -13.812 7.242 1 73.88 248 ASP B CA 1
ATOM 5738 C C . ASP B 1 248 ? 4.367 -13.375 7.898 1 73.88 248 ASP B C 1
ATOM 5740 O O . ASP B 1 248 ? 5.293 -14.172 8.055 1 73.88 248 ASP B O 1
ATOM 5744 N N . GLY B 1 249 ? 4.449 -12.109 8.172 1 63.12 249 GLY B N 1
ATOM 5745 C CA . GLY B 1 249 ? 5.551 -11.57 8.953 1 63.12 249 GLY B CA 1
ATOM 5746 C C . GLY B 1 249 ? 6.828 -11.398 8.148 1 63.12 249 GLY B C 1
ATOM 5747 O O . GLY B 1 249 ? 6.793 -10.93 7.012 1 63.12 249 GLY B O 1
ATOM 5748 N N . ASP B 1 250 ? 7.852 -11.938 8.766 1 60.31 250 ASP B N 1
ATOM 5749 C CA . ASP B 1 250 ? 9.227 -11.711 8.328 1 60.31 250 ASP B CA 1
ATOM 5750 C C . ASP B 1 250 ? 9.547 -12.523 7.074 1 60.31 250 ASP B C 1
ATOM 5752 O O . ASP B 1 250 ? 10.43 -12.141 6.297 1 60.31 250 ASP B O 1
ATOM 5756 N N . ILE B 1 251 ? 8.82 -13.578 6.957 1 63.53 251 ILE B N 1
ATOM 5757 C CA . ILE B 1 251 ? 9.133 -14.43 5.812 1 63.53 251 ILE B CA 1
ATOM 5758 C C . ILE B 1 251 ? 8.961 -13.633 4.52 1 63.53 251 ILE B C 1
ATOM 5760 O O . ILE B 1 251 ? 9.672 -13.867 3.541 1 63.53 251 ILE B O 1
ATOM 5764 N N . LEU B 1 252 ? 8.023 -12.711 4.676 1 60.28 252 LEU B N 1
ATOM 5765 C CA . LEU B 1 252 ? 7.73 -11.906 3.496 1 60.28 252 LEU B CA 1
ATOM 5766 C C . LEU B 1 252 ? 8.68 -10.711 3.396 1 60.28 252 LEU B C 1
ATOM 5768 O O . LEU B 1 252 ? 8.805 -10.102 2.332 1 60.28 252 LEU B O 1
ATOM 5772 N N . ASP B 1 253 ? 9.32 -10.352 4.602 1 56.84 253 ASP B N 1
ATOM 5773 C CA . ASP B 1 253 ? 10.188 -9.172 4.617 1 56.84 253 ASP B CA 1
ATOM 5774 C C . ASP B 1 253 ? 11.594 -9.516 4.129 1 56.84 253 ASP B C 1
ATOM 5776 O O . ASP B 1 253 ? 12.203 -10.477 4.605 1 56.84 253 ASP B O 1
ATOM 5780 N N . SER B 1 254 ? 11.859 -9.242 2.949 1 48.81 254 SER B N 1
ATOM 5781 C CA . SER B 1 254 ? 13.148 -9.539 2.346 1 48.81 254 SER B CA 1
ATOM 5782 C C . SER B 1 254 ? 14.297 -9.086 3.246 1 48.81 254 SER B C 1
ATOM 5784 O O . SER B 1 254 ? 15.453 -9.438 3.01 1 48.81 254 SER B O 1
ATOM 5786 N N . VAL B 1 255 ? 14.102 -7.984 4.027 1 44.81 255 VAL B N 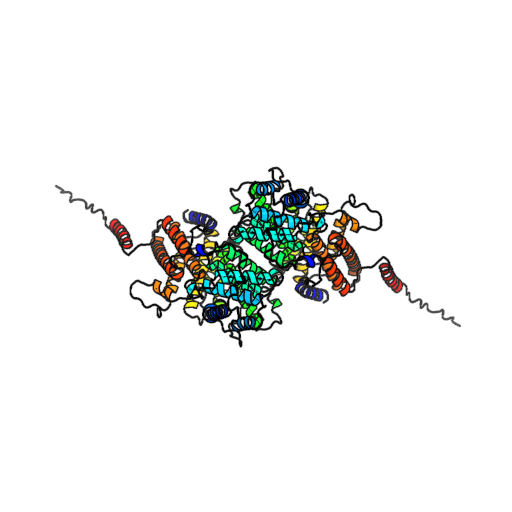1
ATOM 5787 C CA . VAL B 1 255 ? 15.289 -7.395 4.641 1 44.81 255 VAL B CA 1
ATOM 5788 C C . VAL B 1 255 ? 15.602 -8.109 5.953 1 44.81 255 VAL B C 1
ATOM 5790 O O . VAL B 1 255 ? 14.734 -8.25 6.816 1 44.81 255 VAL B O 1
ATOM 5793 N N . PRO B 1 256 ? 16.766 -8.773 5.945 1 42.53 256 PRO B N 1
ATOM 5794 C CA . PRO B 1 256 ? 17.219 -9.367 7.207 1 42.53 256 PRO B CA 1
ATOM 5795 C C . PRO B 1 256 ? 17.125 -8.391 8.383 1 42.53 256 PRO B C 1
ATOM 5797 O O . PRO B 1 256 ? 17.609 -7.258 8.281 1 42.53 256 PRO B O 1
ATOM 5800 N N . SER B 1 257 ? 16.125 -8.359 9.086 1 41.22 257 SER B N 1
ATOM 5801 C CA . SER B 1 257 ? 16.188 -7.586 10.328 1 41.22 257 SER B CA 1
ATOM 5802 C C . SER B 1 257 ? 17.328 -8.062 11.219 1 41.22 257 SER B C 1
ATOM 5804 O O . SER B 1 257 ? 17.562 -9.266 11.344 1 41.22 257 SER B O 1
ATOM 5806 N N . SER B 1 258 ? 18.406 -7.258 11.383 1 38.03 258 SER B N 1
ATOM 5807 C CA . SER B 1 258 ? 19.516 -7.488 12.297 1 38.03 258 SER B CA 1
ATOM 5808 C C . SER B 1 258 ? 19.031 -7.965 13.656 1 38.03 258 SER B C 1
ATOM 5810 O O . SER B 1 258 ? 18.844 -7.164 14.57 1 38.03 258 SER B O 1
ATOM 5812 N N . THR B 1 259 ? 18.141 -8.75 13.766 1 38.62 259 THR B N 1
ATOM 5813 C CA . THR B 1 259 ? 17.781 -9.133 15.125 1 38.62 259 THR B CA 1
ATOM 5814 C C . THR B 1 259 ? 18.938 -9.812 15.828 1 38.62 259 THR B C 1
ATOM 5816 O O . THR B 1 259 ? 19.656 -10.617 15.227 1 38.62 259 THR B O 1
ATOM 5819 N N . SER B 1 260 ? 19.156 -9.539 17.109 1 36.78 260 SER B N 1
ATOM 5820 C CA . SER B 1 260 ? 20.125 -10.023 18.094 1 36.78 260 SER B CA 1
ATOM 5821 C C . SER B 1 260 ? 20.172 -11.547 18.125 1 36.78 260 SER B C 1
ATOM 5823 O O . SER B 1 260 ? 19.203 -12.211 17.75 1 36.78 260 SER B O 1
ATOM 5825 N N . LEU B 1 261 ? 21.266 -12.117 18.641 1 38.06 261 LEU B N 1
ATOM 5826 C CA . LEU B 1 261 ? 21.641 -13.508 18.828 1 38.06 261 LEU B CA 1
ATOM 5827 C C . LEU B 1 261 ? 20.516 -14.289 19.484 1 38.06 261 LEU B C 1
ATOM 5829 O O . LEU B 1 261 ? 20.25 -15.438 19.125 1 38.06 261 LEU B O 1
ATOM 5833 N N . ALA B 1 262 ? 20.156 -13.914 20.672 1 39.84 262 ALA B N 1
ATOM 5834 C CA . ALA B 1 262 ? 19.188 -14.609 21.516 1 39.84 262 ALA B CA 1
ATOM 5835 C C . ALA B 1 262 ? 17.875 -14.844 20.766 1 39.84 262 ALA B C 1
ATOM 5837 O O . ALA B 1 262 ? 17.219 -15.875 20.969 1 39.84 262 ALA B O 1
ATOM 5838 N N . CYS B 1 263 ? 17.406 -14 19.875 1 45.75 263 CYS B N 1
ATOM 5839 C CA . CYS B 1 263 ? 16.234 -13.938 19.016 1 45.75 263 CYS B CA 1
ATOM 5840 C C . CYS B 1 263 ? 16.344 -14.945 17.875 1 45.75 263 CYS B C 1
ATOM 5842 O O . CYS B 1 263 ? 15.336 -15.273 17.234 1 45.75 263 CYS B O 1
ATOM 5844 N N . ASN B 1 264 ? 17.484 -15.594 17.766 1 57.56 264 ASN B N 1
ATOM 5845 C CA . ASN B 1 264 ? 17.859 -16.516 16.688 1 57.56 264 ASN B CA 1
ATOM 5846 C C . ASN B 1 264 ? 17.312 -17.922 16.953 1 57.56 264 ASN B C 1
ATOM 5848 O O . ASN B 1 264 ? 16.797 -18.578 16.047 1 57.56 264 ASN B O 1
ATOM 5852 N N . LEU B 1 265 ? 17.469 -18.344 18.219 1 52.59 265 LEU B N 1
ATOM 5853 C CA . LEU B 1 265 ? 17 -19.703 18.469 1 52.59 265 LEU B CA 1
ATOM 5854 C C . LEU B 1 265 ? 15.484 -19.797 18.328 1 52.59 265 LEU B C 1
ATOM 5856 O O . LEU B 1 265 ? 14.969 -20.75 17.734 1 52.59 265 LEU B O 1
ATOM 5860 N N . SER B 1 266 ? 14.93 -18.797 18.938 1 75.5 266 SER B N 1
ATOM 5861 C CA . SER B 1 266 ? 13.477 -18.766 18.828 1 75.5 266 SER B CA 1
ATOM 5862 C C . SER B 1 266 ? 13.023 -18.594 17.375 1 75.5 266 SER B C 1
ATOM 5864 O O . SER B 1 266 ? 12.062 -19.234 16.953 1 75.5 266 SER B O 1
ATOM 5866 N N . ALA B 1 267 ? 13.922 -18.062 16.766 1 77.81 267 ALA B N 1
ATOM 5867 C CA . ALA B 1 267 ? 13.609 -17.875 15.352 1 77.81 267 ALA B CA 1
ATOM 5868 C C . ALA B 1 267 ? 13.812 -19.172 14.57 1 77.81 267 ALA B C 1
ATOM 5870 O O . ALA B 1 267 ? 13.016 -19.516 13.688 1 77.81 267 ALA B O 1
ATOM 5871 N N . LYS B 1 268 ? 14.781 -19.984 14.992 1 83.25 268 LYS B N 1
ATOM 5872 C CA . LYS B 1 268 ? 15.055 -21.266 14.344 1 83.25 268 LYS B CA 1
ATOM 5873 C C . LYS B 1 268 ? 13.938 -22.266 14.609 1 83.25 268 LYS B C 1
ATOM 5875 O O . LYS B 1 268 ? 13.516 -23 13.711 1 83.25 268 LYS B O 1
ATOM 5880 N N . ASP B 1 269 ? 13.539 -22.234 15.75 1 87 269 ASP B N 1
ATOM 5881 C CA . ASP B 1 269 ? 12.453 -23.141 16.125 1 87 269 ASP B CA 1
ATOM 5882 C C . ASP B 1 269 ? 11.172 -22.797 15.359 1 87 269 ASP B C 1
ATOM 5884 O O . ASP B 1 269 ? 10.422 -23.688 14.969 1 87 269 ASP B O 1
ATOM 5888 N N . ARG B 1 270 ? 10.977 -21.562 15.281 1 85.31 270 ARG B N 1
ATOM 5889 C CA . ARG B 1 270 ? 9.789 -21.125 14.547 1 85.31 270 ARG B CA 1
ATOM 5890 C C . ARG B 1 270 ? 9.844 -21.578 13.094 1 85.31 270 ARG B C 1
ATOM 5892 O O . ARG B 1 270 ? 8.844 -22.047 12.539 1 85.31 270 ARG B O 1
ATOM 5899 N N . ILE B 1 271 ? 11.023 -21.516 12.531 1 87.94 271 ILE B N 1
ATOM 5900 C CA . ILE B 1 271 ? 11.203 -21.922 11.141 1 87.94 271 ILE B CA 1
ATOM 5901 C C . ILE B 1 271 ? 11 -23.422 11.008 1 87.94 271 ILE B C 1
ATOM 5903 O O . ILE B 1 271 ? 10.359 -23.891 10.062 1 87.94 271 ILE B O 1
ATOM 5907 N N . SER B 1 272 ? 11.594 -24.094 11.953 1 91.25 272 SER B N 1
ATOM 5908 C CA . SER B 1 272 ? 11.453 -25.547 11.953 1 91.25 272 SER B CA 1
ATOM 5909 C C . SER B 1 272 ? 9.992 -25.969 12.062 1 91.25 272 SER B C 1
ATOM 5911 O O . SER B 1 272 ? 9.539 -26.844 11.328 1 91.25 272 SER B O 1
ATOM 5913 N N . THR B 1 273 ? 9.336 -25.328 12.883 1 89.62 273 THR B N 1
ATOM 5914 C CA . THR B 1 273 ? 7.922 -25.641 13.086 1 89.62 273 THR B CA 1
ATOM 5915 C C . THR B 1 273 ? 7.109 -25.297 11.844 1 89.62 273 THR B C 1
ATOM 5917 O O . THR B 1 273 ? 6.23 -26.062 11.445 1 89.62 273 THR B O 1
ATOM 5920 N N . LEU B 1 274 ? 7.367 -24.188 11.258 1 89.25 274 LEU B N 1
ATOM 5921 C CA . LEU B 1 274 ? 6.641 -23.75 10.07 1 89.25 274 LEU B CA 1
ATOM 5922 C C . LEU B 1 274 ? 6.836 -24.719 8.922 1 89.25 274 LEU B C 1
ATOM 5924 O O . LEU B 1 274 ? 5.871 -25.094 8.242 1 89.25 274 LEU B O 1
ATOM 5928 N N . GLN B 1 275 ? 8.078 -25.125 8.703 1 91.62 275 GLN B N 1
ATOM 5929 C CA . GLN B 1 275 ? 8.375 -26.062 7.629 1 91.62 275 GLN B CA 1
ATOM 5930 C C . GLN B 1 275 ? 7.688 -27.406 7.871 1 91.62 275 GLN B C 1
ATOM 5932 O O . GLN B 1 275 ? 7.203 -28.047 6.93 1 91.62 275 GLN B O 1
ATOM 5937 N N . ARG B 1 276 ? 7.68 -27.766 9.047 1 91.5 276 ARG B N 1
ATOM 5938 C CA . ARG B 1 276 ? 7.027 -29.031 9.406 1 91.5 276 ARG B CA 1
ATOM 5939 C C . ARG B 1 276 ? 5.516 -28.938 9.219 1 91.5 276 ARG B C 1
ATOM 5941 O O . ARG B 1 276 ? 4.898 -29.828 8.648 1 91.5 276 ARG B O 1
ATOM 5948 N N . ASP B 1 277 ? 4.969 -27.859 9.719 1 90.12 277 ASP B N 1
ATOM 5949 C CA . ASP B 1 277 ? 3.527 -27.672 9.602 1 90.12 277 ASP B CA 1
ATOM 5950 C C . ASP B 1 277 ? 3.094 -27.625 8.141 1 90.12 277 ASP B C 1
ATOM 5952 O O . ASP B 1 277 ? 2.033 -28.141 7.781 1 90.12 277 ASP B O 1
ATOM 5956 N N . LEU B 1 278 ? 3.844 -27.031 7.332 1 91.06 278 LEU B N 1
ATOM 5957 C CA . LEU B 1 278 ? 3.535 -26.953 5.906 1 91.06 278 LEU B CA 1
ATOM 5958 C C . LEU B 1 278 ? 3.609 -28.328 5.25 1 91.06 278 LEU B C 1
ATOM 5960 O O . LEU B 1 278 ? 2.742 -28.688 4.449 1 91.06 278 LEU B O 1
ATOM 5964 N N . SER B 1 279 ? 4.621 -29.031 5.594 1 88.69 279 SER B N 1
ATOM 5965 C CA . SER B 1 279 ? 4.82 -30.344 4.977 1 88.69 279 SER B CA 1
ATOM 5966 C C . SER B 1 279 ? 3.707 -31.312 5.363 1 88.69 279 SER B C 1
ATOM 5968 O O . SER B 1 279 ? 3.324 -32.156 4.566 1 88.69 279 SER B O 1
ATOM 5970 N N . CYS B 1 280 ? 3.191 -31.047 6.512 1 85.5 280 CYS B N 1
ATOM 5971 C CA . CYS B 1 280 ? 2.178 -31.953 7.02 1 85.5 280 CYS B CA 1
ATOM 5972 C C . CYS B 1 280 ? 0.782 -31.359 6.879 1 85.5 280 CYS B C 1
ATOM 5974 O O . CYS B 1 280 ? -0.197 -31.953 7.344 1 85.5 280 CYS B O 1
ATOM 5976 N N . HIS B 1 281 ? 0.753 -30.266 6.25 1 84.88 281 HIS B N 1
ATOM 5977 C CA . HIS B 1 281 ? -0.543 -29.609 6.137 1 84.88 281 HIS B CA 1
ATOM 5978 C C . HIS B 1 281 ? -1.532 -30.469 5.355 1 84.88 281 HIS B C 1
ATOM 5980 O O . HIS B 1 281 ? -1.261 -30.859 4.215 1 84.88 281 HIS B O 1
ATOM 5986 N N . PRO B 1 282 ? -2.631 -30.734 5.957 1 80.31 282 PRO B N 1
ATOM 5987 C CA . PRO B 1 282 ? -3.568 -31.656 5.32 1 80.31 282 PRO B CA 1
ATOM 5988 C C . PRO B 1 282 ? -4.285 -31.047 4.121 1 80.31 282 PRO B C 1
ATOM 5990 O O . PRO B 1 282 ? -4.504 -29.828 4.09 1 80.31 282 PRO B O 1
ATOM 5993 N N . LEU B 1 283 ? -4.512 -31.906 3.148 1 77.75 283 LEU B N 1
ATOM 5994 C CA . LEU B 1 283 ? -5.355 -31.5 2.031 1 77.75 283 LEU B CA 1
ATOM 5995 C C . LEU B 1 283 ? -6.824 -31.484 2.438 1 77.75 283 LEU B C 1
ATOM 5997 O O . LEU B 1 283 ? -7.289 -32.375 3.146 1 77.75 283 LEU B O 1
ATOM 6001 N N . SER B 1 284 ? -7.43 -30.406 2.125 1 71.38 284 SER B N 1
ATOM 6002 C CA . SER B 1 284 ? -8.859 -30.312 2.402 1 71.38 284 SER B CA 1
ATOM 6003 C C . SER B 1 284 ? -9.633 -31.453 1.746 1 71.38 284 SER B C 1
ATOM 6005 O O . SER B 1 284 ? -9.211 -31.984 0.716 1 71.38 284 SER B O 1
ATOM 6007 N N . GLU B 1 285 ? -10.766 -31.812 2.332 1 73.62 285 GLU B N 1
ATOM 6008 C CA . GLU B 1 285 ? -11.609 -32.875 1.789 1 73.62 285 GLU B CA 1
ATOM 6009 C C . GLU B 1 285 ? -12.516 -32.344 0.685 1 73.62 285 GLU B C 1
ATOM 6011 O O . GLU B 1 285 ? -12.836 -31.141 0.655 1 73.62 285 GLU B O 1
ATOM 6016 N N . GLY B 1 286 ? -12.805 -33.188 -0.201 1 73.44 286 GLY B N 1
ATOM 6017 C CA . GLY B 1 286 ? -13.812 -32.875 -1.199 1 73.44 286 GLY B CA 1
ATOM 6018 C C . GLY B 1 286 ? -13.266 -32.031 -2.348 1 73.44 286 GLY B C 1
ATOM 6019 O O . GLY B 1 286 ? -14 -31.281 -2.975 1 73.44 286 GLY B O 1
ATOM 6020 N N . LEU B 1 287 ? -11.992 -32.188 -2.568 1 76.75 287 LEU B N 1
ATOM 6021 C CA . LEU B 1 287 ? -11.391 -31.406 -3.66 1 76.75 287 LEU B CA 1
ATOM 6022 C C . LEU B 1 287 ? -11.344 -32.25 -4.938 1 76.75 287 LEU B C 1
ATOM 6024 O O . LEU B 1 287 ? -11.148 -33.469 -4.887 1 76.75 287 LEU B O 1
ATOM 6028 N N . ASN B 1 288 ? -11.688 -31.547 -5.996 1 74.38 288 ASN B N 1
ATOM 6029 C CA . ASN B 1 288 ? -11.414 -32.219 -7.262 1 74.38 288 ASN B CA 1
ATOM 6030 C C . ASN B 1 288 ? -9.922 -32.281 -7.562 1 74.38 288 ASN B C 1
ATOM 6032 O O . ASN B 1 288 ? -9.117 -31.719 -6.812 1 74.38 288 ASN B O 1
ATOM 6036 N N . GLU B 1 289 ? -9.641 -32.969 -8.547 1 73.44 289 GLU B N 1
ATOM 6037 C CA . GLU B 1 289 ? -8.242 -33.219 -8.875 1 73.44 289 GLU B CA 1
ATOM 6038 C C . GLU B 1 289 ? -7.484 -31.938 -9.133 1 73.44 289 GLU B C 1
ATOM 6040 O O . GLU B 1 289 ? -6.375 -31.734 -8.633 1 73.44 289 GLU B O 1
ATOM 6045 N N . SER B 1 290 ? -8.102 -31.078 -9.938 1 73.12 290 SER B N 1
ATOM 6046 C CA . SER B 1 290 ? -7.441 -29.828 -10.273 1 73.12 290 SER B CA 1
ATOM 6047 C C . SER B 1 290 ? -7.215 -28.969 -9.031 1 73.12 290 SER B C 1
ATOM 6049 O O . SER B 1 290 ? -6.164 -28.344 -8.891 1 73.12 290 SER B O 1
ATOM 6051 N N . GLN B 1 291 ? -8.172 -29.016 -8.156 1 76 291 GLN B N 1
ATOM 6052 C CA . GLN B 1 291 ? -8.07 -28.25 -6.914 1 76 291 GLN B CA 1
ATOM 6053 C C . GLN B 1 291 ? -6.977 -28.812 -6.008 1 76 291 GLN B C 1
ATOM 6055 O O . GLN B 1 291 ? -6.219 -28.062 -5.402 1 76 291 GLN B O 1
ATOM 6060 N N . GLY B 1 292 ? -6.957 -30.047 -5.996 1 80.25 292 GLY B N 1
ATOM 6061 C CA . GLY B 1 292 ? -5.934 -30.703 -5.191 1 80.25 292 GLY B CA 1
ATOM 6062 C C . GLY B 1 292 ? -4.523 -30.391 -5.652 1 80.25 292 GLY B C 1
ATOM 6063 O O . GLY B 1 292 ? -3.645 -30.109 -4.836 1 80.25 292 GLY B O 1
ATOM 6064 N N . VAL B 1 293 ? -4.355 -30.438 -6.926 1 80.38 293 VAL B N 1
ATOM 6065 C CA . VAL B 1 293 ? -3.049 -30.156 -7.508 1 80.38 293 VAL B CA 1
ATOM 6066 C C . VAL B 1 293 ? -2.652 -28.719 -7.195 1 80.38 293 VAL B C 1
ATOM 6068 O O . VAL B 1 293 ? -1.499 -28.438 -6.855 1 80.38 293 VAL B O 1
ATOM 6071 N N . ASP B 1 294 ? -3.59 -27.828 -7.289 1 79.88 294 ASP B N 1
ATOM 6072 C CA . ASP B 1 294 ? -3.322 -26.422 -7.02 1 79.88 294 ASP B CA 1
ATOM 6073 C C . ASP B 1 294 ? -2.887 -26.219 -5.57 1 79.88 294 ASP B C 1
ATOM 6075 O O . ASP B 1 294 ? -1.942 -25.469 -5.301 1 79.88 294 ASP B O 1
ATOM 6079 N N . ILE B 1 295 ? -3.549 -26.844 -4.68 1 85.12 295 ILE B N 1
ATOM 6080 C CA . ILE B 1 295 ? -3.266 -26.688 -3.256 1 85.12 295 ILE B CA 1
ATOM 6081 C C . ILE B 1 295 ? -1.881 -27.25 -2.945 1 85.12 295 ILE B C 1
ATOM 6083 O O . ILE B 1 295 ? -1.084 -26.625 -2.254 1 85.12 295 ILE B O 1
ATOM 6087 N N . LEU B 1 296 ? -1.637 -28.391 -3.484 1 87.62 296 LEU B N 1
ATOM 6088 C CA . LEU B 1 296 ? -0.364 -29.047 -3.195 1 87.62 296 LEU B CA 1
ATOM 6089 C C . LEU B 1 296 ? 0.792 -28.297 -3.84 1 87.62 296 LEU B C 1
ATOM 6091 O O . LEU B 1 296 ? 1.867 -28.172 -3.248 1 87.62 296 LEU B O 1
ATOM 6095 N N . ALA B 1 297 ? 0.542 -27.828 -5.051 1 86.19 297 ALA B N 1
ATOM 6096 C CA . ALA B 1 297 ? 1.556 -27 -5.711 1 86.19 297 ALA B CA 1
ATOM 6097 C C . ALA B 1 297 ? 1.841 -25.734 -4.914 1 86.19 297 ALA B C 1
ATOM 6099 O O . ALA B 1 297 ? 2.994 -25.312 -4.793 1 86.19 297 ALA B O 1
ATOM 6100 N N . THR B 1 298 ? 0.783 -25.156 -4.406 1 88.06 298 THR B N 1
ATOM 6101 C CA . THR B 1 298 ? 0.931 -23.938 -3.604 1 88.06 298 THR B CA 1
ATOM 6102 C C . THR B 1 298 ? 1.7 -24.234 -2.318 1 88.06 298 THR B C 1
ATOM 6104 O O . THR B 1 298 ? 2.572 -23.469 -1.918 1 88.06 298 THR B O 1
ATOM 6107 N N . ARG B 1 299 ? 1.35 -25.312 -1.714 1 91.75 299 ARG B N 1
ATOM 6108 C CA . ARG B 1 299 ? 2.057 -25.719 -0.505 1 91.75 299 ARG B CA 1
ATOM 6109 C C . ARG B 1 299 ? 3.555 -25.844 -0.762 1 91.75 299 ARG B C 1
ATOM 6111 O O . ARG B 1 299 ? 4.367 -25.328 0.011 1 91.75 299 ARG B O 1
ATOM 6118 N N . ASN B 1 300 ? 3.889 -26.547 -1.782 1 92 300 ASN B N 1
ATOM 6119 C CA . ASN B 1 300 ? 5.293 -26.75 -2.115 1 92 300 ASN B CA 1
ATOM 6120 C C . ASN B 1 300 ? 5.988 -25.438 -2.467 1 92 300 ASN B C 1
ATOM 6122 O O . ASN B 1 300 ? 7.16 -25.25 -2.146 1 92 300 ASN B O 1
ATOM 6126 N N . TRP B 1 301 ? 5.254 -24.609 -3.125 1 91.12 301 TRP B N 1
ATOM 6127 C CA . TRP B 1 301 ? 5.793 -23.297 -3.441 1 91.12 301 TRP B CA 1
ATOM 6128 C C . TRP B 1 301 ? 6.121 -22.516 -2.17 1 91.12 301 TRP B C 1
ATOM 6130 O O . TRP B 1 301 ? 7.195 -21.922 -2.059 1 91.12 301 TRP B O 1
ATOM 6140 N N . ILE B 1 302 ? 5.27 -22.5 -1.229 1 90.75 302 ILE B N 1
ATOM 6141 C CA . ILE B 1 302 ? 5.477 -21.781 0.021 1 90.75 302 ILE B CA 1
ATOM 6142 C C . ILE B 1 302 ? 6.648 -22.391 0.784 1 90.75 302 ILE B C 1
ATOM 6144 O O . ILE B 1 302 ? 7.434 -21.672 1.409 1 90.75 302 ILE B O 1
ATOM 6148 N N . ARG B 1 303 ? 6.742 -23.688 0.711 1 92.81 303 ARG B N 1
ATOM 6149 C CA . ARG B 1 303 ? 7.875 -24.359 1.338 1 92.81 303 ARG B CA 1
ATOM 6150 C C . ARG B 1 303 ? 9.195 -23.875 0.75 1 92.81 303 ARG B C 1
ATOM 6152 O O . ARG B 1 303 ? 10.172 -23.688 1.479 1 92.81 303 ARG B O 1
ATOM 6159 N N . ILE B 1 304 ? 9.234 -23.672 -0.547 1 92.38 304 ILE B N 1
ATOM 6160 C CA . ILE B 1 304 ? 10.43 -23.172 -1.215 1 92.38 304 ILE B CA 1
ATOM 6161 C C . ILE B 1 304 ? 10.727 -21.75 -0.751 1 92.38 304 ILE B C 1
ATOM 6163 O O . ILE B 1 304 ? 11.875 -21.406 -0.502 1 92.38 304 ILE B O 1
ATOM 6167 N N . LEU B 1 305 ? 9.703 -20.969 -0.678 1 88.62 305 LEU B N 1
ATOM 6168 C CA . LEU B 1 305 ? 9.875 -19.609 -0.215 1 88.62 305 LEU B CA 1
ATOM 6169 C C . LEU B 1 305 ? 10.477 -19.578 1.188 1 88.62 305 LEU B C 1
ATOM 6171 O O . LEU B 1 305 ? 11.367 -18.781 1.471 1 88.62 305 LEU B O 1
ATOM 6175 N N . LEU B 1 306 ? 9.961 -20.422 2.037 1 88.25 306 LEU B N 1
ATOM 6176 C CA . LEU B 1 306 ? 10.469 -20.516 3.402 1 88.25 306 LEU B CA 1
ATOM 6177 C C . LEU B 1 306 ? 11.922 -20.969 3.418 1 88.25 306 LEU B C 1
ATOM 6179 O O . LEU B 1 306 ? 12.719 -20.469 4.223 1 88.25 306 LEU B O 1
ATOM 6183 N N . TRP B 1 307 ? 12.203 -21.875 2.58 1 90.81 307 TRP B N 1
ATOM 6184 C CA . TRP B 1 307 ? 13.586 -22.344 2.469 1 90.81 307 TRP B CA 1
ATOM 6185 C C . TRP B 1 307 ? 14.5 -21.203 2.029 1 90.81 307 TRP B C 1
ATOM 6187 O O . TRP B 1 307 ? 15.602 -21.047 2.564 1 90.81 307 TRP B O 1
ATOM 6197 N N . GLN B 1 308 ? 14.109 -20.469 1.075 1 85.19 308 GLN B N 1
ATOM 6198 C CA . GLN B 1 308 ? 14.898 -19.328 0.605 1 85.19 308 GLN B CA 1
ATOM 6199 C C . GLN B 1 308 ? 15.148 -18.328 1.732 1 85.19 308 GLN B C 1
ATOM 6201 O O . GLN B 1 308 ? 16.234 -17.781 1.848 1 85.19 308 GLN B O 1
ATOM 6206 N N . TYR B 1 309 ? 14.125 -18.125 2.475 1 83.56 309 TYR B N 1
ATOM 6207 C CA . TYR B 1 309 ? 14.289 -17.266 3.648 1 83.56 309 TYR B CA 1
ATOM 6208 C C . TYR B 1 309 ? 15.289 -17.875 4.621 1 83.56 309 TYR B C 1
ATOM 6210 O O . TYR B 1 309 ? 16.125 -17.156 5.176 1 83.56 309 TYR B O 1
ATOM 6218 N N . THR B 1 310 ? 15.18 -19.125 4.859 1 85.38 310 THR B N 1
ATOM 6219 C CA . THR B 1 310 ? 16.016 -19.828 5.828 1 85.38 310 THR B CA 1
ATOM 6220 C C . THR B 1 310 ? 17.484 -19.75 5.434 1 85.38 310 THR B C 1
ATOM 6222 O O . THR B 1 310 ? 18.328 -19.453 6.266 1 85.38 310 THR B O 1
ATOM 6225 N N . ILE B 1 311 ? 17.781 -19.953 4.211 1 84.75 311 ILE B N 1
ATOM 6226 C CA . ILE B 1 311 ? 19.172 -20 3.771 1 84.75 311 ILE B CA 1
ATOM 6227 C C . ILE B 1 311 ? 19.766 -18.594 3.807 1 84.75 311 ILE B C 1
ATOM 6229 O O . ILE B 1 311 ? 20.984 -18.422 3.959 1 84.75 311 ILE B O 1
ATOM 6233 N N . ALA B 1 312 ? 18.938 -17.609 3.666 1 76.75 312 ALA B N 1
ATOM 6234 C CA . ALA B 1 312 ? 19.391 -16.219 3.701 1 76.75 312 ALA B CA 1
ATOM 6235 C C . ALA B 1 312 ? 19.672 -15.773 5.133 1 76.75 312 ALA B C 1
ATOM 6237 O O . ALA B 1 312 ? 20.453 -14.844 5.359 1 76.75 312 ALA B O 1
ATOM 6238 N N . HIS B 1 313 ? 19.109 -16.484 6.125 1 78.56 313 HIS B N 1
ATOM 6239 C CA . HIS B 1 313 ? 19.156 -15.93 7.477 1 78.56 313 HIS B CA 1
ATOM 6240 C C . HIS B 1 313 ? 19.812 -16.906 8.445 1 78.56 313 HIS B C 1
ATOM 6242 O O . HIS B 1 313 ? 20.25 -16.516 9.523 1 78.56 313 HIS B O 1
ATOM 6248 N N . PHE B 1 314 ? 19.844 -18.109 8.062 1 83.19 314 PHE B N 1
ATOM 6249 C CA . PHE B 1 314 ? 20.375 -19.125 8.969 1 83.19 314 PHE B CA 1
ATOM 6250 C C . PHE B 1 314 ? 21.406 -20 8.266 1 83.19 314 PHE B C 1
ATOM 6252 O O . PHE B 1 314 ? 21.422 -20.078 7.031 1 83.19 314 PHE B O 1
ATOM 6259 N N . ALA B 1 315 ? 22.219 -20.562 9.102 1 84 315 ALA B N 1
ATOM 6260 C CA . ALA B 1 315 ? 23.156 -21.531 8.555 1 84 315 ALA B CA 1
ATOM 6261 C C . ALA B 1 315 ? 22.438 -22.828 8.156 1 84 315 ALA B C 1
ATOM 6263 O O . ALA B 1 315 ? 21.578 -23.312 8.891 1 84 315 ALA B O 1
ATOM 6264 N N . VAL B 1 316 ? 22.781 -23.25 6.98 1 86.88 316 VAL B N 1
ATOM 6265 C CA . VAL B 1 316 ? 22.172 -24.484 6.484 1 86.88 316 VAL B CA 1
ATOM 6266 C C . VAL B 1 316 ? 23.281 -25.5 6.172 1 86.88 316 VAL B C 1
ATOM 6268 O O . VAL B 1 316 ? 24.453 -25.141 6.055 1 86.88 316 VAL B O 1
ATOM 6271 N N . SER B 1 317 ? 22.875 -26.766 6.223 1 85.31 317 SER B N 1
ATOM 6272 C CA . SER B 1 317 ? 23.828 -27.844 5.957 1 85.31 317 SER B CA 1
ATOM 6273 C C . SER B 1 317 ? 23.219 -28.906 5.051 1 85.31 317 SER B C 1
ATOM 6275 O O . SER B 1 317 ? 22 -29.062 4.996 1 85.31 317 SER B O 1
ATOM 6277 N N . CYS B 1 318 ? 24.062 -29.688 4.246 1 83.06 318 CYS B N 1
ATOM 6278 C CA . CYS B 1 318 ? 23.594 -30.797 3.41 1 83.06 318 CYS B CA 1
ATOM 6279 C C . CYS B 1 318 ? 23.25 -32 4.258 1 83.06 318 CYS B C 1
ATOM 6281 O O . CYS B 1 318 ? 22.562 -32.906 3.795 1 83.06 318 CYS B O 1
ATOM 6283 N N . HIS B 1 319 ? 23.766 -31.906 5.48 1 81.5 319 HIS B N 1
ATOM 6284 C CA . HIS B 1 319 ? 23.547 -33.031 6.387 1 81.5 319 HIS B CA 1
ATOM 6285 C C . HIS B 1 319 ? 22.797 -32.594 7.633 1 81.5 319 HIS B C 1
ATOM 6287 O O . HIS B 1 319 ? 23.062 -33.094 8.734 1 81.5 319 HIS B O 1
ATOM 6293 N N . ALA B 1 320 ? 21.891 -31.656 7.371 1 86.75 320 ALA B N 1
ATOM 6294 C CA . ALA B 1 320 ? 21.156 -31.125 8.508 1 86.75 320 ALA B CA 1
ATOM 6295 C C . ALA B 1 320 ? 20.188 -32.156 9.062 1 86.75 320 ALA B C 1
ATOM 6297 O O . ALA B 1 320 ? 19.547 -32.906 8.305 1 86.75 320 ALA B O 1
ATOM 6298 N N . ARG B 1 321 ? 20.094 -32.281 10.352 1 88.44 321 ARG B N 1
ATOM 6299 C CA . ARG B 1 321 ? 19.125 -33.156 11 1 88.44 321 ARG B CA 1
ATOM 6300 C C . ARG B 1 321 ? 17.703 -32.656 10.828 1 88.44 321 ARG B C 1
ATOM 6302 O O . ARG B 1 321 ? 16.781 -33.438 10.547 1 88.44 321 ARG B O 1
ATOM 6309 N N . ASP B 1 322 ? 17.594 -31.391 11.016 1 91.44 322 ASP B N 1
ATOM 6310 C CA . ASP B 1 322 ? 16.312 -30.734 10.758 1 91.44 322 ASP B CA 1
ATOM 6311 C C . ASP B 1 322 ? 16.203 -30.312 9.289 1 91.44 322 ASP B C 1
ATOM 6313 O O . ASP B 1 322 ? 16.969 -29.469 8.82 1 91.44 322 ASP B O 1
ATOM 6317 N N . GLN B 1 323 ? 15.211 -30.875 8.641 1 89.75 323 GLN B N 1
ATOM 6318 C CA . GLN B 1 323 ? 15.047 -30.672 7.203 1 89.75 323 GLN B CA 1
ATOM 6319 C C . GLN B 1 323 ? 14.867 -29.188 6.875 1 89.75 323 GLN B C 1
ATOM 6321 O O . GLN B 1 323 ? 15.195 -28.75 5.77 1 89.75 323 GLN B O 1
ATOM 6326 N N . ALA B 1 324 ? 14.375 -28.469 7.887 1 91.69 324 ALA B N 1
ATOM 6327 C CA . ALA B 1 324 ? 14.141 -27.047 7.66 1 91.69 324 ALA B CA 1
ATOM 6328 C C . ALA B 1 324 ? 15.445 -26.312 7.355 1 91.69 324 ALA B C 1
ATOM 6330 O O . ALA B 1 324 ? 15.445 -25.281 6.691 1 91.69 324 ALA B O 1
ATOM 6331 N N . PHE B 1 325 ? 16.516 -26.922 7.727 1 92.12 325 PHE B N 1
ATOM 6332 C CA . PHE B 1 325 ? 17.812 -26.266 7.555 1 92.12 325 PHE B CA 1
ATOM 6333 C C . PHE B 1 325 ? 18.703 -27.078 6.621 1 92.12 325 PHE B C 1
ATOM 6335 O O . PHE B 1 325 ? 19.922 -26.938 6.648 1 92.12 325 PHE B O 1
ATOM 6342 N N . SER B 1 326 ? 18.047 -27.859 5.832 1 90.31 326 SER B N 1
ATOM 6343 C CA . SER B 1 326 ? 18.797 -28.625 4.84 1 90.31 326 SER B CA 1
ATOM 6344 C C . SER B 1 326 ? 19.016 -27.828 3.561 1 90.31 326 SER B C 1
ATOM 6346 O O . SER B 1 326 ? 18.062 -27.281 2.992 1 90.31 326 SER B O 1
ATOM 6348 N N . ALA B 1 327 ? 20.219 -27.859 3.072 1 88.31 327 ALA B N 1
ATOM 6349 C CA . ALA B 1 327 ? 20.516 -27.188 1.807 1 88.31 327 ALA B CA 1
ATOM 6350 C C . ALA B 1 327 ? 19.875 -27.922 0.633 1 88.31 327 ALA B C 1
ATOM 6352 O O . ALA B 1 327 ? 19.75 -27.359 -0.458 1 88.31 327 ALA B O 1
ATOM 6353 N N . LEU B 1 328 ? 19.453 -29.156 0.906 1 88.5 328 LEU B N 1
ATOM 6354 C CA . LEU B 1 328 ? 18.938 -30 -0.172 1 88.5 328 LEU B CA 1
ATOM 6355 C C . LEU B 1 328 ? 17.422 -30.078 -0.119 1 88.5 328 LEU B C 1
ATOM 6357 O O . LEU B 1 328 ? 16.797 -30.828 -0.885 1 88.5 328 LEU B O 1
ATOM 6361 N N . LEU B 1 329 ? 16.828 -29.281 0.688 1 91.94 329 LEU B N 1
ATOM 6362 C CA . LEU B 1 329 ? 15.375 -29.328 0.871 1 91.94 329 LEU B CA 1
ATOM 6363 C C . LEU B 1 329 ? 14.656 -29.078 -0.448 1 91.94 329 LEU B C 1
ATOM 6365 O O . LEU B 1 329 ? 13.625 -29.688 -0.726 1 91.94 329 LEU B O 1
ATOM 6369 N N . PRO B 1 330 ? 15.062 -28.203 -1.343 1 93.56 330 PRO B N 1
ATOM 6370 C CA . PRO B 1 330 ? 14.398 -27.984 -2.629 1 93.56 330 PRO B CA 1
ATOM 6371 C C . PRO B 1 330 ? 14.297 -29.266 -3.461 1 93.56 330 PRO B C 1
ATOM 6373 O O . PRO B 1 330 ? 13.344 -29.438 -4.227 1 93.56 330 PRO B O 1
ATOM 6376 N N . THR B 1 331 ? 15.273 -30.141 -3.297 1 91.44 331 THR B N 1
ATOM 6377 C CA . THR B 1 331 ? 15.227 -31.406 -4.016 1 91.44 331 THR B CA 1
ATOM 6378 C C . THR B 1 331 ? 14.031 -32.25 -3.564 1 91.44 331 THR B C 1
ATOM 6380 O O . THR B 1 331 ? 13.289 -32.781 -4.395 1 91.44 331 THR B O 1
ATOM 6383 N N . THR B 1 332 ? 13.922 -32.281 -2.299 1 91.62 332 THR B N 1
ATOM 6384 C CA . THR B 1 332 ? 12.805 -33.031 -1.743 1 91.62 332 THR B CA 1
ATOM 6385 C C . THR B 1 332 ? 11.477 -32.406 -2.16 1 91.62 332 THR B C 1
ATOM 6387 O O . THR B 1 332 ? 10.531 -33.094 -2.51 1 91.62 332 THR B O 1
ATOM 6390 N N . ILE B 1 333 ? 11.391 -31.125 -2.127 1 94.38 333 ILE B N 1
ATOM 6391 C CA . ILE B 1 333 ? 10.172 -30.406 -2.473 1 94.38 333 ILE B CA 1
ATOM 6392 C C . ILE B 1 333 ? 9.859 -30.609 -3.953 1 94.38 333 ILE B C 1
ATOM 6394 O O . ILE B 1 333 ? 8.695 -30.766 -4.332 1 94.38 333 ILE B O 1
ATOM 6398 N N . ALA B 1 334 ? 10.852 -30.594 -4.742 1 93.38 334 ALA B N 1
ATOM 6399 C CA . ALA B 1 334 ? 10.664 -30.828 -6.176 1 93.38 334 ALA B CA 1
ATOM 6400 C C . ALA B 1 334 ? 10.102 -32.219 -6.438 1 93.38 334 ALA B C 1
ATOM 6402 O O . ALA B 1 334 ? 9.219 -32.375 -7.285 1 93.38 334 ALA B O 1
ATOM 6403 N N . ARG B 1 335 ? 10.625 -33.125 -5.715 1 90.38 335 ARG B N 1
ATOM 6404 C CA . ARG B 1 335 ? 10.117 -34.5 -5.844 1 90.38 335 ARG B CA 1
ATOM 6405 C C . ARG B 1 335 ? 8.648 -34.594 -5.438 1 90.38 335 ARG B C 1
ATOM 6407 O O . ARG B 1 335 ? 7.855 -35.25 -6.094 1 90.38 335 ARG B O 1
ATOM 6414 N N . ASP B 1 336 ? 8.359 -33.938 -4.379 1 89.62 336 ASP B N 1
ATOM 6415 C CA . ASP B 1 336 ? 6.969 -33.875 -3.939 1 89.62 336 ASP B CA 1
ATOM 6416 C C . ASP B 1 336 ? 6.082 -33.25 -5.008 1 89.62 336 ASP B C 1
ATOM 6418 O O . ASP B 1 336 ? 4.969 -33.719 -5.254 1 89.62 336 ASP B O 1
ATOM 6422 N N . MET B 1 337 ? 6.547 -32.219 -5.633 1 88.94 337 MET B N 1
ATOM 6423 C CA . MET B 1 337 ? 5.797 -31.516 -6.68 1 88.94 337 MET B CA 1
ATOM 6424 C C . MET B 1 337 ? 5.551 -32.438 -7.871 1 88.94 337 MET B C 1
ATOM 6426 O O . MET B 1 337 ? 4.438 -32.5 -8.398 1 88.94 337 MET B O 1
ATOM 6430 N N . LEU B 1 338 ? 6.59 -33.125 -8.25 1 86.12 338 LEU B N 1
ATOM 6431 C CA . LEU B 1 338 ? 6.484 -34.031 -9.391 1 86.12 338 LEU B CA 1
ATOM 6432 C C . LEU B 1 338 ? 5.551 -35.188 -9.094 1 86.12 338 LEU B C 1
ATOM 6434 O O . LEU B 1 338 ? 4.809 -35.625 -9.969 1 86.12 338 LEU B O 1
ATOM 6438 N N . SER B 1 339 ? 5.629 -35.594 -7.859 1 84.5 339 SER B N 1
ATOM 6439 C CA . SER B 1 339 ? 4.738 -36.688 -7.445 1 84.5 339 SER B CA 1
ATOM 6440 C C . SER B 1 339 ? 3.277 -36.25 -7.531 1 84.5 339 SER B C 1
ATOM 6442 O O . SER B 1 339 ? 2.416 -37.031 -7.926 1 84.5 339 SER B O 1
ATOM 6444 N N . VAL B 1 340 ? 2.965 -35.062 -7.172 1 80.88 340 VAL B N 1
ATOM 6445 C CA . VAL B 1 340 ? 1.619 -34.5 -7.238 1 80.88 340 VAL B CA 1
ATOM 6446 C C . VAL B 1 340 ? 1.155 -34.438 -8.695 1 80.88 340 VAL B C 1
ATOM 6448 O O . VAL B 1 340 ? 0.011 -34.781 -9 1 80.88 340 VAL B O 1
ATOM 6451 N N . LEU B 1 341 ? 1.988 -34.062 -9.523 1 78.25 341 LEU B N 1
ATOM 6452 C CA . LEU B 1 341 ? 1.643 -33.875 -10.93 1 78.25 341 LEU B CA 1
ATOM 6453 C C . LEU B 1 341 ? 1.498 -35.219 -11.641 1 78.25 341 LEU B C 1
ATOM 6455 O O . LEU B 1 341 ? 0.739 -35.344 -12.602 1 78.25 341 LEU B O 1
ATOM 6459 N N . GLU B 1 342 ? 2.268 -36.188 -11.102 1 72.62 342 GLU B N 1
ATOM 6460 C CA . GLU B 1 342 ? 2.217 -37.531 -11.688 1 72.62 342 GLU B CA 1
ATOM 6461 C C . GLU B 1 342 ? 0.922 -38.25 -11.312 1 72.62 342 GLU B C 1
ATOM 6463 O O . GLU B 1 342 ? 0.411 -39.062 -12.086 1 72.62 342 GLU B O 1
ATOM 6468 N N . ASN B 1 343 ? 0.433 -38.062 -10.047 1 65.12 343 ASN B N 1
ATOM 6469 C CA . ASN B 1 343 ? -0.752 -38.75 -9.547 1 65.12 343 ASN B CA 1
ATOM 6470 C C . ASN B 1 343 ? -2.033 -38.156 -10.117 1 65.12 343 ASN B C 1
ATOM 6472 O O . ASN B 1 343 ? -3.129 -38.656 -9.859 1 65.12 343 ASN B O 1
ATOM 6476 N N . VAL B 1 344 ? -2.094 -37.156 -10.625 1 59.19 344 VAL B N 1
ATOM 6477 C CA . VAL B 1 344 ? -3.271 -36.562 -11.242 1 59.19 344 VAL B CA 1
ATOM 6478 C C . VAL B 1 344 ? -3.742 -37.406 -12.414 1 59.19 344 VAL B C 1
ATOM 6480 O O . VAL B 1 344 ? -2.934 -37.844 -13.234 1 59.19 344 VAL B O 1
ATOM 6483 N N . SER B 1 345 ? -4.902 -38.312 -12.008 1 50.06 345 SER B N 1
ATOM 6484 C CA . SER B 1 345 ? -5.57 -39.188 -12.953 1 50.06 345 SER B CA 1
ATOM 6485 C C . SER B 1 345 ? -5.504 -38.656 -14.375 1 50.06 345 SER B C 1
ATOM 6487 O O . SER B 1 345 ? -5.766 -37.469 -14.594 1 50.06 345 SER B O 1
ATOM 6489 N N . TRP B 1 346 ? -4.703 -39.375 -15.125 1 38.53 346 TRP B N 1
ATOM 6490 C CA . TRP B 1 346 ? -4.625 -39.406 -16.578 1 38.53 346 TRP B CA 1
ATOM 6491 C C . TRP B 1 346 ? -6.02 -39.469 -17.203 1 38.53 346 TRP B C 1
ATOM 6493 O O . TRP B 1 346 ? -6.16 -39.625 -18.422 1 38.53 346 TRP B O 1
ATOM 6503 N N . LYS B 1 347 ? -6.973 -39.906 -16.594 1 37.25 347 LYS B N 1
ATOM 6504 C CA . LYS B 1 347 ? -8.094 -40.219 -17.484 1 37.25 347 LYS B CA 1
ATOM 6505 C C . LYS B 1 347 ? -8.102 -39.281 -18.703 1 37.25 347 LYS B C 1
ATOM 6507 O O . LYS B 1 347 ? -8.531 -39.688 -19.781 1 37.25 347 LYS B O 1
ATOM 6512 N N . SER B 1 348 ? -8.297 -38 -18.641 1 32.03 348 SER B N 1
ATOM 6513 C CA . SER B 1 348 ? -8.562 -37.406 -19.938 1 32.03 348 SER B CA 1
ATOM 6514 C C . SER B 1 348 ? -7.309 -37.438 -20.812 1 32.03 348 SER B C 1
ATOM 6516 O O . SER B 1 348 ? -7.371 -37.094 -22 1 32.03 348 SER B O 1
ATOM 6518 N N . ILE B 1 349 ? -6.016 -37.312 -20.359 1 32.03 349 ILE B N 1
ATOM 6519 C CA . ILE B 1 349 ? -5 -37.312 -21.406 1 32.03 349 ILE B CA 1
ATOM 6520 C C . ILE B 1 349 ? -4.352 -38.688 -21.516 1 32.03 349 ILE B C 1
ATOM 6522 O O . ILE B 1 349 ? -3.699 -39.156 -20.578 1 32.03 349 ILE B O 1
ATOM 6526 N N . GLN B 1 350 ? -4.828 -39.75 -22.25 1 28.67 350 GLN B N 1
ATOM 6527 C CA . GLN B 1 350 ? -4.348 -41.031 -22.703 1 28.67 350 GLN B CA 1
ATOM 6528 C C . GLN B 1 350 ? -2.895 -40.969 -23.172 1 28.67 350 GLN B C 1
ATOM 6530 O O . GLN B 1 350 ? -2.264 -42 -23.438 1 28.67 350 GLN B O 1
ATOM 6535 N N . PRO B 1 351 ? -2.066 -40.219 -24.031 1 31.02 351 PRO B N 1
ATOM 6536 C CA . PRO B 1 351 ? -1.284 -41.094 -24.906 1 31.02 351 PRO B CA 1
ATOM 6537 C C . PRO B 1 351 ? -0.272 -41.938 -24.141 1 31.02 351 PRO B C 1
ATOM 6539 O O . PRO B 1 351 ? 0.063 -41.625 -23 1 31.02 351 PRO B O 1
ATOM 6542 N N . HIS B 1 352 ? 0.662 -42.969 -24.734 1 26.53 352 HIS B N 1
ATOM 6543 C CA . HIS B 1 352 ? 1.5 -44.156 -24.562 1 26.53 352 HIS B CA 1
ATOM 6544 C C . HIS B 1 352 ? 2.656 -43.875 -23.609 1 26.53 352 HIS B C 1
ATOM 6546 O O . HIS B 1 352 ? 2.883 -44.656 -22.672 1 26.53 352 HIS B O 1
ATOM 6552 N N . GLY B 1 353 ? 4.078 -43.75 -24.141 1 27.53 353 GLY B N 1
ATOM 6553 C CA . GLY B 1 353 ? 5.426 -44.062 -23.672 1 27.53 353 GLY B CA 1
ATOM 6554 C C . GLY B 1 353 ? 5.828 -43.25 -22.453 1 27.53 353 GLY B C 1
ATOM 6555 O O . GLY B 1 353 ? 5.07 -42.375 -22 1 27.53 353 GLY B O 1
ATOM 6556 N N . TYR B 1 354 ? 7.219 -43.375 -21.969 1 29.66 354 TYR B N 1
ATOM 6557 C CA . TYR B 1 354 ? 7.871 -42.75 -20.812 1 29.66 354 TYR B CA 1
ATOM 6558 C C . TYR B 1 354 ? 7.348 -41.344 -20.578 1 29.66 354 TYR B C 1
ATOM 6560 O O . TYR B 1 354 ? 7.957 -40.562 -19.844 1 29.66 354 TYR B O 1
ATOM 6568 N N . GLY B 1 355 ? 6.453 -40.688 -21.266 1 33.03 355 GLY B N 1
ATOM 6569 C CA . GLY B 1 355 ? 5.734 -39.594 -21.875 1 33.03 355 GLY B CA 1
ATOM 6570 C C . GLY B 1 355 ? 4.867 -38.812 -20.875 1 33.03 355 GLY B C 1
ATOM 6571 O O . GLY B 1 355 ? 3.645 -38.969 -20.875 1 33.03 355 GLY B O 1
ATOM 6572 N N . MET B 1 356 ? 5 -38.75 -19.547 1 33.5 356 MET B N 1
ATOM 6573 C CA . MET B 1 356 ? 4.457 -38.531 -18.219 1 33.5 356 MET B CA 1
ATOM 6574 C C . MET B 1 356 ? 3.883 -37.125 -18.094 1 33.5 356 MET B C 1
ATOM 6576 O O . MET B 1 356 ? 2.896 -36.906 -17.391 1 33.5 356 MET B O 1
ATOM 6580 N N . VAL B 1 357 ? 4.707 -36.188 -18.359 1 38.75 357 VAL B N 1
ATOM 6581 C CA . VAL B 1 357 ? 4.328 -34.781 -18.109 1 38.75 357 VAL B CA 1
ATOM 6582 C C . VAL B 1 357 ? 3.041 -34.469 -18.859 1 38.75 357 VAL B C 1
ATOM 6584 O O . VAL B 1 357 ? 2.615 -33.312 -18.906 1 38.75 357 VAL B O 1
ATOM 6587 N N . SER B 1 358 ? 2.467 -35.406 -19.625 1 36.62 358 SER B N 1
ATOM 6588 C CA . SER B 1 358 ? 1.329 -35.219 -20.516 1 36.62 358 SER B CA 1
ATOM 6589 C C . SER B 1 358 ? 0.063 -34.875 -19.734 1 36.62 358 SER B C 1
ATOM 6591 O O . SER B 1 358 ? -0.863 -34.25 -20.25 1 36.62 358 SER B O 1
ATOM 6593 N N . GLY B 1 359 ? 0.006 -35.281 -18.484 1 43.81 359 GLY B N 1
ATOM 6594 C CA . GLY B 1 359 ? -1.213 -35.156 -17.703 1 43.81 359 GLY B CA 1
ATOM 6595 C C . GLY B 1 359 ? -1.547 -33.688 -17.391 1 43.81 359 GLY B C 1
ATOM 6596 O O . GLY B 1 359 ? -2.719 -33.344 -17.234 1 43.81 359 GLY B O 1
ATOM 6597 N N . ILE B 1 360 ? -0.575 -32.969 -17.422 1 48.78 360 ILE B N 1
ATOM 6598 C CA . ILE B 1 360 ? -0.778 -31.562 -17.062 1 48.78 360 ILE B CA 1
ATOM 6599 C C . ILE B 1 360 ? -1.655 -30.875 -18.109 1 48.78 360 ILE B C 1
ATOM 6601 O O . ILE B 1 360 ? -2.396 -29.938 -17.797 1 48.78 360 ILE B O 1
ATOM 6605 N N . HIS B 1 361 ? -1.697 -31.578 -19.328 1 47.16 361 HIS B N 1
ATOM 6606 C CA . HIS B 1 361 ? -2.465 -30.953 -20.406 1 47.16 361 HIS B CA 1
ATOM 6607 C C . HIS B 1 361 ? -3.955 -30.938 -20.078 1 47.16 361 HIS B C 1
ATOM 6609 O O . HIS B 1 361 ? -4.695 -30.094 -20.578 1 47.16 361 HIS B O 1
ATOM 6615 N N . SER B 1 362 ? -4.277 -31.953 -19.234 1 45.59 362 SER B N 1
ATOM 6616 C CA . SER B 1 362 ? -5.699 -32.031 -18.922 1 45.59 362 SER B CA 1
ATOM 6617 C C . SER B 1 362 ? -6.082 -31.031 -17.844 1 45.59 362 SER B C 1
ATOM 6619 O O . SER B 1 362 ? -7.266 -30.781 -17.609 1 45.59 362 SER B O 1
ATOM 6621 N N . LEU B 1 363 ? -5.07 -30.531 -17.281 1 54.22 363 LEU B N 1
ATOM 6622 C CA . LEU B 1 363 ? -5.391 -29.609 -16.188 1 54.22 363 LEU B CA 1
ATOM 6623 C C . LEU B 1 363 ? -5.578 -28.188 -16.719 1 54.22 363 LEU B C 1
ATOM 6625 O O . LEU B 1 363 ? -4.668 -27.359 -16.625 1 54.22 363 LEU B O 1
ATOM 6629 N N . SER B 1 364 ? -6.652 -28.094 -17.438 1 50.94 364 SER B N 1
ATOM 6630 C CA . SER B 1 364 ? -6.945 -26.828 -18.078 1 50.94 364 SER B CA 1
ATOM 6631 C C . SER B 1 364 ? -6.738 -25.656 -17.109 1 50.94 364 SER B C 1
ATOM 6633 O O . SER B 1 364 ? -6.152 -24.641 -17.469 1 50.94 364 SER B O 1
ATOM 6635 N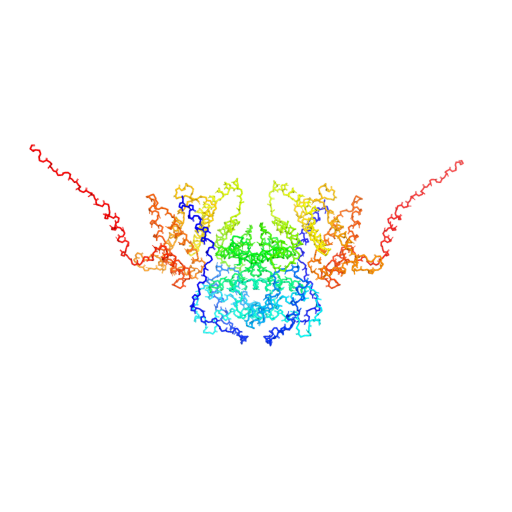 N . GLY B 1 365 ? -7.258 -25.906 -15.836 1 55.88 365 GLY B N 1
ATOM 6636 C CA . GLY B 1 365 ? -7.164 -24.812 -14.883 1 55.88 365 GLY B CA 1
ATOM 6637 C C . GLY B 1 365 ? -5.746 -24.547 -14.414 1 55.88 365 GLY B C 1
ATOM 6638 O O . GLY B 1 365 ? -5.426 -23.438 -13.992 1 55.88 365 GLY B O 1
ATOM 6639 N N . PHE B 1 366 ? -5.039 -25.547 -14.641 1 57.53 366 PHE B N 1
ATOM 6640 C CA . PHE B 1 366 ? -3.643 -25.438 -14.234 1 57.53 366 PHE B CA 1
ATOM 6641 C C . PHE B 1 366 ? -2.799 -24.844 -15.359 1 57.53 366 PHE B C 1
ATOM 6643 O O . PHE B 1 366 ? -1.829 -24.125 -15.102 1 57.53 366 PHE B O 1
ATOM 6650 N N . ARG B 1 367 ? -3.41 -25 -16.516 1 55.28 367 ARG B N 1
ATOM 6651 C CA . ARG B 1 367 ? -2.693 -24.5 -17.672 1 55.28 367 ARG B CA 1
ATOM 6652 C C . ARG B 1 367 ? -2.963 -23.016 -17.875 1 55.28 367 ARG B C 1
ATOM 6654 O O . ARG B 1 367 ? -4.059 -22.531 -17.594 1 55.28 367 ARG B O 1
ATOM 6661 N N . ASN B 1 368 ? -2.016 -22.562 -18.297 1 54.34 368 ASN B N 1
ATOM 6662 C CA . ASN B 1 368 ? -2.084 -21.172 -18.734 1 54.34 368 ASN B CA 1
ATOM 6663 C C . ASN B 1 368 ? -2.408 -20.234 -17.562 1 54.34 368 ASN B C 1
ATOM 6665 O O . ASN B 1 368 ? -3.209 -19.312 -17.719 1 54.34 368 ASN B O 1
ATOM 6669 N N . ASN B 1 369 ? -2.059 -20.703 -16.469 1 65.62 369 ASN B N 1
ATOM 6670 C CA . ASN B 1 369 ? -2.152 -19.891 -15.273 1 65.62 369 ASN B CA 1
ATOM 6671 C C . ASN B 1 369 ? -0.778 -19.406 -14.812 1 65.62 369 ASN B C 1
ATOM 6673 O O . ASN B 1 369 ? 0.069 -20.219 -14.422 1 65.62 369 ASN B O 1
ATOM 6677 N N . VAL B 1 370 ? -0.607 -18.203 -14.977 1 69.81 370 VAL B N 1
ATOM 6678 C CA . VAL B 1 370 ? 0.698 -17.609 -14.727 1 69.81 370 VAL B CA 1
ATOM 6679 C C . VAL B 1 370 ? 1.135 -17.906 -13.289 1 69.81 370 VAL B C 1
ATOM 6681 O O . VAL B 1 370 ? 2.326 -18.078 -13.023 1 69.81 370 VAL B O 1
ATOM 6684 N N . LEU B 1 371 ? 0.166 -18.031 -12.453 1 73.12 371 LEU B N 1
ATOM 6685 C CA . LEU B 1 371 ? 0.5 -18.312 -11.07 1 73.12 371 LEU B CA 1
ATOM 6686 C C . LEU B 1 371 ? 1.097 -19.719 -10.93 1 73.12 371 LEU B C 1
ATOM 6688 O O . LEU B 1 371 ? 2.045 -19.922 -10.172 1 73.12 371 LEU B O 1
ATOM 6692 N N . GLN B 1 372 ? 0.532 -20.625 -11.656 1 78.62 372 GLN B N 1
ATOM 6693 C CA . GLN B 1 372 ? 1.062 -21.984 -11.633 1 78.62 372 GLN B CA 1
ATOM 6694 C C . GLN B 1 372 ? 2.447 -22.047 -12.273 1 78.62 372 GLN B C 1
ATOM 6696 O O . GLN B 1 372 ? 3.334 -22.734 -11.781 1 78.62 372 GLN B O 1
ATOM 6701 N N . GLU B 1 373 ? 2.609 -21.344 -13.281 1 81.69 373 GLU B N 1
ATOM 6702 C CA . GLU B 1 373 ? 3.918 -21.25 -13.922 1 81.69 373 GLU B CA 1
ATOM 6703 C C . GLU B 1 373 ? 4.973 -20.734 -12.945 1 81.69 373 GLU B C 1
ATOM 6705 O O . GLU B 1 373 ? 6.09 -21.25 -12.891 1 81.69 373 GLU B O 1
ATOM 6710 N N . LEU B 1 374 ? 4.547 -19.781 -12.297 1 82.94 374 LEU B N 1
ATOM 6711 C CA . LEU B 1 374 ? 5.453 -19.156 -11.344 1 82.94 374 LEU B CA 1
ATOM 6712 C C . LEU B 1 374 ? 5.879 -20.141 -10.266 1 82.94 374 LEU B C 1
ATOM 6714 O O . LEU B 1 374 ? 7.055 -20.188 -9.891 1 82.94 374 LEU B O 1
ATOM 6718 N N . LYS B 1 375 ? 4.945 -20.875 -9.781 1 85.12 375 LYS B N 1
ATOM 6719 C CA . LYS B 1 375 ? 5.227 -21.844 -8.727 1 85.12 375 LYS B CA 1
ATOM 6720 C C . LYS B 1 375 ? 6.234 -22.891 -9.188 1 85.12 375 LYS B C 1
ATOM 6722 O O . LYS B 1 375 ? 7.219 -23.172 -8.5 1 85.12 375 LYS B O 1
ATOM 6727 N N . VAL B 1 376 ? 6 -23.391 -10.352 1 87.62 376 VAL B N 1
ATOM 6728 C CA . VAL B 1 376 ? 6.883 -24.406 -10.914 1 87.62 376 VAL B CA 1
ATOM 6729 C C . VAL B 1 376 ? 8.258 -23.812 -11.195 1 87.62 376 VAL B C 1
ATOM 6731 O O . VAL B 1 376 ? 9.281 -24.422 -10.891 1 87.62 376 VAL B O 1
ATOM 6734 N N . PHE B 1 377 ? 8.242 -22.719 -11.695 1 90.94 377 PHE B N 1
ATOM 6735 C CA . PHE B 1 377 ? 9.492 -22.031 -12.008 1 90.94 377 PHE B CA 1
ATOM 6736 C C . PHE B 1 377 ? 10.336 -21.844 -10.75 1 90.94 377 PHE B C 1
ATOM 6738 O O . PHE B 1 377 ? 11.539 -22.109 -10.766 1 90.94 377 PHE B O 1
ATOM 6745 N N . ARG B 1 378 ? 9.727 -21.344 -9.734 1 89.19 378 ARG B N 1
ATOM 6746 C CA . ARG B 1 378 ? 10.469 -21.047 -8.516 1 89.19 378 ARG B CA 1
ATOM 6747 C C . ARG B 1 378 ? 11.094 -22.297 -7.922 1 89.19 378 ARG B C 1
ATOM 6749 O O . ARG B 1 378 ? 12.195 -22.25 -7.375 1 89.19 378 ARG B O 1
ATOM 6756 N N . ILE B 1 379 ? 10.367 -23.344 -7.984 1 92.56 379 ILE B N 1
ATOM 6757 C CA . ILE B 1 379 ? 10.906 -24.609 -7.488 1 92.56 379 ILE B CA 1
ATOM 6758 C C . ILE B 1 379 ? 12.086 -25.031 -8.352 1 92.56 379 ILE B C 1
ATOM 6760 O O . ILE B 1 379 ? 13.148 -25.375 -7.832 1 92.56 379 ILE B O 1
ATOM 6764 N N . ALA B 1 380 ? 11.891 -24.938 -9.625 1 93.81 380 ALA B N 1
ATOM 6765 C CA . ALA B 1 380 ? 12.969 -25.312 -10.539 1 93.81 380 ALA B CA 1
ATOM 6766 C C . ALA B 1 380 ? 14.188 -24.406 -10.344 1 93.81 380 ALA B C 1
ATOM 6768 O O . ALA B 1 380 ? 15.32 -24.891 -10.336 1 93.81 380 ALA B O 1
ATOM 6769 N N . ASP B 1 381 ? 13.93 -23.203 -10.211 1 92.56 381 ASP B N 1
ATOM 6770 C CA . ASP B 1 381 ? 14.992 -22.219 -10.023 1 92.56 381 ASP B CA 1
ATOM 6771 C C . ASP B 1 381 ? 15.773 -22.5 -8.742 1 92.56 381 ASP B C 1
ATOM 6773 O O . ASP B 1 381 ? 17 -22.359 -8.711 1 92.56 381 ASP B O 1
ATOM 6777 N N . SER B 1 382 ? 15.086 -22.828 -7.719 1 91.25 382 SER B N 1
ATOM 6778 C CA . SER B 1 382 ? 15.734 -23.156 -6.453 1 91.25 382 SER B CA 1
ATOM 6779 C C . SER B 1 382 ? 16.594 -24.422 -6.586 1 91.25 382 SER B C 1
ATOM 6781 O O . SER B 1 382 ? 17.641 -24.531 -5.961 1 91.25 382 SER B O 1
ATOM 6783 N N . LEU B 1 383 ? 16.141 -25.344 -7.387 1 90.81 383 LEU B N 1
ATOM 6784 C CA . LEU B 1 383 ? 16.922 -26.547 -7.652 1 90.81 383 LEU B CA 1
ATOM 6785 C C . LEU B 1 383 ? 18.234 -26.188 -8.344 1 90.81 383 LEU B C 1
ATOM 6787 O O . LEU B 1 383 ? 19.281 -26.781 -8.055 1 90.81 383 LEU B O 1
ATOM 6791 N N . LEU B 1 384 ? 18.125 -25.312 -9.234 1 89.31 384 LEU B N 1
ATOM 6792 C CA . LEU B 1 384 ? 19.328 -24.859 -9.93 1 89.31 384 LEU B CA 1
ATOM 6793 C C . LEU B 1 384 ? 20.328 -24.266 -8.938 1 89.31 384 LEU B C 1
ATOM 6795 O O . LEU B 1 384 ? 21.531 -24.516 -9.047 1 89.31 384 LEU B O 1
ATOM 6799 N N . ASP B 1 385 ? 19.812 -23.547 -7.992 1 84.69 385 ASP B N 1
ATOM 6800 C CA . ASP B 1 385 ? 20.672 -22.984 -6.961 1 84.69 385 ASP B CA 1
ATOM 6801 C C . ASP B 1 385 ? 21.375 -24.078 -6.156 1 84.69 385 ASP B C 1
ATOM 6803 O O . ASP B 1 385 ? 22.547 -23.969 -5.82 1 84.69 385 ASP B O 1
ATOM 6807 N N . VAL B 1 386 ? 20.609 -25.078 -5.855 1 85.69 386 VAL B N 1
ATOM 6808 C CA . VAL B 1 386 ? 21.156 -26.219 -5.113 1 85.69 386 VAL B CA 1
ATOM 6809 C C . VAL B 1 386 ? 22.266 -26.891 -5.93 1 85.69 386 VAL B C 1
ATOM 6811 O O . VAL B 1 386 ? 23.344 -27.188 -5.406 1 85.69 386 VAL B O 1
ATOM 6814 N N . LEU B 1 387 ? 22.031 -27.078 -7.164 1 85.56 387 LEU B N 1
ATOM 6815 C CA . LEU B 1 387 ? 22.969 -27.781 -8.047 1 85.56 387 LEU B CA 1
ATOM 6816 C C . LEU B 1 387 ? 24.234 -26.953 -8.242 1 85.56 387 LEU B C 1
ATOM 6818 O O . LEU B 1 387 ? 25.328 -27.531 -8.398 1 85.56 387 LEU B O 1
ATOM 6822 N N . LEU B 1 388 ? 24.141 -25.734 -8.156 1 80.44 388 LEU B N 1
ATOM 6823 C CA . LEU B 1 388 ? 25.281 -24.859 -8.359 1 80.44 388 LEU B CA 1
ATOM 6824 C C . LEU B 1 388 ? 26.125 -24.75 -7.086 1 80.44 388 LEU B C 1
ATOM 6826 O O . LEU B 1 388 ? 27.344 -24.547 -7.152 1 80.44 388 LEU B O 1
ATOM 6830 N N . CYS B 1 389 ? 25.484 -24.906 -5.941 1 74.81 389 CYS B N 1
ATOM 6831 C CA . CYS B 1 389 ? 26.188 -24.547 -4.711 1 74.81 389 CYS B CA 1
ATOM 6832 C C . CYS B 1 389 ? 26.531 -25.781 -3.898 1 74.81 389 CYS B C 1
ATOM 6834 O O . CYS B 1 389 ? 27.422 -25.75 -3.051 1 74.81 389 CYS B O 1
ATOM 6836 N N . ALA B 1 390 ? 25.859 -26.859 -4.113 1 74.5 390 ALA B N 1
ATOM 6837 C CA . ALA B 1 390 ? 26.094 -28.031 -3.275 1 74.5 390 ALA B CA 1
ATOM 6838 C C . ALA B 1 390 ? 27.391 -28.734 -3.654 1 74.5 390 ALA B C 1
ATOM 6840 O O . ALA B 1 390 ? 27.656 -28.969 -4.836 1 74.5 390 ALA B O 1
ATOM 6841 N N . PRO B 1 391 ? 28.266 -28.828 -2.617 1 70.94 391 PRO B N 1
ATOM 6842 C CA . PRO B 1 391 ? 29.516 -29.516 -2.9 1 70.94 391 PRO B CA 1
ATOM 6843 C C . PRO B 1 391 ? 29.312 -30.969 -3.303 1 70.94 391 PRO B C 1
ATOM 6845 O O . PRO B 1 391 ? 28.422 -31.641 -2.777 1 70.94 391 PRO B O 1
ATOM 6848 N N . PRO B 1 392 ? 30.078 -31.344 -4.32 1 69.31 392 PRO B N 1
ATOM 6849 C CA . PRO B 1 392 ? 29.969 -32.75 -4.699 1 69.31 392 PRO B CA 1
ATOM 6850 C C . PRO B 1 392 ? 30.609 -33.688 -3.68 1 69.31 392 PRO B C 1
ATOM 6852 O O . PRO B 1 392 ? 31.766 -33.5 -3.312 1 69.31 392 PRO B O 1
ATOM 6855 N N . SER B 1 393 ? 29.906 -34.188 -2.787 1 69.81 393 SER B N 1
ATOM 6856 C CA . SER B 1 393 ? 30.391 -35.188 -1.871 1 69.81 393 SER B CA 1
ATOM 6857 C C . SER B 1 393 ? 29.719 -36.531 -2.133 1 69.81 393 SER B C 1
ATOM 6859 O O . SER B 1 393 ? 28.625 -36.594 -2.699 1 69.81 393 SER B O 1
ATOM 6861 N N . PRO B 1 394 ? 30.5 -37.562 -1.875 1 67.06 394 PRO B N 1
ATOM 6862 C CA . PRO B 1 394 ? 29.922 -38.906 -2.107 1 67.06 394 PRO B CA 1
ATOM 6863 C C . PRO B 1 394 ? 28.547 -39.062 -1.454 1 67.06 394 PRO B C 1
ATOM 6865 O O . PRO B 1 394 ? 27.656 -39.719 -2.014 1 67.06 394 PRO B O 1
ATOM 6868 N N . GLY B 1 395 ? 28.297 -38.406 -0.38 1 70 395 GLY B N 1
ATOM 6869 C CA . GLY B 1 395 ? 27.016 -38.531 0.313 1 70 395 GLY B CA 1
ATOM 6870 C C . GLY B 1 395 ? 25.906 -37.75 -0.334 1 70 395 GLY B C 1
ATOM 6871 O O . GLY B 1 395 ? 24.734 -38.062 -0.17 1 70 395 GLY B O 1
ATOM 6872 N N . THR B 1 396 ? 26.297 -36.812 -1.11 1 76.44 396 THR B N 1
ATOM 6873 C CA . THR B 1 396 ? 25.281 -35.938 -1.674 1 76.44 396 THR B CA 1
ATOM 6874 C C . THR B 1 396 ? 25.094 -36.188 -3.166 1 76.44 396 THR B C 1
ATOM 6876 O O . THR B 1 396 ? 24.188 -35.656 -3.791 1 76.44 396 THR B O 1
ATOM 6879 N N . ARG B 1 397 ? 25.906 -37.062 -3.689 1 77 397 ARG B N 1
ATOM 6880 C CA . ARG B 1 397 ? 25.922 -37.281 -5.129 1 77 397 ARG B CA 1
ATOM 6881 C C . ARG B 1 397 ? 24.578 -37.781 -5.621 1 77 397 ARG B C 1
ATOM 6883 O O . ARG B 1 397 ? 24.078 -37.344 -6.656 1 77 397 ARG B O 1
ATOM 6890 N N . GLY B 1 398 ? 24.016 -38.75 -4.871 1 77.62 398 GLY B N 1
ATOM 6891 C CA . GLY B 1 398 ? 22.703 -39.25 -5.258 1 77.62 398 GLY B CA 1
ATOM 6892 C C . GLY B 1 398 ? 21.625 -38.188 -5.285 1 77.62 398 GLY B C 1
ATOM 6893 O O . GLY B 1 398 ? 20.844 -38.125 -6.238 1 77.62 398 GLY B O 1
ATOM 6894 N N . LEU B 1 399 ? 21.688 -37.406 -4.355 1 77.94 399 LEU B N 1
ATOM 6895 C CA . LEU B 1 399 ? 20.688 -36.375 -4.234 1 77.94 399 LEU B CA 1
ATOM 6896 C C . LEU B 1 399 ? 20.875 -35.312 -5.312 1 77.94 399 LEU B C 1
ATOM 6898 O O . LEU B 1 399 ? 19.906 -34.719 -5.812 1 77.94 399 LEU B O 1
ATOM 6902 N N . LEU B 1 400 ? 22.078 -35.094 -5.676 1 80.81 400 LEU B N 1
ATOM 6903 C CA . LEU B 1 400 ? 22.359 -34.094 -6.715 1 80.81 400 LEU B CA 1
ATOM 6904 C C . LEU B 1 400 ? 21.922 -34.594 -8.086 1 80.81 400 LEU B C 1
ATOM 6906 O O . LEU B 1 400 ? 21.422 -33.844 -8.906 1 80.81 400 LEU B O 1
ATOM 6910 N N . MET B 1 401 ? 22.094 -35.906 -8.211 1 81.75 401 MET B N 1
ATOM 6911 C CA . MET B 1 401 ? 21.609 -36.5 -9.453 1 81.75 401 MET B CA 1
ATOM 6912 C C . MET B 1 401 ? 20.078 -36.406 -9.531 1 81.75 401 MET B C 1
ATOM 6914 O O . MET B 1 401 ? 19.531 -36.094 -10.586 1 81.75 401 MET B O 1
ATOM 6918 N N . ASP B 1 402 ? 19.516 -36.688 -8.414 1 83.69 402 ASP B N 1
ATOM 6919 C CA . ASP B 1 402 ? 18.062 -36.562 -8.336 1 83.69 402 ASP B CA 1
ATOM 6920 C C . ASP B 1 402 ? 17.625 -35.125 -8.617 1 83.69 402 ASP B C 1
ATOM 6922 O O . ASP B 1 402 ? 16.578 -34.906 -9.25 1 83.69 402 ASP B O 1
ATOM 6926 N N . SER B 1 403 ? 18.359 -34.188 -8.109 1 87.31 403 SER B N 1
ATOM 6927 C CA . SER B 1 403 ? 18.062 -32.75 -8.312 1 87.31 403 SER B CA 1
ATOM 6928 C C . SER B 1 403 ? 18.125 -32.375 -9.789 1 87.31 403 SER B C 1
ATOM 6930 O O . SER B 1 403 ? 17.281 -31.641 -10.289 1 87.31 403 SER B O 1
ATOM 6932 N N . ARG B 1 404 ? 19.094 -32.906 -10.453 1 87.88 404 ARG B N 1
ATOM 6933 C CA . ARG B 1 404 ? 19.25 -32.625 -11.875 1 87.88 404 ARG B CA 1
ATOM 6934 C C . ARG B 1 404 ? 18.078 -33.219 -12.672 1 87.88 404 ARG B C 1
ATOM 6936 O O . ARG B 1 404 ? 17.547 -32.531 -13.562 1 87.88 404 ARG B O 1
ATOM 6943 N N . HIS B 1 405 ? 17.766 -34.406 -12.312 1 86.81 405 HIS B N 1
ATOM 6944 C CA . HIS B 1 405 ? 16.641 -35.062 -12.977 1 86.81 405 HIS B CA 1
ATOM 6945 C C . HIS B 1 405 ? 15.352 -34.281 -12.742 1 86.81 405 HIS B C 1
ATOM 6947 O O . HIS B 1 405 ? 14.57 -34.062 -13.672 1 86.81 405 HIS B O 1
ATOM 6953 N N . ALA B 1 406 ? 15.141 -33.969 -11.555 1 89.88 406 ALA B N 1
ATOM 6954 C CA . ALA B 1 406 ? 13.938 -33.219 -11.195 1 89.88 406 ALA B CA 1
ATOM 6955 C C . ALA B 1 406 ? 13.898 -31.891 -11.922 1 89.88 406 ALA B C 1
ATOM 6957 O O . ALA B 1 406 ? 12.828 -31.438 -12.344 1 89.88 406 ALA B O 1
ATOM 6958 N N . LEU B 1 407 ? 15.023 -31.25 -12.047 1 92.69 407 LEU B N 1
ATOM 6959 C CA . LEU B 1 407 ? 15.109 -29.969 -12.742 1 92.69 407 LEU B CA 1
ATOM 6960 C C . LEU B 1 407 ? 14.656 -30.094 -14.188 1 92.69 407 LEU B C 1
ATOM 6962 O O . LEU B 1 407 ? 13.867 -29.281 -14.68 1 92.69 407 LEU B O 1
ATOM 6966 N N . HIS B 1 408 ? 15.07 -31.125 -14.82 1 88.69 408 HIS B N 1
ATOM 6967 C CA . HIS B 1 408 ? 14.703 -31.344 -16.219 1 88.69 408 HIS B CA 1
ATOM 6968 C C . HIS B 1 408 ? 13.219 -31.641 -16.359 1 88.69 408 HIS B C 1
ATOM 6970 O O . HIS B 1 408 ? 12.578 -31.188 -17.312 1 88.69 408 HIS B O 1
ATOM 6976 N N . LEU B 1 409 ? 12.758 -32.438 -15.453 1 86.25 409 LEU B N 1
ATOM 6977 C CA . LEU B 1 409 ? 11.336 -32.75 -15.484 1 86.25 409 LEU B CA 1
ATOM 6978 C C . LEU B 1 409 ? 10.5 -31.484 -15.25 1 86.25 409 LEU B C 1
ATOM 6980 O O . LEU B 1 409 ? 9.469 -31.297 -15.906 1 86.25 409 LEU B O 1
ATOM 6984 N N . LEU B 1 410 ? 10.914 -30.641 -14.344 1 89.94 410 LEU B N 1
ATOM 6985 C CA . LEU B 1 410 ? 10.188 -29.406 -14.062 1 89.94 410 LEU B CA 1
ATOM 6986 C C . LEU B 1 410 ? 10.242 -28.453 -15.258 1 89.94 410 LEU B C 1
ATOM 6988 O O . LEU B 1 410 ? 9.289 -27.719 -15.516 1 89.94 410 LEU B O 1
ATOM 6992 N N . GLU B 1 411 ? 11.352 -28.5 -15.953 1 90.81 411 GLU B N 1
ATOM 6993 C CA . GLU B 1 411 ? 11.461 -27.719 -17.188 1 90.81 411 GLU B CA 1
ATOM 6994 C C . GLU B 1 411 ? 10.406 -28.141 -18.203 1 90.81 411 GLU B C 1
ATOM 6996 O O . GLU B 1 411 ? 9.797 -27.297 -18.859 1 90.81 411 GLU B O 1
ATOM 7001 N N . LYS B 1 412 ? 10.18 -29.391 -18.281 1 84.56 412 LYS B N 1
ATOM 7002 C CA . LYS B 1 412 ? 9.156 -29.906 -19.188 1 84.56 412 LYS B CA 1
ATOM 7003 C C . LYS B 1 412 ? 7.758 -29.516 -18.719 1 84.56 412 LYS B C 1
ATOM 7005 O O . LYS B 1 412 ? 6.887 -29.203 -19.531 1 84.56 412 LYS B O 1
ATOM 7010 N N . VAL B 1 413 ? 7.625 -29.625 -17.438 1 84.12 413 VAL B N 1
ATOM 7011 C CA . VAL B 1 413 ? 6.34 -29.234 -16.875 1 84.12 413 VAL B CA 1
ATOM 7012 C C . VAL B 1 413 ? 6.055 -27.766 -17.188 1 84.12 413 VAL B C 1
ATOM 7014 O O . VAL B 1 413 ? 4.918 -27.406 -17.484 1 84.12 413 VAL B O 1
ATOM 7017 N N . LEU B 1 414 ? 7.047 -26.906 -17.125 1 86.12 414 LEU B N 1
ATOM 7018 C CA . LEU B 1 414 ? 6.887 -25.484 -17.406 1 86.12 414 LEU B CA 1
ATOM 7019 C C . LEU B 1 414 ? 6.48 -25.25 -18.859 1 86.12 414 LEU B C 1
ATOM 7021 O O . LEU B 1 414 ? 5.719 -24.328 -19.172 1 86.12 414 LEU B O 1
ATOM 7025 N N . VAL B 1 415 ? 6.969 -26.125 -19.734 1 80.94 415 VAL B N 1
ATOM 7026 C CA . VAL B 1 415 ? 6.57 -26.047 -21.141 1 80.94 415 VAL B CA 1
ATOM 7027 C C . VAL B 1 415 ? 5.086 -26.359 -21.281 1 80.94 415 VAL B C 1
ATOM 7029 O O . VAL B 1 415 ? 4.363 -25.703 -22.016 1 80.94 415 VAL B O 1
ATOM 7032 N N . ASP B 1 416 ? 4.703 -27.297 -20.516 1 76.5 416 ASP B N 1
ATOM 7033 C CA . ASP B 1 416 ? 3.326 -27.766 -20.609 1 76.5 416 ASP B CA 1
ATOM 7034 C C . ASP B 1 416 ? 2.359 -26.766 -20 1 76.5 416 ASP B C 1
ATOM 7036 O O . ASP B 1 416 ? 1.246 -26.578 -20.5 1 76.5 416 ASP B O 1
ATOM 7040 N N . VAL B 1 417 ? 2.791 -26.172 -18.938 1 76.5 417 VAL B N 1
ATOM 7041 C CA . VAL B 1 417 ? 1.893 -25.281 -18.203 1 76.5 417 VAL B CA 1
ATOM 7042 C C . VAL B 1 417 ? 1.896 -23.891 -18.844 1 76.5 417 VAL B C 1
ATOM 7044 O O . VAL B 1 417 ? 0.854 -23.234 -18.922 1 76.5 417 VAL B O 1
ATOM 7047 N N . GLY B 1 418 ? 2.982 -23.391 -19.25 1 75.38 418 GLY B N 1
ATOM 7048 C CA . GLY B 1 418 ? 3.1 -22.016 -19.703 1 75.38 418 GLY B CA 1
ATOM 7049 C C . GLY B 1 418 ? 3.258 -21.906 -21.219 1 75.38 418 GLY B C 1
ATOM 7050 O O . GLY B 1 418 ? 3.096 -20.812 -21.781 1 75.38 418 GLY B O 1
ATOM 7051 N N . GLY B 1 419 ? 3.521 -22.984 -21.844 1 74.94 419 GLY B N 1
ATOM 7052 C CA . GLY B 1 419 ? 3.785 -22.953 -23.281 1 74.94 419 GLY B CA 1
ATOM 7053 C C . GLY B 1 419 ? 5.223 -22.594 -23.609 1 74.94 419 GLY B C 1
ATOM 7054 O O . GLY B 1 419 ? 6.012 -22.281 -22.719 1 74.94 419 GLY B O 1
ATOM 7055 N N . THR B 1 420 ? 5.535 -22.594 -24.828 1 77.38 420 THR B N 1
ATOM 7056 C CA . THR B 1 420 ? 6.902 -22.375 -25.281 1 77.38 420 THR B CA 1
ATOM 7057 C C . THR B 1 420 ? 7.277 -20.891 -25.188 1 77.38 420 THR B C 1
ATOM 7059 O O . THR B 1 420 ? 8.461 -20.547 -25.156 1 77.38 420 THR B O 1
ATOM 7062 N N . GLU B 1 421 ? 6.297 -20.125 -25.109 1 75.25 421 GLU B N 1
ATOM 7063 C CA . GLU B 1 421 ? 6.57 -18.688 -25.078 1 75.25 421 GLU B CA 1
ATOM 7064 C C . GLU B 1 421 ? 6.594 -18.141 -23.656 1 75.25 421 GLU B C 1
ATOM 7066 O O . GLU B 1 421 ? 6.648 -16.938 -23.453 1 75.25 421 GLU B O 1
ATOM 7071 N N . SER B 1 422 ? 6.605 -19 -22.734 1 78.62 422 SER B N 1
ATOM 7072 C CA . SER B 1 422 ? 6.609 -18.594 -21.328 1 78.62 422 SER B CA 1
ATOM 7073 C C . SER B 1 422 ? 7.898 -17.875 -20.969 1 78.62 422 SER B C 1
ATOM 7075 O O . SER B 1 422 ? 8.992 -18.359 -21.266 1 78.62 422 SER B O 1
ATOM 7077 N N . GLN B 1 423 ? 7.801 -16.75 -20.344 1 81.44 423 GLN B N 1
ATOM 7078 C CA . GLN B 1 423 ? 8.969 -16 -19.906 1 81.44 423 GLN B CA 1
ATOM 7079 C C . GLN B 1 423 ? 9.703 -16.734 -18.781 1 81.44 423 GLN B C 1
ATOM 7081 O O . GLN B 1 423 ? 10.93 -16.672 -18.688 1 81.44 423 GLN B O 1
ATOM 7086 N N . PHE B 1 424 ? 8.953 -17.406 -18.016 1 85.19 424 PHE B N 1
ATOM 7087 C CA . PHE B 1 424 ? 9.562 -18.188 -16.938 1 85.19 424 PHE B CA 1
ATOM 7088 C C . PHE B 1 424 ? 10.422 -19.312 -17.5 1 85.19 424 PHE B C 1
ATOM 7090 O O . PHE B 1 424 ? 11.516 -19.578 -17 1 85.19 424 PHE B O 1
ATOM 7097 N N . LEU B 1 425 ? 9.906 -19.906 -18.562 1 87.75 425 LEU B N 1
ATOM 7098 C CA . LEU B 1 425 ? 10.656 -20.969 -19.219 1 87.75 425 LEU B CA 1
ATOM 7099 C C . LEU B 1 425 ? 11.953 -20.438 -19.812 1 87.75 425 LEU B C 1
ATOM 7101 O O . LEU B 1 425 ? 13.008 -21.047 -19.656 1 87.75 425 LEU B O 1
ATOM 7105 N N . ALA B 1 426 ? 11.797 -19.328 -20.422 1 89.25 426 ALA B N 1
ATOM 7106 C CA . ALA B 1 426 ? 12.961 -18.719 -21.047 1 89.25 426 ALA B CA 1
ATOM 7107 C C . ALA B 1 426 ? 14.031 -18.375 -20.016 1 89.25 426 ALA B C 1
ATOM 7109 O O . ALA B 1 426 ? 15.219 -18.609 -20.234 1 89.25 426 ALA B O 1
ATOM 7110 N N . THR B 1 427 ? 13.625 -17.859 -18.938 1 89.31 427 THR B N 1
ATOM 7111 C CA . THR B 1 427 ? 14.539 -17.469 -17.875 1 89.31 427 THR B CA 1
ATOM 7112 C C . THR B 1 427 ? 15.227 -18.703 -17.281 1 89.31 427 THR B C 1
ATOM 7114 O O . THR B 1 427 ? 16.438 -18.688 -17.047 1 89.31 427 THR B O 1
ATOM 7117 N N . LEU B 1 428 ? 14.445 -19.75 -17.094 1 92.19 428 LEU B N 1
ATOM 7118 C CA . LEU B 1 428 ? 15 -20.984 -16.531 1 92.19 428 LEU B CA 1
ATOM 7119 C C . LEU B 1 428 ? 16.031 -21.594 -17.469 1 92.19 428 LEU B C 1
ATOM 7121 O O . LEU B 1 428 ? 17.125 -21.969 -17.047 1 92.19 428 LEU B O 1
ATOM 7125 N N . ARG B 1 429 ? 15.68 -21.594 -18.688 1 91.25 429 ARG B N 1
ATOM 7126 C CA . ARG B 1 429 ? 16.578 -22.188 -19.688 1 91.25 429 ARG B CA 1
ATOM 7127 C C . ARG B 1 429 ? 17.859 -21.375 -19.812 1 91.25 429 ARG B C 1
ATOM 7129 O O . ARG B 1 429 ? 18.938 -21.938 -19.969 1 91.25 429 ARG B O 1
ATOM 7136 N N . LYS B 1 430 ? 17.703 -20.125 -19.797 1 91.12 430 LYS B N 1
ATOM 7137 C CA . LYS B 1 430 ? 18.875 -19.266 -19.828 1 91.12 430 LYS B CA 1
ATOM 7138 C C . LYS B 1 430 ? 19.812 -19.562 -18.656 1 91.12 430 LYS B C 1
ATOM 7140 O O . LYS B 1 430 ? 21.016 -19.688 -18.844 1 91.12 430 LYS B O 1
ATOM 7145 N N . ARG B 1 431 ? 19.281 -19.672 -17.516 1 90.19 431 ARG B N 1
ATOM 7146 C CA . ARG B 1 431 ? 20.078 -19.953 -16.328 1 90.19 431 ARG B CA 1
ATOM 7147 C C . ARG B 1 431 ? 20.688 -21.344 -16.375 1 90.19 431 ARG B C 1
ATOM 7149 O O . ARG B 1 431 ? 21.812 -21.547 -15.938 1 90.19 431 ARG B O 1
ATOM 7156 N N . MET B 1 432 ? 19.938 -22.281 -16.875 1 90.44 432 MET B N 1
ATOM 7157 C CA . MET B 1 432 ? 20.438 -23.656 -17.016 1 90.44 432 MET B CA 1
ATOM 7158 C C . MET B 1 432 ? 21.641 -23.703 -17.953 1 90.44 432 MET B C 1
ATOM 7160 O O . MET B 1 432 ? 22.625 -24.359 -17.672 1 90.44 432 MET B O 1
ATOM 7164 N N . VAL B 1 433 ? 21.578 -22.906 -18.984 1 88.5 433 VAL B N 1
ATOM 7165 C CA . VAL B 1 433 ? 22.672 -22.844 -19.938 1 88.5 433 VAL B CA 1
ATOM 7166 C C . VAL B 1 433 ? 23.891 -22.188 -19.312 1 88.5 433 VAL B C 1
ATOM 7168 O O . VAL B 1 433 ? 25.016 -22.672 -19.438 1 88.5 433 VAL B O 1
ATOM 7171 N N . GLU B 1 434 ? 23.625 -21.156 -18.594 1 85.25 434 GLU B N 1
ATOM 7172 C CA . GLU B 1 434 ? 24.703 -20.422 -17.938 1 85.25 434 GLU B CA 1
ATOM 7173 C C . GLU B 1 434 ? 25.375 -21.297 -16.875 1 85.25 434 GLU B C 1
ATOM 7175 O O . GLU B 1 434 ? 26.562 -21.125 -16.578 1 85.25 434 GLU B O 1
ATOM 7180 N N . SER B 1 435 ? 24.641 -22.203 -16.344 1 82.06 435 SER B N 1
ATOM 7181 C CA . SER B 1 435 ? 25.141 -23.047 -15.258 1 82.06 435 SER B CA 1
ATOM 7182 C C . SER B 1 435 ? 25.688 -24.375 -15.797 1 82.06 435 SER B C 1
ATOM 7184 O O . SER B 1 435 ? 26.016 -25.281 -15.031 1 82.06 435 SER B O 1
ATOM 7186 N N . GLN B 1 436 ? 25.719 -24.5 -17.125 1 78.31 436 GLN B N 1
ATOM 7187 C CA . GLN B 1 436 ? 26.25 -25.672 -17.812 1 78.31 436 GLN B CA 1
ATOM 7188 C C . GLN B 1 436 ? 25.422 -26.906 -17.5 1 78.31 436 GLN B C 1
ATOM 7190 O O . GLN B 1 436 ? 25.969 -27.984 -17.25 1 78.31 436 GLN B O 1
ATOM 7195 N N . LEU B 1 437 ? 24.203 -26.672 -17.219 1 75.75 437 LEU B N 1
ATOM 7196 C CA . LEU B 1 437 ? 23.219 -27.734 -17.078 1 75.75 437 LEU B CA 1
ATOM 7197 C C . LEU B 1 437 ? 22.203 -27.688 -18.219 1 75.75 437 LEU B C 1
ATOM 7199 O O . LEU B 1 437 ? 21.016 -27.5 -17.969 1 75.75 437 LEU B O 1
ATOM 7203 N N . PRO B 1 438 ? 22.641 -27.797 -19.469 1 69.44 438 PRO B N 1
ATOM 7204 C CA . PRO B 1 438 ? 21.75 -27.562 -20.609 1 69.44 438 PR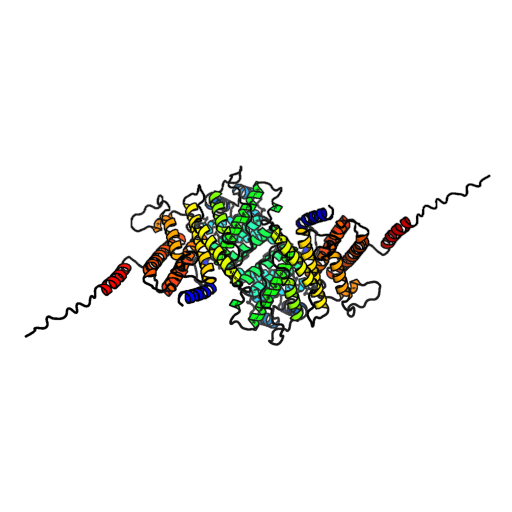O B CA 1
ATOM 7205 C C . PRO B 1 438 ? 20.594 -28.547 -20.672 1 69.44 438 PRO B C 1
ATOM 7207 O O . PRO B 1 438 ? 20.641 -29.609 -20.047 1 69.44 438 PRO B O 1
ATOM 7210 N N . VAL B 1 439 ? 19.438 -28.141 -21.312 1 66.62 439 VAL B N 1
ATOM 7211 C CA . VAL B 1 439 ? 18.234 -28.938 -21.484 1 66.62 439 VAL B CA 1
ATOM 7212 C C . VAL B 1 439 ? 18.594 -30.281 -22.141 1 66.62 439 VAL B C 1
ATOM 7214 O O . VAL B 1 439 ? 19.438 -30.344 -23.016 1 66.62 439 VAL B O 1
ATOM 7217 N N . GLN B 1 440 ? 18.5 -31.328 -21.344 1 53.22 440 GLN B N 1
ATOM 7218 C CA . GLN B 1 440 ? 18.812 -32.625 -21.906 1 53.22 440 GLN B CA 1
ATOM 7219 C C . GLN B 1 440 ? 18.203 -32.781 -23.297 1 53.22 440 GLN B C 1
ATOM 7221 O O . GLN B 1 440 ? 17 -32.656 -23.469 1 53.22 440 GLN B O 1
ATOM 7226 N N . ASN B 1 441 ? 18.734 -32.312 -24.281 1 44.09 441 ASN B N 1
ATOM 7227 C CA . ASN B 1 441 ? 18.234 -32.906 -25.516 1 44.09 441 ASN B CA 1
ATOM 7228 C C . ASN B 1 441 ? 17.797 -34.344 -25.297 1 44.09 441 ASN B C 1
ATOM 7230 O O . ASN B 1 441 ? 18.125 -34.969 -24.266 1 44.09 441 ASN B O 1
ATOM 7234 N N . THR B 1 442 ? 17.531 -35.281 -26.391 1 35.78 442 THR B N 1
ATOM 7235 C CA . THR B 1 442 ? 17.172 -36.688 -26.359 1 35.78 442 THR B CA 1
ATOM 7236 C C . THR B 1 442 ? 18.031 -37.438 -25.344 1 35.78 442 THR B C 1
ATOM 7238 O O . THR B 1 442 ? 19.109 -36.969 -24.969 1 35.78 442 THR B O 1
ATOM 7241 N N . LEU B 1 443 ? 17.766 -38.906 -25.094 1 34.78 443 LEU B N 1
ATOM 7242 C CA . LEU B 1 443 ? 18.203 -40.188 -24.516 1 34.78 443 LEU B CA 1
ATOM 7243 C C . LEU B 1 443 ? 19.719 -40.312 -24.562 1 34.78 443 LEU B C 1
ATOM 7245 O O . LEU B 1 443 ? 20.281 -41.25 -24 1 34.78 443 LEU B O 1
ATOM 7249 N N . GLU B 1 444 ? 20.438 -39.688 -25.406 1 36.28 444 GLU B N 1
ATOM 7250 C CA . GLU B 1 444 ? 21.766 -40.188 -25.766 1 36.28 444 GLU B CA 1
ATOM 7251 C C . GLU B 1 444 ? 22.812 -39.812 -24.719 1 36.28 444 GLU B C 1
ATOM 7253 O O . GLU B 1 444 ? 23.719 -40.594 -24.422 1 36.28 444 GLU B O 1
ATOM 7258 N N . ASN B 1 445 ? 22.719 -38.656 -24.156 1 35.84 445 ASN B N 1
ATOM 7259 C CA . ASN B 1 445 ? 23.891 -38.344 -23.344 1 35.84 445 ASN B CA 1
ATOM 7260 C C . ASN B 1 445 ? 23.766 -38.875 -21.922 1 35.84 445 ASN B C 1
ATOM 7262 O O . ASN B 1 445 ? 24.656 -38.688 -21.109 1 35.84 445 ASN B O 1
ATOM 7266 N N . ASP B 1 446 ? 22.656 -39.094 -21.375 1 35.28 446 ASP B N 1
ATOM 7267 C CA . ASP B 1 446 ? 22.625 -39.812 -20.109 1 35.28 446 ASP B CA 1
ATOM 7268 C C . ASP B 1 446 ? 23.359 -41.125 -20.203 1 35.28 446 ASP B C 1
ATOM 7270 O O . ASP B 1 446 ? 23.734 -41.719 -19.188 1 35.28 446 ASP B O 1
ATOM 7274 N N . LEU B 1 447 ? 23.453 -41.75 -21.391 1 34.97 447 LEU B N 1
ATOM 7275 C CA . LEU B 1 447 ? 24.219 -42.969 -21.625 1 34.97 447 LEU B CA 1
ATOM 7276 C C . LEU B 1 447 ? 25.719 -42.719 -21.469 1 34.97 447 LEU B C 1
ATOM 7278 O O . LEU B 1 447 ? 26.453 -43.594 -21.031 1 34.97 447 LEU B O 1
ATOM 7282 N N . GLN B 1 448 ? 26.234 -41.562 -21.891 1 36.28 448 GLN B N 1
ATOM 7283 C CA . GLN B 1 448 ? 27.688 -41.406 -21.844 1 36.28 448 GLN B CA 1
ATOM 7284 C C . GLN B 1 448 ? 28.172 -41.125 -20.422 1 36.28 448 GLN B C 1
ATOM 7286 O O . GLN B 1 448 ? 29.281 -41.5 -20.047 1 36.28 448 GLN B O 1
ATOM 7291 N N . LEU B 1 449 ? 27.422 -40.375 -19.625 1 36.16 449 LEU B N 1
ATOM 7292 C CA . LEU B 1 449 ? 27.922 -40.156 -18.281 1 36.16 449 LEU B CA 1
ATOM 7293 C C . LEU B 1 449 ? 27.859 -41.438 -17.453 1 36.16 449 LEU B C 1
ATOM 7295 O O . LEU B 1 449 ? 28.75 -41.688 -16.641 1 36.16 449 LEU B O 1
ATOM 7299 N N . SER B 1 450 ? 26.891 -42.281 -17.672 1 35.5 450 SER B N 1
ATOM 7300 C CA . SER B 1 450 ? 26.969 -43.594 -17.078 1 35.5 450 SER B CA 1
ATOM 7301 C C . SER B 1 450 ? 28.188 -44.375 -17.594 1 35.5 450 SER B C 1
ATOM 7303 O O . SER B 1 450 ? 28.734 -45.219 -16.891 1 35.5 450 SER B O 1
ATOM 7305 N N . ARG B 1 451 ? 28.578 -44.156 -18.859 1 39.34 451 ARG B N 1
ATOM 7306 C CA . ARG B 1 451 ? 29.703 -44.906 -19.422 1 39.34 451 ARG B CA 1
ATOM 7307 C C . ARG B 1 451 ? 31.016 -44.375 -18.875 1 39.34 451 ARG B C 1
ATOM 7309 O O . ARG B 1 451 ? 31.953 -45.156 -18.641 1 39.34 451 ARG B O 1
ATOM 7316 N N . HIS B 1 452 ? 31.156 -43.031 -18.641 1 39.56 452 HIS B N 1
ATOM 7317 C CA . HIS B 1 452 ? 32.469 -42.562 -18.156 1 39.56 452 HIS B CA 1
ATOM 7318 C C . HIS B 1 452 ? 32.656 -42.938 -16.703 1 39.56 452 HIS B C 1
ATOM 7320 O O . HIS B 1 452 ? 33.812 -43.094 -16.25 1 39.56 452 HIS B O 1
ATOM 7326 N N . LEU B 1 453 ? 31.594 -42.969 -15.922 1 37.41 453 LEU B N 1
ATOM 7327 C CA . LEU B 1 453 ? 31.781 -43.438 -14.547 1 37.41 453 LEU B CA 1
ATOM 7328 C C . LEU B 1 453 ? 32.062 -44.938 -14.508 1 37.41 453 LEU B C 1
ATOM 7330 O O . LEU B 1 453 ? 32.719 -45.438 -13.57 1 37.41 453 LEU B O 1
ATOM 7334 N N . GLU B 1 454 ? 31.5 -45.688 -15.484 1 38.44 454 GLU B N 1
ATOM 7335 C CA . GLU B 1 454 ? 31.859 -47.094 -15.5 1 38.44 454 GLU B CA 1
ATOM 7336 C C . GLU B 1 454 ? 33.312 -47.312 -15.945 1 38.44 454 GLU B C 1
ATOM 7338 O O . GLU B 1 454 ? 33.969 -48.25 -15.531 1 38.44 454 GLU B O 1
ATOM 7343 N N . THR B 1 455 ? 33.75 -46.406 -16.891 1 40.41 455 THR B N 1
ATOM 7344 C CA . THR B 1 455 ? 35.094 -46.688 -17.406 1 40.41 455 THR B CA 1
ATOM 7345 C C . THR B 1 455 ? 36.156 -46.375 -16.359 1 40.41 455 THR B C 1
ATOM 7347 O O . THR B 1 455 ? 37.25 -46.938 -16.406 1 40.41 455 THR B O 1
ATOM 7350 N N . ASP B 1 456 ? 35.906 -45.344 -15.523 1 39.84 456 ASP B N 1
ATOM 7351 C CA . ASP B 1 456 ? 37.062 -45.062 -14.664 1 39.84 456 ASP B CA 1
ATOM 7352 C C . ASP B 1 456 ? 37.188 -46.125 -13.57 1 39.84 456 ASP B C 1
ATOM 7354 O O . ASP B 1 456 ? 38.156 -46.094 -12.781 1 39.84 456 ASP B O 1
ATOM 7358 N N . GLY B 1 457 ? 36.031 -46.875 -13.281 1 36.25 457 GLY B N 1
ATOM 7359 C CA . GLY B 1 457 ? 36.219 -47.875 -12.25 1 36.25 457 GLY B CA 1
ATOM 7360 C C . GLY B 1 457 ? 37.062 -49.062 -12.711 1 36.25 457 GLY B C 1
ATOM 7361 O O . GLY B 1 457 ? 37.406 -49.938 -11.914 1 36.25 457 GLY B O 1
ATOM 7362 N N . ASN B 1 458 ? 36.812 -49.375 -14.008 1 35.62 458 ASN B N 1
ATOM 7363 C CA . ASN B 1 458 ? 37.406 -50.688 -14.289 1 35.62 458 ASN B CA 1
ATOM 7364 C C . ASN B 1 458 ? 38.938 -50.594 -14.484 1 35.62 458 ASN B C 1
ATOM 7366 O O . ASN B 1 458 ? 39.531 -51.469 -15.094 1 35.62 458 ASN B O 1
ATOM 7370 N N . LYS B 1 459 ? 39.469 -49.344 -14.578 1 36.12 459 LYS B N 1
ATOM 7371 C CA . LYS B 1 459 ? 40.906 -49.5 -14.844 1 36.12 459 LYS B CA 1
ATOM 7372 C C . LYS B 1 459 ? 41.625 -50.062 -13.625 1 36.12 459 LYS B C 1
ATOM 7374 O O . LYS B 1 459 ? 41.969 -49.344 -12.695 1 36.12 459 LYS B O 1
ATOM 7379 N N . LYS B 1 460 ? 41.188 -51.281 -13.164 1 34.47 460 LYS B N 1
ATOM 7380 C CA . LYS B 1 460 ? 42.062 -52 -12.258 1 34.47 460 LYS B CA 1
ATOM 7381 C C . LYS B 1 460 ? 43.469 -52.125 -12.828 1 34.47 460 LYS B C 1
ATOM 7383 O O . LYS B 1 460 ? 43.656 -52.531 -13.977 1 34.47 460 LYS B O 1
ATOM 7388 N N . PRO B 1 461 ? 44.5 -51.375 -12.266 1 32.22 461 PRO B N 1
ATOM 7389 C CA . PRO B 1 461 ? 45.875 -51.594 -12.672 1 32.22 461 PRO B CA 1
ATOM 7390 C C . PRO B 1 461 ? 46.281 -53.062 -12.578 1 32.22 461 PRO B C 1
ATOM 7392 O O . PRO B 1 461 ? 46.031 -53.719 -11.562 1 32.22 461 PRO B O 1
ATOM 7395 N N . MET B 1 462 ? 46.094 -53.844 -13.602 1 28.05 462 MET B N 1
ATOM 7396 C CA . MET B 1 462 ? 46.5 -55.25 -13.742 1 28.05 462 MET B CA 1
ATOM 7397 C C . MET B 1 462 ? 48 -55.406 -13.414 1 28.05 462 MET B C 1
ATOM 7399 O O . MET B 1 462 ? 48.812 -55.531 -14.32 1 28.05 462 MET B O 1
ATOM 7403 N N . ASP B 1 463 ? 48.656 -54.531 -12.594 1 29.97 463 ASP B N 1
ATOM 7404 C CA . ASP B 1 463 ? 50.094 -54.719 -12.492 1 29.97 463 ASP B CA 1
ATOM 7405 C C . ASP B 1 463 ? 50.406 -56.062 -11.828 1 29.97 463 ASP B C 1
ATOM 7407 O O . ASP B 1 463 ? 50.281 -56.219 -10.609 1 29.97 463 ASP B O 1
ATOM 7411 N N . GLY B 1 464 ? 49.781 -57.188 -12.219 1 26.44 464 GLY B N 1
ATOM 7412 C CA . GLY B 1 464 ? 50.219 -58.438 -11.672 1 26.44 464 GLY B CA 1
ATOM 7413 C C . GLY B 1 464 ? 51.719 -58.688 -11.82 1 26.44 464 GLY B C 1
ATOM 7414 O O . GLY B 1 464 ? 52.312 -58.281 -12.82 1 26.44 464 GLY B O 1
ATOM 7415 N N . PRO B 1 465 ? 52.531 -58.656 -10.617 1 30.89 465 PRO B N 1
ATOM 7416 C CA . PRO B 1 465 ? 53.969 -58.906 -10.57 1 30.89 465 PRO B CA 1
ATOM 7417 C C . PRO B 1 465 ? 54.375 -60.156 -11.344 1 30.89 465 PRO B C 1
ATOM 7419 O O . PRO B 1 465 ? 53.594 -61.125 -11.453 1 30.89 465 PRO B O 1
ATOM 7422 N N . GLY B 1 466 ? 55 -60.031 -12.578 1 29.55 466 GLY B N 1
ATOM 7423 C CA . GLY B 1 466 ? 55.562 -61.094 -13.391 1 29.55 466 GLY B CA 1
ATOM 7424 C C . GLY B 1 466 ? 56.406 -62.094 -12.586 1 29.55 466 GLY B C 1
ATOM 7425 O O . GLY B 1 466 ? 56.875 -61.781 -11.492 1 29.55 466 GLY B O 1
ATOM 7426 N N . PRO B 1 467 ? 56.156 -63.438 -12.781 1 31.73 467 PRO B N 1
ATOM 7427 C CA . PRO B 1 467 ? 56.781 -64.562 -12.125 1 31.73 467 PRO B CA 1
ATOM 7428 C C . PRO B 1 467 ? 58.312 -64.5 -12.117 1 31.73 467 PRO B C 1
ATOM 7430 O O . PRO B 1 467 ? 58.938 -64.25 -13.164 1 31.73 467 PRO B O 1
ATOM 7433 N N . VAL B 1 468 ? 58.969 -63.781 -11.125 1 29.28 468 VAL B N 1
ATOM 7434 C CA . VAL B 1 468 ? 60.438 -63.781 -11 1 29.28 468 VAL B CA 1
ATOM 7435 C C . VAL B 1 468 ? 60.938 -65.25 -10.961 1 29.28 468 VAL B C 1
ATOM 7437 O O . VAL B 1 468 ? 60.438 -66.062 -10.188 1 29.28 468 VAL B O 1
ATOM 7440 N N . SER B 1 469 ? 61.531 -65.75 -12.156 1 27.53 469 SER B N 1
ATOM 7441 C CA . SER B 1 469 ? 62.281 -66.938 -12.438 1 27.53 469 SER B CA 1
ATOM 7442 C C . SER B 1 469 ? 63.406 -67.188 -11.422 1 27.53 469 SER B C 1
ATOM 7444 O O . SER B 1 469 ? 64.312 -66.375 -11.359 1 27.53 469 SER B O 1
ATOM 7446 N N . ASN B 1 470 ? 63.156 -67.438 -10.172 1 23.36 470 ASN B N 1
ATOM 7447 C CA . ASN B 1 470 ? 64.25 -67.938 -9.336 1 23.36 470 ASN B CA 1
ATOM 7448 C C . ASN B 1 470 ? 64.938 -69.125 -9.945 1 23.36 470 ASN B C 1
ATOM 7450 O O . ASN B 1 470 ? 64.312 -70.188 -10.141 1 23.36 470 ASN B O 1
ATOM 7454 N N . GLU B 1 471 ? 65.938 -68.875 -10.859 1 19.67 471 GLU B N 1
ATOM 7455 C CA . GLU B 1 471 ? 67.188 -69.688 -10.711 1 19.67 471 GLU B CA 1
ATOM 7456 C C . GLU B 1 471 ? 67.875 -69.375 -9.375 1 19.67 471 GLU B C 1
ATOM 7458 O O . GLU B 1 471 ? 67.875 -68.25 -8.93 1 19.67 471 GLU B O 1
#

Radius of gyration: 33.07 Å; Cα contacts (8 Å, |Δi|>4): 1039; chains: 2; bounding box: 109×116×114 Å

Nearest PDB structures (foldseek):
  6p7x-assembly1_B  TM=5.503E-01  e=7.314E-03  Kluyveromyces lactis
  6gsa-assembly1_A  TM=5.579E-01  e=2.049E-02  Saccharomyces cerevisiae
  3sf4-assembly2_B  TM=3.241E-01  e=1.529E+00  Homo sapiens
  6hc2-assembly4_S  TM=2.846E-01  e=1.529E+00  Homo sapiens
  4gyo-assembly2_A  TM=3.121E-01  e=8.847E+00  Bacillus subtilis subsp. subtilis str. 168

Organism: NCBI:txid1442368

InterPro domains:
  IPR007219 Xylanolytic transcriptional activator, regulatory domain [PF04082] (55-215)
  IPR050797 Carbohydrate Metabolism and Transport Regulator [PTHR31668] (30-414)